Protein AF-0000000083111682 (afdb_homodimer)

InterPro domains:
  IPR004705 Cation/H+ exchanger, CPA1 family, bacteria [TIGR00831] (5-524)
  IPR006153 Cation/H+ exchanger, transmembrane domain [PF00999] (11-405)
  IPR018422 Cation/H+ exchanger, CPA1 family [PTHR10110] (10-495)

Solvent-accessible surface area (backbone atoms only — not comparable to full-atom values): 52196 Å² total; per-residue (Å²): 109,65,67,50,52,50,50,40,52,45,52,48,45,38,44,51,23,43,53,49,15,65,73,68,72,41,62,42,61,50,44,20,22,52,53,15,30,58,48,12,67,39,67,80,54,35,65,58,75,71,56,13,55,52,46,54,59,57,48,42,35,55,46,45,23,57,53,37,52,73,46,41,62,64,59,44,62,76,40,39,67,63,26,48,44,50,15,46,52,43,26,52,51,33,15,51,52,39,14,51,52,38,34,73,73,68,41,56,65,48,44,15,42,30,45,9,18,32,66,29,31,44,32,43,70,76,48,57,83,47,48,87,75,42,35,64,67,62,49,43,44,48,42,50,19,25,56,47,11,48,35,45,24,50,51,46,29,54,52,30,46,41,35,56,40,67,42,73,83,74,52,72,67,57,48,51,48,50,50,52,50,15,48,52,41,0,42,52,30,1,46,49,45,25,50,50,50,54,58,50,42,68,74,53,91,44,49,57,53,49,32,50,49,60,63,39,46,24,49,46,11,22,48,55,7,44,75,71,69,18,29,27,49,46,1,14,38,39,20,22,45,44,43,60,70,48,31,80,79,53,53,50,47,64,31,48,55,30,36,49,28,30,50,52,43,50,43,50,49,50,53,36,44,40,31,21,51,57,12,22,44,48,51,47,30,57,61,49,29,72,77,42,91,76,37,64,63,47,49,51,48,50,23,52,51,46,44,50,48,52,52,48,44,41,44,51,46,54,52,45,49,51,52,49,45,56,66,70,53,76,47,70,72,52,60,74,62,57,71,51,73,47,55,49,48,45,60,42,56,64,62,22,39,41,57,66,31,50,26,49,46,54,47,54,63,69,48,29,78,84,65,47,67,38,65,61,51,47,56,44,40,30,30,50,52,48,32,28,48,49,32,37,48,54,38,55,67,42,42,65,58,46,46,62,71,37,59,64,64,78,60,62,64,57,58,52,30,44,45,50,40,52,53,50,15,45,50,38,19,58,68,41,44,64,61,47,33,62,74,69,67,57,54,68,68,57,48,51,52,53,48,50,52,48,47,53,49,46,53,47,55,54,33,51,66,64,65,74,37,63,66,58,47,51,50,51,50,51,52,49,52,48,50,54,51,24,49,50,40,19,50,52,43,36,51,48,36,38,77,69,67,65,31,52,55,62,52,49,51,56,53,46,53,55,51,26,42,52,50,45,51,60,49,51,60,51,74,77,98,109,64,67,51,52,49,51,41,51,46,52,49,45,38,43,52,22,43,54,48,15,63,72,68,72,42,64,41,62,50,45,20,22,52,53,16,30,58,48,12,67,40,68,80,54,33,66,59,74,71,56,13,56,53,46,57,59,57,48,43,33,55,47,45,23,56,52,37,53,72,46,41,62,64,58,43,62,75,41,38,70,62,27,47,44,51,16,45,51,45,25,53,52,35,15,50,52,38,14,52,52,38,34,73,72,67,40,54,66,48,43,14,41,30,46,7,19,31,66,29,31,43,31,44,71,75,47,57,84,46,47,87,75,41,35,65,67,61,49,42,43,45,44,50,20,25,57,48,11,47,37,45,23,50,52,45,29,52,50,29,48,41,36,56,40,69,43,72,83,75,49,71,67,57,47,51,49,51,49,52,50,14,49,52,41,0,42,51,29,1,46,50,44,24,51,51,49,55,58,48,42,68,73,53,92,44,48,58,54,51,32,50,48,59,63,40,46,25,50,44,11,22,48,55,6,46,74,70,70,18,29,28,50,45,1,13,38,40,20,22,46,45,43,58,70,50,31,80,79,53,52,49,48,65,30,46,55,31,36,50,29,30,49,52,43,50,44,51,49,51,53,38,44,42,31,22,50,57,12,21,44,47,50,48,31,56,62,49,29,71,78,42,90,77,38,66,64,47,49,50,49,50,22,52,51,45,42,50,48,53,52,47,44,40,45,51,45,53,52,45,49,52,51,48,44,54,66,70,51,75,49,69,73,54,61,74,61,58,70,51,72,46,54,50,48,44,62,40,57,63,61,23,38,42,56,67,30,48,26,49,48,53,46,53,62,68,49,30,79,84,64,46,67,36,66,62,51,47,56,47,40,30,30,50,51,48,33,28,48,47,33,38,50,55,36,54,67,43,43,66,58,47,45,61,71,38,60,65,64,77,60,61,65,57,60,52,30,45,44,49,41,52,53,49,15,46,50,38,19,58,68,42,44,64,62,50,31,63,74,70,67,55,53,68,69,58,49,52,51,52,49,51,53,50,48,51,49,43,52,47,54,55,32,51,67,64,65,72,36,63,67,58,48,50,51,51,50,52,51,50,51,47,50,53,51,24,50,51,40,19,50,51,43,39,53,48,35,38,76,69,67,66,31,54,54,62,53,50,50,55,53,46,55,56,50,26,42,52,49,44,50,60,49,51,60,51,72,75,98

Structure (mmCIF, N/CA/C/O backbone):
data_AF-0000000083111682-model_v1
#
loop_
_entity.id
_entity.type
_entity.pdbx_description
1 polymer 'Putative Na(+)/H(+) exchanger'
#
loop_
_atom_site.group_PDB
_atom_site.id
_atom_site.type_symbol
_atom_site.label_atom_id
_atom_site.label_alt_id
_atom_site.label_comp_id
_atom_site.label_asym_id
_atom_site.label_entity_id
_atom_site.label_seq_id
_atom_site.pdbx_PDB_ins_code
_atom_site.Cartn_x
_atom_site.Cartn_y
_atom_site.Cartn_z
_atom_site.occupancy
_atom_site.B_iso_or_equiv
_atom_site.auth_seq_id
_atom_site.auth_comp_id
_atom_site.auth_asym_id
_atom_site.auth_atom_id
_atom_site.pdbx_PDB_model_num
ATOM 1 N N . MET A 1 1 ? 1.479 -22.25 0.263 1 75.38 1 MET A N 1
ATOM 2 C CA . MET A 1 1 ? 1.728 -22.172 1.699 1 75.38 1 MET A CA 1
ATOM 3 C C . MET A 1 1 ? 3.057 -21.484 1.983 1 75.38 1 MET A C 1
ATOM 5 O O . MET A 1 1 ? 3.139 -20.625 2.869 1 75.38 1 MET A O 1
ATOM 9 N N . PHE A 1 2 ? 3.984 -21.719 1.189 1 74.12 2 PHE A N 1
ATOM 10 C CA . PHE A 1 2 ? 5.297 -21.156 1.479 1 74.12 2 PHE A CA 1
ATOM 11 C C . PHE A 1 2 ? 5.305 -19.656 1.236 1 74.12 2 PHE A C 1
ATOM 13 O O . PHE A 1 2 ? 5.949 -18.906 1.975 1 74.12 2 PHE A O 1
ATOM 20 N N . GLY A 1 3 ? 4.5 -19.266 0.257 1 73.62 3 GLY A N 1
ATOM 21 C CA . GLY A 1 3 ? 4.395 -17.828 0.026 1 73.62 3 GLY A CA 1
ATOM 22 C C . GLY A 1 3 ? 3.816 -17.078 1.208 1 73.62 3 GLY A C 1
ATOM 23 O O . GLY A 1 3 ? 4.301 -16 1.563 1 73.62 3 GLY A O 1
ATOM 24 N N . LEU A 1 4 ? 2.922 -17.688 1.778 1 81.19 4 LEU A N 1
ATOM 25 C CA . LEU A 1 4 ? 2.271 -17.109 2.941 1 81.19 4 LEU A CA 1
ATOM 26 C C . LEU A 1 4 ? 3.225 -17.062 4.133 1 81.19 4 LEU A C 1
ATOM 28 O O . LEU A 1 4 ? 3.312 -16.031 4.824 1 81.19 4 LEU A O 1
ATOM 32 N N . VAL A 1 5 ? 3.963 -18.141 4.352 1 83.88 5 VAL A N 1
ATOM 33 C CA . VAL A 1 5 ? 4.93 -18.219 5.441 1 83.88 5 VAL A CA 1
ATOM 34 C C . VAL A 1 5 ? 6.016 -17.156 5.242 1 83.88 5 VAL A C 1
ATOM 36 O O . VAL A 1 5 ? 6.434 -16.5 6.195 1 83.88 5 VAL A O 1
ATOM 39 N N . LEU A 1 6 ? 6.383 -17.016 4.012 1 82.31 6 LEU A N 1
ATOM 40 C CA . LEU A 1 6 ? 7.422 -16.047 3.674 1 82.31 6 LEU A CA 1
ATOM 41 C C . LEU A 1 6 ? 6.961 -14.625 3.988 1 82.31 6 LEU A C 1
ATOM 43 O O . LEU A 1 6 ? 7.707 -13.836 4.582 1 82.31 6 LEU A O 1
ATOM 47 N N . ILE A 1 7 ? 5.773 -14.289 3.68 1 82.19 7 ILE A N 1
ATOM 48 C CA . ILE A 1 7 ? 5.242 -12.953 3.906 1 82.19 7 ILE A CA 1
ATOM 49 C C . ILE A 1 7 ? 5.156 -12.68 5.406 1 82.19 7 ILE A C 1
ATOM 51 O O . ILE A 1 7 ? 5.578 -11.617 5.875 1 82.19 7 ILE A O 1
ATOM 55 N N . VAL A 1 8 ? 4.645 -13.633 6.137 1 87.56 8 VAL A N 1
ATOM 56 C CA . VAL A 1 8 ? 4.465 -13.461 7.574 1 87.56 8 VAL A CA 1
ATOM 57 C C . VAL A 1 8 ? 5.824 -13.32 8.25 1 87.56 8 VAL A C 1
ATOM 59 O O . VAL A 1 8 ? 6.02 -12.438 9.094 1 87.56 8 VAL A O 1
ATOM 62 N N . ALA A 1 9 ? 6.727 -14.172 7.832 1 89.06 9 ALA A N 1
ATOM 63 C CA . ALA A 1 9 ? 8.062 -14.133 8.422 1 89.06 9 ALA A CA 1
ATOM 64 C C . ALA A 1 9 ? 8.766 -12.82 8.078 1 89.06 9 ALA A C 1
ATOM 66 O O . ALA A 1 9 ? 9.375 -12.195 8.953 1 89.06 9 ALA A O 1
ATOM 67 N N . LEU A 1 10 ? 8.656 -12.422 6.879 1 89.12 10 LEU A N 1
ATOM 68 C CA . LEU A 1 10 ? 9.336 -11.219 6.406 1 89.12 10 LEU A CA 1
ATOM 69 C C . LEU A 1 10 ? 8.773 -9.977 7.098 1 89.12 10 LEU A C 1
ATOM 71 O O . LEU A 1 10 ? 9.531 -9.172 7.645 1 89.12 10 LEU A O 1
ATOM 75 N N . VAL A 1 11 ? 7.48 -9.844 7.098 1 90.44 11 VAL A N 1
ATOM 76 C CA . VAL A 1 11 ? 6.855 -8.656 7.664 1 90.44 11 VAL A CA 1
ATOM 77 C C . VAL A 1 11 ? 7.059 -8.633 9.18 1 90.44 11 VAL A C 1
ATOM 79 O O . VAL A 1 11 ? 7.34 -7.578 9.758 1 90.44 11 VAL A O 1
ATOM 82 N N . SER A 1 12 ? 6.969 -9.789 9.789 1 92.38 12 SER A N 1
ATOM 83 C CA . SER A 1 12 ? 7.223 -9.867 11.219 1 92.38 12 SER A CA 1
ATOM 84 C C . SER A 1 12 ? 8.648 -9.438 11.555 1 92.38 12 SER A C 1
ATOM 86 O O . SER A 1 12 ? 8.875 -8.711 12.523 1 92.38 12 SER A O 1
ATOM 88 N N . THR A 1 13 ? 9.562 -9.891 10.781 1 92.75 13 THR A N 1
ATOM 89 C CA . THR A 1 13 ? 10.961 -9.555 11 1 92.75 13 THR A CA 1
ATOM 90 C C . THR A 1 13 ? 11.195 -8.055 10.836 1 92.75 13 THR A C 1
ATOM 92 O O . THR A 1 13 ? 11.945 -7.449 11.602 1 92.75 13 THR A O 1
ATOM 95 N N . VAL A 1 14 ? 10.57 -7.48 9.859 1 92.5 14 VAL A N 1
ATOM 96 C CA . VAL A 1 14 ? 10.695 -6.047 9.625 1 92.5 14 VAL A CA 1
ATOM 97 C C . VAL A 1 14 ? 10.164 -5.277 10.836 1 92.5 14 VAL A C 1
ATOM 99 O O . VAL A 1 14 ? 10.805 -4.344 11.32 1 92.5 14 VAL A O 1
ATOM 102 N N . ILE A 1 15 ? 9.055 -5.703 11.383 1 92 15 ILE A N 1
ATOM 103 C CA . ILE A 1 15 ? 8.43 -5.031 12.516 1 92 15 ILE A CA 1
ATOM 104 C C . ILE A 1 15 ? 9.305 -5.184 13.758 1 92 15 ILE A C 1
ATOM 106 O O . ILE A 1 15 ? 9.648 -4.195 14.414 1 92 15 ILE A O 1
ATOM 110 N N . VAL A 1 16 ? 9.703 -6.387 14.023 1 91.12 16 VAL A N 1
ATOM 111 C CA . VAL A 1 16 ? 10.492 -6.68 15.211 1 91.12 16 VAL A CA 1
ATOM 112 C C . VAL A 1 16 ? 11.828 -5.945 15.141 1 91.12 16 VAL A C 1
ATOM 114 O O . VAL A 1 16 ? 12.266 -5.336 16.125 1 91.12 16 VAL A O 1
ATOM 117 N N . GLY A 1 17 ? 12.453 -6.02 14.023 1 90.5 17 GLY A N 1
ATOM 118 C CA . GLY A 1 17 ? 13.742 -5.363 13.852 1 90.5 17 GLY A CA 1
ATOM 119 C C . GLY A 1 17 ? 13.672 -3.857 14.031 1 90.5 17 GLY A C 1
ATOM 120 O O . GLY A 1 17 ? 14.555 -3.256 14.641 1 90.5 17 GLY A O 1
ATOM 121 N N . THR A 1 18 ? 12.68 -3.242 13.516 1 88.25 18 THR A N 1
ATOM 122 C CA . THR A 1 18 ? 12.562 -1.79 13.594 1 88.25 18 THR A CA 1
ATOM 123 C C . THR A 1 18 ? 12.156 -1.354 15 1 88.25 18 THR A C 1
ATOM 125 O O . THR A 1 18 ? 12.648 -0.348 15.516 1 88.25 18 THR A O 1
ATOM 128 N N . VAL A 1 19 ? 11.266 -2.111 15.633 1 87.75 19 VAL A N 1
ATOM 129 C CA . VAL A 1 19 ? 10.836 -1.788 16.984 1 87.75 19 VAL A CA 1
ATOM 130 C C . VAL A 1 19 ? 12.008 -1.925 17.953 1 87.75 19 VAL A C 1
ATOM 132 O O . VAL A 1 19 ? 12.234 -1.054 18.797 1 87.75 19 VAL A O 1
ATOM 135 N N . LEU A 1 20 ? 12.75 -2.975 17.766 1 86.69 20 LEU A N 1
ATOM 136 C CA . LEU A 1 20 ? 13.922 -3.186 18.609 1 86.69 20 LEU A CA 1
ATOM 137 C C . LEU A 1 20 ? 15 -2.146 18.312 1 86.69 20 LEU A C 1
ATOM 139 O O . LEU A 1 20 ? 15.711 -1.712 19.219 1 86.69 20 LEU A O 1
ATOM 143 N N . GLY A 1 21 ? 15.18 -1.863 17.062 1 82.12 21 GLY A N 1
ATOM 144 C CA . GLY A 1 21 ? 16.141 -0.833 16.703 1 82.12 21 GLY A CA 1
ATOM 145 C C . GLY A 1 21 ? 15.852 0.505 17.359 1 82.12 21 GLY A C 1
ATOM 146 O O . GLY A 1 21 ? 16.766 1.173 17.844 1 82.12 21 GLY A O 1
ATOM 147 N N . ARG A 1 22 ? 14.625 0.872 17.391 1 78.56 22 ARG A N 1
ATOM 148 C CA . ARG A 1 22 ? 14.227 2.127 18.016 1 78.56 22 ARG A CA 1
ATOM 149 C C . ARG A 1 22 ? 14.438 2.074 19.516 1 78.56 22 ARG A C 1
ATOM 151 O O . ARG A 1 22 ? 14.859 3.062 20.125 1 78.56 22 ARG A O 1
ATOM 158 N N . ARG A 1 23 ? 14.172 0.959 20 1 81.06 23 ARG A N 1
ATOM 159 C CA . ARG A 1 23 ? 14.273 0.8 21.453 1 81.06 23 ARG A CA 1
ATOM 160 C C . ARG A 1 23 ? 15.727 0.833 21.906 1 81.06 23 ARG A C 1
ATOM 162 O O . ARG A 1 23 ? 16.047 1.433 22.938 1 81.06 23 ARG A O 1
ATOM 169 N N . TYR A 1 24 ? 16.578 0.219 21.125 1 77.75 24 TYR A N 1
ATOM 170 C CA . TYR A 1 24 ? 17.969 0.087 21.547 1 77.75 24 TYR A CA 1
ATOM 171 C C . TYR A 1 24 ? 18.859 1.073 20.812 1 77.75 24 TYR A C 1
ATOM 173 O O . TYR A 1 24 ? 20.094 1.015 20.906 1 77.75 24 TYR A O 1
ATOM 181 N N . ARG A 1 25 ? 18.281 1.909 20.031 1 75.69 25 ARG A N 1
ATOM 182 C CA . ARG A 1 25 ? 18.984 2.984 19.328 1 75.69 25 ARG A CA 1
ATOM 183 C C . ARG A 1 25 ? 20.031 2.428 18.359 1 75.69 25 ARG A C 1
ATOM 185 O O . ARG A 1 25 ? 21.156 2.898 18.328 1 75.69 25 ARG A O 1
ATOM 192 N N . VAL A 1 26 ? 19.688 1.333 17.75 1 76.06 26 VAL A N 1
ATOM 193 C CA . VAL A 1 26 ? 20.5 0.752 16.688 1 76.06 26 VAL A CA 1
ATOM 194 C C . VAL A 1 26 ? 19.875 1.031 15.336 1 76.06 26 VAL A C 1
ATOM 196 O O . VAL A 1 26 ? 18.641 1.06 15.211 1 76.06 26 VAL A O 1
ATOM 199 N N . GLY A 1 27 ? 20.703 1.382 14.336 1 76.38 27 GLY A N 1
ATOM 200 C CA . GLY A 1 27 ? 20.188 1.588 13 1 76.38 27 GLY A CA 1
ATOM 201 C C . GLY A 1 27 ? 19.375 0.417 12.484 1 76.38 27 GLY A C 1
ATOM 202 O O . GLY A 1 27 ? 19.797 -0.736 12.594 1 76.38 27 GLY A O 1
ATOM 203 N N . PRO A 1 28 ? 18.188 0.603 12.062 1 81.62 28 PRO A N 1
ATOM 204 C CA . PRO A 1 28 ? 17.281 -0.464 11.648 1 81.62 28 PRO A CA 1
ATOM 205 C C . PRO A 1 28 ? 17.906 -1.407 10.625 1 81.62 28 PRO A C 1
ATOM 207 O O . PRO A 1 28 ? 17.734 -2.627 10.719 1 81.62 28 PRO A O 1
ATOM 210 N N . PRO A 1 29 ? 18.703 -0.924 9.742 1 82.62 29 PRO A N 1
ATOM 211 C CA . PRO A 1 29 ? 19.25 -1.839 8.734 1 82.62 29 PRO A CA 1
ATOM 212 C C . PRO A 1 29 ? 20.156 -2.914 9.344 1 82.62 29 PRO A C 1
ATOM 214 O O . PRO A 1 29 ? 20.125 -4.066 8.906 1 82.62 29 PRO A O 1
ATOM 217 N N . VAL A 1 30 ? 20.875 -2.578 10.359 1 83.12 30 VAL A N 1
ATOM 218 C CA . VAL A 1 30 ? 21.797 -3.516 10.984 1 83.12 30 VAL A CA 1
ATOM 219 C C . VAL A 1 30 ? 21.016 -4.664 11.617 1 83.12 30 VAL A C 1
ATOM 221 O O . VAL A 1 30 ? 21.344 -5.836 11.406 1 83.12 30 VAL A O 1
ATOM 224 N N . LEU A 1 31 ? 20.047 -4.348 12.344 1 86.31 31 LEU A N 1
ATOM 225 C CA . LEU A 1 31 ? 19.266 -5.367 13.031 1 86.31 31 LEU A CA 1
ATOM 226 C C . LEU A 1 31 ? 18.484 -6.219 12.031 1 86.31 31 LEU A C 1
ATOM 228 O O . LEU A 1 31 ? 18.297 -7.418 12.25 1 86.31 31 LEU A O 1
ATOM 232 N N . LEU A 1 32 ? 18 -5.578 11.031 1 90.31 32 LEU A N 1
ATOM 233 C CA . LEU A 1 32 ? 17.234 -6.309 10.023 1 90.31 32 LEU A CA 1
ATOM 234 C C . LEU A 1 32 ? 18.125 -7.32 9.305 1 90.31 32 LEU A C 1
ATOM 236 O O . LEU A 1 32 ? 17.688 -8.445 9.031 1 90.31 32 LEU A O 1
ATOM 240 N N . ILE A 1 33 ? 19.297 -6.922 9.062 1 87.88 33 ILE A N 1
ATOM 241 C CA . ILE A 1 33 ? 20.25 -7.836 8.422 1 87.88 33 ILE A CA 1
ATOM 242 C C . ILE A 1 33 ? 20.547 -9 9.359 1 87.88 33 ILE A C 1
ATOM 244 O O . ILE A 1 33 ? 20.578 -10.156 8.938 1 87.88 33 ILE A O 1
ATOM 248 N N . LEU A 1 34 ? 20.75 -8.703 10.609 1 88.06 34 LEU A N 1
ATOM 249 C CA . LEU A 1 34 ? 21.062 -9.742 11.586 1 88.06 34 LEU A CA 1
ATOM 250 C C . LEU A 1 34 ? 19.906 -10.727 11.719 1 88.06 34 LEU A C 1
ATOM 252 O O . LEU A 1 34 ? 20.125 -11.945 11.734 1 88.06 34 LEU A O 1
ATOM 256 N N . LEU A 1 35 ? 18.766 -10.203 11.836 1 91.94 35 LEU A N 1
ATOM 257 C CA . LEU A 1 35 ? 17.594 -11.055 11.945 1 91.94 35 LEU A CA 1
ATOM 258 C C . LEU A 1 35 ? 17.375 -11.844 10.656 1 91.94 35 LEU A C 1
ATOM 260 O O . LEU A 1 35 ? 16.938 -13 10.695 1 91.94 35 LEU A O 1
ATOM 264 N N . GLY A 1 36 ? 17.609 -11.211 9.578 1 91.12 36 GLY A N 1
ATOM 265 C CA . GLY A 1 36 ? 17.562 -11.914 8.305 1 91.12 36 GLY A CA 1
ATOM 266 C C . GLY A 1 36 ? 18.547 -13.07 8.219 1 91.12 36 GLY A C 1
ATOM 267 O O . GLY A 1 36 ? 18.219 -14.133 7.691 1 91.12 36 GLY A O 1
ATOM 268 N N . ALA A 1 37 ? 19.688 -12.844 8.75 1 89.94 37 ALA A N 1
ATOM 269 C CA . ALA A 1 37 ? 20.688 -13.898 8.781 1 89.94 37 ALA A CA 1
ATOM 270 C C . ALA A 1 37 ? 20.203 -15.094 9.602 1 89.94 37 ALA A C 1
ATOM 272 O O . ALA A 1 37 ? 20.453 -16.25 9.234 1 89.94 37 ALA A O 1
ATOM 273 N N . LEU A 1 38 ? 19.562 -14.797 10.68 1 91.69 38 LEU A N 1
ATOM 274 C CA . LEU A 1 38 ? 19.016 -15.859 11.523 1 91.69 38 LEU A CA 1
ATOM 275 C C . LEU A 1 38 ? 17.938 -16.641 10.773 1 91.69 38 LEU A C 1
ATOM 277 O O . LEU A 1 38 ? 17.859 -17.859 10.891 1 91.69 38 LEU A O 1
ATOM 281 N N . LEU A 1 39 ? 17.156 -15.953 10.039 1 90.12 39 LEU A N 1
ATOM 282 C CA . LEU A 1 39 ? 16.141 -16.594 9.227 1 90.12 39 LEU A CA 1
ATOM 283 C C . LEU A 1 39 ? 16.766 -17.469 8.141 1 90.12 39 LEU A C 1
ATOM 285 O O . LEU A 1 39 ? 16.234 -18.531 7.801 1 90.12 39 LEU A O 1
ATOM 289 N N . GLY A 1 40 ? 17.844 -16.969 7.625 1 88.56 40 GLY A N 1
ATOM 290 C CA . GLY A 1 40 ? 18.531 -17.688 6.566 1 88.56 40 GLY A CA 1
ATOM 291 C C . GLY A 1 40 ? 19.125 -19 7.027 1 88.56 40 GLY A C 1
ATOM 292 O O . GLY A 1 40 ? 19.422 -19.875 6.211 1 88.56 40 GLY A O 1
ATOM 293 N N . LEU A 1 41 ? 19.297 -19.141 8.312 1 88.81 41 LEU A N 1
ATOM 294 C CA . LEU A 1 41 ? 19.828 -20.391 8.859 1 88.81 41 LEU A CA 1
ATOM 295 C C . LEU A 1 41 ? 18.797 -21.5 8.805 1 88.81 41 LEU A C 1
ATOM 297 O O . LEU A 1 41 ? 19.141 -22.688 8.883 1 88.81 41 LEU A O 1
ATOM 301 N N . ILE A 1 42 ? 17.562 -21.109 8.641 1 86.44 42 ILE A N 1
ATOM 302 C CA . ILE A 1 42 ? 16.5 -22.094 8.445 1 86.44 42 ILE A CA 1
ATOM 303 C C . ILE A 1 42 ? 16.469 -22.547 6.988 1 86.44 42 ILE A C 1
ATOM 305 O O . ILE A 1 42 ? 16.266 -21.719 6.086 1 86.44 42 ILE A O 1
ATOM 309 N N . PRO A 1 43 ? 16.656 -23.797 6.676 1 77.44 43 PRO A N 1
ATOM 310 C CA . PRO A 1 43 ? 16.844 -24.312 5.316 1 77.44 43 PRO A CA 1
ATOM 311 C C . PRO A 1 43 ? 15.727 -23.875 4.367 1 77.44 43 PRO A C 1
ATOM 313 O O . PRO A 1 43 ? 15.992 -23.531 3.215 1 77.44 43 PRO A O 1
ATOM 316 N N . ARG A 1 44 ? 14.539 -23.766 4.809 1 78.06 44 ARG A N 1
ATOM 317 C CA . ARG A 1 44 ? 13.422 -23.406 3.943 1 78.06 44 ARG A CA 1
ATOM 318 C C . ARG A 1 44 ? 13.531 -21.969 3.463 1 78.06 44 ARG A C 1
ATOM 320 O O . ARG A 1 44 ? 13.148 -21.656 2.334 1 78.06 44 ARG A O 1
ATOM 327 N N . PHE A 1 45 ? 14.102 -21.156 4.238 1 75.69 45 PHE A N 1
ATOM 328 C CA . PHE A 1 45 ? 14.242 -19.75 3.902 1 75.69 45 PHE A CA 1
ATOM 329 C C . PHE A 1 45 ? 15.547 -19.5 3.15 1 75.69 45 PHE A C 1
ATOM 331 O O . PHE A 1 45 ? 15.609 -18.625 2.283 1 75.69 45 PHE A O 1
ATOM 338 N N . GLY A 1 46 ? 16.5 -20.312 3.512 1 70.12 46 GLY A N 1
ATOM 339 C CA . GLY A 1 46 ? 17.797 -20.141 2.895 1 70.12 46 GLY A CA 1
ATOM 340 C C . GLY A 1 46 ? 17.812 -20.5 1.421 1 70.12 46 GLY A C 1
ATOM 341 O O . GLY A 1 46 ? 18.656 -20 0.663 1 70.12 46 GLY A O 1
ATOM 342 N N . GLU A 1 47 ? 16.844 -21.219 1.017 1 68.44 47 GLU A N 1
ATOM 343 C CA . GLU A 1 47 ? 16.812 -21.672 -0.369 1 68.44 47 GLU A CA 1
ATOM 344 C C . GLU A 1 47 ? 15.977 -20.75 -1.239 1 68.44 47 GLU A C 1
ATOM 346 O O . GLU A 1 47 ? 15.891 -20.938 -2.455 1 68.44 47 GLU A O 1
ATOM 351 N N . VAL A 1 48 ? 15.523 -19.828 -0.55 1 66.56 48 VAL A N 1
ATOM 352 C CA . VAL A 1 48 ? 14.711 -18.891 -1.321 1 66.56 48 VAL A CA 1
ATOM 353 C C . VAL A 1 48 ? 15.617 -18.016 -2.184 1 66.56 48 VAL A C 1
ATOM 355 O O . VAL A 1 48 ? 16.469 -17.281 -1.664 1 66.56 48 VAL A O 1
ATOM 358 N N . ARG A 1 49 ? 15.703 -18.344 -3.434 1 64.69 49 ARG A N 1
ATOM 359 C CA . ARG A 1 49 ? 16.469 -17.516 -4.363 1 64.69 49 ARG A CA 1
ATOM 360 C C . ARG A 1 49 ? 15.578 -16.438 -5 1 64.69 49 ARG A C 1
ATOM 362 O O . ARG A 1 49 ? 14.594 -16.766 -5.668 1 64.69 49 ARG A O 1
ATOM 369 N N . ILE A 1 50 ? 15.648 -15.312 -4.395 1 63.41 50 ILE A N 1
ATOM 370 C CA . ILE A 1 50 ? 14.93 -14.219 -5.043 1 63.41 50 ILE A CA 1
ATOM 371 C C . ILE A 1 50 ? 15.656 -13.812 -6.32 1 63.41 50 ILE A C 1
ATOM 373 O O . ILE A 1 50 ? 16.875 -13.664 -6.324 1 63.41 50 ILE A O 1
ATOM 377 N N . ASP A 1 51 ? 14.906 -13.781 -7.344 1 72.44 51 ASP A N 1
ATOM 378 C CA . ASP A 1 51 ? 15.461 -13.32 -8.609 1 72.44 51 ASP A CA 1
ATOM 379 C C . ASP A 1 51 ? 15.898 -11.859 -8.516 1 72.44 51 ASP A C 1
ATOM 381 O O . ASP A 1 51 ? 15.07 -10.969 -8.281 1 72.44 51 ASP A O 1
ATOM 385 N N . GLY A 1 52 ? 17.234 -11.695 -8.523 1 74.38 52 GLY A N 1
ATOM 386 C CA . GLY A 1 52 ? 17.781 -10.344 -8.492 1 74.38 52 GLY A CA 1
ATOM 387 C C . GLY A 1 52 ? 17.109 -9.406 -9.469 1 74.38 52 GLY A C 1
ATOM 388 O O . GLY A 1 52 ? 16.953 -8.211 -9.188 1 74.38 52 GLY A O 1
ATOM 389 N N . GLU A 1 53 ? 16.625 -10 -10.453 1 74.69 53 GLU A N 1
ATOM 390 C CA . GLU A 1 53 ? 15.977 -9.188 -11.469 1 74.69 53 GLU A CA 1
ATOM 391 C C . GLU A 1 53 ? 14.648 -8.633 -10.969 1 74.69 53 GLU A C 1
ATOM 393 O O . GLU A 1 53 ? 14.289 -7.492 -11.273 1 74.69 53 GLU A O 1
ATOM 398 N N . ILE A 1 54 ? 13.992 -9.383 -10.172 1 72.31 54 ILE A N 1
ATOM 399 C CA . ILE A 1 54 ? 12.711 -8.945 -9.625 1 72.31 54 ILE A CA 1
ATOM 400 C C . ILE A 1 54 ? 12.922 -7.77 -8.68 1 72.31 54 ILE A C 1
ATOM 402 O O . ILE A 1 54 ? 12.164 -6.797 -8.703 1 72.31 54 ILE A O 1
ATOM 406 N N . VAL A 1 55 ? 13.953 -7.906 -7.945 1 73.94 55 VAL A N 1
ATOM 407 C CA . VAL A 1 55 ? 14.242 -6.844 -6.988 1 73.94 55 VAL A CA 1
ATOM 408 C C . VAL A 1 55 ? 14.578 -5.551 -7.734 1 73.94 55 VAL A C 1
ATOM 410 O O . VAL A 1 55 ? 14.039 -4.488 -7.418 1 73.94 55 VAL A O 1
ATOM 413 N N . LEU A 1 56 ? 15.352 -5.68 -8.742 1 76.56 56 LEU A N 1
ATOM 414 C CA . LEU A 1 56 ? 15.805 -4.516 -9.5 1 76.56 56 LEU A CA 1
ATOM 415 C C . LEU A 1 56 ? 14.656 -3.887 -10.273 1 76.56 56 LEU A C 1
ATOM 417 O O . LEU A 1 56 ? 14.555 -2.66 -10.359 1 76.56 56 LEU A O 1
ATOM 421 N N . LEU A 1 57 ? 13.797 -4.703 -10.688 1 77.56 57 LEU A N 1
ATOM 422 C CA . LEU A 1 57 ? 12.781 -4.195 -11.609 1 77.56 57 LEU A CA 1
ATOM 423 C C . LEU A 1 57 ? 11.516 -3.812 -10.852 1 77.56 57 LEU A C 1
ATOM 425 O O . LEU A 1 57 ? 10.758 -2.939 -11.297 1 77.56 57 LEU A O 1
ATOM 429 N N . LEU A 1 58 ? 11.289 -4.422 -9.703 1 79.38 58 LEU A N 1
ATOM 430 C CA . LEU A 1 58 ? 10.016 -4.172 -9.031 1 79.38 58 LEU A CA 1
ATOM 431 C C . LEU A 1 58 ? 10.211 -3.285 -7.809 1 79.38 58 LEU A C 1
ATOM 433 O O . LEU A 1 58 ? 9.43 -2.359 -7.574 1 79.38 58 LEU A O 1
ATOM 437 N N . PHE A 1 59 ? 11.242 -3.416 -7.105 1 86.75 59 PHE A N 1
ATOM 438 C CA . PHE A 1 59 ? 11.406 -2.682 -5.855 1 86.75 59 PHE A CA 1
ATOM 439 C C . PHE A 1 59 ? 12.125 -1.357 -6.098 1 86.75 59 PHE A C 1
ATOM 441 O O . PHE A 1 59 ? 11.766 -0.338 -5.5 1 86.75 59 PHE A O 1
ATOM 448 N N . LEU A 1 60 ? 13.016 -1.36 -7.004 1 88.88 60 LEU A N 1
ATOM 449 C CA . LEU A 1 60 ? 13.867 -0.19 -7.215 1 88.88 60 LEU A CA 1
ATOM 450 C C . LEU A 1 60 ? 13.039 0.992 -7.719 1 88.88 60 LEU A C 1
ATOM 452 O O . LEU A 1 60 ? 13.133 2.094 -7.172 1 88.88 60 LEU A O 1
ATOM 456 N N . PRO A 1 61 ? 12.188 0.778 -8.719 1 92.44 61 PRO A N 1
ATOM 457 C CA . PRO A 1 61 ? 11.398 1.924 -9.188 1 92.44 61 PRO A CA 1
ATOM 458 C C . PRO A 1 61 ? 10.531 2.523 -8.086 1 92.44 61 PRO A C 1
ATOM 460 O O . PRO A 1 61 ? 10.383 3.746 -8 1 92.44 61 PRO A O 1
ATOM 463 N N . ALA A 1 62 ? 10 1.688 -7.289 1 92.62 62 ALA A N 1
ATOM 464 C CA . ALA A 1 62 ? 9.125 2.148 -6.211 1 92.62 62 ALA A CA 1
ATOM 465 C C . ALA A 1 62 ? 9.906 2.979 -5.191 1 92.62 62 ALA A C 1
ATOM 467 O O . ALA A 1 62 ? 9.469 4.07 -4.816 1 92.62 62 ALA A O 1
ATOM 468 N N . ILE A 1 63 ? 11.023 2.525 -4.789 1 90.62 63 ILE A N 1
ATOM 469 C CA . ILE A 1 63 ? 11.836 3.201 -3.779 1 90.62 63 ILE A CA 1
ATOM 470 C C . ILE A 1 63 ? 12.352 4.527 -4.336 1 90.62 63 ILE A C 1
ATOM 472 O O . ILE A 1 63 ? 12.273 5.559 -3.666 1 90.62 63 ILE A O 1
ATOM 476 N N . LEU A 1 64 ? 12.805 4.461 -5.543 1 92.06 64 LEU A N 1
ATOM 477 C CA . LEU A 1 64 ? 13.367 5.645 -6.191 1 92.06 64 LEU A CA 1
ATOM 478 C C . LEU A 1 64 ? 12.305 6.73 -6.344 1 92.06 64 LEU A C 1
ATOM 480 O O . LEU A 1 64 ? 12.594 7.914 -6.152 1 92.06 64 LEU A O 1
ATOM 484 N N . TYR A 1 65 ? 11.133 6.301 -6.668 1 94.56 65 TYR A N 1
ATOM 485 C CA . TYR A 1 65 ? 10.047 7.246 -6.883 1 94.56 65 TYR A CA 1
ATOM 486 C C . TYR A 1 65 ? 9.727 8.008 -5.602 1 94.56 65 TYR A C 1
ATOM 488 O O . TYR A 1 65 ? 9.68 9.242 -5.602 1 94.56 65 TYR A O 1
ATOM 496 N N . TRP A 1 66 ? 9.562 7.293 -4.562 1 92.69 66 TRP A N 1
ATOM 497 C CA . TRP A 1 66 ? 9.18 7.906 -3.295 1 92.69 66 TRP A CA 1
ATOM 498 C C . TRP A 1 66 ? 10.32 8.75 -2.738 1 92.69 66 TRP A C 1
ATOM 500 O O . TRP A 1 66 ? 10.094 9.844 -2.221 1 92.69 66 TRP A O 1
ATOM 510 N N . GLU A 1 67 ? 11.547 8.312 -2.834 1 88.69 67 GLU A N 1
ATOM 511 C CA . GLU A 1 67 ? 12.703 9.078 -2.373 1 88.69 67 GLU A CA 1
ATOM 512 C C . GLU A 1 67 ? 12.867 10.359 -3.18 1 88.69 67 GLU A C 1
ATOM 514 O O . GLU A 1 67 ? 13.195 11.414 -2.623 1 88.69 67 GLU A O 1
ATOM 519 N N . SER A 1 68 ? 12.633 10.211 -4.457 1 91.25 68 SER A N 1
ATOM 520 C CA . SER A 1 68 ? 12.75 11.383 -5.324 1 91.25 68 SER A CA 1
ATOM 521 C C . SER A 1 68 ? 11.68 12.414 -4.996 1 91.25 68 SER A C 1
ATOM 523 O O . SER A 1 68 ? 11.945 13.617 -5.016 1 91.25 68 SER A O 1
ATOM 525 N N . MET A 1 69 ? 10.539 11.938 -4.684 1 90.56 69 MET A N 1
ATOM 526 C CA . MET A 1 69 ? 9.43 12.836 -4.355 1 90.56 69 MET A CA 1
ATOM 527 C C . MET A 1 69 ? 9.695 13.57 -3.049 1 90.56 69 MET A C 1
ATOM 529 O O . MET A 1 69 ? 9.172 14.664 -2.83 1 90.56 69 MET A O 1
ATOM 533 N N . ASN A 1 70 ? 10.547 13.016 -2.26 1 87.19 70 ASN A N 1
ATOM 534 C CA . ASN A 1 70 ? 10.82 13.594 -0.947 1 87.19 70 ASN A CA 1
ATOM 535 C C . ASN A 1 70 ? 12.148 14.336 -0.929 1 87.19 70 ASN A C 1
ATOM 537 O O . ASN A 1 70 ? 12.688 14.633 0.14 1 87.19 70 ASN A O 1
ATOM 541 N N . THR A 1 71 ? 12.656 14.586 -2.018 1 86.25 71 THR A N 1
ATOM 542 C CA . THR A 1 71 ? 13.906 15.32 -2.131 1 86.25 71 THR A CA 1
ATOM 543 C C . THR A 1 71 ? 13.672 16.688 -2.762 1 86.25 71 THR A C 1
ATOM 545 O O . THR A 1 71 ? 12.758 16.859 -3.57 1 86.25 71 THR A O 1
ATOM 548 N N . SER A 1 72 ? 14.469 17.641 -2.295 1 86.38 72 SER A N 1
ATOM 549 C CA . SER A 1 72 ? 14.352 19.016 -2.783 1 86.38 72 SER A CA 1
ATOM 550 C C . SER A 1 72 ? 14.953 19.156 -4.176 1 86.38 72 SER A C 1
ATOM 552 O O . SER A 1 72 ? 16.156 18.938 -4.363 1 86.38 72 SER A O 1
ATOM 554 N N . PHE A 1 73 ? 14.164 19.531 -5.09 1 84.56 73 PHE A N 1
ATOM 555 C CA . PHE A 1 73 ? 14.656 19.75 -6.445 1 84.56 73 PHE A CA 1
ATOM 556 C C . PHE A 1 73 ? 15.578 20.969 -6.492 1 84.56 73 PHE A C 1
ATOM 558 O O . PHE A 1 73 ? 16.562 20.969 -7.238 1 84.56 73 PHE A O 1
ATOM 565 N N . ARG A 1 74 ? 15.273 21.953 -5.707 1 84.81 74 ARG A N 1
ATOM 566 C CA . ARG A 1 74 ? 16.094 23.172 -5.652 1 84.81 74 ARG A CA 1
ATOM 567 C C . ARG A 1 74 ? 17.5 22.859 -5.176 1 84.81 74 ARG A C 1
ATOM 569 O O . ARG A 1 74 ? 18.484 23.297 -5.785 1 84.81 74 ARG A O 1
ATOM 576 N N . GLU A 1 75 ? 17.562 22.062 -4.188 1 85 75 GLU A N 1
ATOM 577 C CA . GLU A 1 75 ? 18.875 21.719 -3.631 1 85 75 GLU A CA 1
ATOM 578 C C . GLU A 1 75 ? 19.641 20.797 -4.57 1 85 75 GLU A C 1
ATOM 580 O O . GLU A 1 75 ? 20.875 20.875 -4.645 1 85 75 GLU A O 1
ATOM 585 N N . ILE A 1 76 ? 18.953 19.969 -5.238 1 87.94 76 ILE A N 1
ATOM 586 C CA . ILE A 1 76 ? 19.609 19.109 -6.207 1 87.94 76 ILE A CA 1
ATOM 587 C C . ILE A 1 76 ? 20.203 19.938 -7.332 1 87.94 76 ILE A C 1
ATOM 589 O O . ILE A 1 76 ? 21.344 19.719 -7.746 1 87.94 76 ILE A O 1
ATOM 593 N N . ARG A 1 77 ? 19.469 20.875 -7.77 1 87.38 77 ARG A N 1
ATOM 594 C CA . ARG A 1 77 ? 19.938 21.75 -8.844 1 87.38 77 ARG A CA 1
ATOM 595 C C . ARG A 1 77 ? 21.094 22.609 -8.383 1 87.38 77 ARG A C 1
ATOM 597 O O . ARG A 1 77 ? 22.062 22.828 -9.125 1 87.38 77 ARG A O 1
ATOM 604 N N . ALA A 1 78 ? 20.984 23.109 -7.156 1 86.25 78 ALA A N 1
ATOM 605 C CA . ALA A 1 78 ? 22.016 23.969 -6.598 1 86.25 78 ALA A CA 1
ATOM 606 C C . ALA A 1 78 ? 23.328 23.203 -6.402 1 86.25 78 ALA A C 1
ATOM 608 O O . ALA A 1 78 ? 24.406 23.781 -6.484 1 86.25 78 ALA A O 1
ATOM 609 N N . ASN A 1 79 ? 23.234 21.906 -6.184 1 87.94 79 ASN A N 1
ATOM 610 C CA . ASN A 1 79 ? 24.406 21.078 -5.934 1 87.94 79 ASN A CA 1
ATOM 611 C C . ASN A 1 79 ? 24.609 20.047 -7.039 1 87.94 79 ASN A C 1
ATOM 613 O O . ASN A 1 79 ? 25.125 18.953 -6.793 1 87.94 79 ASN A O 1
ATOM 617 N N . ALA A 1 80 ? 24.141 20.359 -8.211 1 89.19 80 ALA A N 1
ATOM 618 C CA . ALA A 1 80 ? 24.141 19.406 -9.32 1 89.19 80 ALA A CA 1
ATOM 619 C C . ALA A 1 80 ? 25.562 18.984 -9.68 1 89.19 80 ALA A C 1
ATOM 621 O O . ALA A 1 80 ? 25.812 17.812 -10 1 89.19 80 ALA A O 1
ATOM 622 N N . ARG A 1 81 ? 26.453 19.906 -9.633 1 86.12 81 ARG A N 1
ATOM 623 C CA . ARG A 1 81 ? 27.844 19.609 -10 1 86.12 81 ARG A CA 1
ATOM 624 C C . ARG A 1 81 ? 28.438 18.578 -9.062 1 86.12 81 ARG A C 1
ATOM 626 O O . ARG A 1 81 ? 29.031 17.594 -9.516 1 86.12 81 ARG A O 1
ATOM 633 N N . VAL A 1 82 ? 28.281 18.797 -7.801 1 85.88 82 VAL A N 1
ATOM 634 C CA . VAL A 1 82 ? 28.812 17.891 -6.801 1 85.88 82 VAL A CA 1
ATOM 635 C C . VAL A 1 82 ? 28.141 16.531 -6.918 1 85.88 82 VAL A C 1
ATOM 637 O O . VAL A 1 82 ? 28.797 15.492 -6.848 1 85.88 82 VAL A O 1
ATOM 640 N N . ILE A 1 83 ? 26.906 16.5 -7.156 1 89.62 83 ILE A N 1
ATOM 641 C CA . ILE A 1 83 ? 26.125 15.266 -7.227 1 89.62 83 ILE A CA 1
ATOM 642 C C . ILE A 1 83 ? 26.547 14.469 -8.461 1 89.62 83 ILE A C 1
ATOM 644 O O . ILE A 1 83 ? 26.719 13.25 -8.391 1 89.62 83 ILE A O 1
ATOM 648 N N . VAL A 1 84 ? 26.75 15.125 -9.555 1 87.62 84 VAL A N 1
ATOM 649 C CA . VAL A 1 84 ? 27.156 14.453 -10.789 1 87.62 84 VAL A CA 1
ATOM 650 C C . VAL A 1 84 ? 28.547 13.852 -10.625 1 87.62 84 VAL A C 1
ATOM 652 O O . VAL A 1 84 ? 28.797 12.719 -11.039 1 87.62 84 VAL A O 1
ATOM 655 N N . PHE A 1 85 ? 29.391 14.562 -10.008 1 88.62 85 PHE A N 1
ATOM 656 C CA . PHE A 1 85 ? 30.75 14.07 -9.789 1 88.62 85 PHE A CA 1
ATOM 657 C C . PHE A 1 85 ? 30.75 12.844 -8.875 1 88.62 85 PHE A C 1
ATOM 659 O O . PHE A 1 85 ? 31.5 11.898 -9.102 1 88.62 85 PHE A O 1
ATOM 666 N N . LEU A 1 86 ? 29.922 12.914 -7.926 1 89.31 86 LEU A N 1
ATOM 667 C CA . LEU A 1 86 ? 29.859 11.805 -6.98 1 89.31 86 LEU A CA 1
ATOM 668 C C . LEU A 1 86 ? 29.125 10.617 -7.594 1 89.31 86 LEU A C 1
ATOM 670 O O . LEU A 1 86 ? 29.484 9.461 -7.348 1 89.31 86 LEU A O 1
ATOM 674 N N . SER A 1 87 ? 28.141 10.898 -8.383 1 91.31 87 SER A N 1
ATOM 675 C CA . SER A 1 87 ? 27.25 9.844 -8.859 1 91.31 87 SER A CA 1
ATOM 676 C C . SER A 1 87 ? 27.797 9.188 -10.125 1 91.31 87 SER A C 1
ATOM 678 O O . SER A 1 87 ? 27.438 8.055 -10.445 1 91.31 87 SER A O 1
ATOM 680 N N . ILE A 1 88 ? 28.578 9.875 -10.844 1 88.94 88 ILE A N 1
ATOM 681 C CA . ILE A 1 88 ? 29.141 9.328 -12.078 1 88.94 88 ILE A CA 1
ATOM 682 C C . ILE A 1 88 ? 30.656 9.117 -11.906 1 88.94 88 ILE A C 1
ATOM 684 O O . ILE A 1 88 ? 31.141 7.988 -11.969 1 88.94 88 ILE A O 1
ATOM 688 N N . GLY A 1 89 ? 31.375 10.18 -11.594 1 89.31 89 GLY A N 1
ATOM 689 C CA . GLY A 1 89 ? 32.812 10.117 -11.461 1 89.31 89 GLY A CA 1
ATOM 690 C C . GLY A 1 89 ? 33.281 9.156 -10.375 1 89.31 89 GLY A C 1
ATOM 691 O O . GLY A 1 89 ? 34.062 8.266 -10.633 1 89.31 89 GLY A O 1
ATOM 692 N N . LEU A 1 90 ? 32.812 9.344 -9.203 1 92.25 90 LEU A N 1
ATOM 693 C CA . LEU A 1 90 ? 33.188 8.492 -8.086 1 92.25 90 LEU A CA 1
ATOM 694 C C . LEU A 1 90 ? 32.781 7.043 -8.336 1 92.25 90 LEU A C 1
ATOM 696 O O . LEU A 1 90 ? 33.5 6.117 -7.977 1 92.25 90 LEU A O 1
ATOM 700 N N . VAL A 1 91 ? 31.609 6.816 -8.922 1 92.88 91 VAL A N 1
ATOM 701 C CA . VAL A 1 91 ? 31.109 5.473 -9.195 1 92.88 91 VAL A CA 1
ATOM 702 C C . VAL A 1 91 ? 32.062 4.762 -10.164 1 92.88 91 VAL A C 1
ATOM 704 O O . VAL A 1 91 ? 32.406 3.602 -9.953 1 92.88 91 VAL A O 1
ATOM 707 N N . ILE A 1 92 ? 32.469 5.438 -11.203 1 91.38 92 ILE A N 1
ATOM 708 C CA . ILE A 1 92 ? 33.375 4.867 -12.18 1 91.38 92 ILE A CA 1
ATOM 709 C C . ILE A 1 92 ? 34.75 4.609 -11.523 1 91.38 92 ILE A C 1
ATOM 711 O O . ILE A 1 92 ? 35.312 3.535 -11.688 1 91.38 92 ILE A O 1
ATOM 715 N N . ALA A 1 93 ? 35.219 5.566 -10.781 1 93.56 93 ALA A N 1
ATOM 716 C CA . ALA A 1 93 ? 36.5 5.43 -10.109 1 93.56 93 ALA A CA 1
ATOM 717 C C . ALA A 1 93 ? 36.5 4.254 -9.141 1 93.56 93 ALA A C 1
ATOM 719 O O . ALA A 1 93 ? 37.469 3.486 -9.07 1 93.56 93 ALA A O 1
ATOM 720 N N . THR A 1 94 ? 35.438 4.195 -8.383 1 95.31 94 THR A N 1
ATOM 721 C CA . THR A 1 94 ? 35.312 3.105 -7.418 1 95.31 94 THR A CA 1
ATOM 722 C C . THR A 1 94 ? 35.25 1.761 -8.141 1 95.31 94 THR A C 1
ATOM 724 O O . THR A 1 94 ? 35.844 0.78 -7.699 1 95.31 94 THR A O 1
ATOM 727 N N . SER A 1 95 ? 34.438 1.683 -9.195 1 95.75 95 SER A N 1
ATOM 728 C CA . SER A 1 95 ? 34.312 0.449 -9.961 1 95.75 95 SER A CA 1
ATOM 729 C C . SER A 1 95 ? 35.656 -0.026 -10.492 1 95.75 95 SER A C 1
ATOM 731 O O . SER A 1 95 ? 36 -1.209 -10.383 1 95.75 95 SER A O 1
ATOM 733 N N . VAL A 1 96 ? 36.438 0.874 -11.031 1 94.56 96 VAL A N 1
ATOM 734 C CA . VAL A 1 96 ? 37.75 0.542 -11.586 1 94.56 96 VAL A CA 1
ATOM 735 C C . VAL A 1 96 ? 38.719 0.126 -10.469 1 94.56 96 VAL A C 1
ATOM 737 O O . VAL A 1 96 ? 39.438 -0.856 -10.602 1 94.56 96 VAL A O 1
ATOM 740 N N . ALA A 1 97 ? 38.688 0.856 -9.367 1 96.69 97 ALA A N 1
ATOM 741 C CA . ALA A 1 97 ? 39.562 0.558 -8.25 1 96.69 97 ALA A CA 1
ATOM 742 C C . ALA A 1 97 ? 39.281 -0.825 -7.672 1 96.69 97 ALA A C 1
ATOM 744 O O . ALA A 1 97 ? 40.188 -1.59 -7.375 1 96.69 97 ALA A O 1
ATOM 745 N N . VAL A 1 98 ? 38.031 -1.121 -7.492 1 97.31 98 VAL A N 1
ATOM 746 C CA . VAL A 1 98 ? 37.625 -2.41 -6.945 1 97.31 98 VAL A CA 1
ATOM 747 C C . VAL A 1 98 ? 38 -3.525 -7.922 1 97.31 98 VAL A C 1
ATOM 749 O O . VAL A 1 98 ? 38.5 -4.578 -7.52 1 97.31 98 VAL A O 1
ATOM 752 N N . SER A 1 99 ? 37.688 -3.314 -9.219 1 96.88 99 SER A N 1
ATOM 753 C CA . SER A 1 99 ? 38 -4.301 -10.242 1 96.88 99 SER A CA 1
ATOM 754 C C . SER A 1 99 ? 39.5 -4.594 -10.273 1 96.88 99 SER A C 1
ATOM 756 O O . SER A 1 99 ? 39.906 -5.754 -10.328 1 96.88 99 SER A O 1
ATOM 758 N N . TRP A 1 100 ? 40.281 -3.576 -10.219 1 96.75 100 TRP A N 1
ATOM 759 C CA . TRP A 1 100 ? 41.75 -3.725 -10.25 1 96.75 100 TRP A CA 1
ATOM 760 C C . TRP A 1 100 ? 42.25 -4.477 -9.016 1 96.75 100 TRP A C 1
ATOM 762 O O . TRP A 1 100 ? 43.125 -5.336 -9.117 1 96.75 100 TRP A O 1
ATOM 772 N N . THR A 1 101 ? 41.75 -4.113 -7.906 1 97.25 101 THR A N 1
ATOM 773 C CA . THR A 1 101 ? 42.156 -4.758 -6.66 1 97.25 101 THR A CA 1
ATOM 774 C C . THR A 1 101 ? 41.75 -6.234 -6.664 1 97.25 101 THR A C 1
ATOM 776 O O . THR A 1 101 ? 42.562 -7.09 -6.262 1 97.25 101 THR A O 1
ATOM 779 N N . ALA A 1 102 ? 40.531 -6.543 -7.07 1 96.69 102 ALA A N 1
ATOM 780 C CA . ALA A 1 102 ? 40.062 -7.926 -7.125 1 96.69 102 ALA A CA 1
ATOM 781 C C . ALA A 1 102 ? 40.906 -8.75 -8.094 1 96.69 102 ALA A C 1
ATOM 783 O O . ALA A 1 102 ? 41.219 -9.914 -7.809 1 96.69 102 ALA A O 1
ATOM 784 N N . ARG A 1 103 ? 41.312 -8.172 -9.227 1 95.38 103 ARG A N 1
ATOM 785 C CA . ARG A 1 103 ? 42.156 -8.852 -10.195 1 95.38 103 ARG A CA 1
ATOM 786 C C . ARG A 1 103 ? 43.531 -9.125 -9.609 1 95.38 103 ARG A C 1
ATOM 788 O O . ARG A 1 103 ? 44.125 -10.203 -9.812 1 95.38 103 ARG A O 1
ATOM 795 N N . ALA A 1 104 ? 44.031 -8.195 -8.953 1 96.06 104 ALA A N 1
ATOM 796 C CA . ALA A 1 104 ? 45.344 -8.32 -8.344 1 96.06 104 ALA A CA 1
ATOM 797 C C . ALA A 1 104 ? 45.375 -9.43 -7.289 1 96.06 104 ALA A C 1
ATOM 799 O O . ALA A 1 104 ? 46.406 -10.023 -7.023 1 96.06 104 ALA A O 1
ATOM 800 N N . LEU A 1 105 ? 44.219 -9.672 -6.766 1 94.69 105 LEU A N 1
ATOM 801 C CA . LEU A 1 105 ? 44.156 -10.672 -5.711 1 94.69 105 LEU A CA 1
ATOM 802 C C . LEU A 1 105 ? 43.719 -12.023 -6.277 1 94.69 105 LEU A C 1
ATOM 804 O O . LEU A 1 105 ? 43.344 -12.93 -5.523 1 94.69 105 LEU A O 1
ATOM 808 N N . GLY A 1 106 ? 43.594 -12.133 -7.586 1 90.94 106 GLY A N 1
ATOM 809 C CA . GLY A 1 106 ? 43.469 -13.453 -8.188 1 90.94 106 GLY A CA 1
ATOM 810 C C . GLY A 1 106 ? 42.125 -13.695 -8.828 1 90.94 106 GLY A C 1
ATOM 811 O O . GLY A 1 106 ? 41.875 -14.781 -9.352 1 90.94 106 GLY A O 1
ATOM 812 N N . MET A 1 107 ? 41.281 -12.758 -8.844 1 92.88 107 MET A N 1
ATOM 813 C CA . MET A 1 107 ? 39.969 -12.953 -9.445 1 92.88 107 MET A CA 1
ATOM 814 C C . MET A 1 107 ? 40.031 -12.844 -10.961 1 92.88 107 MET A C 1
ATOM 816 O O . MET A 1 107 ? 40.875 -12.109 -11.5 1 92.88 107 MET A O 1
ATOM 820 N N . GLU A 1 108 ? 39.188 -13.602 -11.578 1 92.19 108 GLU A N 1
ATOM 821 C CA . GLU A 1 108 ? 39.094 -13.531 -13.031 1 92.19 108 GLU A CA 1
ATOM 822 C C . GLU A 1 108 ? 38.75 -12.125 -13.492 1 92.19 108 GLU A C 1
ATOM 824 O O . GLU A 1 108 ? 37.969 -11.43 -12.844 1 92.19 108 GLU A O 1
ATOM 829 N N . SER A 1 109 ? 39.312 -11.656 -14.57 1 92.12 109 SER A N 1
ATOM 830 C CA . SER A 1 109 ? 39.25 -10.273 -15.031 1 92.12 109 SER A CA 1
ATOM 831 C C . SER A 1 109 ? 37.812 -9.828 -15.25 1 92.12 109 SER A C 1
ATOM 833 O O . SER A 1 109 ? 37.406 -8.742 -14.82 1 92.12 109 SER A O 1
ATOM 835 N N . HIS A 1 110 ? 37 -10.617 -15.922 1 91.38 110 HIS A N 1
ATOM 836 C CA . HIS A 1 110 ? 35.625 -10.25 -16.203 1 91.38 110 HIS A CA 1
ATOM 837 C C . HIS A 1 110 ? 34.781 -10.25 -14.922 1 91.38 110 HIS A C 1
ATOM 839 O O . HIS A 1 110 ? 33.938 -9.375 -14.719 1 91.38 110 HIS A O 1
ATOM 845 N N . ALA A 1 111 ? 35.031 -11.203 -14.102 1 93.88 111 ALA A N 1
ATOM 846 C CA . ALA A 1 111 ? 34.344 -11.273 -12.82 1 93.88 111 ALA A CA 1
ATOM 847 C C . ALA A 1 111 ? 34.688 -10.07 -11.938 1 93.88 111 ALA A C 1
ATOM 849 O O . ALA A 1 111 ? 33.844 -9.531 -11.242 1 93.88 111 ALA A O 1
ATOM 850 N N . ALA A 1 112 ? 35.938 -9.711 -12.008 1 96.12 112 ALA A N 1
ATOM 851 C CA . ALA A 1 112 ? 36.406 -8.57 -11.234 1 96.12 112 ALA A CA 1
ATOM 852 C C . ALA A 1 112 ? 35.719 -7.281 -11.695 1 96.12 112 ALA A C 1
ATOM 854 O O . ALA A 1 112 ? 35.406 -6.418 -10.875 1 96.12 112 ALA A O 1
ATOM 855 N N . ALA A 1 113 ? 35.562 -7.137 -12.969 1 94.44 113 ALA A N 1
ATOM 856 C CA . ALA A 1 113 ? 34.875 -5.965 -13.516 1 94.44 113 ALA A CA 1
ATOM 857 C C . ALA A 1 113 ? 33.438 -5.914 -13.055 1 94.44 113 ALA A C 1
ATOM 859 O O . ALA A 1 113 ? 32.906 -4.844 -12.727 1 94.44 113 ALA A O 1
ATOM 860 N N . VAL A 1 114 ? 32.781 -7.066 -13.023 1 95.19 114 VAL A N 1
ATOM 861 C CA . VAL A 1 114 ? 31.406 -7.152 -12.57 1 95.19 114 VAL A CA 1
ATOM 862 C C . VAL A 1 114 ? 31.328 -6.797 -11.086 1 95.19 114 VAL A C 1
ATOM 864 O O . VAL A 1 114 ? 30.438 -6.059 -10.672 1 95.19 114 VAL A O 1
ATOM 867 N N . LEU A 1 115 ? 32.25 -7.285 -10.336 1 96.56 115 LEU A N 1
ATOM 868 C CA . LEU A 1 115 ? 32.312 -6.977 -8.914 1 96.56 115 LEU A CA 1
ATOM 869 C C . LEU A 1 115 ? 32.438 -5.477 -8.68 1 96.56 115 LEU A C 1
ATOM 871 O O . LEU A 1 115 ? 31.766 -4.91 -7.82 1 96.56 115 LEU A O 1
ATOM 875 N N . GLY A 1 116 ? 33.312 -4.887 -9.43 1 96.69 116 GLY A N 1
ATOM 876 C CA . GLY A 1 116 ? 33.5 -3.447 -9.336 1 96.69 116 GLY A CA 1
ATOM 877 C C . GLY A 1 116 ? 32.219 -2.674 -9.633 1 96.69 116 GLY A C 1
ATOM 878 O O . GLY A 1 116 ? 31.891 -1.717 -8.93 1 96.69 116 GLY A O 1
ATOM 879 N N . ALA A 1 117 ? 31.516 -3.037 -10.641 1 94.94 117 ALA A N 1
ATOM 880 C CA . ALA A 1 117 ? 30.266 -2.381 -11.016 1 94.94 117 ALA A CA 1
ATOM 881 C C . ALA A 1 117 ? 29.203 -2.566 -9.93 1 94.94 117 ALA A C 1
ATOM 883 O O . ALA A 1 117 ? 28.5 -1.619 -9.57 1 94.94 117 ALA A O 1
ATOM 884 N N . VAL A 1 118 ? 29.125 -3.723 -9.352 1 95.06 118 VAL A N 1
ATOM 885 C CA . VAL A 1 118 ? 28.109 -4.102 -8.383 1 95.06 118 VAL A CA 1
ATOM 886 C C . VAL A 1 118 ? 28.328 -3.328 -7.082 1 95.06 118 VAL A C 1
ATOM 888 O O . VAL A 1 118 ? 27.359 -2.949 -6.41 1 95.06 118 VAL A O 1
ATOM 891 N N . LEU A 1 119 ? 29.516 -3.049 -6.707 1 96.75 119 LEU A N 1
ATOM 892 C CA . LEU A 1 119 ? 29.828 -2.455 -5.41 1 96.75 119 LEU A CA 1
ATOM 893 C C . LEU A 1 119 ? 30.062 -0.953 -5.543 1 96.75 119 LEU A C 1
ATOM 895 O O . LEU A 1 119 ? 30.391 -0.282 -4.559 1 96.75 119 LEU A O 1
ATOM 899 N N . SER A 1 120 ? 29.859 -0.439 -6.676 1 94.56 120 SER A N 1
ATOM 900 C CA . SER A 1 120 ? 30.203 0.96 -6.918 1 94.56 120 SER A CA 1
ATOM 901 C C . SER A 1 120 ? 29.125 1.889 -6.371 1 94.56 120 SER A C 1
ATOM 903 O O . SER A 1 120 ? 29.422 2.994 -5.914 1 94.56 120 SER A O 1
ATOM 905 N N . PRO A 1 121 ? 27.828 1.474 -6.371 1 92.12 121 PRO A N 1
ATOM 906 C CA . PRO A 1 121 ? 26.797 2.418 -5.906 1 92.12 121 PRO A CA 1
ATOM 907 C C . PRO A 1 121 ? 26.656 2.432 -4.387 1 92.12 121 PRO A C 1
ATOM 909 O O . PRO A 1 121 ? 26.891 1.415 -3.73 1 92.12 121 PRO A O 1
ATOM 912 N N . THR A 1 122 ? 26.297 3.617 -3.883 1 91.25 122 THR A N 1
ATOM 913 C CA . THR A 1 122 ? 26.016 3.787 -2.461 1 91.25 122 THR A CA 1
ATOM 914 C C . THR A 1 122 ? 24.516 3.746 -2.191 1 91.25 122 THR A C 1
ATOM 916 O O . THR A 1 122 ? 23.719 3.854 -3.117 1 91.25 122 THR A O 1
ATOM 919 N N . ASP A 1 123 ? 24.203 3.51 -0.978 1 86.5 123 ASP A N 1
ATOM 920 C CA . ASP A 1 123 ? 22.812 3.496 -0.528 1 86.5 123 ASP A CA 1
ATOM 921 C C . ASP A 1 123 ? 22.594 4.496 0.607 1 86.5 123 ASP A C 1
ATOM 923 O O . ASP A 1 123 ? 23.219 4.387 1.664 1 86.5 123 ASP A O 1
ATOM 927 N N . ALA A 1 124 ? 21.641 5.422 0.33 1 77.69 124 ALA A N 1
ATOM 928 C CA . ALA A 1 124 ? 21.406 6.449 1.339 1 77.69 124 ALA A CA 1
ATOM 929 C C . ALA A 1 124 ? 20.328 6.016 2.322 1 77.69 124 ALA A C 1
ATOM 931 O O . ALA A 1 124 ? 19.969 6.766 3.232 1 77.69 124 ALA A O 1
ATOM 932 N N . ALA A 1 125 ? 19.812 4.879 2.105 1 70.69 125 ALA A N 1
ATOM 933 C CA . ALA A 1 125 ? 18.719 4.434 2.965 1 70.69 125 ALA A CA 1
ATOM 934 C C . ALA A 1 125 ? 19.172 4.312 4.418 1 70.69 125 ALA A C 1
ATOM 936 O O . ALA A 1 125 ? 18.391 4.551 5.34 1 70.69 125 ALA A O 1
ATOM 937 N N . ALA A 1 126 ? 20.406 4.023 4.594 1 64.44 126 ALA A N 1
ATOM 938 C CA . ALA A 1 126 ? 20.922 3.84 5.949 1 64.44 126 ALA A CA 1
ATOM 939 C C . ALA A 1 126 ? 21.047 5.176 6.676 1 64.44 126 ALA A C 1
ATOM 941 O O . ALA A 1 126 ? 21.078 5.219 7.906 1 64.44 126 ALA A O 1
ATOM 942 N N . VAL A 1 127 ? 21.094 6.23 5.906 1 69.38 127 VAL A N 1
ATOM 943 C CA . VAL A 1 127 ? 21.266 7.551 6.508 1 69.38 127 VAL A CA 1
ATOM 944 C C . VAL A 1 127 ? 19.906 8.102 6.938 1 69.38 127 VAL A C 1
ATOM 946 O O . VAL A 1 127 ? 19.828 9.086 7.68 1 69.38 127 VAL A O 1
ATOM 949 N N . ALA A 1 128 ? 18.922 7.41 6.547 1 66 128 ALA A N 1
ATOM 950 C CA . ALA A 1 128 ? 17.562 7.902 6.816 1 66 128 ALA A CA 1
ATOM 951 C C . ALA A 1 128 ? 17.328 8.07 8.312 1 66 128 ALA A C 1
ATOM 953 O O . ALA A 1 128 ? 16.656 9.008 8.742 1 66 128 ALA A O 1
ATOM 954 N N . GLY A 1 129 ? 18 7.242 9.055 1 64 129 GLY A N 1
ATOM 955 C CA . GLY A 1 129 ? 17.812 7.344 10.492 1 64 129 GLY A CA 1
ATOM 956 C C . GLY A 1 129 ? 18.484 8.562 11.102 1 64 129 GLY A C 1
ATOM 957 O O . GLY A 1 129 ? 18.125 9.008 12.188 1 64 129 GLY A O 1
ATOM 958 N N . LEU A 1 130 ? 19.359 9.172 10.297 1 66.38 130 LEU A N 1
ATOM 959 C CA . LEU A 1 130 ? 20.109 10.312 10.812 1 66.38 130 LEU A CA 1
ATOM 960 C C . LEU A 1 130 ? 19.734 11.594 10.086 1 66.38 130 LEU A C 1
ATOM 962 O O . LEU A 1 130 ? 20.453 12.594 10.164 1 66.38 130 LEU A O 1
ATOM 966 N N . ALA A 1 131 ? 18.734 11.422 9.43 1 66.06 131 ALA A N 1
ATOM 967 C CA . ALA A 1 131 ? 18.312 12.523 8.562 1 66.06 131 ALA A CA 1
ATOM 968 C C . ALA A 1 131 ? 18.094 13.797 9.375 1 66.06 131 ALA A C 1
ATOM 970 O O . ALA A 1 131 ? 18.438 14.898 8.938 1 66.06 131 ALA A O 1
ATOM 971 N N . LYS A 1 132 ? 17.641 13.617 10.547 1 65.94 132 LYS A N 1
ATOM 972 C CA . LYS A 1 132 ? 17.281 14.773 11.359 1 65.94 132 LYS A CA 1
ATOM 973 C C . LYS A 1 132 ? 18.516 15.484 11.898 1 65.94 132 LYS A C 1
ATOM 975 O O . LYS A 1 132 ? 18.453 16.656 12.273 1 65.94 132 LYS A O 1
ATOM 980 N N . LYS A 1 133 ? 19.594 14.891 11.828 1 74.25 133 LYS A N 1
ATOM 981 C CA . LYS A 1 133 ? 20.812 15.453 12.414 1 74.25 133 LYS A CA 1
ATOM 982 C C . LYS A 1 133 ? 21.703 16.047 11.336 1 74.25 133 LYS A C 1
ATOM 984 O O . LYS A 1 133 ? 22.75 16.625 11.641 1 74.25 133 LYS A O 1
ATOM 989 N N . LEU A 1 134 ? 21.234 15.914 10.164 1 78.94 134 LEU A N 1
ATOM 990 C CA . LEU A 1 134 ? 22.031 16.406 9.047 1 78.94 134 LEU A CA 1
ATOM 991 C C . LEU A 1 134 ? 21.375 17.625 8.414 1 78.94 134 LEU A C 1
ATOM 993 O O . LEU A 1 134 ? 20.156 17.688 8.289 1 78.94 134 LEU A O 1
ATOM 997 N N . PRO A 1 135 ? 22.25 18.562 8.133 1 79.62 135 PRO A N 1
ATOM 998 C CA . PRO A 1 135 ? 21.688 19.688 7.387 1 79.62 135 PRO A CA 1
ATOM 999 C C . PRO A 1 135 ? 21.047 19.25 6.074 1 79.62 135 PRO A C 1
ATOM 1001 O O . PRO A 1 135 ? 21.453 18.25 5.473 1 79.62 135 PRO A O 1
ATOM 1004 N N . ARG A 1 136 ? 20.125 20.031 5.621 1 81.69 136 ARG A N 1
ATOM 1005 C CA . ARG A 1 136 ? 19.344 19.719 4.434 1 81.69 136 ARG A CA 1
ATOM 1006 C C . ARG A 1 136 ? 20.234 19.547 3.211 1 81.69 136 ARG A C 1
ATOM 1008 O O . ARG A 1 136 ? 20.016 18.656 2.393 1 81.69 136 ARG A O 1
ATOM 1015 N N . ARG A 1 137 ? 21.203 20.391 3.119 1 82.12 137 ARG A N 1
ATOM 1016 C CA . ARG A 1 137 ? 22.094 20.344 1.957 1 82.12 137 ARG A CA 1
ATOM 1017 C C . ARG A 1 137 ? 22.828 19.016 1.885 1 82.12 137 ARG A C 1
ATOM 1019 O O . ARG A 1 137 ? 22.859 18.375 0.833 1 82.12 137 ARG A O 1
ATOM 1026 N N . SER A 1 138 ? 23.406 18.641 2.992 1 83.5 138 SER A N 1
ATOM 1027 C CA . SER A 1 138 ? 24.172 17.391 3.043 1 83.5 138 SER A CA 1
ATOM 1028 C C . SER A 1 138 ? 23.266 16.188 2.779 1 83.5 138 SER A C 1
ATOM 1030 O O . SER A 1 138 ? 23.656 15.258 2.074 1 83.5 138 SER A O 1
ATOM 1032 N N . LEU A 1 139 ? 22.125 16.25 3.328 1 84.94 139 LEU A N 1
ATOM 1033 C CA . LEU A 1 139 ? 21.172 15.164 3.148 1 84.94 139 LEU A CA 1
ATOM 1034 C C . LEU A 1 139 ? 20.734 15.055 1.69 1 84.94 139 LEU A C 1
ATOM 1036 O O . LEU A 1 139 ? 20.625 13.953 1.149 1 84.94 139 LEU A O 1
ATOM 1040 N N . THR A 1 140 ? 20.547 16.172 1.083 1 86.56 140 THR A N 1
ATOM 1041 C CA . THR A 1 140 ? 20.125 16.188 -0.311 1 86.56 140 THR A CA 1
ATOM 1042 C C . THR A 1 140 ? 21.234 15.695 -1.229 1 86.56 140 THR A C 1
ATOM 1044 O O . THR A 1 140 ? 20.969 15 -2.213 1 86.56 140 THR A O 1
ATOM 1047 N N . VAL A 1 141 ? 22.406 16.031 -0.891 1 87.25 141 VAL A N 1
ATOM 1048 C CA . VAL A 1 141 ? 23.531 15.594 -1.692 1 87.25 141 VAL A CA 1
ATOM 1049 C C . VAL A 1 141 ? 23.672 14.078 -1.599 1 87.25 141 VAL A C 1
ATOM 1051 O O . VAL A 1 141 ? 23.875 13.398 -2.613 1 87.25 141 VAL A O 1
ATOM 1054 N N . LEU A 1 142 ? 23.578 13.578 -0.424 1 88.19 142 LEU A N 1
ATOM 1055 C CA . LEU A 1 142 ? 23.688 12.141 -0.22 1 88.19 142 LEU A CA 1
ATOM 1056 C C . LEU A 1 142 ? 22.547 11.406 -0.918 1 88.19 142 LEU A C 1
ATOM 1058 O O . LEU A 1 142 ? 22.766 10.383 -1.567 1 88.19 142 LEU A O 1
ATOM 1062 N N . ARG A 1 143 ? 21.391 11.914 -0.817 1 88.25 143 ARG A N 1
ATOM 1063 C CA . ARG A 1 143 ? 20.234 11.297 -1.453 1 88.25 143 ARG A CA 1
ATOM 1064 C C . ARG A 1 143 ? 20.328 11.398 -2.973 1 88.25 143 ARG A C 1
ATOM 1066 O O . ARG A 1 143 ? 20.016 10.438 -3.682 1 88.25 143 ARG A O 1
ATOM 1073 N N . GLY A 1 144 ? 20.672 12.617 -3.389 1 89.56 144 GLY A N 1
ATOM 1074 C CA . GLY A 1 144 ? 20.844 12.805 -4.82 1 89.56 144 GLY A CA 1
ATOM 1075 C C . GLY A 1 144 ? 21.891 11.883 -5.418 1 89.56 144 GLY A C 1
ATOM 1076 O O . GLY A 1 144 ? 21.688 11.32 -6.492 1 89.56 144 GLY A O 1
ATOM 1077 N N . GLU A 1 145 ? 22.984 11.75 -4.703 1 90.75 145 GLU A N 1
ATOM 1078 C CA . GLU A 1 145 ? 24.031 10.82 -5.121 1 90.75 145 GLU A CA 1
ATOM 1079 C C . GLU A 1 145 ? 23.484 9.398 -5.227 1 90.75 145 GLU A C 1
ATOM 1081 O O . GLU A 1 145 ? 23.688 8.727 -6.238 1 90.75 145 GLU A O 1
ATOM 1086 N N . SER A 1 146 ? 22.844 8.977 -4.184 1 90.25 146 SER A N 1
ATOM 1087 C CA . SER A 1 146 ? 22.312 7.617 -4.125 1 90.25 146 SER A CA 1
ATOM 1088 C C . SER A 1 146 ? 21.328 7.352 -5.258 1 90.25 146 SER A C 1
ATOM 1090 O O . SER A 1 146 ? 21.344 6.281 -5.867 1 90.25 146 SER A O 1
ATOM 1092 N N . LEU A 1 147 ? 20.547 8.305 -5.574 1 87.94 147 LEU A N 1
ATOM 1093 C CA . LEU A 1 147 ? 19.516 8.164 -6.602 1 87.94 147 LEU A CA 1
ATOM 1094 C C . LEU A 1 147 ? 20.156 7.992 -7.98 1 87.94 147 LEU A C 1
ATOM 1096 O O . LEU A 1 147 ? 19.766 7.098 -8.734 1 87.94 147 LEU A O 1
ATOM 1100 N N . ILE A 1 148 ? 21.109 8.766 -8.227 1 89.19 148 ILE A N 1
ATOM 1101 C CA . ILE A 1 148 ? 21.703 8.805 -9.562 1 89.19 148 ILE A CA 1
ATOM 1102 C C . ILE A 1 148 ? 22.75 7.711 -9.703 1 89.19 148 ILE A C 1
ATOM 1104 O O . ILE A 1 148 ? 22.891 7.102 -10.773 1 89.19 148 ILE A O 1
ATOM 1108 N N . ASN A 1 149 ? 23.453 7.445 -8.688 1 92.69 149 ASN A N 1
ATOM 1109 C CA . ASN A 1 149 ? 24.531 6.477 -8.797 1 92.69 149 ASN A CA 1
ATOM 1110 C C . ASN A 1 149 ? 24 5.07 -9.07 1 92.69 149 ASN A C 1
ATOM 1112 O O . ASN A 1 149 ? 24.703 4.242 -9.648 1 92.69 149 ASN A O 1
ATOM 1116 N N . ASP A 1 150 ? 22.781 4.789 -8.672 1 88.69 150 ASP A N 1
ATOM 1117 C CA . ASP A 1 150 ? 22.141 3.512 -9 1 88.69 150 ASP A CA 1
ATOM 1118 C C . ASP A 1 150 ? 22.062 3.314 -10.508 1 88.69 150 ASP A C 1
ATOM 1120 O O . ASP A 1 150 ? 22.344 2.225 -11.016 1 88.69 150 ASP A O 1
ATOM 1124 N N . GLY A 1 151 ? 21.703 4.371 -11.172 1 87.19 151 GLY A N 1
ATOM 1125 C CA . GLY A 1 151 ? 21.641 4.316 -12.617 1 87.19 151 GLY A CA 1
ATOM 1126 C C . GLY A 1 151 ? 22.984 4.07 -13.266 1 87.19 151 GLY A C 1
ATOM 1127 O O . GLY A 1 151 ? 23.109 3.24 -14.172 1 87.19 151 GLY A O 1
ATOM 1128 N N . THR A 1 152 ? 23.938 4.703 -12.797 1 89.69 152 THR A N 1
ATOM 1129 C CA . THR A 1 152 ? 25.297 4.566 -13.328 1 89.69 152 THR A CA 1
ATOM 1130 C C . THR A 1 152 ? 25.828 3.162 -13.078 1 89.69 152 THR A C 1
ATOM 1132 O O . THR A 1 152 ? 26.391 2.541 -13.984 1 89.69 152 THR A O 1
ATOM 1135 N N . ALA A 1 153 ? 25.641 2.75 -11.93 1 92.12 153 ALA A N 1
ATOM 1136 C CA . ALA A 1 153 ? 26.141 1.43 -11.555 1 92.12 153 ALA A CA 1
ATOM 1137 C C . ALA A 1 153 ? 25.469 0.335 -12.383 1 92.12 153 ALA A C 1
ATOM 1139 O O . ALA A 1 153 ? 26.109 -0.646 -12.758 1 92.12 153 ALA A O 1
ATOM 1140 N N . LEU A 1 154 ? 24.25 0.492 -12.68 1 87.56 154 LEU A N 1
ATOM 1141 C CA . LEU A 1 154 ? 23.516 -0.53 -13.414 1 87.56 154 LEU A CA 1
ATOM 1142 C C . LEU A 1 154 ? 23.938 -0.562 -14.875 1 87.56 154 LEU A C 1
ATOM 1144 O O . LEU A 1 154 ? 23.953 -1.627 -15.5 1 87.56 154 LEU A O 1
ATOM 1148 N N . VAL A 1 155 ? 24.281 0.569 -15.398 1 86.62 155 VAL A N 1
ATOM 1149 C CA . VAL A 1 155 ? 24.812 0.602 -16.75 1 86.62 155 VAL A CA 1
ATOM 1150 C C . VAL A 1 155 ? 26.156 -0.107 -16.797 1 86.62 155 VAL A C 1
ATOM 1152 O O . VAL A 1 155 ? 26.422 -0.913 -17.688 1 86.62 155 VAL A O 1
ATOM 1155 N N . LEU A 1 156 ? 26.984 0.192 -15.852 1 90.38 156 LEU A N 1
ATOM 1156 C CA . LEU A 1 156 ? 28.297 -0.464 -15.766 1 90.38 156 LEU A CA 1
ATOM 1157 C C . LEU A 1 156 ? 28.125 -1.97 -15.594 1 90.38 156 LEU A C 1
ATOM 1159 O O . LEU A 1 156 ? 28.875 -2.752 -16.188 1 90.38 156 LEU A O 1
ATOM 1163 N N . PHE A 1 157 ? 27.203 -2.324 -14.781 1 91.56 157 PHE A N 1
ATOM 1164 C CA . PHE A 1 157 ? 26.906 -3.73 -14.539 1 91.56 157 PHE A CA 1
ATOM 1165 C C . PHE A 1 157 ? 26.5 -4.43 -15.82 1 91.56 157 PHE A C 1
ATOM 1167 O O . PHE A 1 157 ? 27 -5.5 -16.156 1 91.56 157 PHE A O 1
ATOM 1174 N N . ALA A 1 158 ? 25.609 -3.828 -16.562 1 87.19 158 ALA A N 1
ATOM 1175 C CA . ALA A 1 158 ? 25.109 -4.414 -17.797 1 87.19 158 ALA A CA 1
ATOM 1176 C C . ALA A 1 158 ? 26.234 -4.613 -18.812 1 87.19 158 ALA A C 1
ATOM 1178 O O . ALA A 1 158 ? 26.312 -5.656 -19.469 1 87.19 158 ALA A O 1
ATOM 1179 N N . VAL A 1 159 ? 27.047 -3.725 -18.906 1 86.81 159 VAL A N 1
ATOM 1180 C CA . VAL A 1 159 ? 28.156 -3.783 -19.859 1 86.81 159 VAL A CA 1
ATOM 1181 C C . VAL A 1 159 ? 29.172 -4.84 -19.406 1 86.81 159 VAL A C 1
ATOM 1183 O O . VAL A 1 159 ? 29.625 -5.645 -20.219 1 86.81 159 VAL A O 1
ATOM 1186 N N . SER A 1 160 ? 29.5 -4.793 -18.156 1 91.19 160 SER A N 1
ATOM 1187 C CA . SER A 1 160 ? 30.484 -5.742 -17.641 1 91.19 160 SER A CA 1
ATOM 1188 C C . SER A 1 160 ? 29.984 -7.18 -17.781 1 91.19 160 SER A C 1
ATOM 1190 O O . SER A 1 160 ? 30.766 -8.078 -18.141 1 91.19 160 SER A O 1
ATOM 1192 N N . VAL A 1 161 ? 28.766 -7.379 -17.516 1 89.94 161 VAL A N 1
ATOM 1193 C CA . VAL A 1 161 ? 28.188 -8.719 -17.609 1 89.94 161 VAL A CA 1
ATOM 1194 C C . VAL A 1 161 ? 28.141 -9.141 -19.078 1 89.94 161 VAL A C 1
ATOM 1196 O O . VAL A 1 161 ? 28.406 -10.305 -19.406 1 89.94 161 VAL A O 1
ATOM 1199 N N . SER A 1 162 ? 27.781 -8.219 -19.938 1 87.31 162 SER A N 1
ATOM 1200 C CA . SER A 1 162 ? 27.734 -8.523 -21.359 1 87.31 162 SER A CA 1
ATOM 1201 C C . SER A 1 162 ? 29.094 -8.969 -21.875 1 87.31 162 SER A C 1
ATOM 1203 O O . SER A 1 162 ? 29.188 -9.914 -22.672 1 87.31 162 SER A O 1
ATOM 1205 N N . VAL A 1 163 ? 30.078 -8.383 -21.453 1 86.38 163 VAL A N 1
ATOM 1206 C CA . VAL A 1 163 ? 31.438 -8.734 -21.859 1 86.38 163 VAL A CA 1
ATOM 1207 C C . VAL A 1 163 ? 31.828 -10.07 -21.25 1 86.38 163 VAL A C 1
ATOM 1209 O O . VAL A 1 163 ? 32.438 -10.906 -21.922 1 86.38 163 VAL A O 1
ATOM 1212 N N . ALA A 1 164 ? 31.469 -10.234 -20.047 1 88.38 164 ALA A N 1
ATOM 1213 C CA . ALA A 1 164 ? 31.781 -11.484 -19.359 1 88.38 164 ALA A CA 1
ATOM 1214 C C . ALA A 1 164 ? 31.078 -12.664 -20.016 1 88.38 164 ALA A C 1
ATOM 1216 O O . ALA A 1 164 ? 31.578 -13.797 -19.984 1 88.38 164 ALA A O 1
ATOM 1217 N N . MET A 1 165 ? 29.953 -12.406 -20.547 1 88.38 165 MET A N 1
ATOM 1218 C CA . MET A 1 165 ? 29.156 -13.453 -21.188 1 88.38 165 MET A CA 1
ATOM 1219 C C . MET A 1 165 ? 29.688 -13.758 -22.594 1 88.38 165 MET A C 1
ATOM 1221 O O . MET A 1 165 ? 29.188 -14.664 -23.266 1 88.38 165 MET A O 1
ATOM 1225 N N . GLY A 1 166 ? 30.672 -13.07 -23.078 1 79.81 166 GLY A N 1
ATOM 1226 C CA . GLY A 1 166 ? 31.297 -13.336 -24.375 1 79.81 166 GLY A CA 1
ATOM 1227 C C . GLY A 1 166 ? 31 -12.258 -25.391 1 79.81 166 GLY A C 1
ATOM 1228 O O . GLY A 1 166 ? 31.234 -12.453 -26.594 1 79.81 166 GLY A O 1
ATOM 1229 N N . GLY A 1 167 ? 30.438 -11.266 -24.875 1 78.19 167 GLY A N 1
ATOM 1230 C CA . GLY A 1 167 ? 30.188 -10.164 -25.797 1 78.19 167 GLY A CA 1
ATOM 1231 C C . GLY A 1 167 ? 31.453 -9.43 -26.203 1 78.19 167 GLY A C 1
ATOM 1232 O O . GLY A 1 167 ? 32.531 -9.703 -25.688 1 78.19 167 GLY A O 1
ATOM 1233 N N . HIS A 1 168 ? 31.359 -8.609 -27.172 1 79.12 168 HIS A N 1
ATOM 1234 C CA . HIS A 1 168 ? 32.5 -7.836 -27.672 1 79.12 168 HIS A CA 1
ATOM 1235 C C . HIS A 1 168 ? 32.938 -6.789 -26.656 1 79.12 168 HIS A C 1
ATOM 1237 O O . HIS A 1 168 ? 32.094 -6.223 -25.938 1 79.12 168 HIS A O 1
ATOM 1243 N N . PRO A 1 169 ? 34.25 -6.695 -26.609 1 79.62 169 PRO A N 1
ATOM 1244 C CA . PRO A 1 169 ? 34.75 -5.637 -25.719 1 79.62 169 PRO A CA 1
ATOM 1245 C C . PRO A 1 169 ? 34.25 -4.25 -26.141 1 79.62 169 PRO A C 1
ATOM 1247 O O . PRO A 1 169 ? 34.125 -3.969 -27.328 1 79.62 169 PRO A O 1
ATOM 1250 N N . VAL A 1 170 ? 33.906 -3.539 -25.203 1 77.19 170 VAL A N 1
ATOM 1251 C CA . VAL A 1 170 ? 33.375 -2.205 -25.469 1 77.19 170 VAL A CA 1
ATOM 1252 C C . VAL A 1 170 ? 34.469 -1.165 -25.25 1 77.19 170 VAL A C 1
ATOM 1254 O O . VAL A 1 170 ? 35.125 -1.139 -24.203 1 77.19 170 VAL A O 1
ATOM 1257 N N . SER A 1 171 ? 34.75 -0.371 -26.219 1 84.12 171 SER A N 1
ATOM 1258 C CA . SER A 1 171 ? 35.719 0.718 -26.125 1 84.12 171 SER A CA 1
ATOM 1259 C C . SER A 1 171 ? 35.219 1.797 -25.156 1 84.12 171 SER A C 1
ATOM 1261 O O . SER A 1 171 ? 34.031 1.932 -24.906 1 84.12 171 SER A O 1
ATOM 1263 N N . PRO A 1 172 ? 36.156 2.518 -24.469 1 81.94 172 PRO A N 1
ATOM 1264 C CA . PRO A 1 172 ? 35.781 3.602 -23.562 1 81.94 172 PRO A CA 1
ATOM 1265 C C . PRO A 1 172 ? 34.875 4.633 -24.234 1 81.94 172 PRO A C 1
ATOM 1267 O O . PRO A 1 172 ? 33.938 5.152 -23.609 1 81.94 172 PRO A O 1
ATOM 1270 N N . ALA A 1 173 ? 35.156 4.906 -25.453 1 86.19 173 ALA A N 1
ATOM 1271 C CA . ALA A 1 173 ? 34.312 5.855 -26.188 1 86.19 173 ALA A CA 1
ATOM 1272 C C . ALA A 1 173 ? 32.906 5.32 -26.375 1 86.19 173 ALA A C 1
ATOM 1274 O O . ALA A 1 173 ? 31.938 6.059 -26.234 1 86.19 173 ALA A O 1
ATOM 1275 N N . ALA A 1 174 ? 32.906 4.102 -26.719 1 83.62 174 ALA A N 1
ATOM 1276 C CA . ALA A 1 174 ? 31.594 3.463 -26.906 1 83.62 174 ALA A CA 1
ATOM 1277 C C . ALA A 1 174 ? 30.812 3.391 -25.594 1 83.62 174 ALA A C 1
ATOM 1279 O O . ALA A 1 174 ? 29.594 3.543 -25.578 1 83.62 174 ALA A O 1
ATOM 1280 N N . LEU A 1 175 ? 31.547 3.193 -24.547 1 82.75 175 LEU A N 1
ATOM 1281 C CA . LEU A 1 175 ? 30.922 3.141 -23.234 1 82.75 175 LEU A CA 1
ATOM 1282 C C . LEU A 1 175 ? 30.375 4.508 -22.828 1 82.75 175 LEU A C 1
ATOM 1284 O O . LEU A 1 175 ? 29.281 4.605 -22.281 1 82.75 175 LEU A O 1
ATOM 1288 N N . THR A 1 176 ? 31.188 5.469 -23.094 1 84 176 THR A N 1
ATOM 1289 C CA . THR A 1 176 ? 30.766 6.832 -22.781 1 84 176 THR A CA 1
ATOM 1290 C C . THR A 1 176 ? 29.516 7.207 -23.562 1 84 176 THR A C 1
ATOM 1292 O O . THR A 1 176 ? 28.594 7.809 -23.016 1 84 176 THR A O 1
ATOM 1295 N N . PHE A 1 177 ? 29.531 6.848 -24.75 1 86 177 PHE A N 1
ATOM 1296 C CA . PHE A 1 177 ? 28.359 7.133 -25.578 1 86 177 PHE A CA 1
ATOM 1297 C C . PHE A 1 177 ? 27.141 6.387 -25.062 1 86 177 PHE A C 1
ATOM 1299 O O . PHE A 1 177 ? 26.031 6.945 -25.031 1 86 177 PHE A O 1
ATOM 1306 N N . ARG A 1 178 ? 27.328 5.211 -24.75 1 82.75 178 ARG A N 1
ATOM 1307 C CA . ARG A 1 178 ? 26.234 4.418 -24.219 1 82.75 178 ARG A CA 1
ATOM 1308 C C . ARG A 1 178 ? 25.672 5.035 -22.938 1 82.75 178 ARG A C 1
ATOM 1310 O O . ARG A 1 178 ? 24.469 5.027 -22.703 1 82.75 178 ARG A O 1
ATOM 1317 N N . PHE A 1 179 ? 26.562 5.57 -22.188 1 85.81 179 PHE A N 1
ATOM 1318 C CA . PHE A 1 179 ? 26.156 6.215 -20.938 1 85.81 179 PHE A CA 1
ATOM 1319 C C . PHE A 1 179 ? 25.328 7.465 -21.219 1 85.81 179 PHE A C 1
ATOM 1321 O O . PHE A 1 179 ? 24.266 7.66 -20.625 1 85.81 179 PHE A O 1
ATOM 1328 N N . ILE A 1 180 ? 25.812 8.234 -22.031 1 88.88 180 ILE A N 1
ATOM 1329 C CA . ILE A 1 180 ? 25.156 9.484 -22.344 1 88.88 180 ILE A CA 1
ATOM 1330 C C . ILE A 1 180 ? 23.797 9.195 -22.984 1 88.88 180 ILE A C 1
ATOM 1332 O O . ILE A 1 180 ? 22.781 9.812 -22.609 1 88.88 180 ILE A O 1
ATOM 1336 N N . ALA A 1 181 ? 23.781 8.281 -23.906 1 90.75 181 ALA A N 1
ATOM 1337 C CA . ALA A 1 181 ? 22.531 7.91 -24.562 1 90.75 181 ALA A CA 1
ATOM 1338 C C . ALA A 1 181 ? 21.531 7.336 -23.562 1 90.75 181 ALA A C 1
ATOM 1340 O O . ALA A 1 181 ? 20.328 7.613 -23.641 1 90.75 181 ALA A O 1
ATOM 1341 N N . SER A 1 182 ? 22.047 6.57 -22.672 1 90.69 182 SER A N 1
ATOM 1342 C CA . SER A 1 182 ? 21.188 5.969 -21.641 1 90.69 182 SER A CA 1
ATOM 1343 C C . SER A 1 182 ? 20.578 7.031 -20.75 1 90.69 182 SER A C 1
ATOM 1345 O O . SER A 1 182 ? 19.375 6.973 -20.438 1 90.69 182 SER A O 1
ATOM 1347 N N . TYR A 1 183 ? 21.297 8.031 -20.391 1 91.25 183 TYR A N 1
ATOM 1348 C CA . TYR A 1 183 ? 20.812 9.086 -19.5 1 91.25 183 TYR A CA 1
ATOM 1349 C C . TYR A 1 183 ? 19.859 10.016 -20.219 1 91.25 183 TYR A C 1
ATOM 1351 O O . TYR A 1 183 ? 18.812 10.391 -19.688 1 91.25 183 TYR A O 1
ATOM 1359 N N . VAL A 1 184 ? 20.203 10.352 -21.422 1 94.62 184 VAL A N 1
ATOM 1360 C CA . VAL A 1 184 ? 19.359 11.242 -22.203 1 94.62 184 VAL A CA 1
ATOM 1361 C C . VAL A 1 184 ? 18.016 10.57 -22.484 1 94.62 184 VAL A C 1
ATOM 1363 O O . VAL A 1 184 ? 16.969 11.188 -22.359 1 94.62 184 VAL A O 1
ATOM 1366 N N . GLY A 1 185 ? 18.125 9.336 -22.906 1 95 185 GLY A N 1
ATOM 1367 C CA . GLY A 1 185 ? 16.906 8.578 -23.109 1 95 185 GLY A CA 1
ATOM 1368 C C . GLY A 1 185 ? 16.062 8.438 -21.844 1 95 185 GLY A C 1
ATOM 1369 O O . GLY A 1 185 ? 14.836 8.492 -21.906 1 95 185 GLY A O 1
ATOM 1370 N N . GLY A 1 186 ? 16.703 8.242 -20.734 1 95.31 186 GLY A N 1
ATOM 1371 C CA . GLY A 1 186 ? 16 8.18 -19.453 1 95.31 186 GLY A CA 1
ATOM 1372 C C . GLY A 1 186 ? 15.305 9.484 -19.094 1 95.31 186 GLY A C 1
ATOM 1373 O O . GLY A 1 186 ? 14.172 9.469 -18.609 1 95.31 186 GLY A O 1
ATOM 1374 N N . ILE A 1 187 ? 15.984 10.555 -19.328 1 95.56 187 ILE A N 1
ATOM 1375 C CA . ILE A 1 187 ? 15.422 11.867 -19.062 1 95.56 187 ILE A CA 1
ATOM 1376 C C . ILE A 1 187 ? 14.18 12.078 -19.922 1 95.56 187 ILE A C 1
ATOM 1378 O O . ILE A 1 187 ? 13.133 12.5 -19.422 1 95.56 187 ILE A O 1
ATOM 1382 N N . ALA A 1 188 ? 14.289 11.742 -21.172 1 97.56 188 ALA A N 1
ATOM 1383 C CA . ALA A 1 188 ? 13.18 11.914 -22.094 1 97.56 188 ALA A CA 1
ATOM 1384 C C . ALA A 1 188 ? 11.984 11.062 -21.688 1 97.56 188 ALA A C 1
ATOM 1386 O O . ALA A 1 188 ? 10.844 11.531 -21.672 1 97.56 188 ALA A O 1
ATOM 1387 N N . ALA A 1 189 ? 12.281 9.844 -21.359 1 97.44 189 ALA A N 1
ATOM 1388 C CA . ALA A 1 189 ? 11.219 8.93 -20.938 1 97.44 189 ALA A CA 1
ATOM 1389 C C . ALA A 1 189 ? 10.539 9.414 -19.672 1 97.44 189 ALA A C 1
ATOM 1391 O O . ALA A 1 189 ? 9.312 9.359 -19.547 1 97.44 189 ALA A O 1
ATOM 1392 N N . GLY A 1 190 ? 11.305 9.844 -18.703 1 97.44 190 GLY A N 1
ATOM 1393 C CA . GLY A 1 190 ? 10.766 10.352 -17.453 1 97.44 190 GLY A CA 1
ATOM 1394 C C . GLY A 1 190 ? 9.898 11.586 -17.641 1 97.44 190 GLY A C 1
ATOM 1395 O O . GLY A 1 190 ? 8.82 11.688 -17.047 1 97.44 190 GLY A O 1
ATOM 1396 N N . LEU A 1 191 ? 10.352 12.484 -18.484 1 97.19 191 LEU A N 1
ATOM 1397 C CA . LEU A 1 191 ? 9.594 13.695 -18.75 1 97.19 191 LEU A CA 1
ATOM 1398 C C . LEU A 1 191 ? 8.297 13.375 -19.484 1 97.19 191 LEU A C 1
ATOM 1400 O O . LEU A 1 191 ? 7.25 13.969 -19.203 1 97.19 191 LEU A O 1
ATOM 1404 N N . LEU A 1 192 ? 8.398 12.469 -20.359 1 97.75 192 LEU A N 1
ATOM 1405 C CA . LEU A 1 192 ? 7.219 12.094 -21.141 1 97.75 192 LEU A CA 1
ATOM 1406 C C . LEU A 1 192 ? 6.16 11.461 -20.234 1 97.75 192 LEU A C 1
ATOM 1408 O O . LEU A 1 192 ? 4.992 11.852 -20.281 1 97.75 192 LEU A O 1
ATOM 1412 N N . VAL A 1 193 ? 6.535 10.508 -19.469 1 97.12 193 VAL A N 1
ATOM 1413 C CA . VAL A 1 193 ? 5.594 9.836 -18.594 1 97.12 193 VAL A CA 1
ATOM 1414 C C . VAL A 1 193 ? 5.074 10.812 -17.547 1 97.12 193 VAL A C 1
ATOM 1416 O O . VAL A 1 193 ? 3.881 10.82 -17.234 1 97.12 193 VAL A O 1
ATOM 1419 N N . GLY A 1 194 ? 6.012 11.609 -16.969 1 96.31 194 GLY A N 1
ATOM 1420 C CA . GLY A 1 194 ? 5.582 12.617 -16.016 1 96.31 194 GLY A CA 1
ATOM 1421 C C . GLY A 1 194 ? 4.547 13.57 -16.578 1 96.31 194 GLY A C 1
ATOM 1422 O O . GLY A 1 194 ? 3.539 13.859 -15.93 1 96.31 194 GLY A O 1
ATOM 1423 N N . ALA A 1 195 ? 4.766 14.008 -17.766 1 96.31 195 ALA A N 1
ATOM 1424 C CA . ALA A 1 195 ? 3.848 14.938 -18.422 1 96.31 195 ALA A CA 1
ATOM 1425 C C . ALA A 1 195 ? 2.5 14.273 -18.688 1 96.31 195 ALA A C 1
ATOM 1427 O O . ALA A 1 195 ? 1.448 14.891 -18.5 1 96.31 195 ALA A O 1
ATOM 1428 N N . LEU A 1 196 ? 2.539 13.102 -19.141 1 96 196 LEU A N 1
ATOM 1429 C CA . LEU A 1 196 ? 1.312 12.359 -19.438 1 96 196 LEU A CA 1
ATOM 1430 C C . LEU A 1 196 ? 0.49 12.164 -18.172 1 96 196 LEU A C 1
ATOM 1432 O O . LEU A 1 196 ? -0.737 12.281 -18.188 1 96 196 LEU A O 1
ATOM 1436 N N . VAL A 1 197 ? 1.111 11.844 -17.125 1 95.12 197 VAL A N 1
ATOM 1437 C CA . VAL A 1 197 ? 0.419 11.602 -15.867 1 95.12 197 VAL A CA 1
ATOM 1438 C C . VAL A 1 197 ? -0.203 12.898 -15.359 1 95.12 197 VAL A C 1
ATOM 1440 O O . VAL A 1 197 ? -1.314 12.898 -14.828 1 95.12 197 VAL A O 1
ATOM 1443 N N . VAL A 1 198 ? 0.534 13.992 -15.508 1 92.88 198 VAL A N 1
ATOM 1444 C CA . VAL A 1 198 ? 0.004 15.289 -15.117 1 92.88 198 VAL A CA 1
ATOM 1445 C C . VAL A 1 198 ? -1.273 15.586 -15.906 1 92.88 198 VAL A C 1
ATOM 1447 O O . VAL A 1 198 ? -2.273 16.016 -15.328 1 92.88 198 VAL A O 1
ATOM 1450 N N . LEU A 1 199 ? -1.269 15.305 -17.141 1 93.38 199 LEU A N 1
ATOM 1451 C CA . LEU A 1 199 ? -2.424 15.547 -18 1 93.38 199 LEU A CA 1
ATOM 1452 C C . LEU A 1 199 ? -3.59 14.648 -17.609 1 93.38 199 LEU A C 1
ATOM 1454 O O . LEU A 1 199 ? -4.742 15.094 -17.594 1 93.38 199 LEU A O 1
ATOM 1458 N N . LEU A 1 200 ? -3.305 13.438 -17.297 1 91.69 200 LEU A N 1
ATOM 1459 C CA . LEU A 1 200 ? -4.34 12.477 -16.938 1 91.69 200 LEU A CA 1
ATOM 1460 C C . LEU A 1 200 ? -4.961 12.844 -15.586 1 91.69 200 LEU A C 1
ATOM 1462 O O . LEU A 1 200 ? -6.168 12.688 -15.391 1 91.69 200 LEU A O 1
ATOM 1466 N N . ARG A 1 201 ? -4.152 13.273 -14.695 1 89.81 201 ARG A N 1
ATOM 1467 C CA . ARG A 1 201 ? -4.621 13.602 -13.359 1 89.81 201 ARG A CA 1
ATOM 1468 C C . ARG A 1 201 ? -5.559 14.805 -13.383 1 89.81 201 ARG A C 1
ATOM 1470 O O . ARG A 1 201 ? -6.414 14.953 -12.508 1 89.81 201 ARG A O 1
ATOM 1477 N N . GLN A 1 202 ? -5.395 15.633 -14.336 1 87.19 202 GLN A N 1
ATOM 1478 C CA . GLN A 1 202 ? -6.277 16.781 -14.484 1 87.19 202 GLN A CA 1
ATOM 1479 C C . GLN A 1 202 ? -7.688 16.359 -14.875 1 87.19 202 GLN A C 1
ATOM 1481 O O . GLN A 1 202 ? -8.656 17.062 -14.594 1 87.19 202 GLN A O 1
ATOM 1486 N N . LYS A 1 203 ? -7.789 15.172 -15.383 1 85.69 203 LYS A N 1
ATOM 1487 C CA . LYS A 1 203 ? -9.078 14.719 -15.906 1 85.69 203 LYS A CA 1
ATOM 1488 C C . LYS A 1 203 ? -9.727 13.703 -14.969 1 85.69 203 LYS A C 1
ATOM 1490 O O . LYS A 1 203 ? -10.906 13.375 -15.125 1 85.69 203 LYS A O 1
ATOM 1495 N N . ILE A 1 204 ? -8.961 13.203 -14.078 1 84.69 204 ILE A N 1
ATOM 1496 C CA . ILE A 1 204 ? -9.461 12.156 -13.188 1 84.69 204 ILE A CA 1
ATOM 1497 C C . ILE A 1 204 ? -9.734 12.75 -11.805 1 84.69 204 ILE A C 1
ATOM 1499 O O . ILE A 1 204 ? -8.859 13.398 -11.219 1 84.69 204 ILE A O 1
ATOM 1503 N N . ASP A 1 205 ? -10.961 12.617 -11.336 1 79.62 205 ASP A N 1
ATOM 1504 C CA . ASP A 1 205 ? -11.32 13.086 -10 1 79.62 205 ASP A CA 1
ATOM 1505 C C . ASP A 1 205 ? -11.773 11.938 -9.109 1 79.62 205 ASP A C 1
ATOM 1507 O O . ASP A 1 205 ? -12.93 11.875 -8.703 1 79.62 205 ASP A O 1
ATOM 1511 N N . ALA A 1 206 ? -10.844 11.031 -8.797 1 86.75 206 ALA A N 1
ATOM 1512 C CA . ALA A 1 206 ? -11.117 9.883 -7.941 1 86.75 206 ALA A CA 1
ATOM 1513 C C . ALA A 1 206 ? -9.859 9.445 -7.195 1 86.75 206 ALA A C 1
ATOM 1515 O O . ALA A 1 206 ? -8.867 9.055 -7.816 1 86.75 206 ALA A O 1
ATOM 1516 N N . PRO A 1 207 ? -9.961 9.469 -5.941 1 87 207 PRO A N 1
ATOM 1517 C CA . PRO A 1 207 ? -8.758 9.234 -5.129 1 87 207 PRO A CA 1
ATOM 1518 C C . PRO A 1 207 ? -8.141 7.859 -5.375 1 87 207 PRO A C 1
ATOM 1520 O O . PRO A 1 207 ? -6.918 7.727 -5.418 1 87 207 PRO A O 1
ATOM 1523 N N . LEU A 1 208 ? -8.945 6.852 -5.578 1 90.25 208 LEU A N 1
ATOM 1524 C CA . LEU A 1 208 ? -8.406 5.504 -5.727 1 90.25 208 LEU A CA 1
ATOM 1525 C C . LEU A 1 208 ? -7.719 5.344 -7.078 1 90.25 208 LEU A C 1
ATOM 1527 O O . LEU A 1 208 ? -6.621 4.781 -7.156 1 90.25 208 LEU A O 1
ATOM 1531 N N . GLU A 1 209 ? -8.336 5.863 -8.117 1 91.44 209 GLU A N 1
ATOM 1532 C CA . GLU A 1 209 ? -7.727 5.828 -9.445 1 91.44 209 GLU A CA 1
ATOM 1533 C C . GLU A 1 209 ? -6.445 6.656 -9.492 1 91.44 209 GLU A C 1
ATOM 1535 O O . GLU A 1 209 ? -5.469 6.266 -10.133 1 91.44 209 GLU A O 1
ATOM 1540 N N . GLU A 1 210 ? -6.477 7.758 -8.789 1 91.38 210 GLU A N 1
ATOM 1541 C CA . GLU A 1 210 ? -5.289 8.602 -8.719 1 91.38 210 GLU A CA 1
ATOM 1542 C C . GLU A 1 210 ? -4.164 7.918 -7.953 1 91.38 210 GLU A C 1
ATOM 1544 O O . GLU A 1 210 ? -2.99 8.07 -8.297 1 91.38 210 GLU A O 1
ATOM 1549 N N . GLY A 1 211 ? -4.586 7.254 -6.895 1 92.56 211 GLY A N 1
ATOM 1550 C CA . GLY A 1 211 ? -3.598 6.457 -6.188 1 92.56 211 GLY A CA 1
ATOM 1551 C C . GLY A 1 211 ? -2.967 5.383 -7.055 1 92.56 211 GLY A C 1
ATOM 1552 O O . GLY A 1 211 ? -1.754 5.168 -7.004 1 92.56 211 GLY A O 1
ATOM 1553 N N . ALA A 1 212 ? -3.773 4.738 -7.852 1 93.75 212 ALA A N 1
ATOM 1554 C CA . ALA A 1 212 ? -3.275 3.723 -8.781 1 93.75 212 ALA A CA 1
ATOM 1555 C C . ALA A 1 212 ? -2.355 4.34 -9.828 1 93.75 212 ALA A C 1
ATOM 1557 O O . ALA A 1 212 ? -1.355 3.734 -10.219 1 93.75 212 ALA A O 1
ATOM 1558 N N . LEU A 1 213 ? -2.756 5.488 -10.266 1 93.75 213 LEU A N 1
ATOM 1559 C CA . LEU A 1 213 ? -1.934 6.207 -11.234 1 93.75 213 LEU A CA 1
ATOM 1560 C C . LEU A 1 213 ? -0.575 6.559 -10.633 1 93.75 213 LEU A C 1
ATOM 1562 O O . LEU A 1 213 ? 0.444 6.504 -11.328 1 93.75 213 LEU A O 1
ATOM 1566 N N . SER A 1 214 ? -0.619 6.984 -9.383 1 94.38 214 SER A N 1
ATOM 1567 C CA . SER A 1 214 ? 0.627 7.266 -8.672 1 94.38 214 SER A CA 1
ATOM 1568 C C . SER A 1 214 ? 1.521 6.031 -8.625 1 94.38 214 SER A C 1
ATOM 1570 O O . SER A 1 214 ? 2.738 6.133 -8.797 1 94.38 214 SER A O 1
ATOM 1572 N N . LEU A 1 215 ? 0.959 4.918 -8.391 1 94.38 215 LEU A N 1
ATOM 1573 C CA . LEU A 1 215 ? 1.708 3.668 -8.344 1 94.38 215 LEU A CA 1
ATOM 1574 C C . LEU A 1 215 ? 2.229 3.295 -9.727 1 94.38 215 LEU A C 1
ATOM 1576 O O . LEU A 1 215 ? 3.33 2.758 -9.859 1 94.38 215 LEU A O 1
ATOM 1580 N N . LEU A 1 216 ? 1.467 3.553 -10.742 1 95.19 216 LEU A N 1
ATOM 1581 C CA . LEU A 1 216 ? 1.789 3.193 -12.117 1 95.19 216 LEU A CA 1
ATOM 1582 C C . LEU A 1 216 ? 2.959 4.023 -12.641 1 95.19 216 LEU A C 1
ATOM 1584 O O . LEU A 1 216 ? 3.752 3.545 -13.453 1 95.19 216 LEU A O 1
ATOM 1588 N N . THR A 1 217 ? 3.148 5.191 -12.203 1 96 217 THR A N 1
ATOM 1589 C CA . THR A 1 217 ? 4.035 6.207 -12.766 1 96 217 THR A CA 1
ATOM 1590 C C . THR A 1 217 ? 5.48 5.719 -12.766 1 96 217 THR A C 1
ATOM 1592 O O . THR A 1 217 ? 6.129 5.695 -13.82 1 96 217 THR A O 1
ATOM 1595 N N . PRO A 1 218 ? 6.059 5.297 -11.617 1 96.12 218 PRO A N 1
ATOM 1596 C CA . PRO A 1 218 ? 7.457 4.875 -11.648 1 96.12 218 PRO A CA 1
ATOM 1597 C C . PRO A 1 218 ? 7.684 3.645 -12.523 1 96.12 218 PRO A C 1
ATOM 1599 O O . PRO A 1 218 ? 8.703 3.553 -13.219 1 96.12 218 PRO A O 1
ATOM 1602 N N . PHE A 1 219 ? 6.762 2.775 -12.586 1 95.44 219 PHE A N 1
ATOM 1603 C CA . PHE A 1 219 ? 6.926 1.547 -13.352 1 95.44 219 PHE A CA 1
ATOM 1604 C C . PHE A 1 219 ? 6.793 1.824 -14.844 1 95.44 219 PHE A C 1
ATOM 1606 O O . PHE A 1 219 ? 7.512 1.237 -15.656 1 95.44 219 PHE A O 1
ATOM 1613 N N . ALA A 1 220 ? 5.828 2.65 -15.156 1 95.81 220 ALA A N 1
ATOM 1614 C CA . ALA A 1 220 ? 5.672 3.031 -16.562 1 95.81 220 ALA A CA 1
ATOM 1615 C C . ALA A 1 220 ? 6.914 3.754 -17.078 1 95.81 220 ALA A C 1
ATOM 1617 O O . ALA A 1 220 ? 7.363 3.506 -18.188 1 95.81 220 ALA A O 1
ATOM 1618 N N . ALA A 1 221 ? 7.414 4.664 -16.25 1 96.88 221 ALA A N 1
ATOM 1619 C CA . ALA A 1 221 ? 8.625 5.391 -16.625 1 96.88 221 ALA A CA 1
ATOM 1620 C C . ALA A 1 221 ? 9.805 4.441 -16.797 1 96.88 221 ALA A C 1
ATOM 1622 O O . ALA A 1 221 ? 10.547 4.527 -17.766 1 96.88 221 ALA A O 1
ATOM 1623 N N . PHE A 1 222 ? 9.984 3.572 -15.836 1 94.56 222 PHE A N 1
ATOM 1624 C CA . PHE A 1 222 ? 11.07 2.6 -15.883 1 94.56 222 PHE A CA 1
ATOM 1625 C C . PHE A 1 222 ? 10.953 1.715 -17.125 1 94.56 222 PHE A C 1
ATOM 1627 O O . PHE A 1 222 ? 11.938 1.489 -17.828 1 94.56 222 PHE A O 1
ATOM 1634 N N . LEU A 1 223 ? 9.797 1.221 -17.406 1 93.56 223 LEU A N 1
ATOM 1635 C CA . LEU A 1 223 ? 9.547 0.322 -18.531 1 93.56 223 LEU A CA 1
ATOM 1636 C C . LEU A 1 223 ? 9.82 1.023 -19.859 1 93.56 223 LEU A C 1
ATOM 1638 O O . LEU A 1 223 ? 10.43 0.443 -20.766 1 93.56 223 LEU A O 1
ATOM 1642 N N . LEU A 1 224 ? 9.312 2.213 -19.969 1 95 224 LEU A N 1
ATOM 1643 C CA . LEU A 1 224 ? 9.5 2.957 -21.203 1 95 224 LEU A CA 1
ATOM 1644 C C . LEU A 1 224 ? 10.984 3.164 -21.484 1 95 224 LEU A C 1
ATOM 1646 O O . LEU A 1 224 ? 11.43 2.994 -22.625 1 95 224 LEU A O 1
ATOM 1650 N N . ALA A 1 225 ? 11.711 3.564 -20.484 1 94.44 225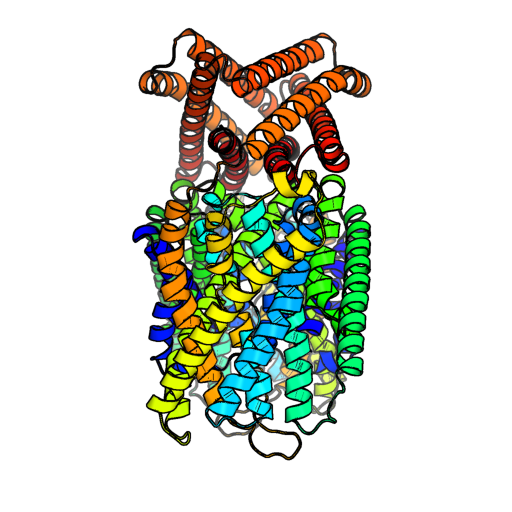 ALA A N 1
ATOM 1651 C CA . ALA A 1 225 ? 13.148 3.758 -20.656 1 94.44 225 ALA A CA 1
ATOM 1652 C C . ALA A 1 225 ? 13.844 2.447 -21.016 1 94.44 225 ALA A C 1
ATOM 1654 O O . ALA A 1 225 ? 14.656 2.402 -21.938 1 94.44 225 ALA A O 1
ATOM 1655 N N . GLN A 1 226 ? 13.547 1.431 -20.328 1 88.69 226 GLN A N 1
ATOM 1656 C CA . GLN A 1 226 ? 14.18 0.135 -20.547 1 88.69 226 GLN A CA 1
ATOM 1657 C C . GLN A 1 226 ? 13.859 -0.399 -21.938 1 88.69 226 GLN A C 1
ATOM 1659 O O . GLN A 1 226 ? 14.672 -1.104 -22.547 1 88.69 226 GLN A O 1
ATOM 1664 N N . ALA A 1 227 ? 12.648 -0.136 -22.422 1 90.38 227 ALA A N 1
ATOM 1665 C CA . ALA A 1 227 ? 12.242 -0.58 -23.75 1 90.38 227 ALA A CA 1
ATOM 1666 C C . ALA A 1 227 ? 13.18 -0.021 -24.828 1 90.38 227 ALA A C 1
ATOM 1668 O O . ALA A 1 227 ? 13.359 -0.636 -25.875 1 90.38 227 ALA A O 1
ATOM 1669 N N . PHE A 1 228 ? 13.836 1.046 -24.578 1 91.44 228 PHE A N 1
ATOM 1670 C CA . PHE A 1 228 ? 14.766 1.658 -25.516 1 91.44 228 PHE A CA 1
ATOM 1671 C C . PHE A 1 228 ? 16.203 1.528 -25.016 1 91.44 228 PHE A C 1
ATOM 1673 O O . PHE A 1 228 ? 17.078 2.297 -25.422 1 91.44 228 PHE A O 1
ATOM 1680 N N . ASP A 1 229 ? 16.406 0.681 -24.047 1 88.06 229 ASP A N 1
ATOM 1681 C CA . ASP A 1 229 ? 17.719 0.385 -23.484 1 88.06 229 ASP A CA 1
ATOM 1682 C C . ASP A 1 229 ? 18.328 1.624 -22.828 1 88.06 229 ASP A C 1
ATOM 1684 O O . ASP A 1 229 ? 19.516 1.882 -22.969 1 88.06 229 ASP A O 1
ATOM 1688 N N . CYS A 1 230 ? 17.453 2.383 -22.266 1 92.31 230 CYS A N 1
ATOM 1689 C CA . CYS A 1 230 ? 17.891 3.576 -21.547 1 92.31 230 CYS A CA 1
ATOM 1690 C C . CYS A 1 230 ? 17.797 3.375 -20.047 1 92.31 230 CYS A C 1
ATOM 1692 O O . CYS A 1 230 ? 17.328 2.332 -19.578 1 92.31 230 CYS A O 1
ATOM 1694 N N . SER A 1 231 ? 18.281 4.371 -19.297 1 91.25 231 SER A N 1
ATOM 1695 C CA . SER A 1 231 ? 18.344 4.258 -17.844 1 91.25 231 SER A CA 1
ATOM 1696 C C . SER A 1 231 ? 16.953 4.383 -17.219 1 91.25 231 SER A C 1
ATOM 1698 O O . SER A 1 231 ? 16.406 5.48 -17.141 1 91.25 231 SER A O 1
ATOM 1700 N N . GLY A 1 232 ? 16.422 3.295 -16.703 1 92.25 232 GLY A N 1
ATOM 1701 C CA . GLY A 1 232 ? 15.141 3.328 -16.016 1 92.25 232 GLY A CA 1
ATOM 1702 C C . GLY A 1 232 ? 15.172 4.148 -14.734 1 92.25 232 GLY A C 1
ATOM 1703 O O . GLY A 1 232 ? 14.18 4.781 -14.375 1 92.25 232 GLY A O 1
ATOM 1704 N N . VAL A 1 233 ? 16.312 4.199 -14.078 1 91.31 233 VAL A N 1
ATOM 1705 C CA . VAL A 1 233 ? 16.484 4.895 -12.812 1 91.31 233 VAL A CA 1
ATOM 1706 C C . VAL A 1 233 ? 16.312 6.398 -13.016 1 91.31 233 VAL A C 1
ATOM 1708 O O . VAL A 1 233 ? 15.57 7.047 -12.266 1 91.31 233 VAL A O 1
ATOM 1711 N N . VAL A 1 234 ? 16.922 6.875 -14.023 1 92.5 234 VAL A N 1
ATOM 1712 C CA . VAL A 1 234 ? 16.828 8.305 -14.32 1 92.5 234 VAL A CA 1
ATOM 1713 C C . VAL A 1 234 ? 15.414 8.664 -14.734 1 92.5 234 VAL A C 1
ATOM 1715 O O . VAL A 1 234 ? 14.914 9.742 -14.398 1 92.5 234 VAL A O 1
ATOM 1718 N N . ALA A 1 235 ? 14.828 7.797 -15.445 1 96.38 235 ALA A N 1
ATOM 1719 C CA . ALA A 1 235 ? 13.453 8.031 -15.875 1 96.38 235 ALA A CA 1
ATOM 1720 C C . ALA A 1 235 ? 12.516 8.172 -14.68 1 96.38 235 ALA A C 1
ATOM 1722 O O . ALA A 1 235 ? 11.68 9.078 -14.633 1 96.38 235 ALA A O 1
ATOM 1723 N N . VAL A 1 236 ? 12.633 7.324 -13.727 1 95.75 236 VAL A N 1
ATOM 1724 C CA . VAL A 1 236 ? 11.805 7.359 -12.531 1 95.75 236 VAL A CA 1
ATOM 1725 C C . VAL A 1 236 ? 12.062 8.648 -11.758 1 95.75 236 VAL A C 1
ATOM 1727 O O . VAL A 1 236 ? 11.133 9.305 -11.297 1 95.75 236 VAL A O 1
ATOM 1730 N N . LEU A 1 237 ? 13.305 9.023 -11.641 1 93.69 237 LEU A N 1
ATOM 1731 C CA . LEU A 1 237 ? 13.695 10.234 -10.93 1 93.69 237 LEU A CA 1
ATOM 1732 C C . LEU A 1 237 ? 13.039 11.469 -11.555 1 93.69 237 LEU A C 1
ATOM 1734 O O . LEU A 1 237 ? 12.453 12.289 -10.852 1 93.69 237 LEU A O 1
ATOM 1738 N N . LEU A 1 238 ? 13.125 11.555 -12.852 1 94.75 238 LEU A N 1
ATOM 1739 C CA . LEU A 1 238 ? 12.594 12.734 -13.531 1 94.75 238 LEU A CA 1
ATOM 1740 C C . LEU A 1 238 ? 11.062 12.75 -13.477 1 94.75 238 LEU A C 1
ATOM 1742 O O . LEU A 1 238 ? 10.453 13.812 -13.375 1 94.75 238 LEU A O 1
ATOM 1746 N N . SER A 1 239 ? 10.461 11.602 -13.625 1 96.62 239 SER A N 1
ATOM 1747 C CA . SER A 1 239 ? 9.008 11.547 -13.516 1 96.62 239 SER A CA 1
ATOM 1748 C C . SER A 1 239 ? 8.539 12 -12.133 1 96.62 239 SER A C 1
ATOM 1750 O O . SER A 1 239 ? 7.523 12.688 -12.016 1 96.62 239 SER A O 1
ATOM 1752 N N . ALA A 1 240 ? 9.25 11.648 -11.117 1 94.62 240 ALA A N 1
ATOM 1753 C CA . ALA A 1 240 ? 8.922 12.062 -9.758 1 94.62 240 ALA A CA 1
ATOM 1754 C C . ALA A 1 240 ? 9.062 13.57 -9.594 1 94.62 240 ALA A C 1
ATOM 1756 O O . ALA A 1 240 ? 8.227 14.211 -8.945 1 94.62 240 ALA A O 1
ATOM 1757 N N . PHE A 1 241 ? 10.078 14.117 -10.18 1 92.19 241 PHE A N 1
ATOM 1758 C CA . PHE A 1 241 ? 10.305 15.555 -10.086 1 92.19 241 PHE A CA 1
ATOM 1759 C C . PHE A 1 241 ? 9.188 16.328 -10.789 1 92.19 241 PHE A C 1
ATOM 1761 O O . PHE A 1 241 ? 8.75 17.375 -10.312 1 92.19 241 PHE A O 1
ATOM 1768 N N . VAL A 1 242 ? 8.789 15.812 -11.914 1 93.31 242 VAL A N 1
ATOM 1769 C CA . VAL A 1 242 ? 7.676 16.438 -12.609 1 93.31 242 VAL A CA 1
ATOM 1770 C C . VAL A 1 242 ? 6.434 16.422 -11.719 1 93.31 242 VAL A C 1
ATOM 1772 O O . VAL A 1 242 ? 5.727 17.438 -11.625 1 93.31 242 VAL A O 1
ATOM 1775 N N . MET A 1 243 ? 6.23 15.367 -11.086 1 91.38 243 MET A N 1
ATOM 1776 C CA . MET A 1 243 ? 5.062 15.234 -10.219 1 91.38 243 MET A CA 1
ATOM 1777 C C . MET A 1 243 ? 5.168 16.172 -9.016 1 91.38 243 MET A C 1
ATOM 1779 O O . MET A 1 243 ? 4.16 16.703 -8.555 1 91.38 243 MET A O 1
ATOM 1783 N N . THR A 1 244 ? 6.352 16.328 -8.461 1 87.38 244 THR A N 1
ATOM 1784 C CA . THR A 1 244 ? 6.543 17.219 -7.316 1 87.38 244 THR A CA 1
ATOM 1785 C C . THR A 1 244 ? 6.348 18.672 -7.719 1 87.38 244 THR A C 1
ATOM 1787 O O . THR A 1 244 ? 5.832 19.469 -6.938 1 87.38 244 THR A O 1
ATOM 1790 N N . TYR A 1 245 ? 6.75 18.938 -8.898 1 86.19 245 TYR A N 1
ATOM 1791 C CA . TYR A 1 245 ? 6.672 20.312 -9.367 1 86.19 245 TYR A CA 1
ATOM 1792 C C . TYR A 1 245 ? 5.234 20.703 -9.688 1 86.19 245 TYR A C 1
ATOM 1794 O O . TYR A 1 245 ? 4.773 21.781 -9.32 1 86.19 245 TYR A O 1
ATOM 1802 N N . PHE A 1 246 ? 4.469 19.875 -10.289 1 86.5 246 PHE A N 1
ATOM 1803 C CA . PHE A 1 246 ? 3.123 20.203 -10.742 1 86.5 246 PHE A CA 1
ATOM 1804 C C . PHE A 1 246 ? 2.078 19.656 -9.773 1 86.5 246 PHE A C 1
ATOM 1806 O O . PHE A 1 246 ? 0.908 20.031 -9.836 1 86.5 246 PHE A O 1
ATOM 1813 N N . GLY A 1 247 ? 2.424 18.875 -8.844 1 82.75 247 GLY A N 1
ATOM 1814 C CA . GLY A 1 247 ? 1.536 18.141 -7.953 1 82.75 247 GLY A CA 1
ATOM 1815 C C . GLY A 1 247 ? 0.616 19.047 -7.16 1 82.75 247 GLY A C 1
ATOM 1816 O O . GLY A 1 247 ? -0.597 18.844 -7.121 1 82.75 247 GLY A O 1
ATOM 1817 N N . PRO A 1 248 ? 1.181 20.094 -6.59 1 75.75 248 PRO A N 1
ATOM 1818 C CA . PRO A 1 248 ? 0.352 20.953 -5.738 1 75.75 248 PRO A CA 1
ATOM 1819 C C . PRO A 1 248 ? -0.832 21.562 -6.488 1 75.75 248 PRO A C 1
ATOM 1821 O O . PRO A 1 248 ? -1.876 21.828 -5.887 1 75.75 248 PRO A O 1
ATOM 1824 N N . LYS A 1 249 ? -0.723 21.656 -7.73 1 76.12 249 LYS A N 1
ATOM 1825 C CA . LYS A 1 249 ? -1.778 22.312 -8.508 1 76.12 249 LYS A CA 1
ATOM 1826 C C . LYS A 1 249 ? -2.758 21.281 -9.062 1 76.12 249 LYS A C 1
ATOM 1828 O O . LYS A 1 249 ? -3.943 21.562 -9.234 1 76.12 249 LYS A O 1
ATOM 1833 N N . VAL A 1 250 ? -2.287 20.141 -9.219 1 77.88 250 VAL A N 1
ATOM 1834 C CA . VAL A 1 250 ? -3.088 19.219 -10.008 1 77.88 250 VAL A CA 1
ATOM 1835 C C . VAL A 1 250 ? -3.656 18.125 -9.094 1 77.88 250 VAL A C 1
ATOM 1837 O O . VAL A 1 250 ? -4.734 17.594 -9.359 1 77.88 250 VAL A O 1
ATOM 1840 N N . ILE A 1 251 ? -3.027 17.828 -8.031 1 80.81 251 ILE A N 1
ATOM 1841 C CA . ILE A 1 251 ? -3.447 16.719 -7.18 1 80.81 251 ILE A CA 1
ATOM 1842 C C . ILE A 1 251 ? -4.312 17.234 -6.035 1 80.81 251 ILE A C 1
ATOM 1844 O O . ILE A 1 251 ? -3.92 18.172 -5.332 1 80.81 251 ILE A O 1
ATOM 1848 N N . ARG A 1 252 ? -5.391 16.656 -5.816 1 82.12 252 ARG A N 1
ATOM 1849 C CA . ARG A 1 252 ? -6.324 17.062 -4.77 1 82.12 252 ARG A CA 1
ATOM 1850 C C . ARG A 1 252 ? -5.859 16.562 -3.404 1 82.12 252 ARG A C 1
ATOM 1852 O O . ARG A 1 252 ? -5.098 15.602 -3.311 1 82.12 252 ARG A O 1
ATOM 1859 N N . ALA A 1 253 ? -6.348 17.266 -2.402 1 82.88 253 ALA A N 1
ATOM 1860 C CA . ALA A 1 253 ? -5.895 17.047 -1.031 1 82.88 253 ALA A CA 1
ATOM 1861 C C . ALA A 1 253 ? -6.137 15.609 -0.59 1 82.88 253 ALA A C 1
ATOM 1863 O O . ALA A 1 253 ? -5.234 14.961 -0.057 1 82.88 253 ALA A O 1
ATOM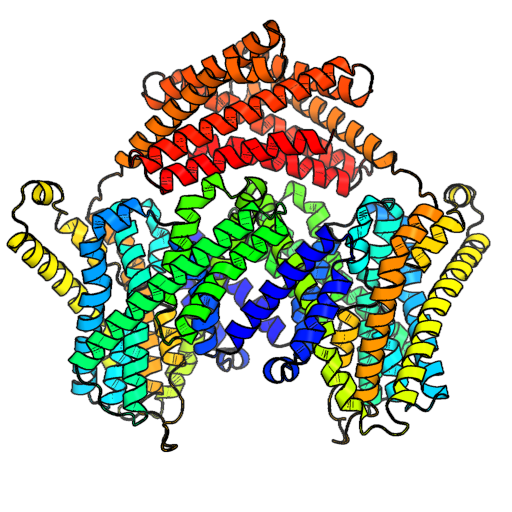 1864 N N . ARG A 1 254 ? -7.344 15.094 -0.874 1 83.12 254 ARG A N 1
ATOM 1865 C CA . ARG A 1 254 ? -7.688 13.742 -0.448 1 83.12 254 ARG A CA 1
ATOM 1866 C C . ARG A 1 254 ? -6.801 12.711 -1.136 1 83.12 254 ARG A C 1
ATOM 1868 O O . ARG A 1 254 ? -6.312 11.781 -0.494 1 83.12 254 ARG A O 1
ATOM 1875 N N . SER A 1 255 ? -6.621 12.906 -2.412 1 87.81 255 SER A N 1
ATOM 1876 C CA . SER A 1 255 ? -5.793 11.992 -3.195 1 87.81 255 SER A CA 1
ATOM 1877 C C . SER A 1 255 ? -4.34 12.031 -2.732 1 87.81 255 SER A C 1
ATOM 1879 O O . SER A 1 255 ? -3.678 10.992 -2.666 1 87.81 255 SER A O 1
ATOM 1881 N N . ARG A 1 256 ? -3.852 13.156 -2.406 1 86.44 256 ARG A N 1
ATOM 1882 C CA . ARG A 1 256 ? -2.471 13.32 -1.965 1 86.44 256 ARG A CA 1
ATOM 1883 C C . ARG A 1 256 ? -2.244 12.633 -0.619 1 86.44 256 ARG A C 1
ATOM 1885 O O . ARG A 1 256 ? -1.249 11.93 -0.434 1 86.44 256 ARG A O 1
ATOM 1892 N N . LEU A 1 257 ? -3.162 12.875 0.29 1 86.12 257 LEU A N 1
ATOM 1893 C CA . LEU A 1 257 ? -3.045 12.266 1.608 1 86.12 257 LEU A CA 1
ATOM 1894 C C . LEU A 1 257 ? -3.057 10.742 1.503 1 86.12 257 LEU A C 1
ATOM 1896 O O . LEU A 1 257 ? -2.256 10.062 2.152 1 86.12 257 LEU A O 1
ATOM 1900 N N . GLN A 1 258 ? -3.896 10.227 0.67 1 89.94 258 GLN A N 1
ATOM 1901 C CA . GLN A 1 258 ? -4.02 8.781 0.504 1 89.94 258 GLN A CA 1
ATOM 1902 C C . GLN A 1 258 ? -2.783 8.203 -0.173 1 89.94 258 GLN A C 1
ATOM 1904 O O . GLN A 1 258 ? -2.25 7.18 0.266 1 89.94 258 GLN A O 1
ATOM 1909 N N . ALA A 1 259 ? -2.352 8.859 -1.211 1 90.75 259 ALA A N 1
ATOM 1910 C CA . ALA A 1 259 ? -1.196 8.375 -1.96 1 90.75 259 ALA A CA 1
ATOM 1911 C C . ALA A 1 259 ? 0.065 8.398 -1.101 1 90.75 259 ALA A C 1
ATOM 1913 O O . ALA A 1 259 ? 0.868 7.465 -1.139 1 90.75 259 ALA A O 1
ATOM 1914 N N . PHE A 1 260 ? 0.251 9.422 -0.326 1 90.19 260 PHE A N 1
ATOM 1915 C CA . PHE A 1 260 ? 1.443 9.547 0.506 1 90.19 260 PHE A CA 1
ATOM 1916 C C . PHE A 1 260 ? 1.441 8.492 1.608 1 90.19 260 PHE A C 1
ATOM 1918 O O . PHE A 1 260 ? 2.482 7.906 1.915 1 90.19 260 PHE A O 1
ATOM 1925 N N . ALA A 1 261 ? 0.259 8.328 2.166 1 91.38 261 ALA A N 1
ATOM 1926 C CA . ALA A 1 261 ? 0.15 7.293 3.188 1 91.38 261 ALA A CA 1
ATOM 1927 C C . ALA A 1 261 ? 0.478 5.918 2.611 1 91.38 261 ALA A C 1
ATOM 1929 O O . ALA A 1 261 ? 1.179 5.125 3.242 1 91.38 261 ALA A O 1
ATOM 1930 N N . PHE A 1 262 ? 0.031 5.641 1.415 1 93.62 262 PHE A N 1
ATOM 1931 C CA . PHE A 1 262 ? 0.311 4.391 0.72 1 93.62 262 PHE A CA 1
ATOM 1932 C C . PHE A 1 262 ? 1.809 4.219 0.492 1 93.62 262 PHE A C 1
ATOM 1934 O O . PHE A 1 262 ? 2.369 3.162 0.784 1 93.62 262 PHE A O 1
ATOM 1941 N N . TRP A 1 263 ? 2.434 5.207 -0.033 1 93.56 263 TRP A N 1
ATOM 1942 C CA . TRP A 1 263 ? 3.854 5.137 -0.364 1 93.56 263 TRP A CA 1
ATOM 1943 C C . TRP A 1 263 ? 4.699 5.016 0.898 1 93.56 263 TRP A C 1
ATOM 1945 O O . TRP A 1 263 ? 5.723 4.32 0.903 1 93.56 263 TRP A O 1
ATOM 1955 N N . ASP A 1 264 ? 4.297 5.652 1.984 1 92.88 264 ASP A N 1
ATOM 1956 C CA . ASP A 1 264 ? 5.039 5.582 3.238 1 92.88 264 ASP A CA 1
ATOM 1957 C C . ASP A 1 264 ? 5.113 4.145 3.754 1 92.88 264 ASP A C 1
ATOM 1959 O O . ASP A 1 264 ? 6.195 3.641 4.055 1 92.88 264 ASP A O 1
ATOM 1963 N N . ILE A 1 265 ? 4.008 3.531 3.764 1 93.19 265 ILE A N 1
ATOM 1964 C CA . ILE A 1 265 ? 3.953 2.176 4.297 1 93.19 265 ILE A CA 1
ATOM 1965 C C . ILE A 1 265 ? 4.621 1.209 3.322 1 93.19 265 ILE A C 1
ATOM 1967 O O . ILE A 1 265 ? 5.398 0.344 3.73 1 93.19 265 ILE A O 1
ATOM 1971 N N . THR A 1 266 ? 4.359 1.381 2.068 1 94.06 266 THR A N 1
ATOM 1972 C CA . THR A 1 266 ? 4.891 0.491 1.043 1 94.06 266 THR A CA 1
ATOM 1973 C C . THR A 1 266 ? 6.418 0.555 1.011 1 94.06 266 THR A C 1
ATOM 1975 O O . THR A 1 266 ? 7.086 -0.48 1.013 1 94.06 266 THR A O 1
ATOM 1978 N N . THR A 1 267 ? 6.965 1.751 0.999 1 92 267 THR A N 1
ATOM 1979 C CA . THR A 1 267 ? 8.414 1.896 0.912 1 92 267 THR A CA 1
ATOM 1980 C C . THR A 1 267 ? 9.078 1.456 2.211 1 92 267 THR A C 1
ATOM 1982 O O . THR A 1 267 ? 10.188 0.916 2.195 1 92 267 THR A O 1
ATOM 1985 N N . PHE A 1 268 ? 8.398 1.659 3.334 1 91.81 268 PHE A N 1
ATOM 1986 C CA . PHE A 1 268 ? 8.891 1.155 4.609 1 91.81 268 PHE A CA 1
ATOM 1987 C C . PHE A 1 268 ? 9.039 -0.361 4.57 1 91.81 268 PHE A C 1
ATOM 1989 O O . PHE A 1 268 ? 10.078 -0.898 4.961 1 91.81 268 PHE A O 1
ATOM 1996 N N . LEU A 1 269 ? 8.055 -0.975 4.012 1 93 269 LEU A N 1
ATOM 1997 C CA . LEU A 1 269 ? 8.039 -2.432 3.943 1 93 269 LEU A CA 1
ATOM 1998 C C . LEU A 1 269 ? 9.047 -2.939 2.92 1 93 269 LEU A C 1
ATOM 2000 O O . LEU A 1 269 ? 9.742 -3.928 3.168 1 93 269 LEU A O 1
ATOM 2004 N N . ILE A 1 270 ? 9.133 -2.283 1.78 1 90.75 270 ILE A N 1
ATOM 2005 C CA . ILE A 1 270 ? 10.062 -2.693 0.74 1 90.75 270 ILE A CA 1
ATOM 2006 C C . ILE A 1 270 ? 11.5 -2.549 1.247 1 90.75 270 ILE A C 1
ATOM 2008 O O . ILE A 1 270 ? 12.297 -3.48 1.139 1 90.75 270 ILE A O 1
ATOM 2012 N N . ASN A 1 271 ? 11.789 -1.398 1.87 1 89.06 271 ASN A N 1
ATOM 2013 C CA . ASN A 1 271 ? 13.125 -1.16 2.402 1 89.06 271 ASN A CA 1
ATOM 2014 C C . ASN A 1 271 ? 13.484 -2.17 3.49 1 89.06 271 ASN A C 1
ATOM 2016 O O . ASN A 1 271 ? 14.57 -2.744 3.475 1 89.06 271 ASN A O 1
ATOM 2020 N N . GLY A 1 272 ? 12.578 -2.328 4.402 1 89.69 272 GLY A N 1
ATOM 2021 C CA . GLY A 1 272 ? 12.812 -3.309 5.449 1 89.69 272 GLY A CA 1
ATOM 2022 C C . GLY A 1 272 ? 13.031 -4.711 4.918 1 89.69 272 GLY A C 1
ATOM 2023 O O . GLY A 1 272 ? 13.93 -5.422 5.363 1 89.69 272 GLY A O 1
ATOM 2024 N N . SER A 1 273 ? 12.227 -5.094 3.957 1 89.94 273 SER A N 1
ATOM 2025 C CA . SER A 1 273 ? 12.328 -6.43 3.371 1 89.94 273 SER A CA 1
ATOM 2026 C C . SER A 1 273 ? 13.656 -6.617 2.646 1 89.94 273 SER A C 1
ATOM 2028 O O . SER A 1 273 ? 14.234 -7.707 2.672 1 89.94 273 SER A O 1
ATOM 2030 N N . LEU A 1 274 ? 14.102 -5.602 1.986 1 87.12 274 LEU A N 1
ATOM 2031 C CA . LEU A 1 274 ? 15.367 -5.68 1.259 1 87.12 274 LEU A CA 1
ATOM 2032 C C . LEU A 1 274 ? 16.531 -5.906 2.215 1 87.12 274 LEU A C 1
ATOM 2034 O O . LEU A 1 274 ? 17.438 -6.684 1.919 1 87.12 274 LEU A O 1
ATOM 2038 N N . TRP A 1 275 ? 16.469 -5.258 3.342 1 88.44 275 TRP A N 1
ATOM 2039 C CA . TRP A 1 275 ? 17.531 -5.453 4.332 1 88.44 275 TRP A CA 1
ATOM 2040 C C . TRP A 1 275 ? 17.484 -6.867 4.902 1 88.44 275 TRP A C 1
ATOM 2042 O O . TRP A 1 275 ? 18.531 -7.492 5.109 1 88.44 275 TRP A O 1
ATOM 2052 N N . VAL A 1 276 ? 16.312 -7.324 5.133 1 89.12 276 VAL A N 1
ATOM 2053 C CA . VAL A 1 276 ? 16.172 -8.688 5.617 1 89.12 276 VAL A CA 1
ATOM 2054 C C . VAL A 1 276 ? 16.688 -9.672 4.57 1 89.12 276 VAL A C 1
ATOM 2056 O O . VAL A 1 276 ? 17.328 -10.672 4.906 1 89.12 276 VAL A O 1
ATOM 2059 N N . PHE A 1 277 ? 16.375 -9.383 3.377 1 84.81 277 PHE A N 1
ATOM 2060 C CA . PHE A 1 277 ? 16.812 -10.234 2.277 1 84.81 277 PHE A CA 1
ATOM 2061 C C . PHE A 1 277 ? 18.344 -10.289 2.201 1 84.81 277 PHE A C 1
ATOM 2063 O O . PHE A 1 277 ? 18.906 -11.344 1.907 1 84.81 277 PHE A O 1
ATOM 2070 N N . VAL A 1 278 ? 18.953 -9.18 2.383 1 83.69 278 VAL A N 1
ATOM 2071 C CA . VAL A 1 278 ? 20.406 -9.148 2.436 1 83.69 278 VAL A CA 1
ATOM 2072 C C . VAL A 1 278 ? 20.906 -10.109 3.51 1 83.69 278 VAL A C 1
ATOM 2074 O O . VAL A 1 278 ? 21.828 -10.891 3.273 1 83.69 278 VAL A O 1
ATOM 2077 N N . GLY A 1 279 ? 20.281 -10.094 4.617 1 86.69 279 GLY A N 1
ATOM 2078 C CA . GLY A 1 279 ? 20.672 -10.961 5.719 1 86.69 279 GLY A CA 1
ATOM 2079 C C . GLY A 1 279 ? 20.438 -12.43 5.43 1 86.69 279 GLY A C 1
ATOM 2080 O O . GLY A 1 279 ? 21.281 -13.266 5.785 1 86.69 279 GLY A O 1
ATOM 2081 N N . VAL A 1 280 ? 19.391 -12.75 4.809 1 87.5 280 VAL A N 1
ATOM 2082 C CA . VAL A 1 280 ? 19.031 -14.133 4.527 1 87.5 280 VAL A CA 1
ATOM 2083 C C . VAL A 1 280 ? 20.047 -14.758 3.586 1 87.5 280 VAL A C 1
ATOM 2085 O O . VAL A 1 280 ? 20.234 -15.977 3.586 1 87.5 280 VAL A O 1
ATOM 2088 N N . GLN A 1 281 ? 20.719 -13.977 2.811 1 84.31 281 GLN A N 1
ATOM 2089 C CA . GLN A 1 281 ? 21.672 -14.484 1.824 1 84.31 281 GLN A CA 1
ATOM 2090 C C . GLN A 1 281 ? 23 -14.852 2.477 1 84.31 281 GLN A C 1
ATOM 2092 O O . GLN A 1 281 ? 23.828 -15.539 1.871 1 84.31 281 GLN A O 1
ATOM 2097 N N . ILE A 1 282 ? 23.234 -14.445 3.676 1 84.31 282 ILE A N 1
ATOM 2098 C CA . ILE A 1 282 ? 24.531 -14.57 4.336 1 84.31 282 ILE A CA 1
ATOM 2099 C C . ILE A 1 282 ? 24.906 -16.047 4.473 1 84.31 282 ILE A C 1
ATOM 2101 O O . ILE A 1 282 ? 25.984 -16.469 4.047 1 84.31 282 ILE A O 1
ATOM 2105 N N . PRO A 1 283 ? 24.016 -16.891 5.016 1 84.69 283 PRO A N 1
ATOM 2106 C CA . PRO A 1 283 ? 24.406 -18.297 5.148 1 84.69 283 PRO A CA 1
ATOM 2107 C C . PRO A 1 283 ? 24.625 -18.984 3.801 1 84.69 283 PRO A C 1
ATOM 2109 O O . PRO A 1 283 ? 25.531 -19.812 3.67 1 84.69 283 PRO A O 1
ATOM 2112 N N . GLY A 1 284 ? 23.828 -18.641 2.867 1 82.31 284 GLY A N 1
ATOM 2113 C CA . GLY A 1 284 ? 24.016 -19.188 1.534 1 82.31 284 GLY A CA 1
ATOM 2114 C C . GLY A 1 284 ? 25.328 -18.766 0.891 1 82.31 284 GLY A C 1
ATOM 2115 O O . GLY A 1 284 ? 25.969 -19.562 0.196 1 82.31 284 GLY A O 1
ATOM 2116 N N . ALA A 1 285 ? 25.672 -17.547 1.087 1 81.38 285 ALA A N 1
ATOM 2117 C CA . ALA A 1 285 ? 26.938 -17.031 0.553 1 81.38 285 ALA A CA 1
ATOM 2118 C C . ALA A 1 285 ? 28.125 -17.734 1.188 1 81.38 285 ALA A C 1
ATOM 2120 O O . ALA A 1 285 ? 29.125 -18.031 0.512 1 81.38 285 ALA A O 1
ATOM 2121 N N . VAL A 1 286 ? 27.984 -18.031 2.412 1 82.81 286 VAL A N 1
ATOM 2122 C CA . VAL A 1 286 ? 29.062 -18.703 3.135 1 82.81 286 VAL A CA 1
ATOM 2123 C C . VAL A 1 286 ? 29.188 -20.141 2.664 1 82.81 286 VAL A C 1
ATOM 2125 O O . VAL A 1 286 ? 30.297 -20.656 2.453 1 82.81 286 VAL A O 1
ATOM 2128 N N . ARG A 1 287 ? 28.109 -20.766 2.412 1 81.81 287 ARG A N 1
ATOM 2129 C CA . ARG A 1 287 ? 28.109 -22.156 1.968 1 81.81 287 ARG A CA 1
ATOM 2130 C C . ARG A 1 287 ? 28.625 -22.281 0.539 1 81.81 287 ARG A C 1
ATOM 2132 O O . ARG A 1 287 ? 29.234 -23.281 0.176 1 81.81 287 ARG A O 1
ATOM 2139 N N . GLY A 1 288 ? 28.391 -21.219 -0.165 1 78.44 288 GLY A N 1
ATOM 2140 C CA . GLY A 1 288 ? 28.797 -21.234 -1.561 1 78.44 288 GLY A CA 1
ATOM 2141 C C . GLY A 1 288 ? 30.312 -21.188 -1.745 1 78.44 288 GLY A C 1
ATOM 2142 O O . GLY A 1 288 ? 30.812 -21.531 -2.812 1 78.44 288 GLY A O 1
ATOM 2143 N N . ILE A 1 289 ? 31.047 -20.797 -0.793 1 77.81 289 ILE A N 1
ATOM 2144 C CA . ILE A 1 289 ? 32.469 -20.609 -0.913 1 77.81 289 ILE A CA 1
ATOM 2145 C C . ILE A 1 289 ? 33.219 -21.859 -0.427 1 77.81 289 ILE A C 1
ATOM 2147 O O . ILE A 1 289 ? 34.406 -22 -0.629 1 77.81 289 ILE A O 1
ATOM 2151 N N . ASP A 1 290 ? 32.531 -22.703 0.094 1 69.12 290 ASP A N 1
ATOM 2152 C CA . ASP A 1 290 ? 33.188 -23.906 0.588 1 69.12 290 ASP A CA 1
ATOM 2153 C C . ASP A 1 290 ? 34 -24.578 -0.521 1 69.12 290 ASP A C 1
ATOM 2155 O O . ASP A 1 290 ? 35.062 -25.156 -0.265 1 69.12 290 ASP A O 1
ATOM 2159 N N . HIS A 1 291 ? 33.594 -24.297 -1.756 1 63.47 291 HIS A N 1
ATOM 2160 C CA . HIS A 1 291 ? 34.25 -25.047 -2.816 1 63.47 291 HIS A CA 1
ATOM 2161 C C . HIS A 1 291 ? 35.125 -24.125 -3.654 1 63.47 291 HIS A C 1
ATOM 2163 O O . HIS A 1 291 ? 35.656 -24.531 -4.695 1 63.47 291 HIS A O 1
ATOM 2169 N N . VAL A 1 292 ? 35.219 -22.875 -3.322 1 65.44 292 VAL A N 1
ATOM 2170 C CA . VAL A 1 292 ? 35.969 -21.953 -4.164 1 65.44 292 VAL A CA 1
ATOM 2171 C C . VAL A 1 292 ? 37.438 -22.031 -3.818 1 65.44 292 VAL A C 1
ATOM 2173 O O . VAL A 1 292 ? 37.812 -22.312 -2.674 1 65.44 292 VAL A O 1
ATOM 2176 N N . ASP A 1 293 ? 38.281 -22.031 -4.805 1 61.22 293 ASP A N 1
ATOM 2177 C CA . ASP A 1 293 ? 39.75 -22.078 -4.68 1 61.22 293 ASP A CA 1
ATOM 2178 C C . ASP A 1 293 ? 40.25 -20.969 -3.756 1 61.22 293 ASP A C 1
ATOM 2180 O O . ASP A 1 293 ? 39.875 -19.797 -3.922 1 61.22 293 ASP A O 1
ATOM 2184 N N . GLY A 1 294 ? 41.125 -21.281 -2.652 1 66.81 294 GLY A N 1
ATOM 2185 C CA . GLY A 1 294 ? 41.719 -20.406 -1.65 1 66.81 294 GLY A CA 1
ATOM 2186 C C . GLY A 1 294 ? 40.906 -20.359 -0.363 1 66.81 294 GLY A C 1
ATOM 2187 O O . GLY A 1 294 ? 41.406 -19.891 0.666 1 66.81 294 GLY A O 1
ATOM 2188 N N . GLY A 1 295 ? 39.562 -20.844 -0.415 1 76.56 295 GLY A N 1
ATOM 2189 C CA . GLY A 1 295 ? 38.781 -21.094 0.788 1 76.56 295 GLY A CA 1
ATOM 2190 C C . GLY A 1 295 ? 38.156 -19.859 1.362 1 76.56 295 GLY A C 1
ATOM 2191 O O . GLY A 1 295 ? 38.062 -18.812 0.694 1 76.56 295 GLY A O 1
ATOM 2192 N N . LEU A 1 296 ? 37.562 -19.859 2.496 1 85.56 296 LEU A N 1
ATOM 2193 C CA . LEU A 1 296 ? 36.875 -18.828 3.258 1 85.56 296 LEU A CA 1
ATOM 2194 C C . LEU A 1 296 ? 37.812 -17.719 3.668 1 85.56 296 LEU A C 1
ATOM 2196 O O . LEU A 1 296 ? 37.438 -16.531 3.656 1 85.56 296 LEU A O 1
ATOM 2200 N N . ARG A 1 297 ? 39.031 -18 3.867 1 87.88 297 ARG A N 1
ATOM 2201 C CA . ARG A 1 297 ? 40.031 -17.016 4.312 1 87.88 297 ARG A CA 1
ATOM 2202 C C . ARG A 1 297 ? 40.344 -16.031 3.193 1 87.88 297 ARG A C 1
ATOM 2204 O O . ARG A 1 297 ? 40.438 -14.828 3.424 1 87.88 297 ARG A O 1
ATOM 2211 N N . HIS A 1 298 ? 40.531 -16.594 2.064 1 90.25 298 HIS A N 1
ATOM 2212 C CA . HIS A 1 298 ? 40.844 -15.734 0.921 1 90.25 298 HIS A CA 1
ATOM 2213 C C . HIS A 1 298 ? 39.656 -14.836 0.579 1 90.25 298 HIS A C 1
ATOM 2215 O O . HIS A 1 298 ? 39.844 -13.656 0.268 1 90.25 298 HIS A O 1
ATOM 2221 N N . ALA A 1 299 ? 38.5 -15.414 0.636 1 92.31 299 ALA A N 1
ATOM 2222 C CA . ALA A 1 299 ? 37.281 -14.656 0.314 1 92.31 299 ALA A CA 1
ATOM 2223 C C . ALA A 1 299 ? 37.062 -13.516 1.304 1 92.31 299 ALA A C 1
ATOM 2225 O O . ALA A 1 299 ? 36.719 -12.406 0.91 1 92.31 299 ALA A O 1
ATOM 2226 N N . VAL A 1 300 ? 37.312 -13.805 2.549 1 92.88 300 VAL A N 1
ATOM 2227 C CA . VAL A 1 300 ? 37.156 -12.789 3.586 1 92.88 300 VAL A CA 1
ATOM 2228 C C . VAL A 1 300 ? 38.219 -11.711 3.422 1 92.88 300 VAL A C 1
ATOM 2230 O O . VAL A 1 300 ? 37.938 -10.516 3.588 1 92.88 300 VAL A O 1
ATOM 2233 N N . PHE A 1 301 ? 39.375 -12.133 3.145 1 94.62 301 PHE A N 1
ATOM 2234 C CA . PHE A 1 301 ? 40.469 -11.18 2.916 1 94.62 301 PHE A CA 1
ATOM 2235 C C . PHE A 1 301 ? 40.156 -10.273 1.735 1 94.62 301 PHE A C 1
ATOM 2237 O O . PHE A 1 301 ? 40.312 -9.055 1.814 1 94.62 301 PHE A O 1
ATOM 2244 N N . LEU A 1 302 ? 39.719 -10.883 0.69 1 94.81 302 LEU A N 1
ATOM 2245 C CA . LEU A 1 302 ? 39.312 -10.117 -0.488 1 94.81 302 LEU A CA 1
ATOM 2246 C C . LEU A 1 302 ? 38.219 -9.102 -0.139 1 94.81 302 LEU A C 1
ATOM 2248 O O . LEU A 1 302 ? 38.312 -7.945 -0.56 1 94.81 302 LEU A O 1
ATOM 2252 N N . ALA A 1 303 ? 37.219 -9.516 0.624 1 95.75 303 ALA A N 1
ATOM 2253 C CA . ALA A 1 303 ? 36.125 -8.641 1.012 1 95.75 303 ALA A CA 1
ATOM 2254 C C . ALA A 1 303 ? 36.625 -7.477 1.864 1 95.75 303 ALA A C 1
ATOM 2256 O O . ALA A 1 303 ? 36.156 -6.34 1.699 1 95.75 303 ALA A O 1
ATOM 2257 N N . LEU A 1 304 ? 37.531 -7.746 2.748 1 96.62 304 LEU A N 1
ATOM 2258 C CA . LEU A 1 304 ? 38.094 -6.711 3.627 1 96.62 304 LEU A CA 1
ATOM 2259 C C . LEU A 1 304 ? 38.875 -5.691 2.83 1 96.62 304 LEU A C 1
ATOM 2261 O O . LEU A 1 304 ? 38.781 -4.484 3.066 1 96.62 304 LEU A O 1
ATOM 2265 N N . VAL A 1 305 ? 39.656 -6.168 1.932 1 97.31 305 VAL A N 1
ATOM 2266 C CA . VAL A 1 305 ? 40.469 -5.277 1.119 1 97.31 305 VAL A CA 1
ATOM 2267 C C . VAL A 1 305 ? 39.594 -4.43 0.216 1 97.31 305 VAL A C 1
ATOM 2269 O O . VAL A 1 305 ? 39.812 -3.227 0.063 1 97.31 305 VAL A O 1
ATOM 2272 N N . VAL A 1 306 ? 38.656 -5.094 -0.394 1 97.12 306 VAL A N 1
ATOM 2273 C CA . VAL A 1 306 ? 37.719 -4.387 -1.265 1 97.12 306 VAL A CA 1
ATOM 2274 C C . VAL A 1 306 ? 36.969 -3.312 -0.468 1 97.12 306 VAL A C 1
ATOM 2276 O O . VAL A 1 306 ? 36.75 -2.207 -0.966 1 97.12 306 VAL A O 1
ATOM 2279 N N . THR A 1 307 ? 36.562 -3.643 0.737 1 96.94 307 THR A N 1
ATOM 2280 C CA . THR A 1 307 ? 35.906 -2.662 1.596 1 96.94 307 THR A CA 1
ATOM 2281 C C . THR A 1 307 ? 36.812 -1.472 1.857 1 96.94 307 THR A C 1
ATOM 2283 O O . THR A 1 307 ? 36.375 -0.32 1.802 1 96.94 307 THR A O 1
ATOM 2286 N N . ALA A 1 308 ? 38.031 -1.76 2.143 1 96.5 308 ALA A N 1
ATOM 2287 C CA . ALA A 1 308 ? 39 -0.703 2.387 1 96.5 308 ALA A CA 1
ATOM 2288 C C . ALA A 1 308 ? 39.188 0.18 1.153 1 96.5 308 ALA A C 1
ATOM 2290 O O . ALA A 1 308 ? 39.312 1.401 1.269 1 96.5 308 ALA A O 1
ATOM 2291 N N . VAL A 1 309 ? 39.188 -0.418 0.028 1 96.69 309 VAL A N 1
ATOM 2292 C CA . VAL A 1 309 ? 39.375 0.307 -1.227 1 96.69 309 VAL A CA 1
ATOM 2293 C C . VAL A 1 309 ? 38.156 1.202 -1.473 1 96.69 309 VAL A C 1
ATOM 2295 O O . VAL A 1 309 ? 38.281 2.338 -1.933 1 96.69 309 VAL A O 1
ATOM 2298 N N . ILE A 1 310 ? 36.969 0.722 -1.2 1 96 310 ILE A N 1
ATOM 2299 C CA . ILE A 1 310 ? 35.75 1.475 -1.391 1 96 310 ILE A CA 1
ATOM 2300 C C . ILE A 1 310 ? 35.75 2.709 -0.492 1 96 310 ILE A C 1
ATOM 2302 O O . ILE A 1 310 ? 35.438 3.816 -0.945 1 96 310 ILE A O 1
ATOM 2306 N N . VAL A 1 311 ? 36.094 2.561 0.723 1 94.12 311 VAL A N 1
ATOM 2307 C CA . VAL A 1 311 ? 36.125 3.66 1.681 1 94.12 311 VAL A CA 1
ATOM 2308 C C . VAL A 1 311 ? 37.219 4.652 1.289 1 94.12 311 VAL A C 1
ATOM 2310 O O . VAL A 1 311 ? 37 5.867 1.315 1 94.12 311 VAL A O 1
ATOM 2313 N N . ALA A 1 312 ? 38.344 4.129 0.899 1 94.56 312 ALA A N 1
ATOM 2314 C CA . ALA A 1 312 ? 39.469 4.977 0.506 1 94.56 312 ALA A CA 1
ATOM 2315 C C . ALA A 1 312 ? 39.156 5.766 -0.759 1 94.56 312 ALA A C 1
ATOM 2317 O O . ALA A 1 312 ? 39.531 6.934 -0.883 1 94.56 312 ALA A O 1
ATOM 2318 N N . SER A 1 313 ? 38.562 5.082 -1.675 1 94.06 313 SER A N 1
ATOM 2319 C CA . SER A 1 313 ? 38.219 5.75 -2.922 1 94.06 313 SER A CA 1
ATOM 2320 C C . SER A 1 313 ? 37.281 6.934 -2.672 1 94.06 313 SER A C 1
ATOM 2322 O O . SER A 1 313 ? 37.438 7.98 -3.311 1 94.06 313 SER A O 1
ATOM 2324 N N . ARG A 1 314 ? 36.344 6.816 -1.798 1 92.06 314 ARG A N 1
ATOM 2325 C CA . ARG A 1 314 ? 35.406 7.895 -1.484 1 92.06 314 ARG A CA 1
ATOM 2326 C C . ARG A 1 314 ? 36.125 9.047 -0.79 1 92.06 314 ARG A C 1
ATOM 2328 O O . ARG A 1 314 ? 35.875 10.219 -1.091 1 92.06 314 ARG A O 1
ATOM 2335 N N . PHE A 1 315 ? 37 8.727 0.058 1 91 315 PHE A N 1
ATOM 2336 C CA . PHE A 1 315 ? 37.781 9.742 0.77 1 91 315 PHE A CA 1
ATOM 2337 C C . PHE A 1 315 ? 38.688 10.508 -0.188 1 91 315 PHE A C 1
ATOM 2339 O O . PHE A 1 315 ? 38.719 11.742 -0.159 1 91 315 PHE A O 1
ATOM 2346 N N . PHE A 1 316 ? 39.344 9.805 -0.977 1 90.06 316 PHE A N 1
ATOM 2347 C CA . PHE A 1 316 ? 40.25 10.43 -1.911 1 90.06 316 PHE A CA 1
ATOM 2348 C C . PHE A 1 316 ? 39.5 11.258 -2.949 1 90.06 316 PHE A C 1
ATOM 2350 O O . PHE A 1 316 ? 39.938 12.352 -3.305 1 90.06 316 PHE A O 1
ATOM 2357 N N . TRP A 1 317 ? 38.438 10.703 -3.391 1 88.19 317 TRP A N 1
ATOM 2358 C CA . TRP A 1 317 ? 37.656 11.414 -4.387 1 88.19 317 TRP A CA 1
ATOM 2359 C C . TRP A 1 317 ? 37.062 12.688 -3.799 1 88.19 317 TRP A C 1
ATOM 2361 O O . TRP A 1 317 ? 37 13.719 -4.477 1 88.19 317 TRP A O 1
ATOM 2371 N N . GLY A 1 318 ? 36.562 12.594 -2.57 1 83.75 318 GLY A N 1
ATOM 2372 C CA . GLY A 1 318 ? 36.062 13.773 -1.904 1 83.75 318 GLY A CA 1
ATOM 2373 C C . GLY A 1 318 ? 37.062 14.898 -1.785 1 83.75 318 GLY A C 1
ATOM 2374 O O . GLY A 1 318 ? 36.75 16.047 -2.098 1 83.75 318 GLY A O 1
ATOM 2375 N N . GLU A 1 319 ? 38.25 14.539 -1.479 1 82 319 GLU A N 1
ATOM 2376 C CA . GLU A 1 319 ? 39.312 15.531 -1.331 1 82 319 GLU A CA 1
ATOM 2377 C C . GLU A 1 319 ? 39.781 16.031 -2.689 1 82 319 GLU A C 1
ATOM 2379 O O . GLU A 1 319 ? 40.062 17.219 -2.85 1 82 319 GLU A O 1
ATOM 2384 N N . ALA A 1 320 ? 39.75 15.133 -3.58 1 81.69 320 ALA A N 1
ATOM 2385 C CA . ALA A 1 320 ? 40.188 15.508 -4.918 1 81.69 320 ALA A CA 1
ATOM 2386 C C . ALA A 1 320 ? 39.219 16.469 -5.582 1 81.69 320 ALA A C 1
ATOM 2388 O O . ALA A 1 320 ? 39.625 17.422 -6.246 1 81.69 320 ALA A O 1
ATOM 2389 N N . THR A 1 321 ? 38.031 16.125 -5.43 1 78.38 321 THR A N 1
ATOM 2390 C CA . THR A 1 321 ? 37 16.953 -6.02 1 78.38 321 THR A CA 1
ATOM 2391 C C . THR A 1 321 ? 37.031 18.359 -5.418 1 78.38 321 THR A C 1
ATOM 2393 O O . THR A 1 321 ? 36.875 19.359 -6.133 1 78.38 321 THR A O 1
ATOM 2396 N N . THR A 1 322 ? 37.156 18.406 -4.117 1 75.31 322 THR A N 1
ATOM 2397 C CA . THR A 1 322 ? 37.25 19.703 -3.459 1 75.31 322 THR A CA 1
ATOM 2398 C C . THR A 1 322 ? 38.469 20.469 -3.959 1 75.31 322 THR A C 1
ATOM 2400 O O . THR A 1 322 ? 38.406 21.688 -4.195 1 75.31 322 THR A O 1
ATOM 2403 N N . ALA A 1 323 ? 39.531 19.766 -4.145 1 75.5 323 ALA A N 1
ATOM 2404 C CA . ALA A 1 323 ? 40.75 20.406 -4.625 1 75.5 323 ALA A CA 1
ATOM 2405 C C . ALA A 1 323 ? 40.562 20.891 -6.062 1 75.5 323 ALA A C 1
ATOM 2407 O O . ALA A 1 323 ? 41.031 22 -6.402 1 75.5 323 ALA A O 1
ATOM 2408 N N . VAL A 1 324 ? 39.938 20.078 -6.816 1 75.06 324 VAL A N 1
ATOM 2409 C CA . VAL A 1 324 ? 39.719 20.438 -8.219 1 75.06 324 VAL A CA 1
ATOM 2410 C C . VAL A 1 324 ? 38.781 21.609 -8.32 1 75.06 324 VAL A C 1
ATOM 2412 O O . VAL A 1 324 ? 39 22.531 -9.117 1 75.06 324 VAL A O 1
ATOM 2415 N N . LEU A 1 325 ? 37.75 21.5 -7.52 1 70.12 325 LEU A N 1
ATOM 2416 C CA . LEU A 1 325 ? 36.781 22.578 -7.547 1 70.12 325 LEU A CA 1
ATOM 2417 C C . LEU A 1 325 ? 37.406 23.891 -7.047 1 70.12 325 LEU A C 1
ATOM 2419 O O . LEU A 1 325 ? 37.062 24.969 -7.547 1 70.12 325 LEU A O 1
ATOM 2423 N N . ARG A 1 326 ? 38.25 23.828 -6.055 1 67.5 326 ARG A N 1
ATOM 2424 C CA . ARG A 1 326 ? 38.938 25 -5.551 1 67.5 326 ARG A CA 1
ATOM 2425 C C . ARG A 1 326 ? 39.875 25.578 -6.609 1 67.5 326 ARG A C 1
ATOM 2427 O O . ARG A 1 326 ? 40.094 26.781 -6.664 1 67.5 326 ARG A O 1
ATOM 2434 N N . LEU A 1 327 ? 40.344 24.703 -7.414 1 65.81 327 LEU A N 1
ATOM 2435 C CA . LEU A 1 327 ? 41.281 25.125 -8.445 1 65.81 327 LEU A CA 1
ATOM 2436 C C . LEU A 1 327 ? 40.531 25.766 -9.617 1 65.81 327 LEU A C 1
ATOM 2438 O O . LEU A 1 327 ? 41.031 26.719 -10.211 1 65.81 327 LEU A O 1
ATOM 2442 N N . VAL A 1 328 ? 39.469 25.203 -9.945 1 61.91 328 VAL A N 1
ATOM 2443 C CA . VAL A 1 328 ? 38.75 25.672 -11.141 1 61.91 328 VAL A CA 1
ATOM 2444 C C . VAL A 1 328 ? 37.906 26.891 -10.789 1 61.91 328 VAL A C 1
ATOM 2446 O O . VAL A 1 328 ? 37.812 27.844 -11.578 1 61.91 328 VAL A O 1
ATOM 2449 N N . ASP A 1 329 ? 37.125 26.766 -9.773 1 58.56 329 ASP A N 1
ATOM 2450 C CA . ASP A 1 329 ? 36.188 27.859 -9.477 1 58.56 329 ASP A CA 1
ATOM 2451 C C . ASP A 1 329 ? 36.719 28.703 -8.305 1 58.56 329 ASP A C 1
ATOM 2453 O O . ASP A 1 329 ? 36.531 28.328 -7.145 1 58.56 329 ASP A O 1
ATOM 2457 N N . ARG A 1 330 ? 37.562 29.797 -8.453 1 56.53 330 ARG A N 1
ATOM 2458 C CA . ARG A 1 330 ? 38.125 30.734 -7.496 1 56.53 330 ARG A CA 1
ATOM 2459 C C . ARG A 1 330 ? 37.125 31.812 -7.121 1 56.53 330 ARG A C 1
ATOM 2461 O O . ARG A 1 330 ? 37.5 32.812 -6.512 1 56.53 330 ARG A O 1
ATOM 2468 N N . ARG A 1 331 ? 35.969 31.438 -7.477 1 50.22 331 ARG A N 1
ATOM 2469 C CA . ARG A 1 331 ? 35.062 32.531 -7.227 1 50.22 331 ARG A CA 1
ATOM 2470 C C . ARG A 1 331 ? 34.719 32.656 -5.746 1 50.22 331 ARG A C 1
ATOM 2472 O O . ARG A 1 331 ? 34.75 31.656 -5.02 1 50.22 331 ARG A O 1
ATOM 2479 N N . GLU A 1 332 ? 34.562 33.906 -5.273 1 51.88 332 GLU A N 1
ATOM 2480 C CA . GLU A 1 332 ? 34.281 34.281 -3.895 1 51.88 332 GLU A CA 1
ATOM 2481 C C . GLU A 1 332 ? 33.031 33.562 -3.377 1 51.88 332 GLU A C 1
ATOM 2483 O O . GLU A 1 332 ? 32.969 33.219 -2.199 1 51.88 332 GLU A O 1
ATOM 2488 N N . VAL A 1 333 ? 32 33.344 -4.18 1 50.75 333 VAL A N 1
ATOM 2489 C CA . VAL A 1 333 ? 30.734 32.719 -3.793 1 50.75 333 VAL A CA 1
ATOM 2490 C C . VAL A 1 333 ? 30.984 31.281 -3.363 1 50.75 333 VAL A C 1
ATOM 2492 O O . VAL A 1 333 ? 30.344 30.797 -2.43 1 50.75 333 VAL A O 1
ATOM 2495 N N . GLN A 1 334 ? 31.891 30.719 -3.969 1 51.81 334 GLN A N 1
ATOM 2496 C CA . GLN A 1 334 ? 32.25 29.344 -3.635 1 51.81 334 GLN A CA 1
ATOM 2497 C C . GLN A 1 334 ? 33 29.281 -2.303 1 51.81 334 GLN A C 1
ATOM 2499 O O . GLN A 1 334 ? 32.875 28.297 -1.562 1 51.81 334 GLN A O 1
ATOM 2504 N N . ARG A 1 335 ? 33.812 30.281 -1.981 1 49.28 335 ARG A N 1
ATOM 2505 C CA . ARG A 1 335 ? 34.5 30.359 -0.69 1 49.28 335 ARG A CA 1
ATOM 2506 C C . ARG A 1 335 ? 33.469 30.391 0.454 1 49.28 335 ARG A C 1
ATOM 2508 O O . ARG A 1 335 ? 33.719 29.844 1.53 1 49.28 335 ARG A O 1
ATOM 2515 N N . ALA A 1 336 ? 32.438 31.062 0.185 1 48.97 336 ALA A N 1
ATOM 2516 C CA . ALA A 1 336 ? 31.391 31.188 1.21 1 48.97 336 ALA A CA 1
ATOM 2517 C C . ALA A 1 336 ? 30.688 29.859 1.445 1 48.97 336 ALA A C 1
ATOM 2519 O O . ALA A 1 336 ? 30.141 29.625 2.525 1 48.97 336 ALA A O 1
ATOM 2520 N N . ARG A 1 337 ? 30.75 29.016 0.412 1 55.47 337 ARG A N 1
ATOM 2521 C CA . ARG A 1 337 ? 30.125 27.703 0.51 1 55.47 337 ARG A CA 1
ATOM 2522 C C . ARG A 1 337 ? 31.125 26.656 0.994 1 55.47 337 ARG A C 1
ATOM 2524 O O . ARG A 1 337 ? 30.891 25.453 0.858 1 55.47 337 ARG A O 1
ATOM 2531 N N . ARG A 1 338 ? 32.188 27.188 1.492 1 58.81 338 ARG A N 1
ATOM 2532 C CA . ARG A 1 338 ? 33.281 26.297 1.889 1 58.81 338 ARG A CA 1
ATOM 2533 C C . ARG A 1 338 ? 32.844 25.391 3.041 1 58.81 338 ARG A C 1
ATOM 2535 O O . ARG A 1 338 ? 32.344 25.875 4.051 1 58.81 338 ARG A O 1
ATOM 2542 N N . VAL A 1 339 ? 32.625 24.141 2.611 1 62.16 339 VAL A N 1
ATOM 2543 C CA . VAL A 1 339 ? 32.312 23.109 3.594 1 62.16 339 VAL A CA 1
ATOM 2544 C C . VAL A 1 339 ? 33.562 22.719 4.359 1 62.16 339 VAL A C 1
ATOM 2546 O O . VAL A 1 339 ? 34.625 22.5 3.758 1 62.16 339 VAL A O 1
ATOM 2549 N N . ASP A 1 340 ? 33.562 22.969 5.652 1 71.62 340 ASP A N 1
ATOM 2550 C CA . ASP A 1 340 ? 34.656 22.578 6.551 1 71.62 340 ASP A CA 1
ATOM 2551 C C . ASP A 1 340 ? 35 21.109 6.387 1 71.62 340 ASP A C 1
ATOM 2553 O O . ASP A 1 340 ? 34.188 20.312 5.898 1 71.62 340 ASP A O 1
ATOM 2557 N N . TRP A 1 341 ? 36.281 20.859 6.492 1 79.38 341 TRP A N 1
ATOM 2558 C CA . TRP A 1 341 ? 36.812 19.5 6.367 1 79.38 341 TRP A CA 1
ATOM 2559 C C . TRP A 1 341 ? 36 18.531 7.223 1 79.38 341 TRP A C 1
ATOM 2561 O O . TRP A 1 341 ? 35.781 17.375 6.836 1 79.38 341 TRP A O 1
ATOM 2571 N N . ARG A 1 342 ? 35.438 18.984 8.242 1 81.5 342 ARG A N 1
ATOM 2572 C CA . ARG A 1 342 ? 34.656 18.125 9.125 1 81.5 342 ARG A CA 1
ATOM 2573 C C . ARG A 1 342 ? 33.344 17.75 8.477 1 81.5 342 ARG A C 1
ATOM 2575 O O . ARG A 1 342 ? 32.875 16.609 8.586 1 81.5 342 ARG A O 1
ATOM 2582 N N . GLN A 1 343 ? 32.844 18.688 7.801 1 80.06 343 GLN A N 1
ATOM 2583 C CA . GLN A 1 343 ? 31.578 18.422 7.145 1 80.06 343 GLN A CA 1
ATOM 2584 C C . GLN A 1 343 ? 31.75 17.469 5.965 1 80.06 343 GLN A C 1
ATOM 2586 O O . GLN A 1 343 ? 30.891 16.641 5.691 1 80.06 343 GLN A O 1
ATOM 2591 N N . ARG A 1 344 ? 32.875 17.562 5.371 1 84.56 344 ARG A N 1
ATOM 2592 C CA . ARG A 1 344 ? 33.156 16.688 4.238 1 84.56 344 ARG A CA 1
ATOM 2593 C C . ARG A 1 344 ? 33.406 15.258 4.703 1 84.56 344 ARG A C 1
ATOM 2595 O O . ARG A 1 344 ? 33.094 14.305 3.98 1 84.56 344 ARG A O 1
ATOM 2602 N N . MET A 1 345 ? 33.844 15.117 5.887 1 86.75 345 MET A N 1
ATOM 2603 C CA . MET A 1 345 ? 34.094 13.789 6.441 1 86.75 345 MET A CA 1
ATOM 2604 C C . MET A 1 345 ? 32.781 13.039 6.664 1 86.75 345 MET A C 1
ATOM 2606 O O . MET A 1 345 ? 32.75 11.812 6.551 1 86.75 345 MET A O 1
ATOM 2610 N N . VAL A 1 346 ? 31.797 13.805 6.965 1 86.44 346 VAL A N 1
ATOM 2611 C CA . VAL A 1 346 ? 30.484 13.188 7.172 1 86.44 346 VAL A CA 1
ATOM 2612 C C . VAL A 1 346 ? 29.984 12.586 5.863 1 86.44 346 VAL A C 1
ATOM 2614 O O . VAL A 1 346 ? 29.5 11.453 5.832 1 86.44 346 VAL A O 1
ATOM 2617 N N . THR A 1 347 ? 30.172 13.305 4.773 1 85.5 347 THR A N 1
ATOM 2618 C CA . THR A 1 347 ? 29.719 12.836 3.467 1 85.5 347 THR A CA 1
ATOM 2619 C C . THR A 1 347 ? 30.578 11.672 2.979 1 85.5 347 THR A C 1
ATOM 2621 O O . THR A 1 347 ? 30.062 10.75 2.338 1 85.5 347 THR A O 1
ATOM 2624 N N . ALA A 1 348 ? 31.781 11.727 3.309 1 87.94 348 ALA A N 1
ATOM 2625 C CA . ALA A 1 348 ? 32.719 10.664 2.9 1 87.94 348 ALA A CA 1
ATOM 2626 C C . ALA A 1 348 ? 32.438 9.375 3.676 1 87.94 348 ALA A C 1
ATOM 2628 O O . ALA A 1 348 ? 32.594 8.281 3.137 1 87.94 348 ALA A O 1
ATOM 2629 N N . TRP A 1 349 ? 32 9.531 4.875 1 89.06 349 TRP A N 1
ATOM 2630 C CA . TRP A 1 349 ? 31.766 8.375 5.738 1 89.06 349 TRP A CA 1
ATOM 2631 C C . TRP A 1 349 ? 30.406 7.758 5.48 1 89.06 349 TRP A C 1
ATOM 2633 O O . TRP A 1 349 ? 30.172 6.59 5.809 1 89.06 349 TRP A O 1
ATOM 2643 N N . ALA A 1 350 ? 29.531 8.547 4.859 1 86.5 350 ALA A N 1
ATOM 2644 C CA . ALA A 1 350 ? 28.172 8.094 4.613 1 86.5 350 ALA A CA 1
ATOM 2645 C C . ALA A 1 350 ? 28.062 7.332 3.297 1 86.5 350 ALA A C 1
ATOM 2647 O O . ALA A 1 350 ? 27.203 7.621 2.471 1 86.5 350 ALA A O 1
ATOM 2648 N N . GLY A 1 351 ? 29 6.41 2.979 1 86.06 351 GLY A N 1
ATOM 2649 C CA . GLY A 1 351 ? 29 5.648 1.739 1 86.06 351 GLY A CA 1
ATOM 2650 C C . GLY A 1 351 ? 28.641 4.188 1.935 1 86.06 351 GLY A C 1
ATOM 2651 O O . GLY A 1 351 ? 29.391 3.299 1.508 1 86.06 351 GLY A O 1
ATOM 2652 N N . PHE A 1 352 ? 27.406 3.938 2.393 1 87.62 352 PHE A N 1
ATOM 2653 C CA . PHE A 1 352 ? 26.922 2.582 2.637 1 87.62 352 PHE A CA 1
ATOM 2654 C C . PHE A 1 352 ? 26.547 1.896 1.33 1 87.62 352 PHE A C 1
ATOM 2656 O O . PHE A 1 352 ? 26.172 2.557 0.364 1 87.62 352 PHE A O 1
ATOM 2663 N N . ARG A 1 353 ? 26.859 0.636 1.412 1 89.56 353 ARG A N 1
ATOM 2664 C CA . ARG A 1 353 ? 26.344 -0.173 0.313 1 89.56 353 ARG A CA 1
ATOM 2665 C C . ARG A 1 353 ? 25.047 -0.862 0.705 1 89.56 353 ARG A C 1
ATOM 2667 O O . ARG A 1 353 ? 24.734 -0.992 1.893 1 89.56 353 ARG A O 1
ATOM 2674 N N . GLY A 1 354 ? 24.297 -1.218 -0.287 1 86.5 354 GLY A N 1
ATOM 2675 C CA . GLY A 1 354 ? 22.984 -1.695 0.136 1 86.5 354 GLY A CA 1
ATOM 2676 C C . GLY A 1 354 ? 22.375 -2.699 -0.824 1 86.5 354 GLY A C 1
ATOM 2677 O O . GLY A 1 354 ? 23.094 -3.514 -1.414 1 86.5 354 GLY A O 1
ATOM 2678 N N . ALA A 1 355 ? 21.047 -2.645 -0.875 1 80.06 355 ALA A N 1
ATOM 2679 C CA . ALA A 1 355 ? 20.219 -3.684 -1.493 1 80.06 355 ALA A CA 1
ATOM 2680 C C . ALA A 1 355 ? 20.422 -3.711 -3.006 1 80.06 355 ALA A C 1
ATOM 2682 O O . ALA A 1 355 ? 20.359 -4.773 -3.627 1 80.06 355 ALA A O 1
ATOM 2683 N N . VAL A 1 356 ? 20.703 -2.6 -3.592 1 85.12 356 VAL A N 1
ATOM 2684 C CA . VAL A 1 356 ? 20.875 -2.555 -5.039 1 85.12 356 VAL A CA 1
ATOM 2685 C C . VAL A 1 356 ? 22.125 -3.348 -5.434 1 85.12 356 VAL A C 1
ATOM 2687 O O . VAL A 1 356 ? 22.125 -4.062 -6.441 1 85.12 356 VAL A O 1
ATOM 2690 N N . SER A 1 357 ? 23.125 -3.191 -4.625 1 91.62 357 SER A N 1
ATOM 2691 C CA . SER A 1 357 ? 24.344 -3.967 -4.867 1 91.62 357 SER A CA 1
ATOM 2692 C C . SER A 1 357 ? 24.078 -5.465 -4.758 1 91.62 357 SER A C 1
ATOM 2694 O O . SER A 1 357 ? 24.531 -6.242 -5.594 1 91.62 357 SER A O 1
ATOM 2696 N N . LEU A 1 358 ? 23.375 -5.812 -3.785 1 87.81 358 LEU A N 1
ATOM 2697 C CA . LEU A 1 358 ? 23.062 -7.223 -3.598 1 87.81 358 LEU A CA 1
ATOM 2698 C C . LEU A 1 358 ? 22.188 -7.742 -4.738 1 87.81 358 LEU A C 1
ATOM 2700 O O . LEU A 1 358 ? 22.422 -8.844 -5.25 1 87.81 358 LEU A O 1
ATOM 2704 N N . ALA A 1 359 ? 21.219 -7 -5.074 1 86.31 359 ALA A N 1
ATOM 2705 C CA . ALA A 1 359 ? 20.328 -7.395 -6.164 1 86.31 359 ALA A CA 1
ATOM 2706 C C . ALA A 1 359 ? 21.094 -7.586 -7.465 1 86.31 359 ALA A C 1
ATOM 2708 O O . ALA A 1 359 ? 20.844 -8.531 -8.211 1 86.31 359 ALA A O 1
ATOM 2709 N N . ALA A 1 360 ? 22 -6.703 -7.727 1 89.19 360 ALA A N 1
ATOM 2710 C CA . ALA A 1 360 ? 22.812 -6.812 -8.93 1 89.19 360 ALA A CA 1
ATOM 2711 C C . ALA A 1 360 ? 23.688 -8.07 -8.883 1 89.19 360 ALA A C 1
ATOM 2713 O O . ALA A 1 360 ? 23.828 -8.766 -9.891 1 89.19 360 ALA A O 1
ATOM 2714 N N . ALA A 1 361 ? 24.219 -8.344 -7.746 1 90.94 361 ALA A N 1
ATOM 2715 C CA . ALA A 1 361 ? 25.047 -9.539 -7.586 1 90.94 361 ALA A CA 1
ATOM 2716 C C . ALA A 1 361 ? 24.234 -10.805 -7.848 1 90.94 361 ALA A C 1
ATOM 2718 O O . ALA A 1 361 ? 24.719 -11.742 -8.492 1 90.94 361 ALA A O 1
ATOM 2719 N N . LEU A 1 362 ? 23.047 -10.805 -7.426 1 87.12 362 LEU A N 1
ATOM 2720 C CA . LEU A 1 362 ? 22.188 -11.977 -7.566 1 87.12 362 LEU A CA 1
ATOM 2721 C C . LEU A 1 362 ? 21.625 -12.078 -8.984 1 87.12 362 LEU A C 1
ATOM 2723 O O . LEU A 1 362 ? 21.141 -13.133 -9.391 1 87.12 362 LEU A O 1
ATOM 2727 N N . ALA A 1 363 ? 21.688 -11.016 -9.648 1 86.38 363 ALA A N 1
ATOM 2728 C CA . ALA A 1 363 ? 21.172 -10.984 -11.008 1 86.38 363 ALA A CA 1
ATOM 2729 C C . ALA A 1 363 ? 22.203 -11.508 -12 1 86.38 363 ALA A C 1
ATOM 2731 O O . ALA A 1 363 ? 21.906 -11.672 -13.188 1 86.38 363 ALA A O 1
ATOM 2732 N N . ILE A 1 364 ? 23.406 -11.766 -11.531 1 89.44 364 ILE A N 1
ATOM 2733 C CA . ILE A 1 364 ? 24.453 -12.336 -12.375 1 89.44 364 ILE A CA 1
ATOM 2734 C C . ILE A 1 364 ? 24 -13.703 -12.891 1 89.44 364 ILE A C 1
ATOM 2736 O O . ILE A 1 364 ? 23.562 -14.547 -12.109 1 89.44 364 ILE A O 1
ATOM 2740 N N . PRO A 1 365 ? 24.047 -13.875 -14.148 1 86.06 365 PRO A N 1
ATOM 2741 C CA . PRO A 1 365 ? 23.625 -15.172 -14.695 1 86.06 365 PRO A CA 1
ATOM 2742 C C . PRO A 1 365 ? 24.469 -16.328 -14.172 1 86.06 365 PRO A C 1
ATOM 2744 O O . PRO A 1 365 ? 25.641 -16.156 -13.82 1 86.06 365 PRO A O 1
ATOM 2747 N N . MET A 1 366 ? 23.859 -17.484 -14.211 1 82.38 366 MET A N 1
ATOM 2748 C CA . MET A 1 366 ? 24.516 -18.672 -13.688 1 82.38 366 MET A CA 1
ATOM 2749 C C . MET A 1 366 ? 25.531 -19.219 -14.695 1 82.38 366 MET A C 1
ATOM 2751 O O . MET A 1 366 ? 26.578 -19.719 -14.32 1 82.38 366 MET A O 1
ATOM 2755 N N . THR A 1 367 ? 25.125 -19.094 -15.938 1 85.69 367 THR A N 1
ATOM 2756 C CA . THR A 1 367 ? 25.984 -19.641 -16.984 1 85.69 367 THR A CA 1
ATOM 2757 C C . THR A 1 367 ? 26.234 -18.594 -18.062 1 85.69 367 THR A C 1
ATOM 2759 O O . THR A 1 367 ? 25.469 -17.641 -18.203 1 85.69 367 THR A O 1
ATOM 2762 N N . THR A 1 368 ? 27.375 -18.734 -18.625 1 86.5 368 THR A N 1
ATOM 2763 C CA . THR A 1 368 ? 27.703 -17.859 -19.75 1 86.5 368 THR A CA 1
ATOM 2764 C C . THR A 1 368 ? 27.031 -18.344 -21.031 1 86.5 368 THR A C 1
ATOM 2766 O O . THR A 1 368 ? 26.312 -19.359 -21.016 1 86.5 368 THR A O 1
ATOM 2769 N N . ASN A 1 369 ? 27.141 -17.578 -22.094 1 82.62 369 ASN A N 1
ATOM 2770 C CA . ASN A 1 369 ? 26.531 -17.953 -23.375 1 82.62 369 ASN A CA 1
ATOM 2771 C C . ASN A 1 369 ? 27.125 -19.25 -23.922 1 82.62 369 ASN A C 1
ATOM 2773 O O . ASN A 1 369 ? 26.469 -19.969 -24.672 1 82.62 369 ASN A O 1
ATOM 2777 N N . SER A 1 370 ? 28.312 -19.578 -23.469 1 82.5 370 SER A N 1
ATOM 2778 C CA . SER A 1 370 ? 28.984 -20.797 -23.891 1 82.5 370 SER A CA 1
ATOM 2779 C C . SER A 1 370 ? 28.562 -21.984 -23.031 1 82.5 370 SER A C 1
ATOM 2781 O O . SER A 1 370 ? 28.969 -23.125 -23.281 1 82.5 370 SER A O 1
ATOM 2783 N N . GLY A 1 371 ? 27.672 -21.703 -22 1 80.44 371 GLY A N 1
ATOM 2784 C CA . GLY A 1 371 ? 27.188 -22.781 -21.156 1 80.44 371 GLY A CA 1
ATOM 2785 C C . GLY A 1 371 ? 28.047 -23.016 -19.922 1 80.44 371 GLY A C 1
ATOM 2786 O O . GLY A 1 371 ? 27.688 -23.797 -19.047 1 80.44 371 GLY A O 1
ATOM 2787 N N . ARG A 1 372 ? 29.25 -22.484 -19.953 1 86.19 372 ARG A N 1
ATOM 2788 C CA . ARG A 1 372 ? 30.141 -22.609 -18.797 1 86.19 372 ARG A CA 1
ATOM 2789 C C . ARG A 1 372 ? 29.625 -21.797 -17.625 1 86.19 372 ARG A C 1
ATOM 2791 O O . ARG A 1 372 ? 28.891 -20.828 -17.812 1 86.19 372 ARG A O 1
ATOM 2798 N N . PRO A 1 373 ? 29.891 -22.219 -16.453 1 85.88 373 PRO A N 1
ATOM 2799 C CA . PRO A 1 373 ? 29.469 -21.438 -15.289 1 85.88 373 PRO A CA 1
ATOM 2800 C C . PRO A 1 373 ? 30.094 -20.047 -15.266 1 85.88 373 PRO A C 1
ATOM 2802 O O . PRO A 1 373 ? 31.234 -19.859 -15.695 1 85.88 373 PRO A O 1
ATOM 2805 N N . PHE A 1 374 ? 29.391 -19.109 -14.883 1 88.75 374 PHE A N 1
ATOM 2806 C CA . PHE A 1 374 ? 29.906 -17.75 -14.727 1 88.75 374 PHE A CA 1
ATOM 2807 C C . PHE A 1 374 ? 31.094 -17.734 -13.781 1 88.75 374 PHE A C 1
ATOM 2809 O O . PHE A 1 374 ? 31.031 -18.312 -12.695 1 88.75 374 PHE A O 1
ATOM 2816 N N . PRO A 1 375 ? 32.094 -17.156 -14.219 1 85.5 375 PRO A N 1
ATOM 2817 C CA . PRO A 1 375 ? 33.312 -17.172 -13.406 1 85.5 375 PRO A CA 1
ATOM 2818 C C . PRO A 1 375 ? 33.125 -16.516 -12.047 1 85.5 375 PRO A C 1
ATOM 2820 O O . PRO A 1 375 ? 32.688 -15.359 -11.969 1 85.5 375 PRO A O 1
ATOM 2823 N N . ASP A 1 376 ? 33.438 -17.188 -10.93 1 88.25 376 ASP A N 1
ATOM 2824 C CA . ASP A 1 376 ? 33.531 -16.703 -9.555 1 88.25 376 ASP A CA 1
ATOM 2825 C C . ASP A 1 376 ? 32.219 -16.094 -9.102 1 88.25 376 ASP A C 1
ATOM 2827 O O . ASP A 1 376 ? 32.219 -15.07 -8.414 1 88.25 376 ASP A O 1
ATOM 2831 N N . ARG A 1 377 ? 31.156 -16.547 -9.609 1 88.12 377 ARG A N 1
ATOM 2832 C CA . ARG A 1 377 ? 29.859 -15.984 -9.25 1 88.12 377 ARG A CA 1
ATOM 2833 C C . ARG A 1 377 ? 29.625 -16.031 -7.742 1 88.12 377 ARG A C 1
ATOM 2835 O O . ARG A 1 377 ? 29.234 -15.047 -7.133 1 88.12 377 ARG A O 1
ATOM 2842 N N . ASN A 1 378 ? 29.938 -17.172 -7.129 1 87.06 378 ASN A N 1
ATOM 2843 C CA . ASN A 1 378 ? 29.719 -17.344 -5.691 1 87.06 378 ASN A CA 1
ATOM 2844 C C . ASN A 1 378 ? 30.656 -16.453 -4.883 1 87.06 378 ASN A C 1
ATOM 2846 O O . ASN A 1 378 ? 30.281 -15.953 -3.82 1 87.06 378 ASN A O 1
ATOM 2850 N N . LEU A 1 379 ? 31.781 -16.297 -5.41 1 90.62 379 LEU A N 1
ATOM 2851 C CA . LEU A 1 379 ? 32.719 -15.414 -4.746 1 90.62 379 LEU A CA 1
ATOM 2852 C C . LEU A 1 379 ? 32.25 -13.961 -4.793 1 90.62 379 LEU A C 1
ATOM 2854 O O . LEU A 1 379 ? 32.375 -13.234 -3.811 1 90.62 379 LEU A O 1
ATOM 2858 N N . ILE A 1 380 ? 31.719 -13.547 -5.906 1 93 380 ILE A N 1
ATOM 2859 C CA . ILE A 1 380 ? 31.188 -12.195 -6.051 1 93 380 ILE A CA 1
ATOM 2860 C C . ILE A 1 380 ? 30.078 -11.969 -5.023 1 93 380 ILE A C 1
ATOM 2862 O O . ILE A 1 380 ? 30.094 -10.969 -4.297 1 93 380 ILE A O 1
ATOM 2866 N N . VAL A 1 381 ? 29.188 -12.898 -4.957 1 89.75 381 VAL A N 1
ATOM 2867 C CA . VAL A 1 381 ? 28.047 -12.766 -4.062 1 89.75 381 VAL A CA 1
ATOM 2868 C C . VAL A 1 381 ? 28.531 -12.695 -2.613 1 89.75 381 VAL A C 1
ATOM 2870 O O . VAL A 1 381 ? 28.062 -11.867 -1.833 1 89.75 381 VAL A O 1
ATOM 2873 N N . PHE A 1 382 ? 29.406 -13.508 -2.299 1 91.69 382 PHE A N 1
ATOM 2874 C CA . PHE A 1 382 ? 29.953 -13.531 -0.945 1 91.69 382 PHE A CA 1
ATOM 2875 C C . PHE A 1 382 ? 30.609 -12.195 -0.6 1 91.69 382 PHE A C 1
ATOM 2877 O O . PHE A 1 382 ? 30.328 -11.617 0.451 1 91.69 382 PHE A O 1
ATOM 2884 N N . VAL A 1 383 ? 31.438 -11.711 -1.436 1 93.94 383 VAL A N 1
ATOM 2885 C CA . VAL A 1 383 ? 32.156 -10.469 -1.197 1 93.94 383 VAL A CA 1
ATOM 2886 C C . VAL A 1 383 ? 31.172 -9.312 -1.062 1 93.94 383 VAL A C 1
ATOM 2888 O O . VAL A 1 383 ? 31.312 -8.461 -0.179 1 93.94 383 VAL A O 1
ATOM 2891 N N . VAL A 1 384 ? 30.172 -9.297 -1.915 1 94.12 384 VAL A N 1
ATOM 2892 C CA . VAL A 1 384 ? 29.172 -8.234 -1.894 1 94.12 384 VAL A CA 1
ATOM 2893 C C . VAL A 1 384 ? 28.438 -8.25 -0.559 1 94.12 384 VAL A C 1
ATOM 2895 O O . VAL A 1 384 ? 28.25 -7.207 0.071 1 94.12 384 VAL A O 1
ATOM 2898 N N . VAL A 1 385 ? 28.078 -9.398 -0.119 1 90.5 385 VAL A N 1
ATOM 2899 C CA . VAL A 1 385 ? 27.344 -9.539 1.13 1 90.5 385 VAL A CA 1
ATOM 2900 C C . VAL A 1 385 ? 28.203 -9.055 2.297 1 90.5 385 VAL A C 1
ATOM 2902 O O . VAL A 1 385 ? 27.719 -8.297 3.15 1 90.5 385 VAL A O 1
ATOM 2905 N N . ILE A 1 386 ? 29.391 -9.414 2.311 1 91.75 386 ILE A N 1
ATOM 2906 C CA . ILE A 1 386 ? 30.266 -9.062 3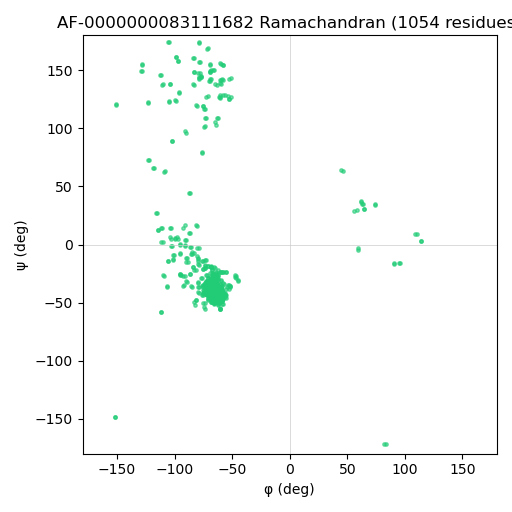.412 1 91.75 386 ILE A CA 1
ATOM 2907 C C . ILE A 1 386 ? 30.562 -7.566 3.387 1 91.75 386 ILE A C 1
ATOM 2909 O O . ILE A 1 386 ? 30.609 -6.918 4.434 1 91.75 386 ILE A O 1
ATOM 2913 N N . VAL A 1 387 ? 30.797 -7.055 2.232 1 94.31 387 VAL A N 1
ATOM 2914 C CA . VAL A 1 387 ? 31.047 -5.621 2.1 1 94.31 387 VAL A CA 1
ATOM 2915 C C . VAL A 1 387 ? 29.844 -4.836 2.611 1 94.31 387 VAL A C 1
ATOM 2917 O O . VAL A 1 387 ? 30 -3.844 3.324 1 94.31 387 VAL A O 1
ATOM 2920 N N . ILE A 1 388 ? 28.672 -5.254 2.219 1 91.81 388 ILE A N 1
ATOM 2921 C CA . ILE A 1 388 ? 27.453 -4.602 2.682 1 91.81 388 ILE A CA 1
ATOM 2922 C C . ILE A 1 388 ? 27.375 -4.676 4.207 1 91.81 388 ILE A C 1
ATOM 2924 O O . ILE A 1 388 ? 27.109 -3.672 4.871 1 91.81 388 ILE A O 1
ATOM 2928 N N . LEU A 1 389 ? 27.703 -5.797 4.695 1 89.19 389 LEU A N 1
ATOM 2929 C CA . LEU A 1 389 ? 27.641 -6.016 6.137 1 89.19 389 LEU A CA 1
ATOM 2930 C C . LEU A 1 389 ? 28.625 -5.098 6.867 1 89.19 389 LEU A C 1
ATOM 2932 O O . LEU A 1 389 ? 28.234 -4.43 7.836 1 89.19 389 LEU A O 1
ATOM 2936 N N . ILE A 1 390 ? 29.75 -5.047 6.406 1 91.31 390 ILE A N 1
ATOM 2937 C CA . ILE A 1 390 ? 30.797 -4.262 7.066 1 91.31 390 ILE A CA 1
ATOM 2938 C C . ILE A 1 390 ? 30.469 -2.775 6.965 1 91.31 390 ILE A C 1
ATOM 2940 O O . ILE A 1 390 ? 30.547 -2.047 7.957 1 91.31 390 ILE A O 1
ATOM 2944 N N . THR A 1 391 ? 30.062 -2.336 5.852 1 91.19 391 THR A N 1
ATOM 2945 C CA . THR A 1 391 ? 29.781 -0.915 5.664 1 91.19 391 THR A CA 1
ATOM 2946 C C . THR A 1 391 ? 28.562 -0.487 6.48 1 91.19 391 THR A C 1
ATOM 2948 O O . THR A 1 391 ? 28.578 0.571 7.113 1 91.19 391 THR A O 1
ATOM 2951 N N . VAL A 1 392 ? 27.578 -1.302 6.52 1 87 392 VAL A N 1
ATOM 2952 C CA . VAL A 1 392 ? 26.359 -0.94 7.238 1 87 392 VAL A CA 1
ATOM 2953 C C . VAL A 1 392 ? 26.609 -1.006 8.742 1 87 392 VAL A C 1
ATOM 2955 O O . VAL A 1 392 ? 26.188 -0.123 9.492 1 87 392 VAL A O 1
ATOM 2958 N N . ILE A 1 393 ? 27.297 -2.006 9.172 1 84.69 393 ILE A N 1
ATOM 2959 C CA . ILE A 1 393 ? 27.5 -2.189 10.609 1 84.69 393 ILE A CA 1
ATOM 2960 C C . ILE A 1 393 ? 28.531 -1.171 11.109 1 84.69 393 ILE A C 1
ATOM 2962 O O . ILE A 1 393 ? 28.266 -0.455 12.078 1 84.69 393 ILE A O 1
ATOM 2966 N N . VAL A 1 394 ? 29.656 -1.066 10.461 1 88.12 394 VAL A N 1
ATOM 2967 C CA . VAL A 1 394 ? 30.734 -0.207 10.93 1 88.12 394 VAL A CA 1
ATOM 2968 C C . VAL A 1 394 ? 30.375 1.257 10.68 1 88.12 394 VAL A C 1
ATOM 2970 O O . VAL A 1 394 ? 30.375 2.066 11.609 1 88.12 394 VAL A O 1
ATOM 2973 N N . GLN A 1 395 ? 30.078 1.565 9.492 1 86.69 395 GLN A N 1
ATOM 2974 C CA . GLN A 1 395 ? 29.781 2.957 9.172 1 86.69 395 GLN A CA 1
ATOM 2975 C C . GLN A 1 395 ? 28.422 3.373 9.727 1 86.69 395 GLN A C 1
ATOM 2977 O O . GLN A 1 395 ? 28.234 4.527 10.117 1 86.69 395 GLN A O 1
ATOM 2982 N N . GLY A 1 396 ? 27.484 2.467 9.68 1 80.06 396 GLY A N 1
ATOM 2983 C CA . GLY A 1 396 ? 26.172 2.789 10.211 1 80.06 396 GLY A CA 1
ATOM 2984 C C . GLY A 1 396 ? 26.188 3.076 11.703 1 80.06 396 GLY A C 1
ATOM 2985 O O . GLY A 1 396 ? 25.516 4 12.164 1 80.06 396 GLY A O 1
ATOM 2986 N N . THR A 1 397 ? 26.984 2.367 12.445 1 82.12 397 THR A N 1
ATOM 2987 C CA . THR A 1 397 ? 27.047 2.541 13.891 1 82.12 397 THR A CA 1
ATOM 2988 C C . THR A 1 397 ? 27.938 3.713 14.266 1 82.12 397 THR A C 1
ATOM 2990 O O . THR A 1 397 ? 27.75 4.348 15.305 1 82.12 397 THR A O 1
ATOM 2993 N N . THR A 1 398 ? 28.812 4.094 13.43 1 87.38 398 THR A N 1
ATOM 2994 C CA . THR A 1 398 ? 29.766 5.133 13.773 1 87.38 398 THR A CA 1
ATOM 2995 C C . THR A 1 398 ? 29.359 6.473 13.172 1 87.38 398 THR A C 1
ATOM 2997 O O . THR A 1 398 ? 29.875 7.523 13.57 1 87.38 398 THR A O 1
ATOM 3000 N N . LEU A 1 399 ? 28.469 6.465 12.32 1 84.62 399 LEU A N 1
ATOM 3001 C CA . LEU A 1 399 ? 28.094 7.68 11.617 1 84.62 399 LEU A CA 1
ATOM 3002 C C . LEU A 1 399 ? 27.547 8.727 12.586 1 84.62 399 LEU A C 1
ATOM 3004 O O . LEU A 1 399 ? 27.875 9.906 12.477 1 84.62 399 LEU A O 1
ATOM 3008 N N . PRO A 1 400 ? 26.719 8.336 13.562 1 82.75 400 PRO A N 1
ATOM 3009 C CA . PRO A 1 400 ? 26.25 9.352 14.508 1 82.75 400 PRO A CA 1
ATOM 3010 C C . PRO A 1 400 ? 27.391 10.016 15.281 1 82.75 400 PRO A C 1
ATOM 3012 O O . PRO A 1 400 ? 27.328 11.211 15.578 1 82.75 400 PRO A O 1
ATOM 3015 N N . ALA A 1 401 ? 28.391 9.289 15.57 1 86.38 401 ALA A N 1
ATOM 3016 C CA . ALA A 1 401 ? 29.547 9.836 16.266 1 86.38 401 ALA A CA 1
ATOM 3017 C C . ALA A 1 401 ? 30.312 10.805 15.383 1 86.38 401 ALA A C 1
ATOM 3019 O O . ALA A 1 401 ? 30.812 11.836 15.852 1 86.38 401 ALA A O 1
ATOM 3020 N N . VAL A 1 402 ? 30.375 10.484 14.148 1 88.38 402 VAL A N 1
ATOM 3021 C CA . VAL A 1 402 ? 31.078 11.344 13.195 1 88.38 402 VAL A CA 1
ATOM 3022 C C . VAL A 1 402 ? 30.297 12.648 13.008 1 88.38 402 VAL A C 1
ATOM 3024 O O . VAL A 1 402 ? 30.906 13.719 12.906 1 88.38 402 VAL A O 1
ATOM 3027 N N . VAL A 1 403 ? 29.062 12.578 12.984 1 86.06 403 VAL A N 1
ATOM 3028 C CA . VAL A 1 403 ? 28.203 13.75 12.82 1 86.06 403 VAL A CA 1
ATOM 3029 C C . VAL A 1 403 ? 28.344 14.664 14.031 1 86.06 403 VAL A C 1
ATOM 3031 O O . VAL A 1 403 ? 28.406 15.891 13.891 1 86.06 403 VAL A O 1
ATOM 3034 N N . ARG A 1 404 ? 28.359 14.109 15.219 1 84.75 404 ARG A N 1
ATOM 3035 C CA . ARG A 1 404 ? 28.531 14.883 16.438 1 84.75 404 ARG A CA 1
ATOM 3036 C C . ARG A 1 404 ? 29.891 15.555 16.484 1 84.75 404 ARG A C 1
ATOM 3038 O O . ARG A 1 404 ? 30.016 16.703 16.906 1 84.75 404 ARG A O 1
ATOM 3045 N N . TRP A 1 405 ? 30.812 14.758 16.062 1 87.56 405 TRP A N 1
ATOM 3046 C CA . TRP A 1 405 ? 32.188 15.266 16.047 1 87.56 405 TRP A CA 1
ATOM 3047 C C . TRP A 1 405 ? 32.312 16.422 15.07 1 87.56 405 TRP A C 1
ATOM 3049 O O . TRP A 1 405 ? 33.031 17.391 15.336 1 87.56 405 TRP A O 1
ATOM 3059 N N . ALA A 1 406 ? 31.609 16.406 14 1 87.75 406 ALA A N 1
ATOM 3060 C CA . ALA A 1 406 ? 31.703 17.406 12.953 1 87.75 406 ALA A CA 1
ATOM 3061 C C . ALA A 1 406 ? 30.938 18.672 13.328 1 87.75 406 ALA A C 1
ATOM 3063 O O . ALA A 1 406 ? 31.125 19.719 12.719 1 87.75 406 ALA A O 1
ATOM 3064 N N . GLN A 1 407 ? 30.109 18.719 14.352 1 80.75 407 GLN A N 1
ATOM 3065 C CA . GLN A 1 407 ? 29.297 19.859 14.797 1 80.75 407 GLN A CA 1
ATOM 3066 C C . GLN A 1 407 ? 28.594 20.516 13.617 1 80.75 407 GLN A C 1
ATOM 3068 O O . GLN A 1 407 ? 28.797 21.703 13.344 1 80.75 407 GLN A O 1
ATOM 3073 N N . MET A 1 408 ? 27.797 19.828 13.047 1 79.19 408 MET A N 1
ATOM 3074 C CA . MET A 1 408 ? 27.078 20.312 11.867 1 79.19 408 MET A CA 1
ATOM 3075 C C . MET A 1 408 ? 26.188 21.5 12.219 1 79.19 408 MET A C 1
ATOM 3077 O O . MET A 1 408 ? 25.578 21.516 13.281 1 79.19 408 MET A O 1
ATOM 3081 N N . PRO A 1 409 ? 26.203 22.469 11.367 1 74.75 409 PRO A N 1
ATOM 3082 C CA . PRO A 1 409 ? 25.391 23.641 11.648 1 74.75 409 PRO A CA 1
ATOM 3083 C C . PRO A 1 409 ? 23.891 23.359 11.555 1 74.75 409 PRO A C 1
ATOM 3085 O O . PRO A 1 409 ? 23.469 22.438 10.844 1 74.75 409 PRO A O 1
ATOM 3088 N N . ASP A 1 410 ? 23.172 24.078 12.352 1 72.56 410 ASP A N 1
ATOM 3089 C CA . ASP A 1 410 ? 21.719 23.969 12.297 1 72.56 410 ASP A CA 1
ATOM 3090 C C . ASP A 1 410 ? 21.172 24.547 11 1 72.56 410 ASP A C 1
ATOM 3092 O O . ASP A 1 410 ? 21.781 25.453 10.414 1 72.56 410 ASP A O 1
ATOM 3096 N N . ASP A 1 411 ? 20.188 23.938 10.484 1 73.75 411 ASP A N 1
ATOM 3097 C CA . ASP A 1 411 ? 19.547 24.438 9.273 1 73.75 411 ASP A CA 1
ATOM 3098 C C . ASP A 1 411 ? 18.656 25.641 9.578 1 73.75 411 ASP A C 1
ATOM 3100 O O . ASP A 1 411 ? 17.438 25.516 9.672 1 73.75 411 ASP A O 1
ATOM 3104 N N . VAL A 1 412 ? 19.172 26.812 9.727 1 72.81 412 VAL A N 1
ATOM 3105 C CA . VAL A 1 412 ? 18.453 28.047 10.055 1 72.81 412 VAL A CA 1
ATOM 3106 C C . VAL A 1 412 ? 17.578 28.469 8.875 1 72.81 412 VAL A C 1
ATOM 3108 O O . VAL A 1 412 ? 16.531 29.094 9.062 1 72.81 412 VAL A O 1
ATOM 3111 N N . ALA A 1 413 ? 17.984 28.094 7.676 1 79.06 413 ALA A N 1
ATOM 3112 C CA . ALA A 1 413 ? 17.25 28.469 6.469 1 79.06 413 ALA A CA 1
ATOM 3113 C C . ALA A 1 413 ? 15.867 27.844 6.445 1 79.06 413 ALA A C 1
ATOM 3115 O O . ALA A 1 413 ? 14.906 28.438 5.961 1 79.06 413 ALA A O 1
ATOM 3116 N N . HIS A 1 414 ? 15.758 26.719 7.004 1 81.94 414 HIS A N 1
ATOM 3117 C CA . HIS A 1 414 ? 14.477 26.016 7.031 1 81.94 414 HIS A CA 1
ATOM 3118 C C . HIS A 1 414 ? 13.445 26.797 7.836 1 81.94 414 HIS A C 1
ATOM 3120 O O . HIS A 1 414 ? 12.32 27.016 7.363 1 81.94 414 HIS A O 1
ATOM 3126 N N . ALA A 1 415 ? 13.797 27.234 8.969 1 77.31 415 ALA A N 1
ATOM 3127 C CA . ALA A 1 415 ? 12.883 27.969 9.844 1 77.31 415 ALA A CA 1
ATOM 3128 C C . ALA A 1 415 ? 12.477 29.297 9.227 1 77.31 415 ALA A C 1
ATOM 3130 O O . ALA A 1 415 ? 11.32 29.719 9.344 1 77.31 415 ALA A O 1
ATOM 3131 N N . GLU A 1 416 ? 13.438 29.922 8.609 1 82.69 416 GLU A N 1
ATOM 3132 C CA . GLU A 1 416 ? 13.172 31.203 7.977 1 82.69 416 GLU A CA 1
ATOM 3133 C C . GLU A 1 416 ? 12.227 31.062 6.789 1 82.69 416 GLU A C 1
ATOM 3135 O O . GLU A 1 416 ? 11.328 31.875 6.594 1 82.69 416 GLU A O 1
ATOM 3140 N N . GLU A 1 417 ? 12.422 30.078 6.051 1 87.88 417 GLU A N 1
ATOM 3141 C CA . GLU A 1 417 ? 11.562 29.812 4.898 1 87.88 417 GLU A CA 1
ATOM 3142 C C . GLU A 1 417 ? 10.148 29.453 5.336 1 87.88 417 GLU A C 1
ATOM 3144 O O . GLU A 1 417 ? 9.172 29.844 4.691 1 87.88 417 GLU A O 1
ATOM 3149 N N . LEU A 1 418 ? 10.078 28.703 6.367 1 85.12 418 LEU A N 1
ATOM 3150 C CA . LEU A 1 418 ? 8.773 28.328 6.902 1 85.12 418 LEU A CA 1
ATOM 3151 C C . LEU A 1 418 ? 8.008 29.562 7.383 1 85.12 418 LEU A C 1
ATOM 3153 O O . LEU A 1 418 ? 6.805 29.688 7.141 1 85.12 418 LEU A O 1
ATOM 3157 N N . ARG A 1 419 ? 8.703 30.406 8.031 1 82 419 ARG A N 1
ATOM 3158 C CA . ARG A 1 419 ? 8.094 31.641 8.523 1 82 419 ARG A CA 1
ATOM 3159 C C . ARG A 1 419 ? 7.609 32.5 7.367 1 82 419 ARG A C 1
ATOM 3161 O O . ARG A 1 419 ? 6.492 33.031 7.406 1 82 419 ARG A O 1
ATOM 3168 N N . LEU A 1 420 ? 8.391 32.594 6.43 1 86.19 420 LEU A N 1
ATOM 3169 C CA . LEU A 1 420 ? 8.031 33.406 5.258 1 86.19 420 LEU A CA 1
ATOM 3170 C C . LEU A 1 420 ? 6.785 32.844 4.582 1 86.19 420 LEU A C 1
ATOM 3172 O O . LEU A 1 420 ? 5.863 33.594 4.246 1 86.19 420 LEU A O 1
ATOM 3176 N N . ALA A 1 421 ? 6.773 31.578 4.383 1 88.56 421 ALA A N 1
ATOM 3177 C CA . ALA A 1 421 ? 5.668 30.938 3.695 1 88.56 421 ALA A CA 1
ATOM 3178 C C . ALA A 1 421 ? 4.371 31.062 4.492 1 88.56 421 ALA A C 1
ATOM 3180 O O . ALA A 1 421 ? 3.307 31.297 3.924 1 88.56 421 ALA A O 1
ATOM 3181 N N . ARG A 1 422 ? 4.484 30.891 5.762 1 85.06 422 ARG A N 1
ATOM 3182 C CA . ARG A 1 422 ? 3.303 30.984 6.613 1 85.06 422 ARG A CA 1
ATOM 3183 C C . ARG A 1 422 ? 2.744 32.406 6.633 1 85.06 422 ARG A C 1
ATOM 3185 O O . ARG A 1 422 ? 1.528 32.594 6.566 1 85.06 422 ARG A O 1
ATOM 3192 N N . THR A 1 423 ? 3.594 33.344 6.77 1 83.31 423 THR A N 1
ATOM 3193 C CA . THR A 1 423 ? 3.184 34.75 6.805 1 83.31 423 THR A CA 1
ATOM 3194 C C . THR A 1 423 ? 2.551 35.156 5.477 1 83.31 423 THR A C 1
ATOM 3196 O O . THR A 1 423 ? 1.466 35.75 5.457 1 83.31 423 THR A O 1
ATOM 3199 N N . ARG A 1 424 ? 3.211 34.844 4.418 1 86.06 424 ARG A N 1
ATOM 3200 C CA . ARG A 1 424 ? 2.701 35.219 3.102 1 86.06 424 ARG A CA 1
ATOM 3201 C C . ARG A 1 424 ? 1.413 34.469 2.783 1 86.06 424 ARG A C 1
ATOM 3203 O O . ARG A 1 424 ? 0.515 35 2.137 1 86.06 424 ARG A O 1
ATOM 3210 N N . GLY A 1 425 ? 1.369 33.219 3.15 1 86.94 425 GLY A N 1
ATOM 3211 C CA . GLY A 1 425 ? 0.162 32.438 2.943 1 86.94 425 GLY A CA 1
ATOM 3212 C C . GLY A 1 425 ? -1.039 33 3.691 1 86.94 425 GLY A C 1
ATOM 3213 O O . GLY A 1 425 ? -2.133 33.094 3.133 1 86.94 425 GLY A O 1
ATOM 3214 N N . THR A 1 426 ? -0.819 33.344 4.91 1 82.44 426 THR A N 1
ATOM 3215 C CA . THR A 1 426 ? -1.893 33.875 5.734 1 82.44 426 THR A CA 1
ATOM 3216 C C . THR A 1 426 ? -2.355 35.25 5.199 1 82.44 426 THR A C 1
ATOM 3218 O O . THR A 1 426 ? -3.553 35.531 5.18 1 82.44 426 THR A O 1
ATOM 3221 N N . GLN A 1 427 ? -1.417 36.031 4.812 1 84 427 GLN A N 1
ATOM 3222 C C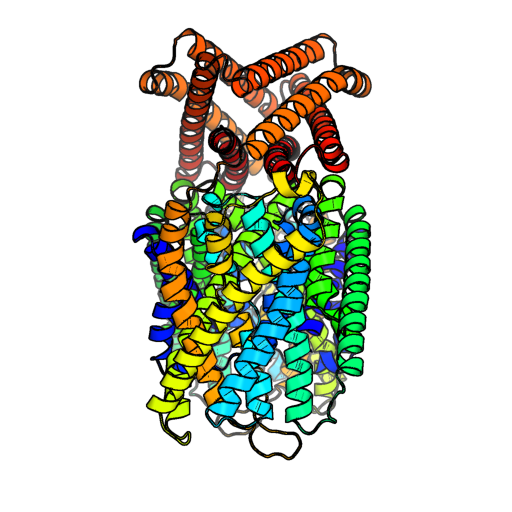A . GLN A 1 427 ? -1.748 37.344 4.25 1 84 427 GLN A CA 1
ATOM 3223 C C . GLN A 1 427 ? -2.539 37.188 2.955 1 84 427 GLN A C 1
ATOM 3225 O O . GLN A 1 427 ? -3.488 37.938 2.715 1 84 427 GLN A O 1
ATOM 3230 N N . ALA A 1 428 ? -2.15 36.281 2.168 1 86.88 428 ALA A N 1
ATOM 3231 C CA . ALA A 1 428 ? -2.848 36.062 0.906 1 86.88 428 ALA A CA 1
ATOM 3232 C C . ALA A 1 428 ? -4.289 35.625 1.149 1 86.88 428 ALA A C 1
ATOM 3234 O O . ALA A 1 428 ? -5.199 36 0.415 1 86.88 428 ALA A O 1
ATOM 3235 N N . ALA A 1 429 ? -4.488 34.781 2.078 1 86.38 429 ALA A N 1
ATOM 3236 C CA . ALA A 1 429 ? -5.832 34.312 2.434 1 86.38 429 ALA A CA 1
ATOM 3237 C C . ALA A 1 429 ? -6.691 35.469 2.928 1 86.38 429 ALA A C 1
ATOM 3239 O O . ALA A 1 429 ? -7.863 35.594 2.559 1 86.38 429 ALA A O 1
ATOM 3240 N N . LEU A 1 430 ? -6.07 36.281 3.738 1 84.38 430 LEU A N 1
ATOM 3241 C CA . LEU A 1 430 ? -6.773 37.406 4.293 1 84.38 430 LEU A CA 1
ATOM 3242 C C . LEU A 1 430 ? -7.168 38.406 3.189 1 84.38 430 LEU A C 1
ATOM 3244 O O . LEU A 1 430 ? -8.281 38.938 3.191 1 84.38 430 LEU A O 1
ATOM 3248 N N . ASP A 1 431 ? -6.281 38.625 2.311 1 87.75 431 ASP A N 1
ATOM 3249 C CA . ASP A 1 431 ? -6.504 39.562 1.227 1 87.75 431 ASP A CA 1
ATOM 3250 C C . ASP A 1 431 ? -7.594 39.062 0.276 1 87.75 431 ASP A C 1
ATOM 3252 O O . ASP A 1 431 ? -8.281 39.875 -0.363 1 87.75 431 ASP A O 1
ATOM 3256 N N . ALA A 1 432 ? -7.801 37.812 0.195 1 88.31 432 ALA A N 1
ATOM 3257 C CA . ALA A 1 432 ? -8.719 37.219 -0.779 1 88.31 432 ALA A CA 1
ATOM 3258 C C . ALA A 1 432 ? -10.133 37.156 -0.218 1 88.31 432 ALA A C 1
ATOM 3260 O O . ALA A 1 432 ? -11.102 36.969 -0.97 1 88.31 432 ALA A O 1
ATOM 3261 N N . LEU A 1 433 ? -10.352 37.312 1.072 1 88.06 433 LEU A N 1
ATOM 3262 C CA . LEU A 1 433 ? -11.609 37.031 1.754 1 88.06 433 LEU A CA 1
ATOM 3263 C C . LEU A 1 433 ? -12.719 37.938 1.216 1 88.06 433 LEU A C 1
ATOM 3265 O O . LEU A 1 433 ? -13.82 37.438 0.923 1 88.06 433 LEU A O 1
ATOM 3269 N N . PRO A 1 434 ? -12.43 39.219 0.99 1 87.19 434 PRO A N 1
ATOM 3270 C CA . PRO A 1 434 ? -13.508 40.094 0.492 1 87.19 434 PRO A CA 1
ATOM 3271 C C . PRO A 1 434 ? -13.977 39.688 -0.906 1 87.19 434 PRO A C 1
ATOM 3273 O O . PRO A 1 434 ? -15.18 39.688 -1.175 1 87.19 434 PRO A O 1
ATOM 3276 N N . ALA A 1 435 ? -13.07 39.406 -1.735 1 87.94 435 ALA A N 1
ATOM 3277 C CA . ALA A 1 435 ? -13.414 39 -3.096 1 87.94 435 ALA A CA 1
ATOM 3278 C C . ALA A 1 435 ? -14.219 37.688 -3.092 1 87.94 435 ALA A C 1
ATOM 3280 O O . ALA A 1 435 ? -15.156 37.531 -3.877 1 87.94 435 ALA A O 1
ATOM 3281 N N . ILE A 1 436 ? -13.867 36.75 -2.264 1 87.19 436 ILE A N 1
ATOM 3282 C CA . ILE A 1 436 ? -14.555 35.469 -2.158 1 87.19 436 ILE A CA 1
ATOM 3283 C C . ILE A 1 436 ? -15.969 35.688 -1.618 1 87.19 436 ILE A C 1
ATOM 3285 O O . ILE A 1 436 ? -16.922 35.062 -2.092 1 87.19 436 ILE A O 1
ATOM 3289 N N . ALA A 1 437 ? -16.062 36.5 -0.634 1 86.19 437 ALA A N 1
ATOM 3290 C CA . ALA A 1 437 ? -17.359 36.781 -0.028 1 86.19 437 ALA A CA 1
ATOM 3291 C C . ALA A 1 437 ? -18.312 37.406 -1.047 1 86.19 437 ALA A C 1
ATOM 3293 O O . ALA A 1 437 ? -19.516 37.094 -1.062 1 86.19 437 ALA A O 1
ATOM 3294 N N . ASP A 1 438 ? -17.797 38.312 -1.836 1 87.25 438 ASP A N 1
ATOM 3295 C CA . ASP A 1 438 ? -18.594 38.938 -2.877 1 87.25 438 ASP A CA 1
ATOM 3296 C C . ASP A 1 438 ? -19.094 37.906 -3.891 1 87.25 438 ASP A C 1
ATOM 3298 O O . ASP A 1 438 ? -20.25 37.969 -4.324 1 87.25 438 ASP A O 1
ATOM 3302 N N . GLU A 1 439 ? -18.297 37.062 -4.25 1 86.81 439 GLU A N 1
ATOM 3303 C CA . GLU A 1 439 ? -18.656 36.031 -5.227 1 86.81 439 GLU A CA 1
ATOM 3304 C C . GLU A 1 439 ? -19.719 35.094 -4.672 1 86.81 439 GLU A C 1
ATOM 3306 O O . GLU A 1 439 ? -20.578 34.625 -5.41 1 86.81 439 GLU A O 1
ATOM 3311 N N . LEU A 1 440 ? -19.641 34.812 -3.338 1 88.12 440 LEU A N 1
ATOM 3312 C CA . LEU A 1 440 ? -20.547 33.844 -2.715 1 88.12 440 LEU A CA 1
ATOM 3313 C C . LEU A 1 440 ? -21.812 34.531 -2.221 1 88.12 440 LEU A C 1
ATOM 3315 O O . LEU A 1 440 ? -22.781 33.875 -1.837 1 88.12 440 LEU A O 1
ATOM 3319 N N . GLY A 1 441 ? -21.812 35.812 -2.195 1 82.75 441 GLY A N 1
ATOM 3320 C CA . GLY A 1 441 ? -22.984 36.562 -1.725 1 82.75 441 GLY A CA 1
ATOM 3321 C C . GLY A 1 441 ? -23.141 36.5 -0.217 1 82.75 441 GLY A C 1
ATOM 3322 O O . GLY A 1 441 ? -24.266 36.406 0.287 1 82.75 441 GLY A O 1
ATOM 3323 N N . VAL A 1 442 ? -22.047 36.469 0.514 1 84.12 442 VAL A N 1
ATOM 3324 C CA . VAL A 1 442 ? -22.062 36.406 1.972 1 84.12 442 VAL A CA 1
ATOM 3325 C C . VAL A 1 442 ? -22.344 37.812 2.547 1 84.12 442 VAL A C 1
ATOM 3327 O O . VAL A 1 442 ? -21.906 38.812 1.996 1 84.12 442 VAL A O 1
ATOM 3330 N N . ASP A 1 443 ? -23.078 37.781 3.602 1 83.38 443 ASP A N 1
ATOM 3331 C CA . ASP A 1 443 ? -23.422 39.062 4.258 1 83.38 443 ASP A CA 1
ATOM 3332 C C . ASP A 1 443 ? -22.203 39.688 4.902 1 83.38 443 ASP A C 1
ATOM 3334 O O . ASP A 1 443 ? -21.203 39 5.184 1 83.38 443 ASP A O 1
ATOM 3338 N N . HIS A 1 444 ? -22.25 41 5.059 1 85.94 444 HIS A N 1
ATOM 3339 C CA . HIS A 1 444 ? -21.125 41.781 5.566 1 85.94 444 HIS A CA 1
ATOM 3340 C C . HIS A 1 444 ? -20.781 41.406 6.996 1 85.94 444 HIS A C 1
ATOM 3342 O O . HIS A 1 444 ? -19.609 41.375 7.371 1 85.94 444 HIS A O 1
ATOM 3348 N N . ASP A 1 445 ? -21.766 41.062 7.711 1 84.44 445 ASP A N 1
ATOM 3349 C CA . ASP A 1 445 ? -21.531 40.688 9.102 1 84.44 445 ASP A CA 1
ATOM 3350 C C . ASP A 1 445 ? -20.75 39.375 9.188 1 84.44 445 ASP A C 1
ATOM 3352 O O . ASP A 1 445 ? -19.859 39.219 10.016 1 84.44 445 ASP A O 1
ATOM 3356 N N . MET A 1 446 ? -21.125 38.531 8.328 1 83.69 446 MET A N 1
ATOM 3357 C CA . MET A 1 446 ? -20.453 37.25 8.305 1 83.69 446 MET A CA 1
ATOM 3358 C C . MET A 1 446 ? -19.016 37.375 7.824 1 83.69 446 MET A C 1
ATOM 3360 O O . MET A 1 446 ? -18.109 36.75 8.359 1 83.69 446 MET A O 1
ATOM 3364 N N . LEU A 1 447 ? -18.844 38.156 6.875 1 87.38 447 LEU A N 1
ATOM 3365 C CA . LEU A 1 447 ? -17.5 38.438 6.367 1 87.38 447 LEU A CA 1
ATOM 3366 C C . LEU A 1 447 ? -16.625 39.031 7.449 1 87.38 447 LEU A C 1
ATOM 3368 O O . LEU A 1 447 ? -15.469 38.625 7.617 1 87.38 447 LEU A O 1
ATOM 3372 N N . GLN A 1 448 ? -17.172 39.969 8.164 1 86.31 448 GLN A N 1
ATOM 3373 C CA . GLN A 1 448 ? -16.406 40.625 9.203 1 86.31 448 GLN A CA 1
ATOM 3374 C C . GLN A 1 448 ? -15.984 39.656 10.305 1 86.31 448 GLN A C 1
ATOM 3376 O O . GLN A 1 448 ? -14.875 39.75 10.828 1 86.31 448 GLN A O 1
ATOM 3381 N N . ARG A 1 449 ? -16.812 38.781 10.547 1 80.81 449 ARG A N 1
ATOM 3382 C CA . ARG A 1 449 ? -16.516 37.812 11.586 1 80.81 449 ARG A CA 1
ATOM 3383 C C . ARG A 1 449 ? -15.383 36.875 11.141 1 80.81 449 ARG A C 1
ATOM 3385 O O . ARG A 1 449 ? -14.453 36.594 11.906 1 80.81 449 ARG A O 1
ATOM 3392 N N . VAL A 1 450 ? -15.531 36.406 9.914 1 81.94 450 VAL A N 1
ATOM 3393 C CA . VAL A 1 450 ? -14.523 35.5 9.383 1 81.94 450 VAL A CA 1
ATOM 3394 C C . VAL A 1 450 ? -13.195 36.219 9.219 1 81.94 450 VAL A C 1
ATOM 3396 O O . VAL A 1 450 ? -12.133 35.656 9.516 1 81.94 450 VAL A O 1
ATOM 3399 N N . GLN A 1 451 ? -13.281 37.406 8.805 1 85.75 451 GLN A N 1
ATOM 3400 C CA . GLN A 1 451 ? -12.086 38.219 8.617 1 85.75 451 GLN A CA 1
ATOM 3401 C C . GLN A 1 451 ? -11.375 38.438 9.953 1 85.75 451 GLN A C 1
ATOM 3403 O O . GLN A 1 451 ? -10.148 38.406 10.023 1 85.75 451 GLN A O 1
ATOM 3408 N N . GLN A 1 452 ? -12.094 38.688 10.969 1 83.75 452 GLN A N 1
ATOM 3409 C CA . GLN A 1 452 ? -11.516 38.906 12.289 1 83.75 452 GLN A CA 1
ATOM 3410 C C . GLN A 1 452 ? -10.82 37.656 12.797 1 83.75 452 GLN A C 1
ATOM 3412 O O . GLN A 1 452 ? -9.766 37.719 13.438 1 83.75 452 GLN A O 1
ATOM 3417 N N . GLU A 1 453 ? -11.43 36.625 12.531 1 79.75 453 GLU A N 1
ATOM 3418 C CA . GLU A 1 453 ? -10.82 35.344 12.93 1 79.75 453 GLU A CA 1
ATOM 3419 C C . GLU A 1 453 ? -9.492 35.125 12.219 1 79.75 453 GLU A C 1
ATOM 3421 O O . GLU A 1 453 ? -8.516 34.688 12.836 1 79.75 453 GLU A O 1
ATOM 3426 N N . TYR A 1 454 ? -9.477 35.438 10.961 1 79.38 454 TYR A N 1
ATOM 3427 C CA . TYR A 1 454 ? -8.258 35.25 10.172 1 79.38 454 TYR A CA 1
ATOM 3428 C C . TYR A 1 454 ? -7.191 36.281 10.586 1 79.38 454 TYR A C 1
ATOM 3430 O O . TYR A 1 454 ? -6 35.969 10.586 1 79.38 454 TYR A O 1
ATOM 3438 N N . GLU A 1 455 ? -7.609 37.406 10.938 1 83.12 455 GLU A N 1
ATOM 3439 C CA . GLU A 1 455 ? -6.668 38.438 11.383 1 83.12 455 GLU A CA 1
ATOM 3440 C C . GLU A 1 455 ? -6.016 38.062 12.711 1 83.12 455 GLU A C 1
ATOM 3442 O O . GLU A 1 455 ? -4.816 38.25 12.898 1 83.12 455 GLU A O 1
ATOM 3447 N N . LYS A 1 456 ? -6.816 37.531 13.539 1 76.69 456 LYS A N 1
ATOM 3448 C CA . LYS A 1 456 ? -6.27 37.062 14.812 1 76.69 456 LYS A CA 1
ATOM 3449 C C . LYS A 1 456 ? -5.262 35.938 14.586 1 76.69 456 LYS A C 1
ATOM 3451 O O . LYS A 1 456 ? -4.219 35.875 15.242 1 76.69 456 LYS A O 1
ATOM 3456 N N . HIS A 1 457 ? -5.613 35.125 13.703 1 75.25 457 HIS A N 1
ATOM 3457 C CA . HIS A 1 457 ? -4.707 34.031 13.359 1 75.25 457 HIS A CA 1
ATOM 3458 C C . HIS A 1 457 ? -3.416 34.562 12.742 1 75.25 457 HIS A C 1
ATOM 3460 O O . HIS A 1 457 ? -2.33 34.062 13.047 1 75.25 457 HIS A O 1
ATOM 3466 N N . ALA A 1 458 ? -3.596 35.438 11.914 1 77.88 458 ALA A N 1
ATOM 3467 C CA . ALA A 1 458 ? -2.428 36.062 11.266 1 77.88 458 ALA A CA 1
ATOM 3468 C C . ALA A 1 458 ? -1.515 36.719 12.297 1 77.88 458 ALA A C 1
ATOM 3470 O O . ALA A 1 458 ? -0.289 36.625 12.203 1 77.88 458 ALA A O 1
ATOM 3471 N N . ALA A 1 459 ? -2.111 37.344 13.242 1 76.62 459 ALA A N 1
ATOM 3472 C CA . ALA A 1 459 ? -1.343 38.031 14.289 1 76.62 459 ALA A CA 1
ATOM 3473 C C . ALA A 1 459 ? -0.59 37 15.148 1 76.62 459 ALA A C 1
ATOM 3475 O O . ALA A 1 459 ? 0.552 37.25 15.547 1 76.62 459 ALA A O 1
ATOM 3476 N N . LEU A 1 460 ? -1.213 36 15.312 1 73.44 460 LEU A N 1
ATOM 3477 C CA . LEU A 1 460 ? -0.6 34.938 16.109 1 73.44 460 LEU A CA 1
ATOM 3478 C C . LEU A 1 460 ? 0.573 34.312 15.367 1 73.44 460 LEU A C 1
ATOM 3480 O O . LEU A 1 460 ? 1.607 34 15.969 1 73.44 460 LEU A O 1
ATOM 3484 N N . VAL A 1 461 ? 0.386 34.031 14.141 1 72.12 461 VAL A N 1
ATOM 3485 C CA . VAL A 1 461 ? 1.437 33.438 13.312 1 72.12 461 VAL A CA 1
ATOM 3486 C C . VAL A 1 461 ? 2.641 34.375 13.266 1 72.12 461 VAL A C 1
ATOM 3488 O O . VAL A 1 461 ? 3.785 33.938 13.391 1 72.12 461 VAL A O 1
ATOM 3491 N N . MET A 1 462 ? 2.408 35.625 13.195 1 72.5 462 MET A N 1
ATOM 3492 C CA . MET A 1 462 ? 3.475 36.594 13.117 1 72.5 462 MET A CA 1
ATOM 3493 C C . MET A 1 462 ? 4.199 36.75 14.453 1 72.5 462 MET A C 1
ATOM 3495 O O . MET A 1 462 ? 5.426 36.875 14.492 1 72.5 462 MET A O 1
ATOM 3499 N N . ALA A 1 463 ? 3.414 36.625 15.5 1 69.88 463 ALA A N 1
ATOM 3500 C CA . ALA A 1 463 ? 3.996 36.75 16.828 1 69.88 463 ALA A CA 1
ATOM 3501 C C . ALA A 1 463 ? 4.852 35.531 17.188 1 69.88 463 ALA A C 1
ATOM 3503 O O . ALA A 1 463 ? 5.902 35.688 17.812 1 69.88 463 ALA A O 1
ATOM 3504 N N . THR A 1 464 ? 4.355 34.375 16.891 1 64.56 464 THR A N 1
ATOM 3505 C CA . THR A 1 464 ? 5.062 33.156 17.203 1 64.56 464 THR A CA 1
ATOM 3506 C C . THR A 1 464 ? 6.355 33.031 16.406 1 64.56 464 THR A C 1
ATOM 3508 O O . THR A 1 464 ? 7.371 32.562 16.906 1 64.56 464 THR A O 1
ATOM 3511 N N . GLU A 1 465 ? 6.305 33.469 15.242 1 62.41 465 GLU A N 1
ATOM 3512 C CA . GLU A 1 465 ? 7.453 33.312 14.359 1 62.41 465 GLU A CA 1
ATOM 3513 C C . GLU A 1 465 ? 8.555 34.312 14.695 1 62.41 465 GLU A C 1
ATOM 3515 O O . GLU A 1 465 ? 9.742 34.031 14.516 1 62.41 465 GLU A O 1
ATOM 3520 N N . ASP A 1 466 ? 8.195 35.5 15.25 1 59.69 466 ASP A N 1
ATOM 3521 C CA . ASP A 1 466 ? 9.195 36.5 15.586 1 59.69 466 ASP A CA 1
ATOM 3522 C C . ASP A 1 466 ? 9.758 36.281 16.984 1 59.69 466 ASP A C 1
ATOM 3524 O O . ASP A 1 466 ? 10.664 36.969 17.422 1 59.69 466 ASP A O 1
ATOM 3528 N N . GLY A 1 467 ? 9.383 35.062 17.562 1 60.22 467 GLY A N 1
ATOM 3529 C CA . GLY A 1 467 ? 9.891 34.781 18.906 1 60.22 467 GLY A CA 1
ATOM 3530 C C . GLY A 1 467 ? 9.477 35.812 19.938 1 60.22 467 GLY A C 1
ATOM 3531 O O . GLY A 1 467 ? 9.953 35.781 21.062 1 60.22 467 GLY A O 1
ATOM 3532 N N . SER A 1 468 ? 8.789 36.844 19.562 1 59.28 468 SER A N 1
ATOM 3533 C CA . SER A 1 468 ? 8.57 38.031 20.391 1 59.28 468 SER A CA 1
ATOM 3534 C C . SER A 1 468 ? 7.582 37.75 21.516 1 59.28 468 SER A C 1
ATOM 3536 O O . SER A 1 468 ? 7.699 38.281 22.609 1 59.28 468 SER A O 1
ATOM 3538 N N . ASP A 1 469 ? 6.551 36.844 21.234 1 62.72 469 ASP A N 1
ATOM 3539 C CA . ASP A 1 469 ? 5.574 36.75 22.312 1 62.72 469 ASP A CA 1
ATOM 3540 C C . ASP A 1 469 ? 5.434 35.312 22.812 1 62.72 469 ASP A C 1
ATOM 3542 O O . ASP A 1 469 ? 4.492 34.625 22.422 1 62.72 469 ASP A O 1
ATOM 3546 N N . SER A 1 470 ? 6.375 34.844 23.484 1 68.31 470 SER A N 1
ATOM 3547 C CA . SER A 1 470 ? 6.43 33.531 24.141 1 68.31 470 SER A CA 1
ATOM 3548 C C . SER A 1 470 ? 5.129 33.219 24.875 1 68.31 470 SER A C 1
ATOM 3550 O O . SER A 1 470 ? 4.68 32.094 24.891 1 68.31 470 SER A O 1
ATOM 3552 N N . HIS A 1 471 ? 4.52 34.312 25.344 1 72.12 471 HIS A N 1
ATOM 3553 C CA . HIS A 1 471 ? 3.279 34.125 26.094 1 72.12 471 HIS A CA 1
ATOM 3554 C C . HIS A 1 471 ? 2.145 33.688 25.172 1 72.12 471 HIS A C 1
ATOM 3556 O O . HIS A 1 471 ? 1.343 32.812 25.547 1 72.12 471 HIS A O 1
ATOM 3562 N N . LEU A 1 472 ? 2.188 34.188 24.016 1 73.44 472 LEU A N 1
ATOM 3563 C CA . LEU A 1 472 ? 1.146 33.844 23.062 1 73.44 472 LEU A CA 1
ATOM 3564 C C . LEU A 1 472 ? 1.317 32.406 22.594 1 73.44 472 LEU A C 1
ATOM 3566 O O . LEU A 1 472 ? 0.332 31.672 22.406 1 73.44 472 LEU A O 1
ATOM 3570 N N . ALA A 1 473 ? 2.555 32 22.484 1 74.5 473 ALA A N 1
ATOM 3571 C CA . ALA A 1 473 ? 2.83 30.625 22.078 1 74.5 473 ALA A CA 1
ATOM 3572 C C . ALA A 1 473 ? 2.381 29.641 23.141 1 74.5 473 ALA A C 1
ATOM 3574 O O . ALA A 1 473 ? 1.842 28.578 22.828 1 74.5 473 ALA A O 1
ATOM 3575 N N . GLU A 1 474 ? 2.623 30.016 24.297 1 77.75 474 GLU A N 1
ATOM 3576 C CA . GLU A 1 474 ? 2.223 29.156 25.406 1 77.75 474 GLU A CA 1
ATOM 3577 C C . GLU A 1 474 ? 0.705 29.031 25.5 1 77.75 474 GLU A C 1
ATOM 3579 O O . GLU A 1 474 ? 0.174 27.953 25.766 1 77.75 474 GLU A O 1
ATOM 3584 N N . ARG A 1 475 ? 0.055 30.125 25.312 1 76.12 475 ARG A N 1
ATOM 3585 C CA . ARG A 1 475 ? -1.404 30.141 25.344 1 76.12 475 ARG A CA 1
ATOM 3586 C C . ARG A 1 475 ? -1.979 29.266 24.234 1 76.12 475 ARG A C 1
ATOM 3588 O O . ARG A 1 475 ? -2.945 28.531 24.438 1 76.12 475 ARG A O 1
ATOM 3595 N N . LYS A 1 476 ? -1.389 29.344 23.141 1 76.81 476 LYS A N 1
ATOM 3596 C CA . LYS A 1 476 ? -1.836 28.531 22.016 1 76.81 476 LYS A CA 1
ATOM 3597 C C . LYS A 1 476 ? -1.665 27.047 22.297 1 76.81 476 LYS A C 1
ATOM 3599 O O . LYS A 1 476 ? -2.52 26.234 21.922 1 76.81 476 LYS A O 1
ATOM 3604 N N . ASP A 1 477 ? -0.573 26.812 22.922 1 82 477 ASP A N 1
ATOM 3605 C CA . ASP A 1 477 ? -0.313 25.422 23.25 1 82 477 ASP A CA 1
ATOM 3606 C C . ASP A 1 477 ? -1.321 24.906 24.266 1 82 477 ASP A C 1
ATOM 3608 O O . ASP A 1 477 ? -1.75 23.75 24.188 1 82 477 ASP A O 1
ATOM 3612 N N . LEU A 1 478 ? -1.679 25.75 25.156 1 81.81 478 LEU A N 1
ATOM 3613 C CA . LEU A 1 478 ? -2.645 25.359 26.172 1 81.81 478 LEU A CA 1
ATOM 3614 C C . LEU A 1 478 ? -4.02 25.109 25.547 1 81.81 478 LEU A C 1
ATOM 3616 O O . LEU A 1 478 ? -4.711 24.156 25.922 1 81.81 478 LEU A O 1
ATOM 3620 N N . ILE A 1 479 ? -4.375 25.953 24.641 1 82.31 479 ILE A N 1
ATOM 3621 C CA . ILE A 1 479 ? -5.656 25.797 23.953 1 82.31 479 ILE A CA 1
ATOM 3622 C C . ILE A 1 479 ? -5.656 24.5 23.141 1 82.31 479 ILE A C 1
ATOM 3624 O O . ILE A 1 479 ? -6.648 23.781 23.109 1 82.31 479 ILE A O 1
ATOM 3628 N N . ARG A 1 480 ? -4.562 24.297 22.547 1 82.5 480 ARG A N 1
ATOM 3629 C CA . ARG A 1 480 ? -4.418 23.078 21.75 1 82.5 480 ARG A CA 1
ATOM 3630 C C . ARG A 1 480 ? -4.562 21.844 22.625 1 82.5 480 ARG A C 1
ATOM 3632 O O . ARG A 1 480 ? -5.258 20.891 22.266 1 82.5 480 ARG A O 1
ATOM 3639 N N . ARG A 1 481 ? -3.982 21.875 23.719 1 85.19 481 ARG A N 1
ATOM 3640 C CA . ARG A 1 481 ? -4.051 20.734 24.641 1 85.19 481 ARG A CA 1
ATOM 3641 C C . ARG A 1 481 ? -5.461 20.562 25.188 1 85.19 481 ARG A C 1
ATOM 3643 O O . ARG A 1 481 ? -5.914 19.438 25.406 1 85.19 481 ARG A O 1
ATOM 3650 N N . MET A 1 482 ? -6.129 21.625 25.375 1 86.19 482 MET A N 1
ATOM 3651 C CA . MET A 1 482 ? -7.512 21.578 25.828 1 86.19 482 MET A CA 1
ATOM 3652 C C . MET A 1 482 ? -8.414 20.938 24.781 1 86.19 482 MET A C 1
ATOM 3654 O O . MET A 1 482 ? -9.266 20.109 25.094 1 86.19 482 MET A O 1
ATOM 3658 N N . ARG A 1 483 ? -8.172 21.297 23.562 1 85.44 483 ARG A N 1
ATOM 3659 C CA . ARG A 1 483 ? -8.969 20.75 22.469 1 85.44 483 ARG A CA 1
ATOM 3660 C C . ARG A 1 483 ? -8.711 19.266 22.281 1 85.44 483 ARG A C 1
ATOM 3662 O O . ARG A 1 483 ? -9.625 18.5 21.984 1 85.44 483 ARG A O 1
ATOM 3669 N N . LEU A 1 484 ? -7.488 18.891 22.438 1 86.44 484 LEU A N 1
ATOM 3670 C CA . LEU A 1 484 ? -7.141 17.484 22.344 1 86.44 484 LEU A CA 1
ATOM 3671 C C . LEU A 1 484 ? -7.816 16.688 23.469 1 86.44 484 LEU A C 1
ATOM 3673 O O . LEU A 1 484 ? -8.297 15.57 23.234 1 86.44 484 LEU A O 1
ATOM 3677 N N . GLY A 1 485 ? -7.832 17.281 24.625 1 85.56 485 GLY A N 1
ATOM 3678 C CA . GLY A 1 485 ? -8.531 16.625 25.734 1 85.56 485 GLY A CA 1
ATOM 3679 C C . GLY A 1 485 ? -10.023 16.484 25.484 1 85.56 485 GLY A C 1
ATOM 3680 O O . GLY A 1 485 ? -10.602 15.43 25.75 1 85.56 485 GLY A O 1
ATOM 3681 N N . ALA A 1 486 ? -10.617 17.531 24.969 1 87.19 486 ALA A N 1
ATOM 3682 C CA . ALA A 1 486 ? -12.039 17.5 24.656 1 87.19 486 ALA A CA 1
ATOM 3683 C C . ALA A 1 486 ? -12.344 16.453 23.594 1 87.19 486 ALA A C 1
ATOM 3685 O O . ALA A 1 486 ? -13.367 15.766 23.656 1 87.19 486 ALA A O 1
ATOM 3686 N N . LEU A 1 487 ? -11.461 16.375 22.641 1 87.19 487 LEU A N 1
ATOM 3687 C CA . LEU A 1 487 ? -11.625 15.406 21.562 1 87.19 487 LEU A CA 1
ATOM 3688 C C . LEU A 1 487 ? -11.578 13.977 22.094 1 87.19 487 LEU A C 1
ATOM 3690 O O . LEU A 1 487 ? -12.297 13.102 21.609 1 87.19 487 LEU A O 1
ATOM 3694 N N . GLN A 1 488 ? -10.734 13.75 23.078 1 86.69 488 GLN A N 1
ATOM 3695 C CA . GLN A 1 488 ? -10.641 12.43 23.688 1 86.69 488 GLN A CA 1
ATOM 3696 C C . GLN A 1 488 ? -11.938 12.062 24.391 1 86.69 488 GLN A C 1
ATOM 3698 O O . GLN A 1 488 ? -12.383 10.906 24.344 1 86.69 488 GLN A O 1
ATOM 3703 N N . HIS A 1 489 ? -12.516 12.992 25.062 1 87.06 489 HIS A N 1
ATOM 3704 C CA . HIS A 1 489 ? -13.781 12.742 25.75 1 87.06 489 HIS A CA 1
ATOM 3705 C C . HIS A 1 489 ? -14.914 12.516 24.75 1 87.06 489 HIS A C 1
ATOM 3707 O O . HIS A 1 489 ? -15.805 11.703 24.984 1 87.06 489 HIS A O 1
ATOM 3713 N N . LYS A 1 490 ? -14.891 13.266 23.672 1 88.88 490 LYS A N 1
ATOM 3714 C CA . LYS A 1 490 ? -15.844 13.055 22.594 1 88.88 490 LYS A CA 1
ATOM 3715 C C . LYS A 1 490 ? -15.734 11.641 22.031 1 88.88 490 LYS A C 1
ATOM 3717 O O . LYS A 1 490 ? -16.75 10.969 21.828 1 88.88 490 LYS A O 1
ATOM 3722 N N . ARG A 1 491 ? -14.523 11.211 21.828 1 87.31 491 ARG A N 1
ATOM 3723 C CA . ARG A 1 491 ? -14.273 9.875 21.297 1 87.31 491 ARG A CA 1
ATOM 3724 C C . ARG A 1 491 ? -14.789 8.805 22.266 1 87.31 491 ARG A C 1
ATOM 3726 O O . ARG A 1 491 ? -15.383 7.812 21.844 1 87.31 491 ARG A O 1
ATOM 3733 N N . HIS A 1 492 ? -14.539 8.992 23.5 1 87.62 492 HIS A N 1
ATOM 3734 C CA . HIS A 1 492 ? -14.992 8.031 24.5 1 87.62 492 HIS A CA 1
ATOM 3735 C C . HIS A 1 492 ? -16.516 7.953 24.531 1 87.62 492 HIS A C 1
ATOM 3737 O O . HIS A 1 492 ? -17.078 6.863 24.672 1 87.62 492 HIS A O 1
ATOM 3743 N N . ALA A 1 493 ? -17.141 9.047 24.422 1 88.56 493 ALA A N 1
ATOM 3744 C CA . ALA A 1 493 ? -18.594 9.078 24.469 1 88.56 493 ALA A CA 1
ATOM 3745 C C . ALA A 1 493 ? -19.188 8.359 23.25 1 88.56 493 ALA A C 1
ATOM 3747 O O . ALA A 1 493 ? -20.156 7.598 23.391 1 88.56 493 ALA A O 1
ATOM 3748 N N . ILE A 1 494 ? -18.656 8.617 22.125 1 88.56 494 ILE A N 1
ATOM 3749 C CA . ILE A 1 494 ? -19.156 8.016 20.906 1 88.56 494 ILE A CA 1
ATOM 3750 C C . ILE A 1 494 ? -18.891 6.508 20.922 1 88.56 494 ILE A C 1
ATOM 3752 O O . ILE A 1 494 ? -19.734 5.715 20.5 1 88.56 494 ILE A O 1
ATOM 3756 N N . THR A 1 495 ? -17.703 6.113 21.375 1 87.81 495 THR A N 1
ATOM 3757 C CA . THR A 1 495 ? -17.375 4.695 21.469 1 87.81 495 THR A CA 1
ATOM 3758 C C . THR A 1 495 ? -18.297 3.994 22.469 1 87.81 495 THR A C 1
ATOM 3760 O O . THR A 1 495 ? -18.688 2.84 22.266 1 87.81 495 THR A O 1
ATOM 3763 N N . ALA A 1 496 ? -18.641 4.699 23.531 1 89.06 496 ALA A N 1
ATOM 3764 C CA . ALA A 1 496 ? -19.562 4.145 24.516 1 89.06 496 ALA A CA 1
ATOM 3765 C C . ALA A 1 496 ? -20.938 3.895 23.906 1 89.06 496 ALA A C 1
ATOM 3767 O O . ALA A 1 496 ? -21.609 2.912 24.25 1 89.06 496 ALA A O 1
ATOM 3768 N N . LEU A 1 497 ? -21.375 4.773 23.047 1 89.62 497 LEU A N 1
ATOM 3769 C CA . LEU A 1 497 ? -22.656 4.59 22.375 1 89.62 497 LEU A CA 1
ATOM 3770 C C . LEU A 1 497 ? -22.656 3.311 21.547 1 89.62 497 LEU A C 1
ATOM 3772 O O . LEU A 1 497 ? -23.656 2.59 21.5 1 89.62 497 LEU A O 1
ATOM 3776 N N . ARG A 1 498 ? -21.609 3.07 20.828 1 88.12 498 ARG A N 1
ATOM 3777 C CA . ARG A 1 498 ? -21.484 1.849 20.031 1 88.12 498 ARG A CA 1
ATOM 3778 C C . ARG A 1 498 ? -21.453 0.616 20.922 1 88.12 498 ARG A C 1
ATOM 3780 O O . ARG A 1 498 ? -22.094 -0.395 20.625 1 88.12 498 ARG A O 1
ATOM 3787 N N . ASN A 1 499 ? -20.656 0.719 22.078 1 87.94 499 ASN A N 1
ATOM 3788 C CA . ASN A 1 499 ? -20.578 -0.406 23.016 1 87.94 499 ASN A CA 1
ATOM 3789 C C . ASN A 1 499 ? -21.922 -0.728 23.625 1 87.94 499 ASN A C 1
ATOM 3791 O O . ASN A 1 499 ? -22.203 -1.878 23.984 1 87.94 499 ASN A O 1
ATOM 3795 N N . GLN A 1 500 ? -22.812 0.304 23.703 1 88.94 500 GLN A N 1
ATOM 3796 C CA . GLN A 1 500 ? -24.156 0.126 24.219 1 88.94 500 GLN A CA 1
ATOM 3797 C C . GLN A 1 500 ? -25.141 -0.233 23.109 1 88.94 500 GLN A C 1
ATOM 3799 O O . GLN A 1 500 ? -26.359 -0.323 23.344 1 88.94 500 GLN A O 1
ATOM 3804 N N . ASN A 1 501 ? -24.641 -0.402 21.891 1 88.75 501 ASN A N 1
ATOM 3805 C CA . ASN A 1 501 ? -25.406 -0.803 20.719 1 88.75 501 ASN A CA 1
ATOM 3806 C C . ASN A 1 501 ? -26.438 0.255 20.344 1 88.75 501 ASN A C 1
ATOM 3808 O O . ASN A 1 501 ? -27.547 -0.077 19.906 1 88.75 501 ASN A O 1
ATOM 3812 N N . LEU A 1 502 ? -26.094 1.551 20.641 1 87.75 502 LEU A N 1
ATOM 3813 C CA . LEU A 1 502 ? -26.984 2.645 20.281 1 87.75 502 LEU A CA 1
ATOM 3814 C C . LEU A 1 502 ? -26.656 3.195 18.906 1 87.75 502 LEU A C 1
ATOM 3816 O O . LEU A 1 502 ? -27.5 3.789 18.234 1 87.75 502 LEU A O 1
ATOM 3820 N N . ILE A 1 503 ? -25.391 3.037 18.562 1 88.38 503 ILE A N 1
ATOM 3821 C CA . ILE A 1 503 ? -25 3.395 17.219 1 88.38 503 ILE A CA 1
ATOM 3822 C C . ILE A 1 503 ? -24.25 2.227 16.562 1 88.38 503 ILE A C 1
ATOM 3824 O O . ILE A 1 503 ? -23.688 1.38 17.266 1 88.38 503 ILE A O 1
ATOM 3828 N N . ASP A 1 504 ? -24.281 2.197 15.258 1 87.62 504 ASP A N 1
ATOM 3829 C CA . ASP A 1 504 ? -23.672 1.134 14.477 1 87.62 504 ASP A CA 1
ATOM 3830 C C . ASP A 1 504 ? -22.172 1.408 14.266 1 87.62 504 ASP A C 1
ATOM 3832 O O . ASP A 1 504 ? -21.719 2.543 14.43 1 87.62 504 ASP A O 1
ATOM 3836 N N . ASP A 1 505 ? -21.422 0.344 13.93 1 85.31 505 ASP A N 1
ATOM 3837 C CA . ASP A 1 505 ? -20 0.432 13.664 1 85.31 505 ASP A CA 1
ATOM 3838 C C . ASP A 1 505 ? -19.703 1.388 12.508 1 85.31 505 ASP A C 1
ATOM 3840 O O . ASP A 1 505 ? -18.688 2.082 12.508 1 85.31 505 ASP A O 1
ATOM 3844 N N . ILE A 1 506 ? -20.531 1.408 11.578 1 81 506 ILE A N 1
ATOM 3845 C CA . ILE A 1 506 ? -20.328 2.238 10.391 1 81 506 ILE A CA 1
ATOM 3846 C C . ILE A 1 506 ? -20.406 3.715 10.781 1 81 506 ILE A C 1
ATOM 3848 O O . ILE A 1 506 ? -19.641 4.535 10.273 1 81 506 ILE A O 1
ATOM 3852 N N . VAL A 1 507 ? -21.359 4.027 11.695 1 83.06 507 VAL A N 1
ATOM 3853 C CA . VAL A 1 507 ? -21.516 5.398 12.18 1 83.06 507 VAL A CA 1
ATOM 3854 C C . VAL A 1 507 ? -20.297 5.805 13 1 83.06 507 VAL A C 1
ATOM 3856 O O . VAL A 1 507 ? -19.781 6.91 12.844 1 83.06 507 VAL A O 1
ATOM 3859 N N . LEU A 1 508 ? -19.891 4.883 13.82 1 87 508 LEU A N 1
ATOM 3860 C CA . LEU A 1 508 ? -18.688 5.156 14.602 1 87 508 LEU A CA 1
ATOM 3861 C C . LEU A 1 508 ? -17.5 5.422 13.688 1 87 508 LEU A C 1
ATOM 3863 O O . LEU A 1 508 ? -16.719 6.355 13.922 1 87 508 LEU A O 1
ATOM 3867 N N . ARG A 1 509 ? -17.312 4.652 12.711 1 81.94 509 ARG A N 1
ATOM 3868 C CA . ARG A 1 509 ? -16.188 4.785 11.797 1 81.94 509 ARG A CA 1
ATOM 3869 C C . ARG A 1 509 ? -16.234 6.125 11.062 1 81.94 509 ARG A C 1
ATOM 3871 O O . ARG A 1 509 ? -15.188 6.742 10.836 1 81.94 509 ARG A O 1
ATOM 3878 N N . GLU A 1 510 ? -17.359 6.48 10.656 1 82.94 510 GLU A N 1
ATOM 3879 C CA . GLU A 1 510 ? -17.516 7.758 9.969 1 82.94 510 GLU A CA 1
ATOM 3880 C C . GLU A 1 510 ? -17.094 8.922 10.859 1 82.94 510 GLU A C 1
ATOM 3882 O O . GLU A 1 510 ? -16.359 9.812 10.422 1 82.94 510 GLU A O 1
ATOM 3887 N N . LEU A 1 511 ? -17.562 8.906 12.102 1 83.81 511 LEU A N 1
ATOM 3888 C CA . LEU A 1 511 ? -17.234 9.977 13.039 1 83.81 511 LEU A CA 1
ATOM 3889 C C . LEU A 1 511 ? -15.773 9.914 13.453 1 83.81 511 LEU A C 1
ATOM 3891 O O . LEU A 1 511 ? -15.141 10.945 13.688 1 83.81 511 LEU A O 1
ATOM 3895 N N . GLN A 1 512 ? -15.289 8.703 13.555 1 86.06 512 GLN A N 1
ATOM 3896 C CA . GLN A 1 512 ? -13.883 8.508 13.883 1 86.06 512 GLN A CA 1
ATOM 3897 C C . GLN A 1 512 ? -12.977 9.125 12.82 1 86.06 512 GLN A C 1
ATOM 3899 O O . GLN A 1 512 ? -11.945 9.703 13.141 1 86.06 512 GLN A O 1
ATOM 3904 N N . ALA A 1 513 ? -13.297 8.984 11.609 1 82.56 513 ALA A N 1
ATOM 3905 C CA . ALA A 1 513 ? -12.516 9.555 10.516 1 82.56 513 ALA A CA 1
ATOM 3906 C C . ALA A 1 513 ? -12.453 11.078 10.625 1 82.56 513 ALA A C 1
ATOM 3908 O O . ALA A 1 513 ? -11.391 11.672 10.422 1 82.56 513 ALA A O 1
ATOM 3909 N N . GLU A 1 514 ? -13.539 11.672 10.961 1 80.56 514 GLU A N 1
ATOM 3910 C CA . GLU A 1 514 ? -13.594 13.117 11.148 1 80.56 514 GLU A CA 1
ATOM 3911 C C . GLU A 1 514 ? -12.719 13.555 12.312 1 80.56 514 GLU A C 1
ATOM 3913 O O . GLU A 1 514 ? -11.977 14.539 12.211 1 80.56 514 GLU A O 1
ATOM 3918 N N . MET A 1 515 ? -12.852 12.805 13.391 1 84.25 515 MET A N 1
ATOM 3919 C CA . MET A 1 515 ? -12.094 13.141 14.594 1 84.25 515 MET A CA 1
ATOM 3920 C C . MET A 1 515 ? -10.602 12.922 14.375 1 84.25 515 MET A C 1
ATOM 3922 O O . MET A 1 515 ? -9.773 13.664 14.906 1 84.25 515 MET A O 1
ATOM 3926 N N . ASP A 1 516 ? -10.266 11.938 13.602 1 86.06 516 ASP A N 1
ATOM 3927 C CA . ASP A 1 516 ? -8.859 11.672 13.312 1 86.06 516 ASP A CA 1
ATOM 3928 C C . ASP A 1 516 ? -8.227 12.812 12.531 1 86.06 516 ASP A C 1
ATOM 3930 O O . ASP A 1 516 ? -7.094 13.211 12.797 1 86.06 516 ASP A O 1
ATOM 3934 N N . LEU A 1 517 ? -8.914 13.289 11.531 1 84.12 517 LEU A N 1
ATOM 3935 C CA . LEU A 1 517 ? -8.422 14.43 10.766 1 84.12 517 LEU A CA 1
ATOM 3936 C C . LEU A 1 517 ? -8.18 15.633 11.664 1 84.12 517 LEU A C 1
ATOM 3938 O O . LEU A 1 517 ? -7.145 16.297 11.547 1 84.12 517 LEU A O 1
ATOM 3942 N N . GLU A 1 518 ? -9.094 15.859 12.562 1 80.62 518 GLU A N 1
ATOM 3943 C CA . GLU A 1 518 ? -8.969 16.969 13.508 1 80.62 518 GLU A CA 1
ATOM 3944 C C . GLU A 1 518 ? -7.789 16.75 14.453 1 80.62 518 GLU A C 1
ATOM 3946 O O . GLU A 1 518 ? -7.02 17.688 14.711 1 80.62 518 GLU A O 1
ATOM 3951 N N . GLU A 1 519 ? -7.68 15.594 14.93 1 84.44 519 GLU A N 1
ATOM 3952 C CA . GLU A 1 519 ? -6.609 15.281 15.875 1 84.44 519 GLU A CA 1
ATOM 3953 C C . GLU A 1 519 ? -5.238 15.453 15.227 1 84.44 519 GLU A C 1
ATOM 3955 O O . GLU A 1 519 ? -4.34 16.047 15.812 1 84.44 519 GLU A O 1
ATOM 3960 N N . VAL A 1 520 ? -5.098 14.977 14.047 1 82.38 520 VAL A N 1
ATOM 3961 C CA . VAL A 1 520 ? -3.812 15.062 13.367 1 82.38 520 VAL A CA 1
ATOM 3962 C C . VAL A 1 520 ? -3.484 16.516 13.062 1 82.38 520 VAL A C 1
ATOM 3964 O O . VAL A 1 520 ? -2.326 16.938 13.156 1 82.38 520 VAL A O 1
ATOM 3967 N N . GLN A 1 521 ? -4.445 17.234 12.703 1 78.88 521 GLN A N 1
ATOM 3968 C CA . GLN A 1 521 ? -4.242 18.656 12.461 1 78.88 521 GLN A CA 1
ATOM 3969 C C . GLN A 1 521 ? -3.742 19.359 13.719 1 78.88 521 GLN A C 1
ATOM 3971 O O . GLN A 1 521 ? -2.84 20.203 13.648 1 78.88 521 GLN A O 1
ATOM 3976 N N . LEU A 1 522 ? -4.301 19.016 14.906 1 76.69 522 LEU A N 1
ATOM 3977 C CA . LEU A 1 522 ? -3.92 19.625 16.172 1 76.69 522 LEU A CA 1
ATOM 3978 C C . LEU A 1 522 ? -2.516 19.203 16.578 1 76.69 522 LEU A C 1
ATOM 3980 O O . LEU A 1 522 ? -1.762 19.984 17.156 1 76.69 522 LEU A O 1
ATOM 3984 N N . LEU A 1 523 ? -2.188 18.031 16.25 1 74.5 523 LEU A N 1
ATOM 3985 C CA . LEU A 1 523 ? -0.878 17.5 16.609 1 74.5 523 LEU A CA 1
ATOM 3986 C C . LEU A 1 523 ? 0.212 18.078 15.719 1 74.5 523 LEU A C 1
ATOM 3988 O O . LEU A 1 523 ? 1.322 18.344 16.188 1 74.5 523 LEU A O 1
ATOM 3992 N N . ASP A 1 524 ? -0.043 18.156 14.461 1 70.44 524 ASP A N 1
ATOM 3993 C CA . ASP A 1 524 ? 0.943 18.688 13.516 1 70.44 524 ASP A CA 1
ATOM 3994 C C . ASP A 1 524 ? 1.252 20.156 13.805 1 70.44 524 ASP A C 1
ATOM 3996 O O . ASP A 1 524 ? 2.361 20.625 13.547 1 70.44 524 ASP A O 1
ATOM 4000 N N . GLN A 1 525 ? 0.286 20.859 14.328 1 58.62 525 GLN A N 1
ATOM 4001 C CA . GLN A 1 525 ? 0.52 22.234 14.719 1 58.62 525 GLN A CA 1
ATOM 4002 C C . GLN A 1 525 ? 1.549 22.328 15.844 1 58.62 525 GLN A C 1
ATOM 4004 O O . GLN A 1 525 ? 2.279 23.312 15.945 1 58.62 525 GLN A O 1
ATOM 4009 N N . ALA A 1 526 ? 1.687 21.281 16.594 1 47.59 526 ALA A N 1
ATOM 4010 C CA . ALA A 1 526 ? 2.648 21.234 17.703 1 47.59 526 ALA A CA 1
ATOM 4011 C C . ALA A 1 526 ? 4.051 20.922 17.188 1 47.59 526 ALA A C 1
ATOM 4013 O O . ALA A 1 526 ? 5.035 21.484 17.672 1 47.59 526 ALA A O 1
ATOM 4014 N N . ASP A 1 527 ? 4.129 19.859 16.312 1 47.84 527 ASP A N 1
ATOM 4015 C CA . ASP A 1 527 ? 5.438 19.422 15.836 1 47.84 527 ASP A CA 1
ATOM 4016 C C . ASP A 1 527 ? 6.113 20.516 15.008 1 47.84 527 ASP A C 1
ATOM 4018 O O . ASP A 1 527 ? 7.34 20.547 14.898 1 47.84 527 ASP A O 1
ATOM 4022 N N . GLY A 1 528 ? 5.398 21.375 14.336 1 41.81 528 GLY A N 1
ATOM 4023 C CA . GLY A 1 528 ? 5.965 22.5 13.602 1 41.81 528 GLY A CA 1
ATOM 4024 C C . GLY A 1 528 ? 6.418 23.625 14.5 1 41.81 528 GLY A C 1
ATOM 4025 O O . GLY A 1 528 ? 7.066 24.578 14.039 1 41.81 528 GLY A O 1
ATOM 4026 N N . GLU A 1 529 ? 5.93 23.734 15.742 1 41.12 529 GLU A N 1
ATOM 4027 C CA . GLU A 1 529 ? 6.402 24.766 16.656 1 41.12 529 GLU A CA 1
ATOM 4028 C C . GLU A 1 529 ? 7.688 24.328 17.359 1 41.12 529 GLU A C 1
ATOM 4030 O O . GLU A 1 529 ? 7.859 23.141 17.672 1 41.12 529 GLU A O 1
ATOM 4035 N N . MET B 1 1 ? 11.992 -8.422 -16.938 1 75.31 1 MET B N 1
ATOM 4036 C CA . MET B 1 1 ? 11.305 -7.492 -17.844 1 75.31 1 MET B CA 1
ATOM 4037 C C . MET B 1 1 ? 9.82 -7.828 -17.938 1 75.31 1 MET B C 1
ATOM 4039 O O . MET B 1 1 ? 8.969 -6.934 -17.891 1 75.31 1 MET B O 1
ATOM 4043 N N . PHE B 1 2 ? 9.539 -9.039 -17.922 1 74.56 2 PHE B N 1
ATOM 4044 C CA . PHE B 1 2 ? 8.141 -9.406 -18.109 1 74.56 2 PHE B CA 1
ATOM 4045 C C . PHE B 1 2 ? 7.32 -9.07 -16.875 1 74.56 2 PHE B C 1
ATOM 4047 O O . PHE B 1 2 ? 6.164 -8.648 -16.984 1 74.56 2 PHE B O 1
ATOM 4054 N N . GLY B 1 3 ? 7.988 -9.164 -15.734 1 73.81 3 GLY B N 1
ATOM 4055 C CA . GLY B 1 3 ? 7.293 -8.766 -14.516 1 73.81 3 GLY B CA 1
ATOM 4056 C C . GLY B 1 3 ? 6.898 -7.305 -14.5 1 73.81 3 GLY B C 1
ATOM 4057 O O . GLY B 1 3 ? 5.793 -6.957 -14.086 1 73.81 3 GLY B O 1
ATOM 4058 N N . LEU B 1 4 ? 7.75 -6.57 -15.008 1 81.12 4 LEU B N 1
ATOM 4059 C CA . LEU B 1 4 ? 7.512 -5.133 -15.086 1 81.12 4 LEU B CA 1
ATOM 4060 C C . LEU B 1 4 ? 6.402 -4.816 -16.078 1 81.12 4 LEU B C 1
ATOM 4062 O O . LEU B 1 4 ? 5.516 -4.012 -15.789 1 81.12 4 LEU B O 1
ATOM 4066 N N . VAL B 1 5 ? 6.422 -5.473 -17.25 1 83.94 5 VAL B N 1
ATOM 4067 C CA . VAL B 1 5 ? 5.402 -5.277 -18.266 1 83.94 5 VAL B CA 1
ATOM 4068 C C . VAL B 1 5 ? 4.035 -5.695 -17.734 1 83.94 5 VAL B C 1
ATOM 4070 O O . VAL B 1 5 ? 3.033 -5.016 -17.969 1 83.94 5 VAL B O 1
ATOM 4073 N N . LEU B 1 6 ? 4.066 -6.758 -16.984 1 82.38 6 LEU B N 1
ATOM 4074 C CA . LEU B 1 6 ? 2.832 -7.277 -16.406 1 82.38 6 LEU B CA 1
ATOM 4075 C C . LEU B 1 6 ? 2.23 -6.277 -15.43 1 82.38 6 LEU B C 1
ATOM 4077 O O . LEU B 1 6 ? 1.026 -6.016 -15.461 1 82.38 6 LEU B O 1
ATOM 4081 N N . ILE B 1 7 ? 3.008 -5.684 -14.617 1 82.25 7 ILE B N 1
ATOM 4082 C CA . ILE B 1 7 ? 2.535 -4.734 -13.617 1 82.25 7 ILE B CA 1
ATOM 4083 C C . ILE B 1 7 ? 1.966 -3.496 -14.305 1 82.25 7 ILE B C 1
ATOM 4085 O O . ILE B 1 7 ? 0.875 -3.033 -13.961 1 82.25 7 ILE B O 1
ATOM 4089 N N . VAL B 1 8 ? 2.684 -2.994 -15.289 1 87.5 8 VAL B N 1
ATOM 4090 C CA . VAL B 1 8 ? 2.264 -1.783 -15.984 1 87.5 8 VAL B CA 1
ATOM 4091 C C . VAL B 1 8 ? 0.957 -2.045 -16.734 1 87.5 8 VAL B C 1
ATOM 4093 O O . VAL B 1 8 ? 0.024 -1.241 -16.656 1 87.5 8 VAL B O 1
ATOM 4096 N N . ALA B 1 9 ? 0.925 -3.184 -17.375 1 89.06 9 ALA B N 1
ATOM 4097 C CA . ALA B 1 9 ? -0.276 -3.533 -18.125 1 89.06 9 ALA B CA 1
ATOM 4098 C C . ALA B 1 9 ? -1.469 -3.734 -17.203 1 89.06 9 ALA B C 1
ATOM 4100 O O . ALA B 1 9 ? -2.566 -3.24 -17.469 1 89.06 9 ALA B O 1
ATOM 4101 N N . LEU B 1 10 ? -1.252 -4.41 -16.141 1 89.19 10 LEU B N 1
ATOM 4102 C CA . LEU B 1 10 ? -2.318 -4.727 -15.195 1 89.19 10 LEU B CA 1
ATOM 4103 C C . LEU B 1 10 ? -2.855 -3.459 -14.539 1 89.19 10 LEU B C 1
ATOM 4105 O O . LEU B 1 10 ? -4.066 -3.225 -14.531 1 89.19 10 LEU B O 1
ATOM 4109 N N . VAL B 1 11 ? -1.973 -2.643 -14.031 1 90.44 11 VAL B N 1
ATOM 4110 C CA . VAL B 1 11 ? -2.393 -1.444 -13.312 1 90.44 11 VAL B CA 1
ATOM 4111 C C . VAL B 1 11 ? -3.039 -0.46 -14.281 1 90.44 11 VAL B C 1
ATOM 4113 O O . VAL B 1 11 ? -4.055 0.164 -13.961 1 90.44 11 VAL B O 1
ATOM 4116 N N . SER B 1 12 ? -2.471 -0.368 -15.469 1 92.44 12 SER B N 1
ATOM 4117 C CA . SER B 1 12 ? -3.066 0.497 -16.484 1 92.44 12 SER B CA 1
ATOM 4118 C C . SER B 1 12 ? -4.48 0.048 -16.828 1 92.44 12 SER B C 1
ATOM 4120 O O . SER B 1 12 ? -5.387 0.875 -16.969 1 92.44 12 SER B O 1
ATOM 4122 N N . THR B 1 13 ? -4.652 -1.218 -16.969 1 92.81 13 THR B N 1
ATOM 4123 C CA . THR B 1 13 ? -5.965 -1.769 -17.312 1 92.81 13 THR B CA 1
ATOM 4124 C C . THR B 1 13 ? -6.965 -1.494 -16.188 1 92.81 13 THR B C 1
ATOM 4126 O O . THR B 1 13 ? -8.125 -1.169 -16.453 1 92.81 13 THR B O 1
ATOM 4129 N N . VAL B 1 14 ? -6.539 -1.633 -14.977 1 92.5 14 VAL B N 1
ATOM 4130 C CA . VAL B 1 14 ? -7.406 -1.372 -13.836 1 92.5 14 VAL B CA 1
ATOM 4131 C C . VAL B 1 14 ? -7.848 0.09 -13.844 1 92.5 14 VAL B C 1
ATOM 4133 O O . VAL B 1 14 ? -9.031 0.388 -13.672 1 92.5 14 VAL B O 1
ATOM 4136 N N . ILE B 1 15 ? -6.953 0.999 -14.141 1 92.06 15 ILE B N 1
ATOM 4137 C CA . ILE B 1 15 ? -7.246 2.428 -14.141 1 92.06 15 ILE B CA 1
ATOM 4138 C C . ILE B 1 15 ? -8.195 2.754 -15.289 1 92.06 15 ILE B C 1
ATOM 4140 O O . ILE B 1 15 ? -9.242 3.373 -15.078 1 92.06 15 ILE B O 1
ATOM 4144 N N . VAL B 1 16 ? -7.863 2.281 -16.453 1 91.12 16 VAL B N 1
ATOM 4145 C CA . VAL B 1 16 ? -8.656 2.576 -17.641 1 91.12 16 VAL B CA 1
ATOM 4146 C C . VAL B 1 16 ? -10.055 1.99 -17.484 1 91.12 16 VAL B C 1
ATOM 4148 O O . VAL B 1 16 ? -11.047 2.658 -17.781 1 91.12 16 VAL B O 1
ATOM 4151 N N . GLY B 1 17 ? -10.125 0.78 -17.062 1 90.5 17 GLY B N 1
ATOM 4152 C CA . GLY B 1 17 ? -11.414 0.127 -16.891 1 90.5 17 GLY B CA 1
ATOM 4153 C C . GLY B 1 17 ? -12.305 0.823 -15.875 1 90.5 17 GLY B C 1
ATOM 4154 O O . GLY B 1 17 ? -13.508 0.953 -16.094 1 90.5 17 GLY B O 1
ATOM 4155 N N . THR B 1 18 ? -11.773 1.26 -14.812 1 88.25 18 THR B N 1
ATOM 4156 C CA . THR B 1 18 ? -12.57 1.896 -13.766 1 88.25 18 THR B CA 1
ATOM 4157 C C . THR B 1 18 ? -12.977 3.309 -14.18 1 88.25 18 THR B C 1
ATOM 4159 O O . THR B 1 18 ? -14.102 3.74 -13.922 1 88.25 18 THR B O 1
ATOM 4162 N N . VAL B 1 19 ? -12.062 4.027 -14.828 1 87.56 19 VAL B N 1
ATOM 4163 C CA . VAL B 1 19 ? -12.367 5.379 -15.281 1 87.56 19 VAL B CA 1
ATOM 4164 C C . VAL B 1 19 ? -13.461 5.336 -16.344 1 87.56 19 VAL B C 1
ATOM 4166 O O . VAL B 1 19 ? -14.414 6.121 -16.297 1 87.56 19 VAL B O 1
ATOM 4169 N N . LEU B 1 20 ? -13.328 4.402 -17.234 1 86.5 20 LEU B N 1
ATOM 4170 C CA . LEU B 1 20 ? -14.336 4.25 -18.266 1 86.5 20 LEU B CA 1
ATOM 4171 C C . LEU B 1 20 ? -15.656 3.768 -17.688 1 86.5 20 LEU B C 1
ATOM 4173 O O . LEU B 1 20 ? -16.734 4.16 -18.156 1 86.5 20 LEU B O 1
ATOM 4177 N N . GLY B 1 21 ? -15.578 2.85 -16.766 1 82 21 GLY B N 1
ATOM 4178 C CA . GLY B 1 21 ? -16.781 2.379 -16.109 1 82 21 GLY B CA 1
ATOM 4179 C C . GLY B 1 21 ? -17.578 3.492 -15.445 1 82 21 GLY B C 1
ATOM 4180 O O . GLY B 1 21 ? -18.797 3.535 -15.547 1 82 21 GLY B O 1
ATOM 4181 N N . ARG B 1 22 ? -16.891 4.363 -14.805 1 78.44 22 ARG B N 1
ATOM 4182 C CA . ARG B 1 22 ? -17.547 5.492 -14.156 1 78.44 22 ARG B CA 1
ATOM 4183 C C . ARG B 1 22 ? -18.141 6.449 -15.18 1 78.44 22 ARG B C 1
ATOM 4185 O O . ARG B 1 22 ? -19.234 6.988 -14.961 1 78.44 22 ARG B O 1
ATOM 4192 N N . ARG B 1 23 ? -17.422 6.57 -16.188 1 80.75 23 ARG B N 1
ATOM 4193 C CA . ARG B 1 23 ? -17.859 7.508 -17.219 1 80.75 23 ARG B CA 1
ATOM 4194 C C . ARG B 1 23 ? -19.109 6.992 -17.938 1 80.75 23 ARG B C 1
ATOM 4196 O O . ARG B 1 23 ? -20.031 7.758 -18.234 1 80.75 23 ARG B O 1
ATOM 4203 N N . TYR B 1 24 ? -19.125 5.719 -18.188 1 77.5 24 TYR B N 1
ATOM 4204 C CA . TYR B 1 24 ? -20.219 5.164 -18.984 1 77.5 24 TYR B CA 1
ATOM 4205 C C . TYR B 1 24 ? -21.219 4.434 -18.109 1 77.5 24 TYR B C 1
ATOM 4207 O O . TYR B 1 24 ? -22.125 3.768 -18.609 1 77.5 24 TYR B O 1
ATOM 4215 N N . ARG B 1 25 ? -21.062 4.5 -16.844 1 75.62 25 ARG B N 1
ATOM 4216 C CA . ARG B 1 25 ? -22 3.953 -15.859 1 75.62 25 ARG B CA 1
ATOM 4217 C C . ARG B 1 25 ? -22.125 2.441 -16.016 1 75.62 25 ARG B C 1
ATOM 4219 O O . ARG B 1 25 ? -23.234 1.908 -16.016 1 75.62 25 ARG B O 1
ATOM 4226 N N . VAL B 1 26 ? -21.016 1.821 -16.328 1 76.06 26 VAL B N 1
ATOM 4227 C CA . VAL B 1 26 ? -20.938 0.365 -16.359 1 76.06 26 VAL B CA 1
ATOM 4228 C C . VAL B 1 26 ? -20.203 -0.148 -15.133 1 76.06 26 VAL B C 1
ATOM 4230 O O . VAL B 1 26 ? -19.266 0.497 -14.648 1 76.06 26 VAL B O 1
ATOM 4233 N N . GLY B 1 27 ? -20.719 -1.25 -14.539 1 76.56 27 GLY B N 1
ATOM 4234 C CA . GLY B 1 27 ? -20.031 -1.844 -13.406 1 76.56 27 GLY B CA 1
ATOM 4235 C C . GLY B 1 27 ? -18.578 -2.141 -13.68 1 76.56 27 GLY B C 1
ATOM 4236 O O . GLY B 1 27 ? -18.234 -2.723 -14.711 1 76.56 27 GLY B O 1
ATOM 4237 N N . PRO B 1 28 ? -17.672 -1.678 -12.914 1 81.94 28 PRO B N 1
ATOM 4238 C CA . PRO B 1 28 ? -16.234 -1.815 -13.141 1 81.94 28 PRO B CA 1
ATOM 4239 C C . PRO B 1 28 ? -15.812 -3.262 -13.391 1 81.94 28 PRO B C 1
ATOM 4241 O O . PRO B 1 28 ? -14.992 -3.527 -14.281 1 81.94 28 PRO B O 1
ATOM 4244 N N . PRO B 1 29 ? -16.422 -4.199 -12.758 1 83 29 PRO B N 1
ATOM 4245 C CA . PRO B 1 29 ? -15.969 -5.578 -12.977 1 83 29 PRO B CA 1
ATOM 4246 C C . PRO B 1 29 ? -16.188 -6.047 -14.414 1 83 29 PRO B C 1
ATOM 4248 O O . PRO B 1 29 ? -15.344 -6.762 -14.969 1 83 29 PRO B O 1
ATOM 4251 N N . VAL B 1 30 ? -17.234 -5.625 -15.016 1 83.25 30 VAL B N 1
ATOM 4252 C CA . VAL B 1 30 ? -17.562 -6.055 -16.375 1 83.25 30 VAL B CA 1
ATOM 4253 C C . VAL B 1 30 ? -16.5 -5.535 -17.344 1 83.25 30 VAL B C 1
ATOM 4255 O O . VAL B 1 30 ? -15.992 -6.293 -18.172 1 83.25 30 VAL B O 1
ATOM 4258 N N . LEU B 1 31 ? -16.203 -4.32 -17.25 1 86.44 31 LEU B N 1
ATOM 4259 C CA . LEU B 1 31 ? -15.234 -3.717 -18.156 1 86.44 31 LEU B CA 1
ATOM 4260 C C . LEU B 1 31 ? -13.836 -4.277 -17.922 1 86.44 31 LEU B C 1
ATOM 4262 O O . LEU B 1 31 ? -13.055 -4.434 -18.859 1 86.44 31 LEU B O 1
ATOM 4266 N N . LEU B 1 32 ? -13.547 -4.504 -16.688 1 90.5 32 LEU B N 1
ATOM 4267 C CA . LEU B 1 32 ? -12.234 -5.043 -16.359 1 90.5 32 LEU B CA 1
ATOM 4268 C C . LEU B 1 32 ? -12.062 -6.445 -16.938 1 90.5 32 LEU B C 1
ATOM 4270 O O . LEU B 1 32 ? -10.984 -6.785 -17.438 1 90.5 32 LEU B O 1
ATOM 4274 N N . ILE B 1 33 ? -13.086 -7.172 -16.875 1 88 33 ILE B N 1
ATOM 4275 C CA . ILE B 1 33 ? -13.047 -8.516 -17.453 1 88 33 ILE B CA 1
ATOM 4276 C C . ILE B 1 33 ? -12.883 -8.43 -18.969 1 88 33 ILE B C 1
ATOM 4278 O O . ILE B 1 33 ? -12.078 -9.156 -19.547 1 88 33 ILE B O 1
ATOM 4282 N N . LEU B 1 34 ? -13.594 -7.543 -19.578 1 88.12 34 LEU B N 1
ATOM 4283 C CA . LEU B 1 34 ? -13.523 -7.383 -21.031 1 88.12 34 LEU B CA 1
ATOM 4284 C C . LEU B 1 34 ? -12.125 -6.949 -21.453 1 88.12 34 LEU B C 1
ATOM 4286 O O . LEU B 1 34 ? -11.562 -7.492 -22.406 1 88.12 34 LEU B O 1
ATOM 4290 N N . LEU B 1 35 ? -11.633 -6.004 -20.781 1 92 35 LEU B N 1
ATOM 4291 C CA . LEU B 1 35 ? -10.289 -5.535 -21.094 1 92 35 LEU B CA 1
ATOM 4292 C C . LEU B 1 35 ? -9.25 -6.617 -20.812 1 92 35 LEU B C 1
ATOM 4294 O O . LEU B 1 35 ? -8.258 -6.738 -21.531 1 92 35 LEU B O 1
ATOM 4298 N N . GLY B 1 36 ? -9.469 -7.312 -19.766 1 91.25 36 GLY B N 1
ATOM 4299 C CA . GLY B 1 36 ? -8.609 -8.453 -19.484 1 91.25 36 GLY B CA 1
ATOM 4300 C C . GLY B 1 36 ? -8.625 -9.5 -20.578 1 91.25 36 GLY B C 1
ATOM 4301 O O . GLY B 1 36 ? -7.582 -10.062 -20.922 1 91.25 36 GLY B O 1
ATOM 4302 N N . ALA B 1 37 ? -9.766 -9.703 -21.094 1 90 37 ALA B N 1
ATOM 4303 C CA . ALA B 1 37 ? -9.898 -10.656 -22.203 1 90 37 ALA B CA 1
ATOM 4304 C C . ALA B 1 37 ? -9.102 -10.195 -23.422 1 90 37 ALA B C 1
ATOM 4306 O O . ALA B 1 37 ? -8.484 -11.016 -24.109 1 90 37 ALA B O 1
ATOM 4307 N N . LEU B 1 38 ? -9.133 -8.93 -23.656 1 91.75 38 LEU B N 1
ATOM 4308 C CA . LEU B 1 38 ? -8.359 -8.375 -24.766 1 91.75 38 LEU B CA 1
ATOM 4309 C C . LEU B 1 38 ? -6.867 -8.547 -24.531 1 91.75 38 LEU B C 1
ATOM 4311 O O . LEU B 1 38 ? -6.121 -8.852 -25.469 1 91.75 38 LEU B O 1
ATOM 4315 N N . LEU B 1 39 ? -6.473 -8.391 -23.344 1 90.19 39 LEU B N 1
ATOM 4316 C CA . LEU B 1 39 ? -5.07 -8.602 -22.984 1 90.19 39 LEU B CA 1
ATOM 4317 C C . LEU B 1 39 ? -4.684 -10.062 -23.156 1 90.19 39 LEU B C 1
ATOM 4319 O O . LEU B 1 39 ? -3.559 -10.375 -23.547 1 90.19 39 LEU B O 1
ATOM 4323 N N . GLY B 1 40 ? -5.594 -10.883 -22.828 1 88.81 40 GLY B N 1
ATOM 4324 C CA . GLY B 1 40 ? -5.355 -12.312 -22.922 1 88.81 40 GLY B CA 1
ATOM 4325 C C . GLY B 1 40 ? -5.152 -12.797 -24.344 1 88.81 40 GLY B C 1
ATOM 4326 O O . GLY B 1 40 ? -4.602 -13.875 -24.562 1 88.81 40 GLY B O 1
ATOM 4327 N N . LEU B 1 41 ? -5.598 -12.016 -25.281 1 88.94 41 LEU B N 1
ATOM 4328 C CA . LEU B 1 41 ? -5.438 -12.375 -26.688 1 88.94 41 LEU B CA 1
ATOM 4329 C C . LEU B 1 41 ? -3.99 -12.195 -27.125 1 88.94 41 LEU B C 1
ATOM 4331 O O . LEU B 1 41 ? -3.572 -12.758 -28.141 1 88.94 41 LEU B O 1
ATOM 4335 N N . ILE B 1 42 ? -3.26 -11.438 -26.359 1 86.56 42 ILE B N 1
ATOM 4336 C CA . ILE B 1 42 ? -1.83 -11.297 -26.609 1 86.56 42 ILE B CA 1
ATOM 4337 C C . ILE B 1 42 ? -1.08 -12.492 -26.031 1 86.56 42 ILE B C 1
ATOM 4339 O O . ILE B 1 42 ? -1.136 -12.742 -24.828 1 86.56 42 ILE B O 1
ATOM 4343 N N . PRO B 1 43 ? -0.383 -13.281 -26.812 1 77.62 43 PRO B N 1
ATOM 4344 C CA . PRO B 1 43 ? 0.208 -14.555 -26.406 1 77.62 43 PRO B CA 1
ATOM 4345 C C . PRO B 1 43 ? 1.08 -14.438 -25.156 1 77.62 43 PRO B C 1
ATOM 4347 O O . PRO B 1 43 ? 1.036 -15.305 -24.281 1 77.62 43 PRO B O 1
ATOM 4350 N N . ARG B 1 44 ? 1.757 -13.383 -24.969 1 78.19 44 ARG B N 1
ATOM 4351 C CA . ARG B 1 44 ? 2.65 -13.227 -23.828 1 78.19 44 ARG B CA 1
ATOM 4352 C C . ARG B 1 44 ? 1.861 -13.125 -22.516 1 78.19 44 ARG B C 1
ATOM 4354 O O . ARG B 1 44 ? 2.312 -13.609 -21.484 1 78.19 44 ARG B O 1
ATOM 4361 N N . PHE B 1 45 ? 0.718 -12.602 -22.594 1 75.69 45 PHE B N 1
ATOM 4362 C CA . PHE B 1 45 ? -0.116 -12.43 -21.422 1 75.69 45 PHE B CA 1
ATOM 4363 C C . PHE B 1 45 ? -0.999 -13.648 -21.188 1 75.69 45 PHE B C 1
ATOM 4365 O O . PHE B 1 45 ? -1.297 -14.008 -20.047 1 75.69 45 PHE B O 1
ATOM 4372 N N . GLY B 1 46 ? -1.339 -14.234 -22.297 1 70.31 46 GLY B N 1
ATOM 4373 C CA . GLY B 1 46 ? -2.219 -15.391 -22.219 1 70.31 46 GLY B CA 1
ATOM 4374 C C . GLY B 1 46 ? -1.557 -16.594 -21.578 1 70.31 46 GLY B C 1
ATOM 4375 O O . GLY B 1 46 ? -2.234 -17.469 -21.031 1 70.31 46 GLY B O 1
ATOM 4376 N N . GLU B 1 47 ? -0.287 -16.578 -21.547 1 68.88 47 GLU B N 1
ATOM 4377 C CA . GLU B 1 47 ? 0.438 -17.734 -21.031 1 68.88 47 GLU B CA 1
ATOM 4378 C C . GLU B 1 47 ? 0.791 -17.547 -19.547 1 68.88 47 GLU B C 1
ATOM 4380 O O . GLU B 1 47 ? 1.339 -18.453 -18.922 1 68.88 47 GLU B O 1
ATOM 4385 N N . VAL B 1 48 ? 0.379 -16.438 -19.156 1 66.81 48 VAL B N 1
ATOM 4386 C CA . VAL B 1 48 ? 0.671 -16.203 -17.75 1 66.81 48 VAL B CA 1
ATOM 4387 C C . VAL B 1 48 ? -0.247 -17.047 -16.875 1 66.81 48 VAL B C 1
ATOM 4389 O O . VAL B 1 48 ? -1.472 -16.922 -16.938 1 66.81 48 VAL B O 1
ATOM 4392 N N . ARG B 1 49 ? 0.267 -18.109 -16.359 1 64.69 49 ARG B N 1
ATOM 4393 C CA . ARG B 1 49 ? -0.491 -18.938 -15.43 1 64.69 49 ARG B CA 1
ATOM 4394 C C . ARG B 1 49 ? -0.262 -18.484 -13.992 1 64.69 49 ARG B C 1
ATOM 4396 O O . ARG B 1 49 ? 0.871 -18.5 -13.508 1 64.69 49 ARG B O 1
ATOM 4403 N N . ILE B 1 50 ? -1.188 -17.734 -13.578 1 63.44 50 ILE B N 1
ATOM 4404 C CA . ILE B 1 50 ? -1.092 -17.391 -12.164 1 63.44 50 ILE B CA 1
ATOM 4405 C C . ILE B 1 50 ? -1.462 -18.609 -11.32 1 63.44 50 ILE B C 1
ATOM 4407 O O . ILE B 1 50 ? -2.453 -19.281 -11.594 1 63.44 50 ILE B O 1
ATOM 4411 N N . ASP B 1 51 ? -0.577 -18.906 -10.438 1 72.38 51 ASP B N 1
ATOM 4412 C CA . ASP B 1 51 ? -0.857 -19.984 -9.5 1 72.38 51 ASP B CA 1
ATOM 4413 C C . ASP B 1 51 ? -2.07 -19.672 -8.633 1 72.38 51 ASP B C 1
ATOM 4415 O O . ASP B 1 51 ? -2.055 -18.703 -7.871 1 72.38 51 ASP B O 1
ATOM 4419 N N . GLY B 1 52 ? -3.16 -20.406 -8.922 1 74.44 52 GLY B N 1
ATOM 4420 C CA . GLY B 1 52 ? -4.371 -20.219 -8.141 1 74.44 52 GLY B CA 1
ATOM 4421 C C . GLY B 1 52 ? -4.113 -20.203 -6.645 1 74.44 52 GLY B C 1
ATOM 4422 O O . GLY B 1 52 ? -4.793 -19.5 -5.902 1 74.44 52 GLY B O 1
ATOM 4423 N N . GLU B 1 53 ? -3.092 -20.844 -6.324 1 74.81 53 GLU B N 1
ATOM 4424 C CA . GLU B 1 53 ? -2.76 -20.906 -4.906 1 74.81 53 GLU B CA 1
ATOM 4425 C C . GLU B 1 53 ? -2.266 -19.562 -4.387 1 74.81 53 GLU B C 1
ATOM 4427 O O . GLU B 1 53 ? -2.574 -19.172 -3.258 1 74.81 53 GLU B O 1
ATOM 4432 N N . ILE B 1 54 ? -1.594 -18.844 -5.215 1 72.31 54 ILE B N 1
ATOM 4433 C CA . ILE B 1 54 ? -1.074 -17.547 -4.828 1 72.31 54 ILE B CA 1
ATOM 4434 C C . ILE B 1 54 ? -2.232 -16.578 -4.613 1 72.31 54 ILE B C 1
ATOM 4436 O O . ILE B 1 54 ? -2.234 -15.805 -3.646 1 72.31 54 ILE B O 1
ATOM 4440 N N . VAL B 1 55 ? -3.146 -16.703 -5.488 1 73.94 55 VAL B N 1
ATOM 4441 C CA . VAL B 1 55 ? -4.293 -15.805 -5.387 1 73.94 55 VAL B CA 1
ATOM 4442 C C . VAL B 1 55 ? -5.059 -16.094 -4.094 1 73.94 55 VAL B C 1
ATOM 4444 O O . VAL B 1 55 ? -5.391 -15.172 -3.344 1 73.94 55 VAL B O 1
ATOM 4447 N N . LEU B 1 56 ? -5.242 -17.328 -3.828 1 76.75 56 LEU B N 1
ATOM 4448 C CA . LEU B 1 56 ? -6.023 -17.734 -2.664 1 76.75 56 LEU B CA 1
ATOM 4449 C C . LEU B 1 56 ? -5.289 -17.391 -1.371 1 76.75 56 LEU B C 1
ATOM 4451 O O . LEU B 1 56 ? -5.906 -16.953 -0.396 1 76.75 56 LEU B O 1
ATOM 4455 N N . LEU B 1 57 ? -4.039 -17.484 -1.434 1 77.56 57 LEU B N 1
ATOM 4456 C CA . LEU B 1 57 ? -3.285 -17.359 -0.19 1 77.56 57 LEU B CA 1
ATOM 4457 C C . LEU B 1 57 ? -2.822 -15.93 0.029 1 77.56 57 LEU B C 1
ATOM 4459 O O . LEU B 1 57 ? -2.648 -15.492 1.17 1 77.56 57 LEU B O 1
ATOM 4463 N N . LEU B 1 58 ? -2.662 -15.172 -1.051 1 79.19 58 LEU B N 1
ATOM 4464 C CA . LEU B 1 58 ? -2.082 -13.844 -0.881 1 79.19 58 LEU B CA 1
ATOM 4465 C C . LEU B 1 58 ? -3.146 -12.758 -1.039 1 79.19 58 LEU B C 1
ATOM 4467 O O . LEU B 1 58 ? -3.18 -11.797 -0.267 1 79.19 58 LEU B O 1
ATOM 4471 N N . PHE B 1 59 ? -4.066 -12.914 -1.876 1 86.81 59 PHE B N 1
ATOM 4472 C CA . PHE B 1 59 ? -5.02 -11.852 -2.156 1 86.81 59 PHE B CA 1
ATOM 4473 C C . PHE B 1 59 ? -6.254 -11.984 -1.272 1 86.81 59 PHE B C 1
ATOM 4475 O O . PHE B 1 59 ? -6.785 -10.984 -0.783 1 86.81 59 PHE B O 1
ATOM 4482 N N . LEU B 1 60 ? -6.625 -13.172 -1.015 1 88.88 60 LEU B N 1
ATOM 4483 C CA . LEU B 1 60 ? -7.875 -13.422 -0.304 1 88.88 60 LEU B CA 1
ATOM 4484 C C . LEU B 1 60 ? -7.809 -12.875 1.119 1 88.88 60 LEU B C 1
ATOM 4486 O O . LEU B 1 60 ? -8.703 -12.148 1.556 1 88.88 60 LEU B O 1
ATOM 4490 N N . PRO B 1 61 ? -6.723 -13.164 1.846 1 92.5 61 PRO B N 1
ATOM 4491 C CA . PRO B 1 61 ? -6.672 -12.633 3.209 1 92.5 61 PRO B CA 1
ATOM 4492 C C . PRO B 1 61 ? -6.73 -11.109 3.248 1 92.5 61 PRO B C 1
ATOM 4494 O O . PRO B 1 61 ? -7.375 -10.531 4.129 1 92.5 61 PRO B O 1
ATOM 4497 N N . ALA B 1 62 ? -6.098 -10.508 2.324 1 92.69 62 ALA B N 1
ATOM 4498 C CA . ALA B 1 62 ? -6.066 -9.055 2.275 1 92.69 62 ALA B CA 1
ATOM 4499 C C . ALA B 1 62 ? -7.457 -8.484 2.008 1 92.69 62 ALA B C 1
ATOM 4501 O O . ALA B 1 62 ? -7.906 -7.566 2.705 1 92.69 62 ALA B O 1
ATOM 4502 N N . ILE B 1 63 ? -8.148 -9.016 1.077 1 90.62 63 ILE B N 1
ATOM 4503 C CA . ILE B 1 63 ? -9.469 -8.523 0.694 1 90.62 63 ILE B CA 1
ATOM 4504 C C . ILE B 1 63 ? -10.461 -8.766 1.831 1 90.62 63 ILE B C 1
ATOM 4506 O O . ILE B 1 63 ? -11.227 -7.871 2.197 1 90.62 63 ILE B O 1
ATOM 4510 N N . LEU B 1 64 ? -10.375 -9.938 2.373 1 92.06 64 LEU B N 1
ATOM 4511 C CA . LEU B 1 64 ? -11.281 -10.32 3.447 1 92.06 64 LEU B CA 1
ATOM 4512 C C . LEU B 1 64 ? -11.094 -9.422 4.664 1 92.06 64 LEU B C 1
ATOM 4514 O O . LEU B 1 64 ? -12.07 -9.039 5.316 1 92.06 64 LEU B O 1
ATOM 4518 N N . TYR B 1 65 ? -9.859 -9.117 4.93 1 94.56 65 TYR B N 1
ATOM 4519 C CA . TYR B 1 65 ? -9.547 -8.297 6.09 1 94.56 65 TYR B CA 1
ATOM 4520 C C . TYR B 1 65 ? -10.172 -6.906 5.961 1 94.56 65 TYR B C 1
ATOM 4522 O O . TYR B 1 65 ? -10.859 -6.441 6.871 1 94.56 65 TYR B O 1
ATOM 4530 N N . TRP B 1 66 ? -9.953 -6.309 4.855 1 92.62 66 TRP B N 1
ATOM 4531 C CA . TRP B 1 66 ? -10.445 -4.949 4.645 1 92.62 66 TRP B CA 1
ATOM 4532 C C . TRP B 1 66 ? -11.969 -4.922 4.559 1 92.62 66 TRP B C 1
ATOM 4534 O O . TRP B 1 66 ? -12.609 -4.027 5.105 1 92.62 66 TRP B O 1
ATOM 4544 N N . GLU B 1 67 ? -12.57 -5.871 3.912 1 88.69 67 GLU B N 1
ATOM 4545 C CA . GLU B 1 67 ? -14.031 -5.949 3.822 1 88.69 67 GLU B CA 1
ATOM 4546 C C . GLU B 1 67 ? -14.656 -6.18 5.195 1 88.69 67 GLU B C 1
ATOM 4548 O O . GLU B 1 67 ? -15.695 -5.598 5.512 1 88.69 67 GLU B O 1
ATOM 4553 N N . SER B 1 68 ? -13.992 -7.02 5.941 1 91.31 68 SER B N 1
ATOM 4554 C CA . SER B 1 68 ? -14.492 -7.301 7.285 1 91.31 68 SER B CA 1
ATOM 4555 C C . SER B 1 68 ? -14.406 -6.062 8.172 1 91.31 68 SER B C 1
ATOM 4557 O O . SER B 1 68 ? -15.312 -5.805 8.969 1 91.31 68 SER B O 1
ATOM 4559 N N . MET B 1 69 ? -13.383 -5.328 8 1 90.62 69 MET B N 1
ATOM 4560 C CA . MET B 1 69 ? -13.195 -4.117 8.797 1 90.62 69 MET B CA 1
ATOM 4561 C C . MET B 1 69 ? -14.242 -3.066 8.453 1 90.62 69 MET B C 1
ATOM 4563 O O . MET B 1 69 ? -14.562 -2.209 9.273 1 90.62 69 MET B O 1
ATOM 4567 N N . ASN B 1 70 ? -14.789 -3.193 7.297 1 87.25 70 ASN B N 1
ATOM 4568 C CA . ASN B 1 70 ? -15.75 -2.203 6.824 1 87.25 70 ASN B CA 1
ATOM 4569 C C . ASN B 1 70 ? -17.188 -2.717 6.93 1 87.25 70 ASN B C 1
ATOM 4571 O O . ASN B 1 70 ? -18.094 -2.156 6.32 1 87.25 70 ASN B O 1
ATOM 4575 N N . THR B 1 71 ? -17.359 -3.709 7.609 1 86.19 71 THR B N 1
ATOM 4576 C CA . THR B 1 71 ? -18.688 -4.273 7.816 1 86.19 71 THR B CA 1
ATOM 4577 C C . THR B 1 71 ? -19.125 -4.117 9.266 1 86.19 71 THR B C 1
ATOM 4579 O O . THR B 1 71 ? -18.297 -4.113 10.172 1 86.19 71 THR B O 1
ATOM 4582 N N . SER B 1 72 ? -20.422 -3.916 9.414 1 86.44 72 SER B N 1
ATOM 4583 C CA . SER B 1 72 ? -21 -3.719 10.75 1 86.44 72 SER B CA 1
ATOM 4584 C C . SER B 1 72 ? -21.094 -5.035 11.508 1 86.44 72 SER B C 1
ATOM 4586 O O . SER B 1 72 ? -21.797 -5.957 11.086 1 86.44 72 SER B O 1
ATOM 4588 N N . PHE B 1 73 ? -20.438 -5.105 12.586 1 84.44 73 PHE B N 1
ATOM 4589 C CA . PHE B 1 73 ? -20.5 -6.301 13.422 1 84.44 73 PHE B CA 1
ATOM 4590 C C .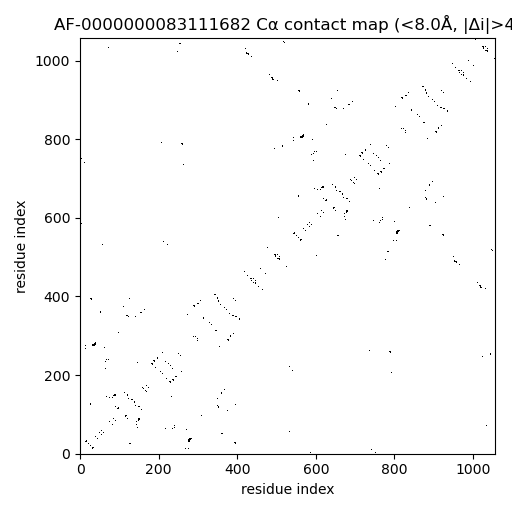 PHE B 1 73 ? -21.891 -6.453 14.039 1 84.44 73 PHE B C 1
ATOM 4592 O O . PHE B 1 73 ? -22.391 -7.57 14.188 1 84.44 73 PHE B O 1
ATOM 4599 N N . ARG B 1 74 ? -22.5 -5.355 14.383 1 84.75 74 ARG B N 1
ATOM 4600 C CA . ARG B 1 74 ? -23.828 -5.371 14.969 1 84.75 74 ARG B CA 1
ATOM 4601 C C . ARG B 1 74 ? -24.844 -5.969 14 1 84.75 74 ARG B C 1
ATOM 4603 O O . ARG B 1 74 ? -25.641 -6.836 14.383 1 84.75 74 ARG B O 1
ATOM 4610 N N . GLU B 1 75 ? -24.75 -5.559 12.812 1 84.94 75 GLU B N 1
ATOM 4611 C CA . GLU B 1 75 ? -25.688 -6.047 11.812 1 84.94 75 GLU B CA 1
ATOM 4612 C C . GLU B 1 75 ? -25.422 -7.508 11.469 1 84.94 75 GLU B C 1
ATOM 4614 O O . GLU B 1 75 ? -26.344 -8.266 11.172 1 84.94 75 GLU B O 1
ATOM 4619 N N . ILE B 1 76 ? -24.203 -7.871 11.484 1 87.88 76 ILE B N 1
ATOM 4620 C CA . ILE B 1 76 ? -23.859 -9.266 11.234 1 87.88 76 ILE B CA 1
ATOM 4621 C C . ILE B 1 76 ? -24.453 -10.148 12.344 1 87.88 76 ILE B C 1
ATOM 4623 O O . ILE B 1 76 ? -25.031 -11.195 12.062 1 87.88 76 ILE B O 1
ATOM 4627 N N . ARG B 1 77 ? -24.297 -9.703 13.531 1 87.38 77 ARG B N 1
ATOM 4628 C CA . ARG B 1 77 ? -24.828 -10.453 14.672 1 87.38 77 ARG B CA 1
ATOM 4629 C C . ARG B 1 77 ? -26.344 -10.5 14.648 1 87.38 77 ARG B C 1
ATOM 4631 O O . ARG B 1 77 ? -26.938 -11.539 14.945 1 87.38 77 ARG B O 1
ATOM 4638 N N . ALA B 1 78 ? -26.953 -9.367 14.297 1 86.31 78 ALA B N 1
ATOM 4639 C CA . ALA B 1 78 ? -28.406 -9.273 14.25 1 86.31 78 ALA B CA 1
ATOM 4640 C C . ALA B 1 78 ? -28.984 -10.164 13.156 1 86.31 78 ALA B C 1
ATOM 4642 O O . ALA B 1 78 ? -30.094 -10.664 13.281 1 86.31 78 ALA B O 1
ATOM 4643 N N . ASN B 1 79 ? -28.219 -10.414 12.109 1 87.94 79 ASN B N 1
ATOM 4644 C CA . ASN B 1 79 ? -28.672 -11.219 10.984 1 87.94 79 ASN B CA 1
ATOM 4645 C C . ASN B 1 79 ? -27.859 -12.5 10.844 1 87.94 79 ASN B C 1
ATOM 4647 O O . ASN B 1 79 ? -27.688 -13.016 9.742 1 87.94 79 ASN B O 1
ATOM 4651 N N . ALA B 1 80 ? -27.328 -12.961 11.922 1 89.12 80 ALA B N 1
ATOM 4652 C CA . ALA B 1 80 ? -26.422 -14.102 11.914 1 89.12 80 ALA B CA 1
ATOM 4653 C C . ALA B 1 80 ? -27.109 -15.352 11.375 1 89.12 80 ALA B C 1
ATOM 4655 O O . ALA B 1 80 ? -26.5 -16.141 10.648 1 89.12 80 ALA B O 1
ATOM 4656 N N . ARG B 1 81 ? -28.344 -15.523 11.75 1 86.31 81 ARG B N 1
ATOM 4657 C CA . ARG B 1 81 ? -29.078 -16.719 11.312 1 86.31 81 ARG B CA 1
ATOM 4658 C C . ARG B 1 81 ? -29.203 -16.75 9.797 1 86.31 81 ARG B C 1
ATOM 4660 O O . ARG B 1 81 ? -28.922 -17.781 9.172 1 86.31 81 ARG B O 1
ATOM 4667 N N . VAL B 1 82 ? -29.609 -15.656 9.242 1 85.94 82 VAL B N 1
ATOM 4668 C CA . VAL B 1 82 ? -29.797 -15.57 7.797 1 85.94 82 VAL B CA 1
ATOM 4669 C C . VAL B 1 82 ? -28.453 -15.734 7.098 1 85.94 82 VAL B C 1
ATOM 4671 O O . VAL B 1 82 ? -28.344 -16.438 6.086 1 85.94 82 VAL B O 1
ATOM 4674 N N . ILE B 1 83 ? -27.438 -15.188 7.609 1 89.56 83 ILE B N 1
ATOM 4675 C CA . ILE B 1 83 ? -26.109 -15.219 7.008 1 89.56 83 ILE B CA 1
ATOM 4676 C C . ILE B 1 83 ? -25.562 -16.641 7.047 1 89.56 83 ILE B C 1
ATOM 4678 O O . ILE B 1 83 ? -24.984 -17.109 6.062 1 89.56 83 ILE B O 1
ATOM 4682 N N . VAL B 1 84 ? -25.75 -17.328 8.125 1 87.62 84 VAL B N 1
ATOM 4683 C CA . VAL B 1 84 ? -25.266 -18.703 8.258 1 87.62 84 VAL B CA 1
ATOM 4684 C C . VAL B 1 84 ? -26 -19.609 7.281 1 87.62 84 VAL B C 1
ATOM 4686 O O . VAL B 1 84 ? -25.375 -20.453 6.633 1 87.62 84 VAL B O 1
ATOM 4689 N N . PHE B 1 85 ? -27.234 -19.406 7.152 1 88.69 85 PHE B N 1
ATOM 4690 C CA . PHE B 1 85 ? -28.016 -20.219 6.23 1 88.69 85 PHE B CA 1
ATOM 4691 C C . PHE B 1 85 ? -27.578 -19.984 4.789 1 88.69 85 PHE B C 1
ATOM 4693 O O . PHE B 1 85 ? -27.5 -20.938 4 1 88.69 85 PHE B O 1
ATOM 4700 N N . LEU B 1 86 ? -27.312 -18.797 4.516 1 89.25 86 LEU B N 1
ATOM 4701 C CA . LEU B 1 86 ? -26.906 -18.453 3.156 1 89.25 86 LEU B CA 1
ATOM 4702 C C . LEU B 1 86 ? -25.469 -18.891 2.9 1 89.25 86 LEU B C 1
ATOM 4704 O O . LEU B 1 86 ? -25.125 -19.328 1.799 1 89.25 86 LEU B O 1
ATOM 4708 N N . SER B 1 87 ? -24.656 -18.781 3.896 1 91.31 87 SER B N 1
ATOM 4709 C CA . SER B 1 87 ? -23.219 -18.969 3.709 1 91.31 87 SER B CA 1
ATOM 4710 C C . SER B 1 87 ? -22.844 -20.438 3.834 1 91.31 87 SER B C 1
ATOM 4712 O O . SER B 1 87 ? -21.812 -20.859 3.318 1 91.31 87 SER B O 1
ATOM 4714 N N . ILE B 1 88 ? -23.594 -21.188 4.523 1 88.94 88 ILE B N 1
ATOM 4715 C CA . ILE B 1 88 ? -23.297 -22.594 4.699 1 88.94 88 ILE B CA 1
ATOM 4716 C C . ILE B 1 88 ? -24.344 -23.438 3.973 1 88.94 88 ILE B C 1
ATOM 4718 O O . ILE B 1 88 ? -24.016 -24.172 3.027 1 88.94 88 ILE B O 1
ATOM 4722 N N . GLY B 1 89 ? -25.594 -23.266 4.324 1 89.19 89 GLY B N 1
ATOM 4723 C CA . GLY B 1 89 ? -26.672 -24.047 3.736 1 89.19 89 GLY B CA 1
ATOM 4724 C C . GLY B 1 89 ? -26.797 -23.875 2.232 1 89.19 89 GLY B C 1
ATOM 4725 O O . GLY B 1 89 ? -26.766 -24.859 1.485 1 89.19 89 GLY B O 1
ATOM 4726 N N . LEU B 1 90 ? -26.938 -22.672 1.798 1 92.19 90 LEU B N 1
ATOM 4727 C CA . LEU B 1 90 ? -27.062 -22.391 0.373 1 92.19 90 LEU B CA 1
ATOM 4728 C C . LEU B 1 90 ? -25.828 -22.859 -0.393 1 92.19 90 LEU B C 1
ATOM 4730 O O . LEU B 1 90 ? -25.938 -23.344 -1.517 1 92.19 90 LEU B O 1
ATOM 4734 N N . VAL B 1 91 ? -24.641 -22.656 0.175 1 92.94 91 VAL B N 1
ATOM 4735 C CA . VAL B 1 91 ? -23.391 -23.047 -0.478 1 92.94 91 VAL B CA 1
ATOM 4736 C C . VAL B 1 91 ? -23.375 -24.562 -0.699 1 92.94 91 VAL B C 1
ATOM 4738 O O . VAL B 1 91 ? -23.016 -25.031 -1.782 1 92.94 91 VAL B O 1
ATOM 4741 N N . ILE B 1 92 ? -23.734 -25.312 0.296 1 91.38 92 ILE B N 1
ATOM 4742 C CA . ILE B 1 92 ? -23.781 -26.766 0.188 1 91.38 92 ILE B CA 1
ATOM 4743 C C . ILE B 1 92 ? -24.828 -27.188 -0.829 1 91.38 92 ILE B C 1
ATOM 4745 O O . ILE B 1 92 ? -24.578 -28.016 -1.696 1 91.38 92 ILE B O 1
ATOM 4749 N N . ALA B 1 93 ? -25.984 -26.594 -0.744 1 93.56 93 ALA B N 1
ATOM 4750 C CA . ALA B 1 93 ? -27.078 -26.906 -1.663 1 93.56 93 ALA B CA 1
ATOM 4751 C C . ALA B 1 93 ? -26.672 -26.609 -3.107 1 93.56 93 ALA B C 1
ATOM 4753 O O . ALA B 1 93 ? -26.953 -27.406 -4.008 1 93.56 93 ALA B O 1
ATOM 4754 N N . THR B 1 94 ? -26.094 -25.453 -3.281 1 95.38 94 THR B N 1
ATOM 4755 C CA . THR B 1 94 ? -25.656 -25.062 -4.617 1 95.38 94 THR B CA 1
ATOM 4756 C C . THR B 1 94 ? -24.578 -26.016 -5.129 1 95.38 94 THR B C 1
ATOM 4758 O O . THR B 1 94 ? -24.594 -26.391 -6.301 1 95.38 94 THR B O 1
ATOM 4761 N N . SER B 1 95 ? -23.609 -26.344 -4.285 1 95.75 95 SER B N 1
ATOM 4762 C CA . SER B 1 95 ? -22.547 -27.266 -4.664 1 95.75 95 SER B CA 1
ATOM 4763 C C . SER B 1 95 ? -23.094 -28.609 -5.117 1 95.75 95 SER B C 1
ATOM 4765 O O . SER B 1 95 ? -22.672 -29.141 -6.141 1 95.75 95 SER B O 1
ATOM 4767 N N . VAL B 1 96 ? -24.047 -29.141 -4.387 1 94.5 96 VAL B N 1
ATOM 4768 C CA . VAL B 1 96 ? -24.641 -30.438 -4.703 1 94.5 96 VAL B CA 1
ATOM 4769 C C . VAL B 1 96 ? -25.453 -30.328 -5.992 1 94.5 96 VAL B C 1
ATOM 4771 O O . VAL B 1 96 ? -25.359 -31.203 -6.859 1 94.5 96 VAL B O 1
ATOM 4774 N N . ALA B 1 97 ? -26.219 -29.266 -6.121 1 96.62 97 ALA B N 1
ATOM 4775 C CA . ALA B 1 97 ? -27.047 -29.078 -7.305 1 96.62 97 ALA B CA 1
ATOM 4776 C C . ALA B 1 97 ? -26.188 -28.984 -8.57 1 96.62 97 ALA B C 1
ATOM 4778 O O . ALA B 1 97 ? -26.516 -29.578 -9.594 1 96.62 97 ALA B O 1
ATOM 4779 N N . VAL B 1 98 ? -25.156 -28.219 -8.5 1 97.31 98 VAL B N 1
ATOM 4780 C CA . VAL B 1 98 ? -24.266 -28.031 -9.633 1 97.31 98 VAL B CA 1
ATOM 4781 C C . VAL B 1 98 ? -23.562 -29.344 -9.961 1 97.31 98 VAL B C 1
ATOM 4783 O O . VAL B 1 98 ? -23.438 -29.719 -11.133 1 97.31 98 VAL B O 1
ATOM 4786 N N . SER B 1 99 ? -23.047 -30.047 -8.922 1 96.94 99 SER B N 1
ATOM 4787 C CA . SER B 1 99 ? -22.375 -31.328 -9.117 1 96.94 99 SER B CA 1
ATOM 4788 C C . SER B 1 99 ? -23.312 -32.344 -9.781 1 96.94 99 SER B C 1
ATOM 4790 O O . SER B 1 99 ? -22.906 -33.031 -10.727 1 96.94 99 SER B O 1
ATOM 4792 N N . TRP B 1 100 ? -24.516 -32.406 -9.336 1 96.75 100 TRP B N 1
ATOM 4793 C CA . TRP B 1 100 ? -25.484 -33.344 -9.891 1 96.75 100 TRP B CA 1
ATOM 4794 C C . TRP B 1 100 ? -25.797 -33 -11.344 1 96.75 100 TRP B C 1
ATOM 4796 O O . TRP B 1 100 ? -25.906 -33.906 -12.18 1 96.75 100 TRP B O 1
ATOM 4806 N N . THR B 1 101 ? -26 -31.781 -11.594 1 97.31 101 THR B N 1
ATOM 4807 C CA . THR B 1 101 ? -26.312 -31.328 -12.945 1 97.31 101 THR B CA 1
ATOM 4808 C C . THR B 1 101 ? -25.141 -31.625 -13.891 1 97.31 101 THR B C 1
ATOM 4810 O O . THR B 1 101 ? -25.359 -32.094 -15.008 1 97.31 101 THR B O 1
ATOM 4813 N N . ALA B 1 102 ? -23.938 -31.312 -13.484 1 96.69 102 ALA B N 1
ATOM 4814 C CA . ALA B 1 102 ? -22.75 -31.547 -14.305 1 96.69 102 ALA B CA 1
ATOM 4815 C C . ALA B 1 102 ? -22.578 -33.031 -14.578 1 96.69 102 ALA B C 1
ATOM 4817 O O . ALA B 1 102 ? -22.219 -33.438 -15.688 1 96.69 102 ALA B O 1
ATOM 4818 N N . ARG B 1 103 ? -22.844 -33.906 -13.586 1 95.38 103 ARG B N 1
ATOM 4819 C CA . ARG B 1 103 ? -22.766 -35.344 -13.758 1 95.38 103 ARG B CA 1
ATOM 4820 C C . ARG B 1 103 ? -23.812 -35.844 -14.75 1 95.38 103 ARG B C 1
ATOM 4822 O O . ARG B 1 103 ? -23.531 -36.688 -15.586 1 95.38 103 ARG B O 1
ATOM 4829 N N . ALA B 1 104 ? -24.938 -35.312 -14.633 1 96.06 104 ALA B N 1
ATOM 4830 C CA . ALA B 1 104 ? -26.031 -35.688 -15.516 1 96.06 104 ALA B CA 1
ATOM 4831 C C . ALA B 1 104 ? -25.719 -35.344 -16.969 1 96.06 104 ALA B C 1
ATOM 4833 O O . ALA B 1 104 ? -26.234 -35.969 -17.891 1 96.06 104 ALA B O 1
ATOM 4834 N N . LEU B 1 105 ? -24.906 -34.375 -17.109 1 94.75 105 LEU B N 1
ATOM 4835 C CA . LEU B 1 105 ? -24.594 -33.906 -18.453 1 94.75 105 LEU B CA 1
ATOM 4836 C C . LEU B 1 105 ? -23.297 -34.531 -18.953 1 94.75 105 LEU B C 1
ATOM 4838 O O . LEU B 1 105 ? -22.719 -34.094 -19.953 1 94.75 105 LEU B O 1
ATOM 4842 N N . GLY B 1 106 ? -22.719 -35.438 -18.188 1 90.88 106 GLY B N 1
ATOM 4843 C CA . GLY B 1 106 ? -21.656 -36.281 -18.734 1 90.88 106 GLY B CA 1
ATOM 4844 C C . GLY B 1 106 ? -20.312 -36.031 -18.094 1 90.88 106 GLY B C 1
ATOM 4845 O O . GLY B 1 106 ? -19.312 -36.625 -18.469 1 90.88 106 GLY B O 1
ATOM 4846 N N . MET B 1 107 ? -20.234 -35.188 -17.141 1 92.81 107 MET B N 1
ATOM 4847 C CA . MET B 1 107 ? -18.969 -34.938 -16.5 1 92.81 107 MET B CA 1
ATOM 4848 C C . MET B 1 107 ? -18.594 -36.031 -15.516 1 92.81 107 MET B C 1
ATOM 4850 O O . MET B 1 107 ? -19.484 -36.656 -14.914 1 92.81 107 MET B O 1
ATOM 4854 N N . GLU B 1 108 ? -17.312 -36.25 -15.414 1 92.25 108 GLU B N 1
ATOM 4855 C CA . GLU B 1 108 ? -16.844 -37.219 -14.453 1 92.25 108 GLU B CA 1
ATOM 4856 C C . GLU B 1 108 ? -17.266 -36.875 -13.031 1 92.25 108 GLU B C 1
ATOM 4858 O O . GLU B 1 108 ? -17.297 -35.688 -12.68 1 92.25 108 GLU B O 1
ATOM 4863 N N . SER B 1 109 ? -17.609 -37.812 -12.219 1 92.12 109 SER B N 1
ATOM 4864 C CA . SER B 1 109 ? -18.234 -37.625 -10.914 1 92.12 109 SER B CA 1
ATOM 4865 C C . SER B 1 109 ? -17.359 -36.781 -10 1 92.12 109 SER B C 1
ATOM 4867 O O . SER B 1 109 ? -17.844 -35.844 -9.344 1 92.12 109 SER B O 1
ATOM 4869 N N . HIS B 1 110 ? -16.094 -37.062 -9.898 1 91.44 110 HIS B N 1
ATOM 4870 C CA . HIS B 1 110 ? -15.195 -36.312 -9.023 1 91.44 110 HIS B CA 1
ATOM 4871 C C . HIS B 1 110 ? -14.984 -34.906 -9.539 1 91.44 110 HIS B C 1
ATOM 4873 O O . HIS B 1 110 ? -14.938 -33.938 -8.758 1 91.44 110 HIS B O 1
ATOM 4879 N N . ALA B 1 111 ? -14.867 -34.781 -10.805 1 93.94 111 ALA B N 1
ATOM 4880 C CA . ALA B 1 111 ? -14.727 -33.469 -11.422 1 93.94 111 ALA B CA 1
ATOM 4881 C C . ALA B 1 111 ? -15.977 -32.625 -11.203 1 93.94 111 ALA B C 1
ATOM 4883 O O . ALA B 1 111 ? -15.883 -31.422 -10.961 1 93.94 111 ALA B O 1
ATOM 4884 N N . ALA B 1 112 ? -17.078 -33.281 -11.297 1 96.12 112 ALA B N 1
ATOM 4885 C CA . ALA B 1 112 ? -18.344 -32.594 -11.086 1 96.12 112 ALA B CA 1
ATOM 4886 C C . ALA B 1 112 ? -18.469 -32.094 -9.656 1 96.12 112 ALA B C 1
ATOM 4888 O O . ALA B 1 112 ? -19 -30.984 -9.43 1 96.12 112 ALA B O 1
ATOM 4889 N N . ALA B 1 113 ? -18.031 -32.844 -8.727 1 94.44 113 ALA B N 1
ATOM 4890 C CA . ALA B 1 113 ? -18.047 -32.438 -7.324 1 94.44 113 ALA B CA 1
ATOM 4891 C C . ALA B 1 113 ? -17.141 -31.219 -7.105 1 94.44 113 ALA B C 1
ATOM 4893 O O . ALA B 1 113 ? -17.5 -30.297 -6.367 1 94.44 113 ALA B O 1
ATOM 4894 N N . VAL B 1 114 ? -16 -31.219 -7.754 1 95.19 114 VAL B N 1
ATOM 4895 C CA . VAL B 1 114 ? -15.07 -30.109 -7.652 1 95.19 114 VAL B CA 1
ATOM 4896 C C . VAL B 1 114 ? -15.688 -28.859 -8.273 1 95.19 114 VAL B C 1
ATOM 4898 O O . VAL B 1 114 ? -15.602 -27.766 -7.711 1 95.19 114 VAL B O 1
ATOM 4901 N N . LEU B 1 115 ? -16.328 -29.031 -9.383 1 96.62 115 LEU B N 1
ATOM 4902 C CA . LEU B 1 115 ? -17 -27.922 -10.047 1 96.62 115 LEU B CA 1
ATOM 4903 C C . LEU B 1 115 ? -18.062 -27.312 -9.141 1 96.62 115 LEU B C 1
ATOM 4905 O O . LEU B 1 115 ? -18.172 -26.078 -9.047 1 96.62 115 LEU B O 1
ATOM 4909 N N . GLY B 1 116 ? -18.812 -28.172 -8.539 1 96.69 116 GLY B N 1
ATOM 4910 C CA . GLY B 1 116 ? -19.828 -27.688 -7.609 1 96.69 116 GLY B CA 1
ATOM 4911 C C . GLY B 1 116 ? -19.25 -26.891 -6.465 1 96.69 116 GLY B C 1
ATOM 4912 O O . GLY B 1 116 ? -19.797 -25.844 -6.098 1 96.69 116 GLY B O 1
ATOM 4913 N N . ALA B 1 117 ? -18.203 -27.328 -5.887 1 94.94 117 ALA B N 1
ATOM 4914 C CA . ALA B 1 117 ? -17.547 -26.609 -4.789 1 94.94 117 ALA B CA 1
ATOM 4915 C C . ALA B 1 117 ? -17 -25.266 -5.25 1 94.94 117 ALA B C 1
ATOM 4917 O O . ALA B 1 117 ? -17.141 -24.266 -4.559 1 94.94 117 ALA B O 1
ATOM 4918 N N . VAL B 1 118 ? -16.438 -25.219 -6.418 1 95.06 118 VAL B N 1
ATOM 4919 C CA . VAL B 1 118 ? -15.766 -24.047 -6.965 1 95.06 118 VAL B CA 1
ATOM 4920 C C . VAL B 1 118 ? -16.797 -22.953 -7.27 1 95.06 118 VAL B C 1
ATOM 4922 O O . VAL B 1 118 ? -16.516 -21.766 -7.102 1 95.06 118 VAL B O 1
ATOM 4925 N N . LEU B 1 119 ? -17.953 -23.297 -7.668 1 96.75 119 LEU B N 1
ATOM 4926 C CA . LEU B 1 119 ? -18.953 -22.328 -8.133 1 96.75 119 LEU B CA 1
ATOM 4927 C C . LEU B 1 119 ? -19.969 -22.031 -7.035 1 96.75 119 LEU B C 1
ATOM 4929 O O . LEU B 1 119 ? -20.906 -21.266 -7.25 1 96.75 119 LEU B O 1
ATOM 4933 N N . SER B 1 120 ? -19.766 -22.547 -5.91 1 94.56 120 SER B N 1
ATOM 4934 C CA . SER B 1 120 ? -20.766 -22.438 -4.855 1 94.56 120 SER B CA 1
ATOM 4935 C C . SER B 1 120 ? -20.688 -21.062 -4.176 1 94.56 120 SER B C 1
ATOM 4937 O O . SER B 1 120 ? -21.703 -20.516 -3.746 1 94.56 120 SER B O 1
ATOM 4939 N N . PRO B 1 121 ? -19.484 -20.453 -4.062 1 92.19 121 PRO B N 1
ATOM 4940 C CA . PRO B 1 121 ? -19.438 -19.172 -3.336 1 92.19 121 PRO B CA 1
ATOM 4941 C C . PRO B 1 121 ? -19.812 -17.984 -4.207 1 92.19 121 PRO B C 1
ATOM 4943 O O . PRO B 1 121 ? -19.578 -18 -5.422 1 92.19 121 PRO B O 1
ATOM 4946 N N . THR B 1 122 ? -20.406 -17 -3.547 1 91.31 122 THR B N 1
ATOM 4947 C CA . THR B 1 122 ? -20.75 -15.742 -4.207 1 91.31 122 THR B CA 1
ATOM 4948 C C . THR B 1 122 ? -19.703 -14.672 -3.924 1 91.31 122 THR B C 1
ATOM 4950 O O . THR B 1 122 ? -18.875 -14.828 -3.023 1 91.31 122 THR B O 1
ATOM 4953 N N . ASP B 1 123 ? -19.719 -13.688 -4.73 1 86.75 123 ASP B N 1
ATOM 4954 C CA . ASP B 1 123 ? -18.828 -12.539 -4.578 1 86.75 123 ASP B CA 1
ATOM 4955 C C . ASP B 1 123 ? -19.609 -11.234 -4.477 1 86.75 123 ASP B C 1
ATOM 4957 O O . ASP B 1 123 ? -20.344 -10.875 -5.398 1 86.75 123 ASP B O 1
ATOM 4961 N N . ALA B 1 124 ? -19.359 -10.547 -3.342 1 78 124 ALA B N 1
ATOM 4962 C CA . ALA B 1 124 ? -20.125 -9.312 -3.135 1 78 124 ALA B CA 1
ATOM 4963 C C . ALA B 1 124 ? -19.391 -8.109 -3.713 1 78 124 ALA B C 1
ATOM 4965 O O . ALA B 1 124 ? -19.844 -6.973 -3.598 1 78 124 ALA B O 1
ATOM 4966 N N . ALA B 1 125 ? -18.266 -8.359 -4.262 1 70.94 125 ALA B N 1
ATOM 4967 C CA . ALA B 1 125 ? -17.469 -7.238 -4.766 1 70.94 125 ALA B CA 1
ATOM 4968 C C . ALA B 1 125 ? -18.203 -6.492 -5.867 1 70.94 125 ALA B C 1
ATOM 4970 O O . ALA B 1 125 ? -18.078 -5.273 -6.004 1 70.94 125 ALA B O 1
ATOM 4971 N N . ALA B 1 126 ? -19.016 -7.184 -6.586 1 64.62 126 ALA B N 1
ATOM 4972 C CA . ALA B 1 126 ? -19.734 -6.562 -7.695 1 64.62 126 ALA B CA 1
ATOM 4973 C C . ALA B 1 126 ? -20.844 -5.645 -7.188 1 64.62 126 ALA B C 1
ATOM 4975 O O . ALA B 1 126 ? -21.281 -4.742 -7.902 1 64.62 126 ALA B O 1
ATOM 4976 N N . VAL B 1 127 ? -21.234 -5.863 -5.965 1 70.19 127 VAL B N 1
ATOM 4977 C CA . VAL B 1 127 ? -22.328 -5.07 -5.41 1 70.19 127 VAL B CA 1
ATOM 4978 C C . VAL B 1 127 ? -21.781 -3.764 -4.84 1 70.19 127 VAL B C 1
ATOM 4980 O O . VAL B 1 127 ? -22.531 -2.838 -4.551 1 70.19 127 VAL B O 1
ATOM 4983 N N . ALA B 1 128 ? -20.516 -3.709 -4.805 1 66.56 128 ALA B N 1
ATOM 4984 C CA . ALA B 1 128 ? -19.875 -2.545 -4.188 1 66.56 128 ALA B CA 1
ATOM 4985 C C . ALA B 1 128 ? -20.281 -1.26 -4.902 1 66.56 128 ALA B C 1
ATOM 4987 O O . ALA B 1 128 ? -20.469 -0.22 -4.266 1 66.56 128 ALA B O 1
ATOM 4988 N N . GLY B 1 129 ? -20.531 -1.394 -6.176 1 64.31 129 GLY B N 1
ATOM 4989 C CA . GLY B 1 129 ? -20.922 -0.203 -6.918 1 64.31 129 GLY B CA 1
ATOM 4990 C C . GLY B 1 129 ? -22.328 0.267 -6.605 1 64.31 129 GLY B C 1
ATOM 4991 O O . GLY B 1 129 ? -22.672 1.43 -6.84 1 64.31 129 GLY B O 1
ATOM 4992 N N . LEU B 1 130 ? -23.062 -0.617 -5.938 1 67.44 130 LEU B N 1
ATOM 4993 C CA . LEU B 1 130 ? -24.453 -0.289 -5.652 1 67.44 130 LEU B CA 1
ATOM 4994 C C . LEU B 1 130 ? -24.688 -0.14 -4.152 1 67.44 130 LEU B C 1
ATOM 4996 O O . LEU B 1 130 ? -25.828 -0.15 -3.691 1 67.44 130 LEU B O 1
ATOM 5000 N N . ALA B 1 131 ? -23.641 -0.079 -3.568 1 66.62 131 ALA B N 1
ATOM 5001 C CA . ALA B 1 131 ? -23.703 -0.069 -2.109 1 66.62 131 ALA B CA 1
ATOM 5002 C C . ALA B 1 131 ? -24.531 1.101 -1.604 1 66.62 131 ALA B C 1
ATOM 5004 O O . ALA B 1 131 ? -25.312 0.955 -0.652 1 66.62 131 ALA B O 1
ATOM 5005 N N . LYS B 1 132 ? -24.469 2.16 -2.324 1 66.12 132 LYS B N 1
ATOM 5006 C CA . LYS B 1 132 ? -25.141 3.369 -1.855 1 66.12 132 LYS B CA 1
ATOM 5007 C C . LYS B 1 132 ? -26.656 3.275 -2.061 1 66.12 132 LYS B C 1
ATOM 5009 O O . LYS B 1 132 ? -27.422 3.994 -1.417 1 66.12 132 LYS B O 1
ATOM 5014 N N . LYS B 1 133 ? -27.078 2.377 -2.807 1 74.5 133 LYS B N 1
ATOM 5015 C CA . LYS B 1 133 ? -28.5 2.279 -3.141 1 74.5 133 LYS B CA 1
ATOM 5016 C C . LYS B 1 133 ? -29.172 1.171 -2.34 1 74.5 133 LYS B C 1
ATOM 5018 O O . LYS B 1 133 ? -30.391 0.987 -2.43 1 74.5 133 LYS B O 1
ATOM 5023 N N . LEU B 1 134 ? -28.375 0.547 -1.584 1 79.06 134 LEU B N 1
ATOM 5024 C CA . LEU B 1 134 ? -28.906 -0.562 -0.798 1 79.06 134 LEU B CA 1
ATOM 5025 C C . LEU B 1 134 ? -28.938 -0.209 0.685 1 79.06 134 LEU B C 1
ATOM 5027 O O . LEU B 1 134 ? -28.031 0.45 1.194 1 79.06 134 LEU B O 1
ATOM 5031 N N . PRO B 1 135 ? -30.047 -0.611 1.251 1 79.62 135 PRO B N 1
ATOM 5032 C CA . PRO B 1 135 ? -30.062 -0.429 2.705 1 79.62 135 PRO B CA 1
ATOM 5033 C C . PRO B 1 135 ? -28.906 -1.153 3.398 1 79.62 135 PRO B C 1
ATOM 5035 O O . PRO B 1 135 ? -28.438 -2.188 2.912 1 79.62 135 PRO B O 1
ATOM 5038 N N . ARG B 1 136 ? -28.547 -0.662 4.523 1 81.69 136 ARG B N 1
ATOM 5039 C CA . ARG B 1 136 ? -27.406 -1.169 5.27 1 81.69 136 ARG B CA 1
ATOM 5040 C C . ARG B 1 136 ? -27.578 -2.645 5.609 1 81.69 136 ARG B C 1
ATOM 5042 O O . ARG B 1 136 ? -26.625 -3.424 5.527 1 81.69 136 ARG B O 1
ATOM 5049 N N . ARG B 1 137 ? -28.766 -2.99 5.973 1 82.06 137 ARG B N 1
ATOM 5050 C CA . ARG B 1 137 ? -29.031 -4.371 6.367 1 82.06 137 ARG B CA 1
ATOM 5051 C C . ARG B 1 137 ? -28.766 -5.328 5.211 1 82.06 137 ARG B C 1
ATOM 5053 O O . ARG B 1 137 ? -28.078 -6.34 5.371 1 82.06 137 ARG B O 1
ATOM 5060 N N . SER B 1 138 ? -29.328 -4.996 4.082 1 83.5 138 SER B N 1
ATOM 5061 C CA . SER B 1 138 ? -29.156 -5.84 2.902 1 83.5 138 SER B CA 1
ATOM 5062 C C . SER B 1 138 ? -27.703 -5.922 2.48 1 83.5 138 SER B C 1
ATOM 5064 O O . SER B 1 138 ? -27.219 -6.992 2.111 1 83.5 138 SER B O 1
ATOM 5066 N N . LEU B 1 139 ? -27.062 -4.824 2.553 1 84.88 139 LEU B N 1
ATOM 5067 C CA . LEU B 1 139 ? -25.656 -4.781 2.174 1 84.88 139 LEU B CA 1
ATOM 5068 C C . LEU B 1 139 ? -24.812 -5.621 3.123 1 84.88 139 LEU B C 1
ATOM 5070 O O . LEU B 1 139 ? -23.906 -6.336 2.688 1 84.88 139 LEU B O 1
ATOM 5074 N N . THR B 1 140 ? -25.141 -5.566 4.363 1 86.56 140 THR B N 1
ATOM 5075 C CA . THR B 1 140 ? -24.391 -6.32 5.363 1 86.56 140 THR B CA 1
ATOM 5076 C C . THR B 1 140 ? -24.641 -7.816 5.207 1 86.56 140 THR B C 1
ATOM 5078 O O . THR B 1 140 ? -23.719 -8.625 5.383 1 86.56 140 THR B O 1
ATOM 5081 N N . VAL B 1 141 ? -25.812 -8.141 4.879 1 87.31 141 VAL B N 1
ATOM 5082 C CA . VAL B 1 141 ? -26.141 -9.547 4.688 1 87.31 141 VAL B CA 1
ATOM 5083 C C . VAL B 1 141 ? -25.375 -10.094 3.482 1 87.31 141 VAL B C 1
ATOM 5085 O O . VAL B 1 141 ? -24.797 -11.18 3.549 1 87.31 141 VAL B O 1
ATOM 5088 N N . LEU B 1 142 ? -25.375 -9.352 2.438 1 88.25 142 LEU B N 1
ATOM 5089 C CA . LEU B 1 142 ? -24.672 -9.773 1.231 1 88.25 142 LEU B CA 1
ATOM 5090 C C . LEU B 1 142 ? -23.156 -9.867 1.483 1 88.25 142 LEU B C 1
ATOM 5092 O O . LEU B 1 142 ? -22.516 -10.836 1.066 1 88.25 142 LEU B O 1
ATOM 5096 N N . ARG B 1 143 ? -22.656 -8.938 2.162 1 88.25 143 ARG B N 1
ATOM 5097 C CA . ARG B 1 143 ? -21.219 -8.93 2.471 1 88.25 143 ARG B CA 1
ATOM 5098 C C . ARG B 1 143 ? -20.875 -10.047 3.443 1 88.25 143 ARG B C 1
ATOM 5100 O O . ARG B 1 143 ? -19.844 -10.719 3.279 1 88.25 143 ARG B O 1
ATOM 5107 N N . GLY B 1 144 ? -21.719 -10.133 4.469 1 89.69 144 GLY B N 1
ATOM 5108 C CA . GLY B 1 144 ? -21.5 -11.211 5.422 1 89.69 144 GLY B CA 1
ATOM 5109 C C . GLY B 1 144 ? -21.547 -12.586 4.789 1 89.69 144 GLY B C 1
ATOM 5110 O O . GLY B 1 144 ? -20.719 -13.445 5.098 1 89.69 144 GLY B O 1
ATOM 5111 N N . GLU B 1 145 ? -22.5 -12.758 3.916 1 90.75 145 GLU B N 1
ATOM 5112 C CA . GLU B 1 145 ? -22.594 -14 3.164 1 90.75 145 GLU B CA 1
ATOM 5113 C C . GLU B 1 145 ? -21.312 -14.258 2.369 1 90.75 145 GLU B C 1
ATOM 5115 O O . GLU B 1 145 ? -20.75 -15.352 2.436 1 90.75 145 GLU B O 1
ATOM 5120 N N . SER B 1 146 ? -20.922 -13.281 1.636 1 90.25 146 SER B N 1
ATOM 5121 C CA . SER B 1 146 ? -19.75 -13.406 0.778 1 90.25 146 SER B CA 1
ATOM 5122 C C . SER B 1 146 ? -18.5 -13.734 1.594 1 90.25 146 SER B C 1
ATOM 5124 O O . SER B 1 146 ? -17.688 -14.562 1.181 1 90.25 146 SER B O 1
ATOM 5126 N N . LEU B 1 147 ? -18.375 -13.172 2.721 1 88 147 LEU B N 1
ATOM 5127 C CA . LEU B 1 147 ? -17.203 -13.352 3.574 1 88 147 LEU B CA 1
ATOM 5128 C C . LEU B 1 147 ? -17.141 -14.789 4.09 1 88 147 LEU B C 1
ATOM 5130 O O . LEU B 1 147 ? -16.078 -15.422 4.027 1 88 147 LEU B O 1
ATOM 5134 N N . ILE B 1 148 ? -18.234 -15.266 4.492 1 89.31 148 ILE B N 1
ATOM 5135 C CA . ILE B 1 148 ? -18.266 -16.562 5.156 1 89.31 148 ILE B CA 1
ATOM 5136 C C . ILE B 1 148 ? -18.359 -17.672 4.109 1 89.31 148 ILE B C 1
ATOM 5138 O O . ILE B 1 148 ? -17.75 -18.75 4.277 1 89.31 148 ILE B O 1
ATOM 5142 N N . ASN B 1 149 ? -19.047 -17.438 3.074 1 92.75 149 ASN B N 1
ATOM 5143 C CA . ASN B 1 149 ? -19.234 -18.5 2.096 1 92.75 149 ASN B CA 1
ATOM 5144 C C . ASN B 1 149 ? -17.922 -18.875 1.408 1 92.75 149 ASN B C 1
ATOM 5146 O O . ASN B 1 149 ? -17.766 -20.016 0.94 1 92.75 149 ASN B O 1
ATOM 5150 N N . ASP B 1 150 ? -16.969 -17.969 1.343 1 88.69 150 ASP B N 1
ATOM 5151 C CA . ASP B 1 150 ? -15.648 -18.297 0.818 1 88.69 150 ASP B CA 1
ATOM 5152 C C . ASP B 1 150 ? -14.992 -19.406 1.624 1 88.69 150 ASP B C 1
ATOM 5154 O O . ASP B 1 150 ? -14.406 -20.328 1.054 1 88.69 150 ASP B O 1
ATOM 5158 N N . GLY B 1 151 ? -15.133 -19.297 2.912 1 87.25 151 GLY B N 1
ATOM 5159 C CA . GLY B 1 151 ? -14.594 -20.328 3.779 1 87.25 151 GLY B CA 1
ATOM 5160 C C . GLY B 1 151 ? -15.25 -21.688 3.57 1 87.25 151 GLY B C 1
ATOM 5161 O O . GLY B 1 151 ? -14.562 -22.703 3.482 1 87.25 151 GLY B O 1
ATOM 5162 N N . THR B 1 152 ? -16.484 -21.688 3.436 1 89.69 152 THR B N 1
ATOM 5163 C CA . THR B 1 152 ? -17.234 -22.906 3.232 1 89.69 152 THR B CA 1
ATOM 5164 C C . THR B 1 152 ? -16.875 -23.547 1.894 1 89.69 152 THR B C 1
ATOM 5166 O O . THR B 1 152 ? -16.641 -24.766 1.819 1 89.69 152 THR B O 1
ATOM 5169 N N . ALA B 1 153 ? -16.859 -22.75 0.955 1 92.12 153 ALA B N 1
ATOM 5170 C CA . ALA B 1 153 ? -16.562 -23.234 -0.391 1 92.12 153 ALA B CA 1
ATOM 5171 C C . ALA B 1 153 ? -15.156 -23.828 -0.466 1 92.12 153 ALA B C 1
ATOM 5173 O O . ALA B 1 153 ? -14.938 -24.828 -1.148 1 92.12 153 ALA B O 1
ATOM 5174 N N . LEU B 1 154 ? -14.266 -23.266 0.215 1 87.62 154 LEU B N 1
ATOM 5175 C CA . LEU B 1 154 ? -12.875 -23.719 0.158 1 87.62 154 LEU B CA 1
ATOM 5176 C C . LEU B 1 154 ? -12.711 -25.047 0.897 1 87.62 154 LEU B C 1
ATOM 5178 O O . LEU B 1 154 ? -11.891 -25.891 0.504 1 87.62 154 LEU B O 1
ATOM 5182 N N . VAL B 1 155 ? -13.461 -25.234 1.931 1 86.56 155 VAL B N 1
ATOM 5183 C CA . VAL B 1 155 ? -13.445 -26.516 2.615 1 86.56 155 VAL B CA 1
ATOM 5184 C C . VAL B 1 155 ? -14.016 -27.594 1.697 1 86.56 155 VAL B C 1
ATOM 5186 O O . VAL B 1 155 ? -13.445 -28.688 1.58 1 86.56 155 VAL B O 1
ATOM 5189 N N . LEU B 1 156 ? -15.094 -27.297 1.072 1 90.31 156 LEU B N 1
ATOM 5190 C CA . LEU B 1 156 ? -15.695 -28.234 0.13 1 90.31 156 LEU B CA 1
ATOM 5191 C C . LEU B 1 156 ? -14.742 -28.547 -1.016 1 90.31 156 LEU B C 1
ATOM 5193 O O . LEU B 1 156 ? -14.633 -29.688 -1.451 1 90.31 156 LEU B O 1
ATOM 5197 N N . PHE B 1 157 ? -14.102 -27.531 -1.467 1 91.44 157 PHE B N 1
ATOM 5198 C CA . PHE B 1 157 ? -13.133 -27.672 -2.541 1 91.44 157 PHE B CA 1
ATOM 5199 C C . PHE B 1 157 ? -12 -28.609 -2.125 1 91.44 157 PHE B C 1
ATOM 5201 O O . PHE B 1 157 ? -11.641 -29.531 -2.865 1 91.44 157 PHE B O 1
ATOM 5208 N N . ALA B 1 158 ? -11.477 -28.422 -0.959 1 87 158 ALA B N 1
ATOM 5209 C CA . ALA B 1 158 ? -10.367 -29.219 -0.466 1 87 158 ALA B CA 1
ATOM 5210 C C . ALA B 1 158 ? -10.758 -30.688 -0.345 1 87 158 ALA B C 1
ATOM 5212 O O . ALA B 1 158 ? -10 -31.578 -0.729 1 87 158 ALA B O 1
ATOM 5213 N N . VAL B 1 159 ? -11.867 -30.922 0.079 1 86.69 159 VAL B N 1
ATOM 5214 C CA . VAL B 1 159 ? -12.352 -32.281 0.269 1 86.69 159 VAL B CA 1
ATOM 5215 C C . VAL B 1 159 ? -12.609 -32.938 -1.088 1 86.69 159 VAL B C 1
ATOM 5217 O O . VAL B 1 159 ? -12.219 -34.094 -1.319 1 86.69 159 VAL B O 1
ATOM 5220 N N . SER B 1 160 ? -13.281 -32.219 -1.922 1 91.12 160 SER B N 1
ATOM 5221 C CA . SER B 1 160 ? -13.617 -32.75 -3.234 1 91.12 160 SER B CA 1
ATOM 5222 C C . SER B 1 160 ? -12.352 -33.062 -4.035 1 91.12 160 SER B C 1
ATOM 5224 O O . SER B 1 160 ? -12.281 -34.094 -4.711 1 91.12 160 SER B O 1
ATOM 5226 N N . VAL B 1 161 ? -11.406 -32.219 -3.959 1 89.88 161 VAL B N 1
ATOM 5227 C CA . VAL B 1 161 ? -10.156 -32.406 -4.68 1 89.88 161 VAL B CA 1
ATOM 5228 C C . VAL B 1 161 ? -9.406 -33.594 -4.078 1 89.88 161 VAL B C 1
ATOM 5230 O O . VAL B 1 161 ? -8.82 -34.406 -4.805 1 89.88 161 VAL B O 1
ATOM 5233 N N . SER B 1 162 ? -9.422 -33.688 -2.773 1 87.06 162 SER B N 1
ATOM 5234 C CA . SER B 1 162 ? -8.75 -34.781 -2.104 1 87.06 162 SER B CA 1
ATOM 5235 C C . SER B 1 162 ? -9.328 -36.125 -2.539 1 87.06 162 SER B C 1
ATOM 5237 O O . SER B 1 162 ? -8.586 -37.094 -2.777 1 87.06 162 SER B O 1
ATOM 5239 N N . VAL B 1 163 ? -10.547 -36.188 -2.697 1 86.25 163 VAL B N 1
ATOM 5240 C CA . VAL B 1 163 ? -11.211 -37.438 -3.127 1 86.25 163 VAL B CA 1
ATOM 5241 C C . VAL B 1 163 ? -10.898 -37.688 -4.602 1 86.25 163 VAL B C 1
ATOM 5243 O O . VAL B 1 163 ? -10.656 -38.844 -4.996 1 86.25 163 VAL B O 1
ATOM 5246 N N . ALA B 1 164 ? -10.914 -36.656 -5.336 1 88.31 164 ALA B N 1
ATOM 5247 C CA . ALA B 1 164 ? -10.617 -36.781 -6.762 1 88.31 164 ALA B CA 1
ATOM 5248 C C . ALA B 1 164 ? -9.188 -37.25 -6.988 1 88.31 164 ALA B C 1
ATOM 5250 O O . ALA B 1 164 ? -8.898 -37.938 -7.984 1 88.31 164 ALA B O 1
ATOM 5251 N N . MET B 1 165 ? -8.352 -36.906 -6.121 1 88.31 165 MET B N 1
ATOM 5252 C CA . MET B 1 165 ? -6.941 -37.25 -6.227 1 88.31 165 MET B CA 1
ATOM 5253 C C . MET B 1 165 ? -6.707 -38.688 -5.762 1 88.31 165 MET B C 1
ATOM 5255 O O . MET B 1 165 ? -5.586 -39.188 -5.832 1 88.31 165 MET B O 1
ATOM 5259 N N . GLY B 1 166 ? -7.688 -39.406 -5.297 1 79.75 166 GLY B N 1
ATOM 5260 C CA . GLY B 1 166 ? -7.578 -40.781 -4.887 1 79.75 166 GLY B CA 1
ATOM 5261 C C . GLY B 1 166 ? -7.68 -40.969 -3.387 1 79.75 166 GLY B C 1
ATOM 5262 O O . GLY B 1 166 ? -7.352 -42.062 -2.867 1 79.75 166 GLY B O 1
ATOM 5263 N N . GLY B 1 167 ? -8.016 -39.906 -2.805 1 78 167 GLY B N 1
ATOM 5264 C CA . GLY B 1 167 ? -8.188 -40.031 -1.367 1 78 167 GLY B CA 1
ATOM 5265 C C . GLY B 1 167 ? -9.43 -40.844 -0.984 1 78 167 GLY B C 1
ATOM 5266 O O . GLY B 1 167 ? -10.234 -41.188 -1.847 1 78 167 GLY B O 1
ATOM 5267 N N . HIS B 1 168 ? -9.539 -41.188 0.23 1 78.88 168 HIS B N 1
ATOM 5268 C CA . HIS B 1 168 ? -10.68 -41.969 0.731 1 78.88 168 HIS B CA 1
ATOM 5269 C C . HIS B 1 168 ? -11.945 -41.094 0.729 1 78.88 168 HIS B C 1
ATOM 5271 O O . HIS B 1 168 ? -11.883 -39.906 0.971 1 78.88 168 HIS B O 1
ATOM 5277 N N . PRO B 1 169 ? -12.984 -41.844 0.33 1 79.06 169 PRO B N 1
ATOM 5278 C CA . PRO B 1 169 ? -14.25 -41.094 0.399 1 79.06 169 PRO B CA 1
ATOM 5279 C C . PRO B 1 169 ? -14.586 -40.625 1.814 1 79.06 169 PRO B C 1
ATOM 5281 O O . PRO B 1 169 ? -14.281 -41.312 2.785 1 79.06 169 PRO B O 1
ATOM 5284 N N . VAL B 1 170 ? -15.039 -39.5 1.882 1 77.19 170 VAL B N 1
ATOM 5285 C CA . VAL B 1 170 ? -15.352 -38.906 3.18 1 77.19 170 VAL B CA 1
ATOM 5286 C C . VAL B 1 170 ? -16.844 -39.031 3.459 1 77.19 170 VAL B C 1
ATOM 5288 O O . VAL B 1 170 ? -17.672 -38.656 2.637 1 77.19 170 VAL B O 1
ATOM 5291 N N . SER B 1 171 ? -17.219 -39.625 4.527 1 84.06 171 SER B N 1
ATOM 5292 C CA . SER B 1 171 ? -18.609 -39.75 4.953 1 84.06 171 SER B CA 1
ATOM 5293 C C . SER B 1 171 ? -19.203 -38.375 5.297 1 84.06 171 SER B C 1
ATOM 5295 O O . SER B 1 171 ? -18.469 -37.438 5.625 1 84.06 171 SER B O 1
ATOM 5297 N N . PRO B 1 172 ? -20.531 -38.188 5.117 1 81.69 172 PRO B N 1
ATOM 5298 C CA . PRO B 1 172 ? -21.156 -36.906 5.473 1 81.69 172 PRO B CA 1
ATOM 5299 C C . PRO B 1 172 ? -20.891 -36.5 6.918 1 81.69 172 PRO B C 1
ATOM 5301 O O . PRO B 1 172 ? -20.703 -35.312 7.203 1 81.69 172 PRO B O 1
ATOM 5304 N N . ALA B 1 173 ? -20.891 -37.438 7.77 1 86.06 173 ALA B N 1
ATOM 5305 C CA . ALA B 1 173 ? -20.594 -37.156 9.172 1 86.06 173 ALA B CA 1
ATOM 5306 C C . ALA B 1 173 ? -19.172 -36.656 9.344 1 86.06 173 ALA B C 1
ATOM 5308 O O . ALA B 1 173 ? -18.938 -35.688 10.102 1 86.06 173 ALA B O 1
ATOM 5309 N N . ALA B 1 174 ? -18.328 -37.312 8.68 1 83.44 174 ALA B N 1
ATOM 5310 C CA . ALA B 1 174 ? -16.922 -36.906 8.75 1 83.44 174 ALA B CA 1
ATOM 5311 C C . ALA B 1 174 ? -16.719 -35.531 8.141 1 83.44 174 ALA B C 1
ATOM 5313 O O . ALA B 1 174 ? -15.906 -34.75 8.633 1 83.44 174 ALA B O 1
ATOM 5314 N N . LEU B 1 175 ? -17.469 -35.25 7.125 1 82.5 175 LEU B N 1
ATOM 5315 C CA . LEU B 1 175 ? -17.391 -33.969 6.48 1 82.5 175 LEU B CA 1
ATOM 5316 C C . LEU B 1 175 ? -17.938 -32.875 7.398 1 82.5 175 LEU B C 1
ATOM 5318 O O . LEU B 1 175 ? -17.344 -31.781 7.484 1 82.5 175 LEU B O 1
ATOM 5322 N N . THR B 1 176 ? -19.016 -33.188 7.996 1 83.94 176 THR B N 1
ATOM 5323 C CA . THR B 1 176 ? -19.609 -32.219 8.922 1 83.94 176 THR B CA 1
ATOM 5324 C C . THR B 1 176 ? -18.656 -31.922 10.07 1 83.94 176 THR B C 1
ATOM 5326 O O . THR B 1 176 ? -18.5 -30.766 10.469 1 83.94 176 THR B O 1
ATOM 5329 N N . PHE B 1 177 ? -18.078 -32.906 10.539 1 85.88 177 PHE B N 1
ATOM 5330 C CA . PHE B 1 177 ? -17.125 -32.719 11.625 1 85.88 177 PHE B CA 1
ATOM 5331 C C . PHE B 1 177 ? -15.93 -31.891 11.156 1 85.88 177 PHE B C 1
ATOM 5333 O O . PHE B 1 177 ? -15.453 -31.031 11.891 1 85.88 177 PHE B O 1
ATOM 5340 N N . ARG B 1 178 ? -15.484 -32.188 10.055 1 82.62 178 ARG B N 1
ATOM 5341 C CA . ARG B 1 178 ? -14.359 -31.438 9.5 1 82.62 178 ARG B CA 1
ATOM 5342 C C . ARG B 1 178 ? -14.727 -29.969 9.344 1 82.62 178 ARG B C 1
ATOM 5344 O O . ARG B 1 178 ? -13.898 -29.094 9.586 1 82.62 178 ARG B O 1
ATOM 5351 N N . PHE B 1 179 ? -15.938 -29.781 8.977 1 85.81 179 PHE B N 1
ATOM 5352 C CA . PHE B 1 179 ? -16.406 -28.406 8.805 1 85.81 179 PHE B CA 1
ATOM 5353 C C . PHE B 1 179 ? -16.453 -27.688 10.148 1 85.81 179 PHE B C 1
ATOM 5355 O O . PHE B 1 179 ? -15.969 -26.547 10.258 1 85.81 179 PHE B O 1
ATOM 5362 N N . ILE B 1 180 ? -17.016 -28.266 11.039 1 88.75 180 ILE B N 1
ATOM 5363 C CA . ILE B 1 180 ? -17.156 -27.656 12.359 1 88.75 180 ILE B CA 1
ATOM 5364 C C . ILE B 1 180 ? -15.773 -27.406 12.969 1 88.75 180 ILE B C 1
ATOM 5366 O O . ILE B 1 180 ? -15.516 -26.344 13.516 1 88.75 180 ILE B O 1
ATOM 5370 N N . ALA B 1 181 ? -14.938 -28.406 12.891 1 90.69 181 ALA B N 1
ATOM 5371 C CA . ALA B 1 181 ? -13.578 -28.266 13.414 1 90.69 181 ALA B CA 1
ATOM 5372 C C . ALA B 1 181 ? -12.82 -27.156 12.703 1 90.69 181 ALA B C 1
ATOM 5374 O O . ALA B 1 181 ? -12.07 -26.406 13.336 1 90.69 181 ALA B O 1
ATOM 5375 N N . SER B 1 182 ? -13.023 -27.078 11.438 1 90.62 182 SER B N 1
ATOM 5376 C CA . SER B 1 182 ? -12.359 -26.047 10.648 1 90.62 182 SER B CA 1
ATOM 5377 C C . SER B 1 182 ? -12.82 -24.656 11.07 1 90.62 182 SER B C 1
ATOM 5379 O O . SER B 1 182 ? -12 -23.75 11.211 1 90.62 182 SER B O 1
ATOM 5381 N N . TYR B 1 183 ? -14.055 -24.469 11.344 1 91.25 183 TYR B N 1
ATOM 5382 C CA . TYR B 1 183 ? -14.602 -23.172 11.711 1 91.25 183 TYR B CA 1
ATOM 5383 C C . TYR B 1 183 ? -14.219 -22.797 13.141 1 91.25 183 TYR B C 1
ATOM 5385 O O . TYR B 1 183 ? -13.836 -21.656 13.414 1 91.25 183 TYR B O 1
ATOM 5393 N N . VAL B 1 184 ? -14.297 -23.766 14 1 94.62 184 VAL B N 1
ATOM 5394 C CA . VAL B 1 184 ? -13.945 -23.516 15.391 1 94.62 184 VAL B CA 1
ATOM 5395 C C . VAL B 1 184 ? -12.461 -23.172 15.5 1 94.62 184 VAL B C 1
ATOM 5397 O O . VAL B 1 184 ? -12.086 -22.234 16.203 1 94.62 184 VAL B O 1
ATOM 5400 N N . GLY B 1 185 ? -11.68 -23.969 14.836 1 95 185 GLY B N 1
ATOM 5401 C CA . GLY B 1 185 ? -10.258 -23.656 14.797 1 95 185 GLY B CA 1
ATOM 5402 C C . GLY B 1 185 ? -9.961 -22.297 14.195 1 95 185 GLY B C 1
ATOM 5403 O O . GLY B 1 185 ? -9.062 -21.594 14.656 1 95 185 GLY B O 1
ATOM 5404 N N . GLY B 1 186 ? -10.672 -21.922 13.164 1 95.25 186 GLY B N 1
ATOM 5405 C CA . GLY B 1 186 ? -10.523 -20.609 12.562 1 95.25 186 GLY B CA 1
ATOM 5406 C C . GLY B 1 186 ? -10.891 -19.469 13.5 1 95.25 186 GLY B C 1
ATOM 5407 O O . GLY B 1 186 ? -10.195 -18.453 13.562 1 95.25 186 GLY B O 1
ATOM 5408 N N . ILE B 1 187 ? -11.945 -19.672 14.203 1 95.5 187 ILE B N 1
ATOM 5409 C CA . ILE B 1 187 ? -12.391 -18.688 15.18 1 95.5 187 ILE B CA 1
ATOM 5410 C C . ILE B 1 187 ? -11.32 -18.5 16.25 1 95.5 187 ILE B C 1
ATOM 5412 O O . ILE B 1 187 ? -10.953 -17.375 16.578 1 95.5 187 ILE B O 1
ATOM 5416 N N . ALA B 1 188 ? -10.805 -19.594 16.734 1 97.56 188 ALA B N 1
ATOM 5417 C CA . ALA B 1 188 ? -9.789 -19.547 17.781 1 97.56 188 ALA B CA 1
ATOM 5418 C C . ALA B 1 188 ? -8.531 -18.844 17.281 1 97.56 188 ALA B C 1
ATOM 5420 O O . ALA B 1 188 ? -7.965 -18 17.984 1 97.56 188 ALA B O 1
ATOM 5421 N N . ALA B 1 189 ? -8.133 -19.203 16.109 1 97.44 189 ALA B N 1
ATOM 5422 C CA . ALA B 1 189 ? -6.938 -18.594 15.523 1 97.44 189 ALA B CA 1
ATOM 5423 C C . ALA B 1 189 ? -7.125 -17.094 15.312 1 97.44 189 ALA B C 1
ATOM 5425 O O . ALA B 1 189 ? -6.223 -16.297 15.594 1 97.44 189 ALA B O 1
ATOM 5426 N N . GLY B 1 190 ? -8.258 -16.703 14.797 1 97.44 190 GLY B N 1
ATOM 5427 C CA . GLY B 1 190 ? -8.555 -15.289 14.578 1 97.44 190 GLY B CA 1
ATOM 5428 C C . GLY B 1 190 ? -8.586 -14.477 15.852 1 97.44 190 GLY B C 1
ATOM 5429 O O . GLY B 1 190 ? -8.039 -13.375 15.906 1 97.44 190 GLY B O 1
ATOM 5430 N N . LEU B 1 191 ? -9.18 -15.047 16.875 1 97.19 191 LEU B N 1
ATOM 5431 C CA . LEU B 1 191 ? -9.25 -14.367 18.172 1 97.19 191 LEU B CA 1
ATOM 5432 C C . LEU B 1 191 ? -7.863 -14.242 18.797 1 97.19 191 LEU B C 1
ATOM 5434 O O . LEU B 1 191 ? -7.531 -13.211 19.375 1 97.19 191 LEU B O 1
ATOM 5438 N N . LEU B 1 192 ? -7.129 -15.258 18.641 1 97.69 192 LEU B N 1
ATOM 5439 C CA . LEU B 1 192 ? -5.785 -15.25 19.219 1 97.69 192 LEU B CA 1
ATOM 5440 C C . LEU B 1 192 ? -4.91 -14.203 18.547 1 97.69 192 LEU B C 1
ATOM 5442 O O . LEU B 1 192 ? -4.273 -13.391 19.219 1 97.69 192 LEU B O 1
ATOM 5446 N N . VAL B 1 193 ? -4.875 -14.203 17.266 1 97.12 193 VAL B N 1
ATOM 5447 C CA . VAL B 1 193 ? -4.059 -13.242 16.531 1 97.12 193 VAL B CA 1
ATOM 5448 C C . VAL B 1 193 ? -4.59 -11.828 16.766 1 97.12 193 VAL B C 1
ATOM 5450 O O . VAL B 1 193 ? -3.811 -10.891 16.969 1 97.12 193 VAL B O 1
ATOM 5453 N N . GLY B 1 194 ? -5.934 -11.695 16.703 1 96.31 194 GLY B N 1
ATOM 5454 C CA . GLY B 1 194 ? -6.52 -10.398 16.984 1 96.31 194 GLY B CA 1
ATOM 5455 C C . GLY B 1 194 ? -6.137 -9.852 18.344 1 96.31 194 GLY B C 1
ATOM 5456 O O . GLY B 1 194 ? -5.766 -8.688 18.484 1 96.31 194 GLY B O 1
ATOM 5457 N N . ALA B 1 195 ? -6.172 -10.695 19.312 1 96.31 195 ALA B N 1
ATOM 5458 C CA . ALA B 1 195 ? -5.836 -10.297 20.688 1 96.31 195 ALA B CA 1
ATOM 5459 C C . ALA B 1 195 ? -4.355 -9.93 20.797 1 96.31 195 ALA B C 1
ATOM 5461 O O . ALA B 1 195 ? -4.004 -8.953 21.469 1 96.31 195 ALA B O 1
ATOM 5462 N N . LEU B 1 196 ? -3.543 -10.688 20.219 1 96 196 LEU B N 1
ATOM 5463 C CA . LEU B 1 196 ? -2.107 -10.43 20.25 1 96 196 LEU B CA 1
ATOM 5464 C C . LEU B 1 196 ? -1.781 -9.094 19.578 1 96 196 LEU B C 1
ATOM 5466 O O . LEU B 1 196 ? -0.936 -8.344 20.078 1 96 196 LEU B O 1
ATOM 5470 N N . VAL B 1 197 ? -2.387 -8.828 18.516 1 95.12 197 VAL B N 1
ATOM 5471 C CA . VAL B 1 197 ? -2.131 -7.594 17.797 1 95.12 197 VAL B CA 1
ATOM 5472 C C . VAL B 1 197 ? -2.6 -6.398 18.625 1 95.12 197 VAL B C 1
ATOM 5474 O O . VAL B 1 197 ? -1.942 -5.355 18.641 1 95.12 197 VAL B O 1
ATOM 5477 N N . VAL B 1 198 ? -3.736 -6.559 19.266 1 92.81 198 VAL B N 1
ATOM 5478 C CA . VAL B 1 198 ? -4.238 -5.504 20.141 1 92.81 198 VAL B CA 1
ATOM 5479 C C . VAL B 1 198 ? -3.215 -5.215 21.234 1 92.81 198 VAL B C 1
ATOM 5481 O O . VAL B 1 198 ? -2.914 -4.051 21.531 1 92.81 198 VAL B O 1
ATOM 5484 N N . LEU B 1 199 ? -2.658 -6.219 21.797 1 93.38 199 LEU B N 1
ATOM 5485 C CA . LEU B 1 199 ? -1.672 -6.07 22.859 1 93.38 199 LEU B CA 1
ATOM 5486 C C . LEU B 1 199 ? -0.399 -5.414 22.344 1 93.38 199 LEU B C 1
ATOM 5488 O O . LEU B 1 199 ? 0.186 -4.559 23 1 93.38 199 LEU B O 1
ATOM 5492 N N . LEU B 1 200 ? 0.005 -5.785 21.188 1 91.81 200 LEU B N 1
ATOM 5493 C CA . LEU B 1 200 ? 1.219 -5.238 20.578 1 91.81 200 LEU B CA 1
ATOM 5494 C C . LEU B 1 200 ? 1.034 -3.77 20.219 1 91.81 200 LEU B C 1
ATOM 5496 O O . LEU B 1 200 ? 1.96 -2.969 20.375 1 91.81 200 LEU B O 1
ATOM 5500 N N . ARG B 1 201 ? -0.107 -3.461 19.734 1 89.88 201 ARG B N 1
ATOM 5501 C CA . ARG B 1 201 ? -0.385 -2.094 19.312 1 89.88 201 ARG B CA 1
ATOM 5502 C C . ARG B 1 201 ? -0.388 -1.137 20.5 1 89.88 201 ARG B C 1
ATOM 5504 O O . ARG B 1 201 ? -0.115 0.056 20.344 1 89.88 201 ARG B O 1
ATOM 5511 N N . GLN B 1 202 ? -0.69 -1.633 21.625 1 87.31 202 GLN B N 1
ATOM 5512 C CA . GLN B 1 202 ? -0.669 -0.812 22.828 1 87.31 202 GLN B CA 1
ATOM 5513 C C . GLN B 1 202 ? 0.757 -0.417 23.203 1 87.31 202 GLN B C 1
ATOM 5515 O O . GLN B 1 202 ? 0.973 0.608 23.859 1 87.31 202 GLN B O 1
ATOM 5520 N N . LYS B 1 203 ? 1.693 -1.149 22.688 1 86 203 LYS B N 1
ATOM 5521 C CA . LYS B 1 203 ? 3.08 -0.927 23.078 1 86 203 LYS B CA 1
ATOM 5522 C C . LYS B 1 203 ? 3.863 -0.221 21.984 1 86 203 LYS B C 1
ATOM 5524 O O . LYS B 1 203 ? 4.984 0.241 22.203 1 86 203 LYS B O 1
ATOM 5529 N N . ILE B 1 204 ? 3.307 -0.194 20.828 1 84.88 204 ILE B N 1
ATOM 5530 C CA . ILE B 1 204 ? 4.008 0.383 19.688 1 84.88 204 ILE B CA 1
ATOM 5531 C C . ILE B 1 204 ? 3.418 1.752 19.359 1 84.88 204 ILE B C 1
ATOM 5533 O O . ILE B 1 204 ? 2.205 1.888 19.188 1 84.88 204 ILE B O 1
ATOM 5537 N N . ASP B 1 205 ? 4.262 2.771 19.359 1 79.94 205 ASP B N 1
ATOM 5538 C CA . ASP B 1 205 ? 3.818 4.117 19 1 79.94 205 ASP B CA 1
ATOM 5539 C C . ASP B 1 205 ? 4.555 4.629 17.766 1 79.94 205 ASP B C 1
ATOM 5541 O O . ASP B 1 205 ? 5.324 5.586 17.844 1 79.94 205 ASP B O 1
ATOM 5545 N N . ALA B 1 206 ? 4.312 3.984 16.625 1 86.88 206 ALA B N 1
ATOM 5546 C CA . ALA B 1 206 ? 4.922 4.367 15.359 1 86.88 206 ALA B CA 1
ATOM 5547 C C . ALA B 1 206 ? 4.012 4.016 14.188 1 86.88 206 ALA B C 1
ATOM 5549 O O . ALA B 1 206 ? 3.699 2.842 13.969 1 86.88 206 ALA B O 1
ATOM 5550 N N . PRO B 1 207 ? 3.668 4.996 13.484 1 86.94 207 PRO B N 1
ATOM 5551 C CA . PRO B 1 207 ? 2.666 4.797 12.438 1 86.94 207 PRO B CA 1
ATOM 5552 C C . PRO B 1 207 ? 3.098 3.77 11.391 1 86.94 207 PRO B C 1
ATOM 5554 O O . PRO B 1 207 ? 2.279 2.971 10.93 1 86.94 207 PRO B O 1
ATOM 5557 N N . LEU B 1 208 ? 4.352 3.756 11.031 1 90.31 208 LEU B N 1
ATOM 5558 C CA . LEU B 1 208 ? 4.797 2.854 9.969 1 90.31 208 LEU B CA 1
ATOM 5559 C C . LEU B 1 208 ? 4.812 1.409 10.461 1 90.31 208 LEU B C 1
ATOM 5561 O O . LEU B 1 208 ? 4.352 0.507 9.75 1 90.31 208 LEU B O 1
ATOM 5565 N N . GLU B 1 209 ? 5.293 1.204 11.68 1 91.56 209 GLU B N 1
ATOM 5566 C CA . GLU B 1 209 ? 5.285 -0.132 12.266 1 91.56 209 GLU B CA 1
ATOM 5567 C C . GLU B 1 209 ? 3.859 -0.629 12.484 1 91.56 209 GLU B C 1
ATOM 5569 O O . GLU B 1 209 ? 3.57 -1.811 12.289 1 91.56 209 GLU B O 1
ATOM 5574 N N . GLU B 1 210 ? 3.012 0.284 12.867 1 91.56 210 GLU B N 1
ATOM 5575 C CA . GLU B 1 210 ? 1.611 -0.076 13.062 1 91.56 210 GLU B CA 1
ATOM 5576 C C . GLU B 1 210 ? 0.939 -0.426 11.742 1 91.56 210 GLU B C 1
ATOM 5578 O O . GLU B 1 210 ? 0.084 -1.312 11.688 1 91.56 210 GLU B O 1
ATOM 5583 N N . GLY B 1 211 ? 1.302 0.363 10.742 1 92.62 211 GLY B N 1
ATOM 5584 C CA . GLY B 1 211 ? 0.816 0.011 9.422 1 92.62 211 GLY B CA 1
ATOM 5585 C C . GLY B 1 211 ? 1.259 -1.368 8.969 1 92.62 211 GLY B C 1
ATOM 5586 O O . GLY B 1 211 ? 0.468 -2.123 8.398 1 92.62 211 GLY B O 1
ATOM 5587 N N . ALA B 1 212 ? 2.49 -1.697 9.25 1 93.88 212 ALA B N 1
ATOM 5588 C CA . ALA B 1 212 ? 3.014 -3.02 8.914 1 93.88 212 ALA B CA 1
ATOM 5589 C C . ALA B 1 212 ? 2.297 -4.109 9.711 1 93.88 212 ALA B C 1
ATOM 5591 O O . ALA B 1 212 ? 2.037 -5.195 9.188 1 93.88 212 ALA B O 1
ATOM 5592 N N . LEU B 1 213 ? 2.053 -3.785 10.938 1 93.88 213 LEU B N 1
ATOM 5593 C CA . LEU B 1 213 ? 1.326 -4.723 11.789 1 93.88 213 LEU B CA 1
ATOM 5594 C C . LEU B 1 213 ? -0.081 -4.965 11.25 1 93.88 213 LEU B C 1
ATOM 5596 O O . LEU B 1 213 ? -0.586 -6.09 11.305 1 93.88 213 LEU B O 1
ATOM 5600 N N . SER B 1 214 ? -0.7 -3.885 10.805 1 94.44 214 SER B N 1
ATOM 5601 C CA . SER B 1 214 ? -2.014 -4.008 10.18 1 94.44 214 SER B CA 1
ATOM 5602 C C . SER B 1 214 ? -1.966 -4.934 8.969 1 94.44 214 SER B C 1
ATOM 5604 O O . SER B 1 214 ? -2.873 -5.746 8.766 1 94.44 214 SER B O 1
ATOM 5606 N N . LEU B 1 215 ? -0.967 -4.82 8.195 1 94.38 215 LEU B N 1
ATOM 5607 C CA . LEU B 1 215 ? -0.8 -5.668 7.023 1 94.38 215 LEU B CA 1
ATOM 5608 C C . LEU B 1 215 ? -0.525 -7.113 7.434 1 94.38 215 LEU B C 1
ATOM 5610 O O . LEU B 1 215 ? -0.985 -8.047 6.773 1 94.38 215 LEU B O 1
ATOM 5614 N N . LEU B 1 216 ? 0.21 -7.309 8.484 1 95.25 216 LEU B N 1
ATOM 5615 C CA . LEU B 1 216 ? 0.623 -8.625 8.961 1 95.25 216 LEU B CA 1
ATOM 5616 C C . LEU B 1 216 ? -0.568 -9.398 9.508 1 95.25 216 LEU B C 1
ATOM 5618 O O . LEU B 1 216 ? -0.612 -10.633 9.406 1 95.25 216 LEU B O 1
ATOM 5622 N N . THR B 1 217 ? -1.535 -8.781 10.031 1 96 217 THR B N 1
ATOM 5623 C CA . THR B 1 217 ? -2.607 -9.359 10.836 1 96 217 THR B CA 1
ATOM 5624 C C . THR B 1 217 ? -3.391 -10.391 10.031 1 96 217 THR B C 1
ATOM 5626 O O . THR B 1 217 ? -3.521 -11.547 10.445 1 96 217 THR B O 1
ATOM 5629 N N . PRO B 1 218 ? -3.936 -10.055 8.844 1 96.12 218 PRO B N 1
ATOM 5630 C CA . PRO B 1 218 ? -4.711 -11.055 8.109 1 96.12 218 PRO B CA 1
ATOM 5631 C C . PRO B 1 218 ? -3.867 -12.258 7.684 1 96.12 218 PRO B C 1
ATOM 5633 O O . PRO B 1 218 ? -4.344 -13.391 7.719 1 96.12 218 PRO B O 1
ATOM 5636 N N . PHE B 1 219 ? -2.656 -12.055 7.375 1 95.44 219 PHE B N 1
ATOM 5637 C CA . PHE B 1 219 ? -1.802 -13.141 6.902 1 95.44 219 PHE B CA 1
ATOM 5638 C C . PHE B 1 219 ? -1.392 -14.047 8.055 1 95.44 219 PHE B C 1
ATOM 5640 O O . PHE B 1 219 ? -1.319 -15.266 7.898 1 95.44 219 PHE B O 1
ATOM 5647 N N . ALA B 1 220 ? -1.067 -13.406 9.156 1 95.88 220 ALA B N 1
ATOM 5648 C CA . ALA B 1 220 ? -0.73 -14.203 10.336 1 95.88 220 ALA B CA 1
ATOM 5649 C C . ALA B 1 220 ? -1.914 -15.055 10.781 1 95.88 220 ALA B C 1
ATOM 5651 O O . ALA B 1 220 ? -1.744 -16.219 11.133 1 95.88 220 ALA B O 1
ATOM 5652 N N . ALA B 1 221 ? -3.08 -14.438 10.781 1 96.88 221 ALA B N 1
ATOM 5653 C CA . ALA B 1 221 ? -4.285 -15.172 11.156 1 96.88 221 ALA B CA 1
ATOM 5654 C C . ALA B 1 221 ? -4.547 -16.328 10.188 1 96.88 221 ALA B C 1
ATOM 5656 O O . ALA B 1 221 ? -4.836 -17.438 10.617 1 96.88 221 ALA B O 1
ATOM 5657 N N . PHE B 1 222 ? -4.484 -16.047 8.914 1 94.5 222 PHE B N 1
ATOM 5658 C CA . PHE B 1 222 ? -4.695 -17.062 7.891 1 94.5 222 PHE B CA 1
ATOM 5659 C C . PHE B 1 222 ? -3.693 -18.203 8.039 1 94.5 222 PHE B C 1
ATOM 5661 O O . PHE B 1 222 ? -4.066 -19.375 7.992 1 94.5 222 PHE B O 1
ATOM 5668 N N . LEU B 1 223 ? -2.443 -17.891 8.227 1 93.56 223 LEU B N 1
ATOM 5669 C CA . LEU B 1 223 ? -1.372 -18.875 8.336 1 93.56 223 LEU B CA 1
ATOM 5670 C C . LEU B 1 223 ? -1.567 -19.75 9.57 1 93.56 223 LEU B C 1
ATOM 5672 O O . LEU B 1 223 ? -1.393 -20.969 9.5 1 93.56 223 LEU B O 1
ATOM 5676 N N . LEU B 1 224 ? -1.859 -19.109 10.664 1 95 224 LEU B N 1
ATOM 5677 C CA . LEU B 1 224 ? -2.047 -19.859 11.898 1 95 224 LEU B CA 1
ATOM 5678 C C . LEU B 1 224 ? -3.18 -20.875 11.758 1 95 224 LEU B C 1
ATOM 5680 O O . LEU B 1 224 ? -3.049 -22.031 12.18 1 95 224 LEU B O 1
ATOM 5684 N N . ALA B 1 225 ? -4.27 -20.438 11.203 1 94.5 225 ALA B N 1
ATOM 5685 C CA . ALA B 1 225 ? -5.395 -21.344 10.984 1 94.5 225 ALA B CA 1
ATOM 5686 C C . ALA B 1 225 ? -5.02 -22.469 10.039 1 94.5 225 ALA B C 1
ATOM 5688 O O . ALA B 1 225 ? -5.301 -23.641 10.312 1 94.5 225 ALA B O 1
ATOM 5689 N N . GLN B 1 226 ? -4.418 -22.156 8.961 1 88.75 226 GLN B N 1
ATOM 5690 C CA . GLN B 1 226 ? -4.047 -23.156 7.961 1 88.75 226 GLN B CA 1
ATOM 5691 C C . GLN B 1 226 ? -3.049 -24.156 8.531 1 88.75 226 GLN B C 1
ATOM 5693 O O . GLN B 1 226 ? -3.039 -25.328 8.133 1 88.75 226 GLN B O 1
ATOM 5698 N N . ALA B 1 227 ? -2.164 -23.688 9.406 1 90.44 227 ALA B N 1
ATOM 5699 C CA . ALA B 1 227 ? -1.181 -24.562 10.031 1 90.44 227 ALA B CA 1
ATOM 5700 C C . ALA B 1 227 ? -1.863 -25.703 10.789 1 90.44 227 ALA B C 1
ATOM 5702 O O . ALA B 1 227 ? -1.3 -26.797 10.938 1 90.44 227 ALA B O 1
ATOM 5703 N N . PHE B 1 228 ? -3.068 -25.547 11.195 1 91.44 228 PHE B N 1
ATOM 5704 C CA . PHE B 1 228 ? -3.822 -26.562 11.914 1 91.44 228 PHE B CA 1
ATOM 5705 C C . PHE B 1 228 ? -4.965 -27.094 11.062 1 91.44 228 PHE B C 1
ATOM 5707 O O . PHE B 1 228 ? -5.938 -27.641 11.586 1 91.44 228 PHE B O 1
ATOM 5714 N N . ASP B 1 229 ? -4.926 -26.812 9.789 1 88 229 ASP B N 1
ATOM 5715 C CA . ASP B 1 229 ? -5.902 -27.281 8.805 1 88 229 ASP B CA 1
ATOM 5716 C C . ASP B 1 229 ? -7.293 -26.734 9.109 1 88 229 ASP B C 1
ATOM 5718 O O . ASP B 1 229 ? -8.289 -27.453 9 1 88 229 ASP B O 1
ATOM 5722 N N . CYS B 1 230 ? -7.273 -25.547 9.602 1 92.25 230 CYS B N 1
ATOM 5723 C CA . CYS B 1 230 ? -8.531 -24.859 9.891 1 92.25 230 CYS B CA 1
ATOM 5724 C C . CYS B 1 230 ? -8.82 -23.781 8.859 1 92.25 230 CYS B C 1
ATOM 5726 O O . CYS B 1 230 ? -8.008 -23.547 7.969 1 92.25 230 CYS B O 1
ATOM 5728 N N . SER B 1 231 ? -10.008 -23.188 8.977 1 91.19 231 SER B N 1
ATOM 5729 C CA . SER B 1 231 ? -10.445 -22.203 7.984 1 91.19 231 SER B CA 1
ATOM 5730 C C . SER B 1 231 ? -9.695 -20.891 8.133 1 91.19 231 SER B C 1
ATOM 5732 O O . SER B 1 231 ? -9.953 -20.125 9.062 1 91.19 231 SER B O 1
ATOM 5734 N N . GLY B 1 232 ? -8.812 -20.578 7.207 1 92.38 232 GLY B N 1
ATOM 5735 C CA . GLY B 1 232 ? -8.109 -19.312 7.215 1 92.38 232 GLY B CA 1
ATOM 5736 C C . GLY B 1 232 ? -9.023 -18.109 7.02 1 92.38 232 GLY B C 1
ATOM 5737 O O . GLY B 1 232 ? -8.781 -17.047 7.574 1 92.38 232 GLY B O 1
ATOM 5738 N N . VAL B 1 233 ? -10.102 -18.297 6.289 1 91.31 233 VAL B N 1
ATOM 5739 C CA . VAL B 1 233 ? -11.047 -17.234 5.965 1 91.31 233 VAL B CA 1
ATOM 5740 C C . VAL B 1 233 ? -11.734 -16.75 7.238 1 91.31 233 VAL B C 1
ATOM 5742 O O . VAL B 1 233 ? -11.812 -15.547 7.488 1 91.31 233 VAL B O 1
ATOM 5745 N N . VAL B 1 234 ? -12.148 -17.672 8 1 92.5 234 VAL B N 1
ATOM 5746 C CA . VAL B 1 234 ? -12.836 -17.328 9.242 1 92.5 234 VAL B CA 1
ATOM 5747 C C . VAL B 1 234 ? -11.867 -16.672 10.211 1 92.5 234 VAL B C 1
ATOM 5749 O O . VAL B 1 234 ? -12.242 -15.75 10.945 1 92.5 234 VAL B O 1
ATOM 5752 N N . ALA B 1 235 ? -10.695 -17.141 10.203 1 96.31 235 ALA B N 1
ATOM 5753 C CA . ALA B 1 235 ? -9.68 -16.562 11.07 1 96.31 235 ALA B CA 1
ATOM 5754 C C . ALA B 1 235 ? -9.453 -15.086 10.742 1 96.31 235 ALA B C 1
ATOM 5756 O O . ALA B 1 235 ? -9.383 -14.242 11.641 1 96.31 235 ALA B O 1
ATOM 5757 N N . VAL B 1 236 ? -9.336 -14.773 9.508 1 95.75 236 VAL B N 1
ATOM 5758 C CA . VAL B 1 236 ? -9.125 -13.391 9.07 1 95.75 236 VAL B CA 1
ATOM 5759 C C . VAL B 1 236 ? -10.328 -12.539 9.445 1 95.75 236 VAL B C 1
ATOM 5761 O O . VAL B 1 236 ? -10.172 -11.414 9.938 1 95.75 236 VAL B O 1
ATOM 5764 N N . LEU B 1 237 ? -11.5 -13.055 9.25 1 93.69 237 LEU B N 1
ATOM 5765 C CA . LEU B 1 237 ? -12.734 -12.344 9.578 1 93.69 237 LEU B CA 1
ATOM 5766 C C . LEU B 1 237 ? -12.773 -11.977 11.055 1 93.69 237 LEU B C 1
ATOM 5768 O O . LEU B 1 237 ? -13.047 -10.82 11.406 1 93.69 237 LEU B O 1
ATOM 5772 N N . LEU B 1 238 ? -12.484 -12.93 11.883 1 94.69 238 LEU B N 1
ATOM 5773 C CA . LEU B 1 238 ? -12.562 -12.695 13.32 1 94.69 238 LEU B CA 1
ATOM 5774 C C . LEU B 1 238 ? -11.461 -11.75 13.789 1 94.69 238 LEU B C 1
ATOM 5776 O O . LEU B 1 238 ? -11.672 -10.938 14.688 1 94.69 238 LEU B O 1
ATOM 5780 N N . SER B 1 239 ? -10.289 -11.898 13.242 1 96.56 239 SER B N 1
ATOM 5781 C CA . SER B 1 239 ? -9.211 -10.984 13.594 1 96.56 239 SER B CA 1
ATOM 5782 C C . SER B 1 239 ? -9.57 -9.547 13.234 1 96.56 239 SER B C 1
ATOM 5784 O O . SER B 1 239 ? -9.258 -8.609 13.977 1 96.56 239 SER B O 1
ATOM 5786 N N . ALA B 1 240 ? -10.211 -9.352 12.133 1 94.69 240 ALA B N 1
ATOM 5787 C CA . ALA B 1 240 ? -10.648 -8.031 11.703 1 94.69 240 ALA B CA 1
ATOM 5788 C C . ALA B 1 240 ? -11.695 -7.461 12.656 1 94.69 240 ALA B C 1
ATOM 5790 O O . ALA B 1 240 ? -11.656 -6.273 12.984 1 94.69 240 ALA B O 1
ATOM 5791 N N . PHE B 1 241 ? -12.586 -8.289 13.086 1 92.12 241 PHE B N 1
ATOM 5792 C CA . PHE B 1 241 ? -13.633 -7.848 14 1 92.12 241 PHE B CA 1
ATOM 5793 C C . PHE B 1 241 ? -13.031 -7.434 15.344 1 92.12 241 PHE B C 1
ATOM 5795 O O . PHE B 1 241 ? -13.477 -6.457 15.945 1 92.12 241 PHE B O 1
ATOM 5802 N N . VAL B 1 242 ? -12.086 -8.188 15.773 1 93.25 242 VAL B N 1
ATOM 5803 C CA . VAL B 1 242 ? -11.406 -7.82 17.016 1 93.25 242 VAL B CA 1
ATOM 5804 C C . VAL B 1 242 ? -10.766 -6.441 16.859 1 93.25 242 VAL B C 1
ATOM 5806 O O . VAL B 1 242 ? -10.859 -5.602 17.75 1 93.25 242 VAL B O 1
ATOM 5809 N N . MET B 1 243 ? -10.188 -6.234 15.758 1 91.25 243 MET B N 1
ATOM 5810 C CA . MET B 1 243 ? -9.516 -4.965 15.5 1 91.25 243 MET B CA 1
ATOM 5811 C C . MET B 1 243 ? -10.523 -3.824 15.414 1 91.25 243 MET B C 1
ATOM 5813 O O . MET B 1 243 ? -10.25 -2.707 15.852 1 91.25 243 MET B O 1
ATOM 5817 N N . THR B 1 244 ? -11.672 -4.066 14.828 1 87.38 244 THR B N 1
ATOM 5818 C CA . THR B 1 244 ? -12.703 -3.039 14.703 1 87.38 244 THR B CA 1
ATOM 5819 C C . THR B 1 244 ? -13.297 -2.701 16.062 1 87.38 244 THR B C 1
ATOM 5821 O O . THR B 1 244 ? -13.633 -1.547 16.344 1 87.38 244 THR B O 1
ATOM 5824 N N . TYR B 1 245 ? -13.375 -3.695 16.844 1 86.25 245 TYR B N 1
ATOM 5825 C CA . TYR B 1 245 ? -13.984 -3.5 18.156 1 86.25 245 TYR B CA 1
ATOM 5826 C C . TYR B 1 245 ? -13.047 -2.754 19.094 1 86.25 245 TYR B C 1
ATOM 5828 O O . TYR B 1 245 ? -13.461 -1.829 19.797 1 86.25 245 TYR B O 1
ATOM 5836 N N . PHE B 1 246 ? -11.797 -3.033 19.094 1 86.56 246 PHE B N 1
ATOM 5837 C CA . PHE B 1 246 ? -10.844 -2.451 20.047 1 86.56 246 PHE B CA 1
ATOM 5838 C C . PHE B 1 246 ? -10.055 -1.326 19.391 1 86.56 246 PHE B C 1
ATOM 5840 O O . PHE B 1 246 ? -9.391 -0.548 20.078 1 86.56 246 PHE B O 1
ATOM 5847 N N . GLY B 1 247 ? -10.141 -1.13 18.141 1 82.75 247 GLY B N 1
ATOM 5848 C CA . GLY B 1 247 ? -9.344 -0.21 17.344 1 82.75 247 GLY B CA 1
ATOM 5849 C C . GLY B 1 247 ? -9.453 1.229 17.812 1 82.75 247 GLY B C 1
ATOM 5850 O O . GLY B 1 247 ? -8.438 1.899 18.016 1 82.75 247 GLY B O 1
ATOM 5851 N N . PRO B 1 248 ? -10.656 1.675 18.047 1 75.88 248 PRO B N 1
ATOM 5852 C CA . PRO B 1 248 ? -10.82 3.082 18.422 1 75.88 248 PRO B CA 1
ATOM 5853 C C . PRO B 1 248 ? -10.062 3.449 19.703 1 75.88 248 PRO B C 1
ATOM 5855 O O . PRO B 1 248 ? -9.641 4.598 19.859 1 75.88 248 PRO B O 1
ATOM 5858 N N . LYS B 1 249 ? -9.812 2.523 20.484 1 76.19 249 LYS B N 1
ATOM 5859 C CA . LYS B 1 249 ? -9.164 2.805 21.766 1 76.19 249 LYS B CA 1
ATOM 5860 C C . LYS B 1 249 ? -7.652 2.619 21.656 1 76.19 249 LYS B C 1
ATOM 5862 O O . LYS B 1 249 ? -6.891 3.291 22.359 1 76.19 249 LYS B O 1
ATOM 5867 N N . VAL B 1 250 ? -7.281 1.835 20.797 1 78.06 250 VAL B N 1
ATOM 5868 C CA . VAL B 1 250 ? -5.887 1.409 20.844 1 78.06 250 VAL B CA 1
ATOM 5869 C C . VAL B 1 250 ? -5.113 2.025 19.688 1 78.06 250 VAL B C 1
ATOM 5871 O O . VAL B 1 250 ? -3.914 2.279 19.797 1 78.06 250 VAL B O 1
ATOM 5874 N N . ILE B 1 251 ? -5.75 2.328 18.609 1 80.94 251 ILE B N 1
ATOM 5875 C CA . ILE B 1 251 ? -5.055 2.803 17.422 1 80.94 251 ILE B CA 1
ATOM 5876 C C . ILE B 1 251 ? -5.086 4.328 17.375 1 80.94 251 ILE B C 1
ATOM 5878 O O . ILE B 1 251 ? -6.152 4.938 17.5 1 80.94 251 ILE B O 1
ATOM 5882 N N . ARG B 1 252 ? -4.012 4.914 17.172 1 82.69 252 ARG B N 1
ATOM 5883 C CA . ARG B 1 252 ? -3.893 6.367 17.109 1 82.69 252 ARG B CA 1
ATOM 5884 C C . ARG B 1 252 ? -4.379 6.91 15.781 1 82.69 252 ARG B C 1
ATOM 5886 O O . ARG B 1 252 ? -4.395 6.188 14.781 1 82.69 252 ARG B O 1
ATOM 5893 N N . ALA B 1 253 ? -4.738 8.164 15.82 1 82.88 253 ALA B N 1
ATOM 5894 C CA . ALA B 1 253 ? -5.387 8.82 14.688 1 82.88 253 ALA B CA 1
ATOM 5895 C C . ALA B 1 253 ? -4.496 8.773 13.445 1 82.88 253 ALA B C 1
ATOM 5897 O O . ALA B 1 253 ? -4.949 8.406 12.359 1 82.88 253 ALA B O 1
ATOM 5898 N N . ARG B 1 254 ? -3.205 9.109 13.633 1 83.25 254 ARG B N 1
ATOM 5899 C CA . ARG B 1 254 ? -2.287 9.148 12.5 1 83.25 254 ARG B CA 1
ATOM 5900 C C . ARG B 1 254 ? -2.115 7.758 11.883 1 83.25 254 ARG B C 1
ATOM 5902 O O . ARG B 1 254 ? -2.131 7.609 10.664 1 83.25 254 ARG B O 1
ATOM 5909 N N . SER B 1 255 ? -1.957 6.797 12.758 1 87.75 255 SER B N 1
ATOM 5910 C CA . SER B 1 255 ? -1.784 5.418 12.312 1 87.75 255 SER B CA 1
ATOM 5911 C C . SER B 1 255 ? -3.031 4.91 11.594 1 87.75 255 SER B C 1
ATOM 5913 O O . SER B 1 255 ? -2.932 4.203 10.594 1 87.75 255 SER B O 1
ATOM 5915 N N . ARG B 1 256 ? -4.156 5.25 12.062 1 86.62 256 ARG B N 1
ATOM 5916 C CA . ARG B 1 256 ? -5.414 4.809 11.477 1 86.62 256 ARG B CA 1
ATOM 5917 C C . ARG B 1 256 ? -5.609 5.41 10.086 1 86.62 256 ARG B C 1
ATOM 5919 O O . ARG B 1 256 ? -5.988 4.711 9.148 1 86.62 256 ARG B O 1
ATOM 5926 N N . LEU B 1 257 ? -5.359 6.699 9.992 1 86.19 257 LEU B N 1
ATOM 5927 C CA . LEU B 1 257 ? -5.504 7.371 8.711 1 86.19 257 LEU B CA 1
ATOM 5928 C C . LEU B 1 257 ? -4.562 6.77 7.672 1 86.19 257 LEU B C 1
ATOM 5930 O O . LEU B 1 257 ? -4.965 6.527 6.531 1 86.19 257 LEU B O 1
ATOM 5934 N N . GLN B 1 258 ? -3.375 6.484 8.07 1 90 258 GLN B N 1
ATOM 5935 C CA . GLN B 1 258 ? -2.379 5.93 7.16 1 90 258 GLN B CA 1
ATOM 5936 C C . GLN B 1 258 ? -2.734 4.5 6.758 1 90 258 GLN B C 1
ATOM 5938 O O . GLN B 1 258 ? -2.664 4.145 5.582 1 90 258 GLN B O 1
ATOM 5943 N N . ALA B 1 259 ? -3.115 3.729 7.734 1 90.81 259 ALA B N 1
ATOM 5944 C CA . ALA B 1 259 ? -3.445 2.33 7.469 1 90.81 259 ALA B CA 1
ATOM 5945 C C . ALA B 1 259 ? -4.668 2.215 6.562 1 90.81 259 ALA B C 1
ATOM 5947 O O . ALA B 1 259 ? -4.695 1.384 5.652 1 90.81 259 ALA B O 1
ATOM 5948 N N . PHE B 1 260 ? -5.656 3.027 6.777 1 90.19 260 PHE B N 1
ATOM 5949 C CA . PHE B 1 260 ? -6.875 2.969 5.977 1 90.19 260 PHE B CA 1
ATOM 5950 C C . PHE B 1 260 ? -6.602 3.4 4.543 1 90.19 260 PHE B C 1
ATOM 5952 O O . PHE B 1 260 ? -7.121 2.801 3.6 1 90.19 260 PHE B O 1
ATOM 5959 N N . ALA B 1 261 ? -5.809 4.453 4.461 1 91.44 261 ALA B N 1
ATOM 5960 C CA . ALA B 1 261 ? -5.438 4.895 3.119 1 91.44 261 ALA B CA 1
ATOM 5961 C C . ALA B 1 261 ? -4.684 3.799 2.371 1 91.44 261 ALA B C 1
ATOM 5963 O O . ALA B 1 261 ? -4.934 3.564 1.186 1 91.44 261 ALA B O 1
ATOM 5964 N N . PHE B 1 262 ? -3.811 3.098 3.045 1 93.62 262 PHE B N 1
ATOM 5965 C CA . PHE B 1 262 ? -3.057 1.989 2.473 1 93.62 262 PHE B CA 1
ATOM 5966 C C . PHE B 1 262 ? -3.992 0.877 2.012 1 93.62 262 PHE B C 1
ATOM 5968 O O . PHE B 1 262 ? -3.873 0.383 0.89 1 93.62 262 PHE B O 1
ATOM 5975 N N . TRP B 1 263 ? -4.871 0.478 2.848 1 93.62 263 TRP B N 1
ATOM 5976 C CA . TRP B 1 263 ? -5.777 -0.627 2.547 1 93.62 263 TRP B CA 1
ATOM 5977 C C . TRP B 1 263 ? -6.73 -0.257 1.417 1 93.62 263 TRP B C 1
ATOM 5979 O O . TRP B 1 263 ? -7.078 -1.101 0.587 1 93.62 263 TRP B O 1
ATOM 5989 N N . ASP B 1 264 ? -7.152 0.991 1.342 1 92.88 264 ASP B N 1
ATOM 5990 C CA . ASP B 1 264 ? -8.062 1.435 0.287 1 92.88 264 ASP B CA 1
ATOM 5991 C C . ASP B 1 264 ? -7.426 1.259 -1.091 1 92.88 264 ASP B C 1
ATOM 5993 O O . ASP B 1 264 ? -8.023 0.657 -1.984 1 92.88 264 ASP B O 1
ATOM 5997 N N . ILE B 1 265 ? -6.25 1.709 -1.196 1 93.19 265 ILE B N 1
ATOM 5998 C CA . ILE B 1 265 ? -5.574 1.65 -2.488 1 93.19 265 ILE B CA 1
ATOM 5999 C C . ILE B 1 265 ? -5.191 0.207 -2.807 1 93.19 265 ILE B C 1
ATOM 6001 O O . ILE B 1 265 ? -5.387 -0.261 -3.93 1 93.19 265 ILE B O 1
ATOM 6005 N N . THR B 1 266 ? -4.703 -0.489 -1.826 1 94.06 266 THR B N 1
ATOM 6006 C CA . THR B 1 266 ? -4.246 -1.861 -2.016 1 94.06 266 THR B CA 1
ATOM 6007 C C . THR B 1 266 ? -5.406 -2.764 -2.432 1 94.06 266 THR B C 1
ATOM 6009 O O . THR B 1 266 ? -5.289 -3.523 -3.396 1 94.06 266 THR B O 1
ATOM 6012 N N . THR B 1 267 ? -6.512 -2.678 -1.73 1 92.06 267 THR B N 1
ATOM 6013 C CA . THR B 1 267 ? -7.645 -3.545 -2.029 1 92.06 267 THR B CA 1
ATOM 6014 C C . THR B 1 267 ? -8.297 -3.152 -3.354 1 92.06 267 THR B C 1
ATOM 6016 O O . THR B 1 267 ? -8.797 -4.008 -4.086 1 92.06 267 THR B O 1
ATOM 6019 N N . PHE B 1 268 ? -8.266 -1.871 -3.676 1 91.75 268 PHE B N 1
ATOM 6020 C CA . PHE B 1 268 ? -8.742 -1.417 -4.977 1 91.75 268 PHE B CA 1
ATOM 6021 C C . PHE B 1 268 ? -7.941 -2.066 -6.102 1 91.75 268 PHE B C 1
ATOM 6023 O O . PHE B 1 268 ? -8.516 -2.586 -7.059 1 91.75 268 PHE B O 1
ATOM 6030 N N . LEU B 1 269 ? -6.672 -2.098 -5.898 1 93 269 LEU B N 1
ATOM 6031 C CA . LEU B 1 269 ? -5.773 -2.648 -6.91 1 93 269 LEU B CA 1
ATOM 6032 C C . LEU B 1 269 ? -5.898 -4.168 -6.973 1 93 269 LEU B C 1
ATOM 6034 O O . LEU B 1 269 ? -5.91 -4.75 -8.062 1 93 269 LEU B O 1
ATOM 6038 N N . ILE B 1 270 ? -5.984 -4.812 -5.824 1 90.81 270 ILE B N 1
ATOM 6039 C CA . ILE B 1 270 ? -6.105 -6.266 -5.785 1 90.81 270 ILE B CA 1
ATOM 6040 C C . ILE B 1 270 ? -7.414 -6.695 -6.441 1 90.81 270 ILE B C 1
ATOM 6042 O O . ILE B 1 270 ? -7.426 -7.578 -7.305 1 90.81 270 ILE B O 1
ATOM 6046 N N . ASN B 1 271 ? -8.508 -6.008 -6.082 1 89.12 271 ASN B N 1
ATOM 6047 C CA . ASN B 1 271 ? -9.805 -6.328 -6.66 1 89.12 271 ASN B CA 1
ATOM 6048 C C . ASN B 1 271 ? -9.82 -6.105 -8.172 1 89.12 271 ASN B C 1
ATOM 6050 O O . ASN B 1 271 ? -10.281 -6.965 -8.922 1 89.12 271 ASN B O 1
ATOM 6054 N N . GLY B 1 272 ? -9.344 -4.961 -8.555 1 89.75 272 GLY B N 1
ATOM 6055 C CA . GLY B 1 272 ? -9.273 -4.688 -9.977 1 89.75 272 GLY B CA 1
ATOM 6056 C C . GLY B 1 272 ? -8.43 -5.695 -10.734 1 89.75 272 GLY B C 1
ATOM 6057 O O . GLY B 1 272 ? -8.82 -6.156 -11.812 1 89.75 272 GLY B O 1
ATOM 6058 N N . SER B 1 273 ? -7.305 -6.055 -10.18 1 90 273 SER B N 1
ATOM 6059 C CA . SER B 1 273 ? -6.402 -7.004 -10.82 1 90 273 SER B CA 1
ATOM 6060 C C . SER B 1 273 ? -7.043 -8.383 -10.938 1 90 273 SER B C 1
ATOM 6062 O O . SER B 1 273 ? -6.832 -9.086 -11.922 1 90 273 SER B O 1
ATOM 6064 N N . LEU B 1 274 ? -7.766 -8.773 -9.938 1 87.19 274 LEU B N 1
ATOM 6065 C CA . LEU B 1 274 ? -8.422 -10.07 -9.953 1 87.19 274 LEU B CA 1
ATOM 6066 C C . LEU B 1 274 ? -9.461 -10.148 -11.07 1 87.19 274 LEU B C 1
ATOM 6068 O O . LEU B 1 274 ? -9.578 -11.172 -11.742 1 87.19 274 LEU B O 1
ATOM 6072 N N . TRP B 1 275 ? -10.156 -9.07 -11.273 1 88.5 275 TRP B N 1
ATOM 6073 C CA . TRP B 1 275 ? -11.141 -9.039 -12.352 1 88.5 275 TRP B CA 1
ATOM 6074 C C . TRP B 1 275 ? -10.453 -9.102 -13.711 1 88.5 275 TRP B C 1
ATOM 6076 O O . TRP B 1 275 ? -10.922 -9.789 -14.625 1 88.5 275 TRP B O 1
ATOM 6086 N N . VAL B 1 276 ? -9.398 -8.406 -13.812 1 89.25 276 VAL B N 1
ATOM 6087 C CA . VAL B 1 276 ? -8.625 -8.445 -15.055 1 89.25 276 VAL B CA 1
ATOM 6088 C C . VAL B 1 276 ? -8.094 -9.859 -15.289 1 89.25 276 VAL B C 1
ATOM 6090 O O . VAL B 1 276 ? -8.086 -10.344 -16.422 1 89.25 276 VAL B O 1
ATOM 6093 N N . PHE B 1 277 ? -7.668 -10.445 -14.25 1 84.81 277 PHE B N 1
ATOM 6094 C CA . PHE B 1 277 ? -7.133 -11.797 -14.336 1 84.81 277 PHE B CA 1
ATOM 6095 C C . PHE B 1 277 ? -8.203 -12.773 -14.812 1 84.81 277 PHE B C 1
ATOM 6097 O O . PHE B 1 277 ? -7.91 -13.695 -15.578 1 84.81 277 PHE B O 1
ATOM 6104 N N . VAL B 1 278 ? -9.375 -12.609 -14.32 1 83.75 278 VAL B N 1
ATOM 6105 C CA . VAL B 1 278 ? -10.484 -13.43 -14.789 1 83.75 278 VAL B CA 1
ATOM 6106 C C . VAL B 1 278 ? -10.625 -13.281 -16.312 1 83.75 278 VAL B C 1
ATOM 6108 O O . VAL B 1 278 ? -10.773 -14.273 -17.016 1 83.75 278 VAL B O 1
ATOM 6111 N N . GLY B 1 279 ? -10.523 -12.102 -16.766 1 86.81 279 GLY B N 1
ATOM 6112 C CA . GLY B 1 279 ? -10.656 -11.836 -18.188 1 86.81 279 GLY B CA 1
ATOM 6113 C C . GLY B 1 279 ? -9.531 -12.43 -19.016 1 86.81 279 GLY B C 1
ATOM 6114 O O . GLY B 1 279 ? -9.758 -12.961 -20.109 1 86.81 279 GLY B O 1
ATOM 6115 N N . VAL B 1 280 ? -8.359 -12.375 -18.531 1 87.56 280 VAL B N 1
ATOM 6116 C CA . VAL B 1 280 ? -7.18 -12.844 -19.234 1 87.56 280 VAL B CA 1
ATOM 6117 C C . VAL B 1 280 ? -7.27 -14.352 -19.453 1 87.56 280 VAL B C 1
ATOM 6119 O O . VAL B 1 280 ? -6.684 -14.898 -20.391 1 87.56 280 VAL B O 1
ATOM 6122 N N . GLN B 1 281 ? -7.988 -15.039 -18.625 1 84.5 281 GLN B N 1
ATOM 6123 C CA . GLN B 1 281 ? -8.078 -16.484 -18.688 1 84.5 281 GLN B CA 1
ATOM 6124 C C . GLN B 1 281 ? -9.047 -16.938 -19.766 1 84.5 281 GLN B C 1
ATOM 6126 O O . GLN B 1 281 ? -9.062 -18.109 -20.156 1 84.5 281 GLN B O 1
ATOM 6131 N N . ILE B 1 282 ? -9.836 -16.062 -20.297 1 84.44 282 ILE B N 1
ATOM 6132 C CA . ILE B 1 282 ? -10.93 -16.391 -21.203 1 84.44 282 ILE B CA 1
ATOM 6133 C C . ILE B 1 282 ? -10.375 -17.047 -22.469 1 84.44 282 ILE B C 1
ATOM 6135 O O . ILE B 1 282 ? -10.789 -18.141 -22.844 1 84.44 282 ILE B O 1
ATOM 6139 N N . PRO B 1 283 ? -9.391 -16.422 -23.125 1 84.69 283 PRO B N 1
ATOM 6140 C CA . PRO B 1 283 ? -8.883 -17.047 -24.344 1 84.69 283 PRO B CA 1
ATOM 6141 C C . PRO B 1 283 ? -8.227 -18.406 -24.078 1 84.69 283 PRO B C 1
ATOM 6143 O O . PRO B 1 283 ? -8.367 -19.328 -24.891 1 84.69 283 PRO B O 1
ATOM 6146 N N . GLY B 1 284 ? -7.543 -18.484 -23 1 82.38 284 GLY B N 1
ATOM 6147 C CA . GLY B 1 284 ? -6.934 -19.75 -22.641 1 82.38 284 GLY B CA 1
ATOM 6148 C C . GLY B 1 284 ? -7.949 -20.844 -22.359 1 82.38 284 GLY B C 1
ATOM 6149 O O . GLY B 1 284 ? -7.73 -22.016 -22.703 1 82.38 284 GLY B O 1
ATOM 6150 N N . ALA B 1 285 ? -8.992 -20.484 -21.703 1 81.56 285 ALA B N 1
ATOM 6151 C CA . ALA B 1 285 ? -10.062 -21.422 -21.406 1 81.56 285 ALA B CA 1
ATOM 6152 C C . ALA B 1 285 ? -10.727 -21.922 -22.688 1 81.56 285 ALA B C 1
ATOM 6154 O O . ALA B 1 285 ? -11.078 -23.109 -22.797 1 81.56 285 ALA B O 1
ATOM 6155 N N . VAL B 1 286 ? -10.836 -21.062 -23.625 1 83 286 VAL B N 1
ATOM 6156 C CA . VAL B 1 286 ? -11.461 -21.422 -24.891 1 83 286 VAL B CA 1
ATOM 6157 C C . VAL B 1 286 ? -10.547 -22.344 -25.688 1 83 286 VAL B C 1
ATOM 6159 O O . VAL B 1 286 ? -11 -23.328 -26.266 1 83 286 VAL B O 1
ATOM 6162 N N . ARG B 1 287 ? -9.289 -22.094 -25.641 1 81.75 287 ARG B N 1
ATOM 6163 C CA . ARG B 1 287 ? -8.328 -22.906 -26.375 1 81.75 287 ARG B CA 1
ATOM 6164 C C . ARG B 1 287 ? -8.195 -24.297 -25.75 1 81.75 287 ARG B C 1
ATOM 6166 O O . ARG B 1 287 ? -7.93 -25.281 -26.438 1 81.75 287 ARG B O 1
ATOM 6173 N N . GLY B 1 288 ? -8.43 -24.297 -24.469 1 78.75 288 GLY B N 1
ATOM 6174 C CA . GLY B 1 288 ? -8.289 -25.547 -23.766 1 78.75 288 GLY B CA 1
ATOM 6175 C C . GLY B 1 288 ? -9.375 -26.547 -24.094 1 78.75 288 GLY B C 1
ATOM 6176 O O . GLY B 1 288 ? -9.219 -27.75 -23.844 1 78.75 288 GLY B O 1
ATOM 6177 N N . ILE B 1 289 ? -10.445 -26.156 -24.625 1 78.19 289 ILE B N 1
ATOM 6178 C CA . ILE B 1 289 ? -11.594 -27.031 -24.875 1 78.19 289 ILE B CA 1
ATOM 6179 C C . ILE B 1 289 ? -11.539 -27.547 -26.312 1 78.19 289 ILE B C 1
ATOM 6181 O O . ILE B 1 289 ? -12.289 -28.453 -26.672 1 78.19 289 ILE B O 1
ATOM 6185 N N . ASP B 1 290 ? -10.703 -27.062 -27.031 1 69.38 290 ASP B N 1
ATOM 6186 C CA . ASP B 1 290 ? -10.648 -27.531 -28.406 1 69.38 290 ASP B CA 1
ATOM 6187 C C . ASP B 1 290 ? -10.492 -29.047 -28.469 1 69.38 290 ASP B C 1
ATOM 6189 O O . ASP B 1 290 ? -11.016 -29.688 -29.391 1 69.38 290 ASP B O 1
ATOM 6193 N N . HIS B 1 291 ? -9.945 -29.578 -27.375 1 63.56 291 HIS B N 1
ATOM 6194 C CA . HIS B 1 291 ? -9.68 -31.016 -27.469 1 63.56 291 HIS B CA 1
ATOM 6195 C C . HIS B 1 291 ? -10.609 -31.812 -26.578 1 63.56 291 HIS B C 1
ATOM 6197 O O . HIS B 1 291 ? -10.414 -33.031 -26.391 1 63.56 291 HIS B O 1
ATOM 6203 N N . VAL B 1 292 ? -11.508 -31.172 -25.906 1 65.56 292 VAL B N 1
ATOM 6204 C CA . VAL B 1 292 ? -12.344 -31.906 -24.953 1 65.56 292 VAL B CA 1
ATOM 6205 C C . VAL B 1 292 ? -13.508 -32.562 -25.688 1 65.56 292 VAL B C 1
ATOM 6207 O O . VAL B 1 292 ? -13.977 -32.062 -26.703 1 65.56 292 VAL B O 1
ATOM 6210 N N . ASP B 1 293 ? -13.82 -33.781 -25.359 1 61.25 293 ASP B N 1
ATOM 6211 C CA . ASP B 1 293 ? -14.922 -34.562 -25.906 1 61.25 293 ASP B CA 1
ATOM 6212 C C . ASP B 1 293 ? -16.234 -33.812 -25.844 1 61.25 293 ASP B C 1
ATOM 6214 O O . ASP B 1 293 ? -16.594 -33.281 -24.781 1 61.25 293 ASP B O 1
ATOM 6218 N N . GLY B 1 294 ? -17.047 -33.656 -27.031 1 66.81 294 GLY B N 1
ATOM 6219 C CA . GLY B 1 294 ? -18.312 -32.969 -27.203 1 66.81 294 GLY B CA 1
ATOM 6220 C C . GLY B 1 294 ? -18.156 -31.531 -27.703 1 66.81 294 GLY B C 1
ATOM 6221 O O . GLY B 1 294 ? -19.109 -30.922 -28.172 1 66.81 294 GLY B O 1
ATOM 6222 N N . GLY B 1 295 ? -16.859 -30.938 -27.594 1 76.62 295 GLY B N 1
ATOM 6223 C CA . GLY B 1 295 ? -16.516 -29.703 -28.281 1 76.62 295 GLY B CA 1
ATOM 6224 C C . GLY B 1 295 ? -16.953 -28.469 -27.516 1 76.62 295 GLY B C 1
ATOM 6225 O O . GLY B 1 295 ? -17.312 -28.547 -26.344 1 76.62 295 GLY B O 1
ATOM 6226 N N . LEU B 1 296 ? -16.875 -27.297 -28.047 1 85.62 296 LEU B N 1
ATOM 6227 C CA . LEU B 1 296 ? -17.203 -25.969 -27.531 1 85.62 296 LEU B CA 1
ATOM 6228 C C . LEU B 1 296 ? -18.703 -25.844 -27.281 1 85.62 296 LEU B C 1
ATOM 6230 O O . LEU B 1 296 ? -19.125 -25.219 -26.312 1 85.62 296 LEU B O 1
ATOM 6234 N N . ARG B 1 297 ? -19.5 -26.531 -28.016 1 87.88 297 ARG B N 1
ATOM 6235 C CA . ARG B 1 297 ? -20.953 -26.422 -27.875 1 87.88 297 ARG B CA 1
ATOM 6236 C C . ARG B 1 297 ? -21.438 -27.094 -26.594 1 87.88 297 ARG B C 1
ATOM 6238 O O . ARG B 1 297 ? -22.281 -26.547 -25.891 1 87.88 297 ARG B O 1
ATOM 6245 N N . HIS B 1 298 ? -20.891 -28.203 -26.359 1 90.19 298 HIS B N 1
ATOM 6246 C CA . HIS B 1 298 ? -21.25 -28.906 -25.125 1 90.19 298 HIS B CA 1
ATOM 6247 C C . HIS B 1 298 ? -20.797 -28.141 -23.891 1 90.19 298 HIS B C 1
ATOM 6249 O O . HIS B 1 298 ? -21.531 -28.062 -22.906 1 90.19 298 HIS B O 1
ATOM 6255 N N . ALA B 1 299 ? -19.625 -27.625 -23.969 1 92.31 299 ALA B N 1
ATOM 6256 C CA . ALA B 1 299 ? -19.062 -26.875 -22.844 1 92.31 299 ALA B CA 1
ATOM 6257 C C . ALA B 1 299 ? -19.891 -25.641 -22.562 1 92.31 299 ALA B C 1
ATOM 6259 O O . ALA B 1 299 ? -20.156 -25.312 -21.391 1 92.31 299 ALA B O 1
ATOM 6260 N N . VAL B 1 300 ? -20.297 -24.969 -23.594 1 92.94 300 VAL B N 1
ATOM 6261 C CA . VAL B 1 300 ? -21.109 -23.766 -23.453 1 92.94 300 VAL B CA 1
ATOM 6262 C C . VAL B 1 300 ? -22.484 -24.125 -22.891 1 92.94 300 VAL B C 1
ATOM 6264 O O . VAL B 1 300 ? -23.016 -23.422 -22.047 1 92.94 300 VAL B O 1
ATOM 6267 N N . PHE B 1 301 ? -23 -25.172 -23.406 1 94.69 301 PHE B N 1
ATOM 6268 C CA . PHE B 1 301 ? -24.297 -25.641 -22.922 1 94.69 301 PHE B CA 1
ATOM 6269 C C . PHE B 1 301 ? -24.219 -25.984 -21.438 1 94.69 301 PHE B C 1
ATOM 6271 O O . PHE B 1 301 ? -25.109 -25.609 -20.672 1 94.69 301 PHE B O 1
ATOM 6278 N N . LEU B 1 302 ? -23.219 -26.703 -21.109 1 94.81 302 LEU B N 1
ATOM 6279 C CA . LEU B 1 302 ? -23.016 -27.062 -19.703 1 94.81 302 LEU B CA 1
ATOM 6280 C C . LEU B 1 302 ? -22.906 -25.812 -18.844 1 94.81 302 LEU B C 1
ATOM 6282 O O . LEU B 1 302 ? -23.516 -25.75 -17.766 1 94.81 302 LEU B O 1
ATOM 6286 N N . ALA B 1 303 ? -22.156 -24.812 -19.281 1 95.75 303 ALA B N 1
ATOM 6287 C CA . ALA B 1 303 ? -21.969 -23.562 -18.547 1 95.75 303 ALA B CA 1
ATOM 6288 C C . ALA B 1 303 ? -23.297 -22.828 -18.375 1 95.75 303 ALA B C 1
ATOM 6290 O O . ALA B 1 303 ? -23.578 -22.281 -17.312 1 95.75 303 ALA B O 1
ATOM 6291 N N . LEU B 1 304 ? -24.109 -22.828 -19.406 1 96.62 304 LEU B N 1
ATOM 6292 C CA . LEU B 1 304 ? -25.391 -22.141 -19.359 1 96.62 304 LEU B CA 1
ATOM 6293 C C . LEU B 1 304 ? -26.344 -22.844 -18.391 1 96.62 304 LEU B C 1
ATOM 6295 O O . LEU B 1 304 ? -27.047 -22.172 -17.641 1 96.62 304 LEU B O 1
ATOM 6299 N N . VAL B 1 305 ? -26.359 -24.109 -18.438 1 97.38 305 VAL B N 1
ATOM 6300 C CA . VAL B 1 305 ? -27.234 -24.875 -17.562 1 97.38 305 VAL B CA 1
ATOM 6301 C C . VAL B 1 305 ? -26.781 -24.703 -16.109 1 97.38 305 VAL B C 1
ATOM 6303 O O . VAL B 1 305 ? -27.625 -24.516 -15.219 1 97.38 305 VAL B O 1
ATOM 6306 N N . VAL B 1 306 ? -25.516 -24.828 -15.914 1 97.12 306 VAL B N 1
ATOM 6307 C CA . VAL B 1 306 ? -24.953 -24.656 -14.57 1 97.12 306 VAL B CA 1
ATOM 6308 C C . VAL B 1 306 ? -25.297 -23.266 -14.047 1 97.12 306 VAL B C 1
ATOM 6310 O O . VAL B 1 306 ? -25.625 -23.094 -12.867 1 97.12 306 VAL B O 1
ATOM 6313 N N . THR B 1 307 ? -25.172 -22.25 -14.898 1 96.94 307 THR B N 1
ATOM 6314 C CA . THR B 1 307 ? -25.547 -20.906 -14.5 1 96.94 307 THR B CA 1
ATOM 6315 C C . THR B 1 307 ? -27 -20.828 -14.086 1 96.94 307 THR B C 1
ATOM 6317 O O . THR B 1 307 ? -27.344 -20.203 -13.078 1 96.94 307 THR B O 1
ATOM 6320 N N . ALA B 1 308 ? -27.812 -21.453 -14.852 1 96.5 308 ALA B N 1
ATOM 6321 C CA . ALA B 1 308 ? -29.234 -21.484 -14.539 1 96.5 308 ALA B CA 1
ATOM 6322 C C . ALA B 1 308 ? -29.5 -22.156 -13.203 1 96.5 308 ALA B C 1
ATOM 6324 O O . ALA B 1 308 ? -30.344 -21.719 -12.422 1 96.5 308 ALA B O 1
ATOM 6325 N N . VAL B 1 309 ? -28.797 -23.188 -12.953 1 96.69 309 VAL B N 1
ATOM 6326 C CA . VAL B 1 309 ? -28.953 -23.938 -11.711 1 96.69 309 VAL B CA 1
ATOM 6327 C C . VAL B 1 309 ? -28.516 -23.094 -10.531 1 96.69 309 VAL B C 1
ATOM 6329 O O . VAL B 1 309 ? -29.141 -23.109 -9.469 1 96.69 309 VAL B O 1
ATOM 6332 N N . ILE B 1 310 ? -27.438 -22.375 -10.664 1 96 310 ILE B N 1
ATOM 6333 C CA . ILE B 1 310 ? -26.906 -21.516 -9.609 1 96 310 ILE B CA 1
ATOM 6334 C C . ILE B 1 310 ? -27.938 -20.422 -9.273 1 96 310 ILE B C 1
ATOM 6336 O O . ILE B 1 310 ? -28.219 -20.188 -8.094 1 96 310 ILE B O 1
ATOM 6340 N N . VAL B 1 311 ? -28.5 -19.812 -10.242 1 94.12 311 VAL B N 1
ATOM 6341 C CA . VAL B 1 311 ? -29.469 -18.75 -10.039 1 94.12 311 VAL B CA 1
ATOM 6342 C C . VAL B 1 311 ? -30.75 -19.328 -9.43 1 94.12 311 VAL B C 1
ATOM 6344 O O . VAL B 1 311 ? -31.312 -18.75 -8.5 1 94.12 311 VAL B O 1
ATOM 6347 N N . ALA B 1 312 ? -31.156 -20.469 -9.93 1 94.56 312 ALA B N 1
ATOM 6348 C CA . ALA B 1 312 ? -32.375 -21.109 -9.438 1 94.56 312 ALA B CA 1
ATOM 6349 C C . ALA B 1 312 ? -32.188 -21.562 -7.988 1 94.56 312 ALA B C 1
ATOM 6351 O O . ALA B 1 312 ? -33.125 -21.453 -7.184 1 94.56 312 ALA B O 1
ATOM 6352 N N . SER B 1 313 ? -31.062 -22.125 -7.734 1 94 313 SER B N 1
ATOM 6353 C CA . SER B 1 313 ? -30.812 -22.578 -6.375 1 94 313 SER B CA 1
ATOM 6354 C C . SER B 1 313 ? -30.891 -21.438 -5.375 1 94 313 SER B C 1
ATOM 6356 O O . SER B 1 313 ? -31.422 -21.609 -4.27 1 94 313 SER B O 1
ATOM 6358 N N . ARG B 1 314 ? -30.391 -20.281 -5.688 1 91.94 314 ARG B N 1
ATOM 6359 C CA . ARG B 1 314 ? -30.438 -19.109 -4.801 1 91.94 314 ARG B CA 1
ATOM 6360 C C . ARG B 1 314 ? -31.875 -18.625 -4.617 1 91.94 314 ARG B C 1
ATOM 6362 O O . ARG B 1 314 ? -32.281 -18.281 -3.506 1 91.94 314 ARG B O 1
ATOM 6369 N N . PHE B 1 315 ? -32.625 -18.656 -5.652 1 90.88 315 PHE B N 1
ATOM 6370 C CA . PHE B 1 315 ? -34 -18.219 -5.594 1 90.88 315 PHE B CA 1
ATOM 6371 C C . PHE B 1 315 ? -34.812 -19.188 -4.738 1 90.88 315 PHE B C 1
ATOM 6373 O O . PHE B 1 315 ? -35.594 -18.75 -3.875 1 90.88 315 PHE B O 1
ATOM 6380 N N . PHE B 1 316 ? -34.625 -20.375 -4.98 1 89.88 316 PHE B N 1
ATOM 6381 C CA . PHE B 1 316 ? -35.406 -21.391 -4.254 1 89.88 316 PHE B CA 1
ATOM 6382 C C . PHE B 1 316 ? -35 -21.406 -2.779 1 89.88 316 PHE B C 1
ATOM 6384 O O . PHE B 1 316 ? -35.875 -21.531 -1.904 1 89.88 316 PHE B O 1
ATOM 6391 N N . TRP B 1 317 ? -33.75 -21.297 -2.564 1 88 317 TRP B N 1
ATOM 6392 C CA . TRP B 1 317 ? -33.281 -21.312 -1.188 1 88 317 TRP B CA 1
ATOM 6393 C C . TRP B 1 317 ? -33.781 -20.078 -0.436 1 88 317 TRP B C 1
ATOM 6395 O O . TRP B 1 317 ? -34.125 -20.156 0.747 1 88 317 TRP B O 1
ATOM 6405 N N . GLY B 1 318 ? -33.75 -18.922 -1.1 1 83.5 318 GLY B N 1
ATOM 6406 C CA . GLY B 1 318 ? -34.25 -17.719 -0.484 1 83.5 318 GLY B CA 1
ATOM 6407 C C . GLY B 1 318 ? -35.719 -17.828 -0.065 1 83.5 318 GLY B C 1
ATOM 6408 O O . GLY B 1 318 ? -36.062 -17.469 1.058 1 83.5 318 GLY B O 1
ATOM 6409 N N . GLU B 1 319 ? -36.469 -18.438 -0.883 1 81.75 319 GLU B N 1
ATOM 6410 C CA . GLU B 1 319 ? -37.906 -18.609 -0.593 1 81.75 319 GLU B CA 1
ATOM 6411 C C . GLU B 1 319 ? -38.125 -19.688 0.453 1 81.75 319 GLU B C 1
ATOM 6413 O O . GLU B 1 319 ? -38.969 -19.562 1.32 1 81.75 319 GLU B O 1
ATOM 6418 N N . ALA B 1 320 ? -37.281 -20.641 0.343 1 81.31 320 ALA B N 1
ATOM 6419 C CA . ALA B 1 320 ? -37.438 -21.75 1.293 1 81.31 320 ALA B CA 1
ATOM 6420 C C . ALA B 1 320 ? -37.031 -21.297 2.703 1 81.31 320 ALA B C 1
ATOM 6422 O O . ALA B 1 320 ? -37.688 -21.672 3.678 1 81.31 320 ALA B O 1
ATOM 6423 N N . THR B 1 321 ? -36 -20.609 2.736 1 78.06 321 THR B N 1
ATOM 6424 C CA . THR B 1 321 ? -35.562 -20.125 4.035 1 78.06 321 THR B CA 1
ATOM 6425 C C . THR B 1 321 ? -36.594 -19.219 4.672 1 78.06 321 THR B C 1
ATOM 6427 O O . THR B 1 321 ? -3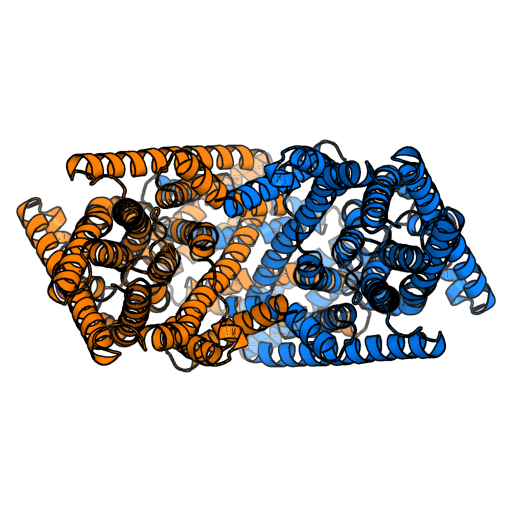6.844 -19.297 5.879 1 78.06 321 THR B O 1
ATOM 6430 N N . THR B 1 322 ? -37.125 -18.344 3.865 1 74.81 322 THR B N 1
ATOM 6431 C CA . THR B 1 322 ? -38.188 -17.469 4.375 1 74.81 322 THR B CA 1
ATOM 6432 C C . THR B 1 322 ? -39.375 -18.281 4.855 1 74.81 322 THR B C 1
ATOM 6434 O O . THR B 1 322 ? -39.969 -17.969 5.898 1 74.81 322 THR B O 1
ATOM 6437 N N . ALA B 1 323 ? -39.688 -19.281 4.125 1 75.25 323 ALA B N 1
ATOM 6438 C CA . ALA B 1 323 ? -40.812 -20.125 4.496 1 75.25 323 ALA B CA 1
ATOM 6439 C C . ALA B 1 323 ? -40.5 -20.891 5.781 1 75.25 323 ALA B C 1
ATOM 6441 O O . ALA B 1 323 ? -41.375 -21.016 6.648 1 75.25 323 ALA B O 1
ATOM 6442 N N . VAL B 1 324 ? -39.312 -21.344 5.859 1 74.69 324 VAL B N 1
ATOM 6443 C CA . VAL B 1 324 ? -38.938 -22.125 7.035 1 74.69 324 VAL B CA 1
ATOM 6444 C C . VAL B 1 324 ? -38.875 -21.203 8.258 1 74.69 324 VAL B C 1
ATOM 6446 O O . VAL B 1 324 ? -39.344 -21.594 9.344 1 74.69 324 VAL B O 1
ATOM 6449 N N . LEU B 1 325 ? -38.312 -20.078 8 1 69.75 325 LEU B N 1
ATOM 6450 C CA . LEU B 1 325 ? -38.219 -19.125 9.109 1 69.75 325 LEU B CA 1
ATOM 6451 C C . LEU B 1 325 ? -39.625 -18.672 9.562 1 69.75 325 LEU B C 1
ATOM 6453 O O . LEU B 1 325 ? -39.844 -18.469 10.758 1 69.75 325 LEU B O 1
ATOM 6457 N N . ARG B 1 326 ? -40.531 -18.5 8.656 1 67.31 326 ARG B N 1
ATOM 6458 C CA . ARG B 1 326 ? -41.906 -18.141 8.977 1 67.31 326 ARG B CA 1
ATOM 6459 C C . ARG B 1 326 ? -42.594 -19.266 9.742 1 67.31 326 ARG B C 1
ATOM 6461 O O . ARG B 1 326 ? -43.438 -19 10.594 1 67.31 326 ARG B O 1
ATOM 6468 N N . LEU B 1 327 ? -42.156 -20.406 9.453 1 65.94 327 LEU B N 1
ATOM 6469 C CA . LEU B 1 327 ? -42.75 -21.562 10.094 1 65.94 327 LEU B CA 1
ATOM 6470 C C . LEU B 1 327 ? -42.219 -21.75 11.508 1 65.94 327 LEU B C 1
ATOM 6472 O O . LEU B 1 327 ? -42.969 -22.141 12.414 1 65.94 327 LEU B O 1
ATOM 6476 N N . VAL B 1 328 ? -40.969 -21.562 11.633 1 61.44 328 VAL B N 1
ATOM 6477 C CA . VAL B 1 328 ? -40.344 -21.859 12.922 1 61.44 328 VAL B CA 1
ATOM 6478 C C . VAL B 1 328 ? -40.531 -20.672 13.867 1 61.44 328 VAL B C 1
ATOM 6480 O O . VAL B 1 328 ? -40.781 -20.844 15.062 1 61.44 328 VAL B O 1
ATOM 6483 N N . ASP B 1 329 ? -40.219 -19.516 13.406 1 58.38 329 ASP B N 1
ATOM 6484 C CA . ASP B 1 329 ? -40.281 -18.359 14.312 1 58.38 329 ASP B CA 1
ATOM 6485 C C . ASP B 1 329 ? -41.531 -17.531 14.055 1 58.38 329 ASP B C 1
ATOM 6487 O O . ASP B 1 329 ? -41.531 -16.703 13.133 1 58.38 329 ASP B O 1
ATOM 6491 N N . ARG B 1 330 ? -42.75 -17.75 14.672 1 56.16 330 ARG B N 1
ATOM 6492 C CA . ARG B 1 330 ? -44.031 -17.078 14.586 1 56.16 330 ARG B CA 1
ATOM 6493 C C . ARG B 1 330 ? -44.062 -15.82 15.461 1 56.16 330 ARG B C 1
ATOM 6495 O O . ARG B 1 330 ? -45.125 -15.234 15.695 1 56.16 330 ARG B O 1
ATOM 6502 N N . ARG B 1 331 ? -42.844 -15.508 15.758 1 50 331 ARG B N 1
ATOM 6503 C CA . ARG B 1 331 ? -42.906 -14.398 16.703 1 50 331 ARG B CA 1
ATOM 6504 C C . ARG B 1 331 ? -43.188 -13.078 15.977 1 50 331 ARG B C 1
ATOM 6506 O O . ARG B 1 331 ? -42.844 -12.922 14.805 1 50 331 ARG B O 1
ATOM 6513 N N . GLU B 1 332 ? -44 -12.234 16.625 1 51.59 332 GLU B N 1
ATOM 6514 C CA . GLU B 1 332 ? -44.438 -10.93 16.141 1 51.59 332 GLU B CA 1
ATOM 6515 C C . GLU B 1 332 ? -43.281 -10.062 15.711 1 51.59 332 GLU B C 1
ATOM 6517 O O . GLU B 1 332 ? -43.375 -9.281 14.766 1 51.59 332 GLU B O 1
ATOM 6522 N N . VAL B 1 333 ? -42.125 -10.102 16.375 1 50.44 333 VAL B N 1
ATOM 6523 C CA . VAL B 1 333 ? -40.938 -9.281 16.109 1 50.44 333 VAL B CA 1
ATOM 6524 C C . VAL B 1 333 ? -40.406 -9.609 14.711 1 50.44 333 VAL B C 1
ATOM 6526 O O . VAL B 1 333 ? -39.938 -8.719 13.992 1 50.44 333 VAL B O 1
ATOM 6529 N N . GLN B 1 334 ? -40.562 -10.789 14.375 1 51.44 334 GLN B N 1
ATOM 6530 C CA . GLN B 1 334 ? -40.125 -11.234 13.055 1 51.44 334 GLN B CA 1
ATOM 6531 C C . GLN B 1 334 ? -41.062 -10.734 11.961 1 51.44 334 GLN B C 1
ATOM 6533 O O . GLN B 1 334 ? -40.625 -10.453 10.844 1 51.44 334 GLN B O 1
ATOM 6538 N N . ARG B 1 335 ? -42.344 -10.617 12.234 1 48.75 335 ARG B N 1
ATOM 6539 C CA . ARG B 1 335 ? -43.312 -10.047 11.289 1 48.75 335 ARG B CA 1
ATOM 6540 C C . ARG B 1 335 ? -42.938 -8.609 10.945 1 48.75 335 ARG B C 1
ATOM 6542 O O . ARG B 1 335 ? -43.156 -8.164 9.812 1 48.75 335 ARG B O 1
ATOM 6549 N N . ALA B 1 336 ? -42.5 -7.957 11.922 1 48.31 336 ALA B N 1
ATOM 6550 C CA . ALA B 1 336 ? -42.125 -6.559 11.727 1 48.31 336 ALA B CA 1
ATOM 6551 C C . ALA B 1 336 ? -40.906 -6.434 10.836 1 48.31 336 ALA B C 1
ATOM 6553 O O . ALA B 1 336 ? -40.688 -5.406 10.18 1 48.31 336 ALA B O 1
ATOM 6554 N N . ARG B 1 337 ? -40.094 -7.5 10.836 1 55.22 337 ARG B N 1
ATOM 6555 C CA . ARG B 1 337 ? -38.906 -7.527 10.016 1 55.22 337 ARG B CA 1
ATOM 6556 C C . ARG B 1 337 ? -39.188 -8.133 8.641 1 55.22 337 ARG B C 1
ATOM 6558 O O . ARG B 1 337 ? -38.25 -8.539 7.934 1 55.22 337 ARG B O 1
ATOM 6565 N N . ARG B 1 338 ? -40.438 -8.18 8.359 1 58.38 338 ARG B N 1
ATOM 6566 C CA . ARG B 1 338 ? -40.875 -8.836 7.133 1 58.38 338 ARG B CA 1
ATOM 6567 C C . ARG B 1 338 ? -40.344 -8.102 5.902 1 58.38 338 ARG B C 1
ATOM 6569 O O . ARG B 1 338 ? -40.531 -6.887 5.777 1 58.38 338 ARG B O 1
ATOM 6576 N N . VAL B 1 339 ? -39.312 -8.734 5.355 1 62.16 339 VAL B N 1
ATOM 6577 C CA . VAL B 1 339 ? -38.75 -8.219 4.105 1 62.16 339 VAL B CA 1
ATOM 6578 C C . VAL B 1 339 ? -39.719 -8.547 2.953 1 62.16 339 VAL B C 1
ATOM 6580 O O . VAL B 1 339 ? -40.188 -9.688 2.832 1 62.16 339 VAL B O 1
ATOM 6583 N N . ASP B 1 340 ? -40.25 -7.516 2.336 1 71.56 340 ASP B N 1
ATOM 6584 C CA . ASP B 1 340 ? -41.125 -7.641 1.161 1 71.56 340 ASP B CA 1
ATOM 6585 C C . ASP B 1 340 ? -40.438 -8.492 0.083 1 71.56 340 ASP B C 1
ATOM 6587 O O . ASP B 1 340 ? -39.219 -8.641 0.068 1 71.56 340 ASP B O 1
ATOM 6591 N N . TRP B 1 341 ? -41.281 -9.281 -0.563 1 79.56 341 TRP B N 1
ATOM 6592 C CA . TRP B 1 341 ? -40.844 -10.156 -1.634 1 79.56 341 TRP B CA 1
ATOM 6593 C C . TRP B 1 341 ? -39.938 -9.398 -2.605 1 79.56 341 TRP B C 1
ATOM 6595 O O . TRP B 1 341 ? -38.969 -9.961 -3.135 1 79.56 341 TRP B O 1
ATOM 6605 N N . ARG B 1 342 ? -40.125 -8.18 -2.725 1 81.56 342 ARG B N 1
ATOM 6606 C CA . ARG B 1 342 ? -39.312 -7.371 -3.633 1 81.56 342 ARG B CA 1
ATOM 6607 C C . ARG B 1 342 ? -37.875 -7.188 -3.092 1 81.56 342 ARG B C 1
ATOM 6609 O O . ARG B 1 342 ? -36.906 -7.238 -3.85 1 81.56 342 ARG B O 1
ATOM 6616 N N . GLN B 1 343 ? -37.875 -7.059 -1.859 1 80.12 343 GLN B N 1
ATOM 6617 C CA . GLN B 1 343 ? -36.562 -6.875 -1.24 1 80.12 343 GLN B CA 1
ATOM 6618 C C . GLN B 1 343 ? -35.75 -8.172 -1.262 1 80.12 343 GLN B C 1
ATOM 6620 O O . GLN B 1 343 ? -34.531 -8.141 -1.415 1 80.12 343 GLN B O 1
ATOM 6625 N N . ARG B 1 344 ? -36.469 -9.227 -1.182 1 84.62 344 ARG B N 1
ATOM 6626 C CA . ARG B 1 344 ? -35.781 -10.523 -1.217 1 84.62 344 ARG B CA 1
ATOM 6627 C C . ARG B 1 344 ? -35.25 -10.836 -2.613 1 84.62 344 ARG B C 1
ATOM 6629 O O . ARG B 1 344 ? -34.25 -11.516 -2.764 1 84.62 344 ARG B O 1
ATOM 6636 N N . MET B 1 345 ? -35.875 -10.289 -3.586 1 86.75 345 MET B N 1
ATOM 6637 C CA . MET B 1 345 ? -35.469 -10.5 -4.965 1 86.75 345 MET B CA 1
ATOM 6638 C C . MET B 1 345 ? -34.125 -9.836 -5.227 1 86.75 345 MET B C 1
ATOM 6640 O O . MET B 1 345 ? -33.312 -10.32 -6.035 1 86.75 345 MET B O 1
ATOM 6644 N N . VAL B 1 346 ? -33.906 -8.766 -4.531 1 86.44 346 VAL B N 1
ATOM 6645 C CA . VAL B 1 346 ? -32.656 -8.062 -4.688 1 86.44 346 VAL B CA 1
ATOM 6646 C C . VAL B 1 346 ? -31.5 -8.93 -4.16 1 86.44 346 VAL B C 1
ATOM 6648 O O . VAL B 1 346 ? -30.469 -9.07 -4.816 1 86.44 346 VAL B O 1
ATOM 6651 N N . THR B 1 347 ? -31.719 -9.57 -3.037 1 85.56 347 THR B N 1
ATOM 6652 C CA . THR B 1 347 ? -30.703 -10.422 -2.432 1 85.56 347 THR B CA 1
ATOM 6653 C C . THR B 1 347 ? -30.5 -11.688 -3.252 1 85.56 347 THR B C 1
ATOM 6655 O O . THR B 1 347 ? -29.375 -12.18 -3.371 1 85.56 347 THR B O 1
ATOM 6658 N N . ALA B 1 348 ? -31.531 -12.148 -3.797 1 87.94 348 ALA B N 1
ATOM 6659 C CA . ALA B 1 348 ? -31.469 -13.359 -4.609 1 87.94 348 ALA B CA 1
ATOM 6660 C C . ALA B 1 348 ? -30.75 -13.094 -5.934 1 87.94 348 ALA B C 1
ATOM 6662 O O . ALA B 1 348 ? -30.047 -13.961 -6.445 1 87.94 348 ALA B O 1
ATOM 6663 N N . TRP B 1 349 ? -30.891 -11.906 -6.418 1 89.06 349 TRP B N 1
ATOM 6664 C CA . TRP B 1 349 ? -30.312 -11.555 -7.711 1 89.06 349 TRP B CA 1
ATOM 6665 C C . TRP B 1 349 ? -28.844 -11.148 -7.562 1 89.06 349 TRP B C 1
ATOM 6667 O O . TRP B 1 349 ? -28.094 -11.18 -8.531 1 89.06 349 TRP B O 1
ATOM 6677 N N . ALA B 1 350 ? -28.484 -10.805 -6.332 1 86.56 350 ALA B N 1
ATOM 6678 C CA . ALA B 1 350 ? -27.125 -10.336 -6.074 1 86.56 350 ALA B CA 1
ATOM 6679 C C . ALA B 1 350 ? -26.172 -11.5 -5.793 1 86.56 350 ALA B C 1
ATOM 6681 O O . ALA B 1 350 ? -25.438 -11.484 -4.812 1 86.56 350 ALA B O 1
ATOM 6682 N N . GLY B 1 351 ? -26.219 -12.609 -6.559 1 86.25 351 GLY B N 1
ATOM 6683 C CA . GLY B 1 351 ? -25.391 -13.781 -6.359 1 86.25 351 GLY B CA 1
ATOM 6684 C C . GLY B 1 351 ? -24.328 -13.953 -7.426 1 86.25 351 GLY B C 1
ATOM 6685 O O . GLY B 1 351 ? -24.219 -15.016 -8.039 1 86.25 351 GLY B O 1
ATOM 6686 N N . PHE B 1 352 ? -23.406 -12.977 -7.504 1 87.75 352 PHE B N 1
ATOM 6687 C CA . PHE B 1 352 ? -22.328 -13 -8.484 1 87.75 352 PHE B CA 1
ATOM 6688 C C . PHE B 1 352 ? -21.234 -13.969 -8.062 1 87.75 352 PHE B C 1
ATOM 6690 O O . PHE B 1 352 ? -21.031 -14.203 -6.871 1 87.75 352 PHE B O 1
ATOM 6697 N N . ARG B 1 353 ? -20.734 -14.539 -9.125 1 89.62 353 ARG B N 1
ATOM 6698 C CA . ARG B 1 353 ? -19.531 -15.312 -8.875 1 89.62 353 ARG B CA 1
ATOM 6699 C C . ARG B 1 353 ? -18.281 -14.5 -9.203 1 89.62 353 ARG B C 1
ATOM 6701 O O . ARG B 1 353 ? -18.359 -13.5 -9.93 1 89.62 353 ARG B O 1
ATOM 6708 N N . GLY B 1 354 ? -17.203 -14.906 -8.617 1 86.75 354 GLY B N 1
ATOM 6709 C CA . GLY B 1 354 ? -16.078 -13.992 -8.812 1 86.75 354 GLY B CA 1
ATOM 6710 C C . GLY B 1 354 ? -14.734 -14.688 -8.758 1 86.75 354 GLY B C 1
ATOM 6711 O O . GLY B 1 354 ? -14.594 -15.82 -9.219 1 86.75 354 GLY B O 1
ATOM 6712 N N . ALA B 1 355 ? -13.758 -13.914 -8.266 1 80.31 355 ALA B N 1
ATOM 6713 C CA . ALA B 1 355 ? -12.344 -14.25 -8.383 1 80.31 355 ALA B CA 1
ATOM 6714 C C . ALA B 1 355 ? -11.992 -15.469 -7.535 1 80.31 355 ALA B C 1
ATOM 6716 O O . ALA B 1 355 ? -11.117 -16.25 -7.906 1 80.31 355 ALA B O 1
ATOM 6717 N N . VAL B 1 356 ? -12.68 -15.672 -6.461 1 85.25 356 VAL B N 1
ATOM 6718 C CA . VAL B 1 356 ? -12.383 -16.812 -5.598 1 85.25 356 VAL B CA 1
ATOM 6719 C C . VAL B 1 356 ? -12.711 -18.109 -6.328 1 85.25 356 VAL B C 1
ATOM 6721 O O . VAL B 1 356 ? -11.969 -19.094 -6.227 1 85.25 356 VAL B O 1
ATOM 6724 N N . SER B 1 357 ? -13.789 -18.062 -7.031 1 91.62 357 SER B N 1
ATOM 6725 C CA . SER B 1 357 ? -14.156 -19.234 -7.832 1 91.62 357 SER B CA 1
ATOM 6726 C C . SER B 1 357 ? -13.102 -19.516 -8.898 1 91.62 357 SER B C 1
ATOM 6728 O O . SER B 1 357 ? -12.711 -20.672 -9.086 1 91.62 357 SER B O 1
ATOM 6730 N N . LEU B 1 358 ? -12.695 -18.531 -9.516 1 87.88 358 LEU B N 1
ATOM 6731 C CA . LEU B 1 358 ? -11.68 -18.703 -10.555 1 87.88 358 LEU B CA 1
ATOM 6732 C C . LEU B 1 358 ? -10.367 -19.203 -9.953 1 87.88 358 LEU B C 1
ATOM 6734 O O . LEU B 1 358 ? -9.727 -20.094 -10.508 1 87.88 358 LEU B O 1
ATOM 6738 N N . ALA B 1 359 ? -9.977 -18.594 -8.898 1 86.38 359 ALA B N 1
ATOM 6739 C CA . ALA B 1 359 ? -8.742 -19 -8.227 1 86.38 359 ALA B CA 1
ATOM 6740 C C . ALA B 1 359 ? -8.789 -20.469 -7.82 1 86.38 359 ALA B C 1
ATOM 6742 O O . ALA B 1 359 ? -7.805 -21.203 -7.969 1 86.38 359 ALA B O 1
ATOM 6743 N N . ALA B 1 360 ? -9.891 -20.875 -7.309 1 89.19 360 ALA B N 1
ATOM 6744 C CA . ALA B 1 360 ? -10.062 -22.281 -6.918 1 89.19 360 ALA B CA 1
ATOM 6745 C C . ALA B 1 360 ? -9.969 -23.203 -8.125 1 89.19 360 ALA B C 1
ATOM 6747 O O . ALA B 1 360 ? -9.352 -24.266 -8.062 1 89.19 360 ALA B O 1
ATOM 6748 N N . ALA B 1 361 ? -10.555 -22.781 -9.195 1 90.94 361 ALA B N 1
ATOM 6749 C CA . ALA B 1 361 ? -10.516 -23.578 -10.422 1 90.94 361 ALA B CA 1
ATOM 6750 C C . ALA B 1 361 ? -9.086 -23.734 -10.922 1 90.94 361 ALA B C 1
ATOM 6752 O O . ALA B 1 361 ? -8.688 -24.828 -11.359 1 90.94 361 ALA B O 1
ATOM 6753 N N . LEU B 1 362 ? -8.336 -22.719 -10.797 1 87.12 362 LEU B N 1
ATOM 6754 C CA . LEU B 1 362 ? -6.961 -22.734 -11.289 1 87.12 362 LEU B CA 1
ATOM 6755 C C . LEU B 1 362 ? -6.039 -23.453 -10.32 1 87.12 362 LEU B C 1
ATOM 6757 O O . LEU B 1 362 ? -4.926 -23.844 -10.68 1 87.12 362 LEU B O 1
ATOM 6761 N N . ALA B 1 363 ? -6.496 -23.609 -9.172 1 86.31 363 ALA B N 1
ATOM 6762 C CA . ALA B 1 363 ? -5.695 -24.281 -8.148 1 86.31 363 ALA B CA 1
ATOM 6763 C C . ALA B 1 363 ? -5.844 -25.797 -8.242 1 86.31 363 ALA B C 1
ATOM 6765 O O . ALA B 1 363 ? -5.148 -26.531 -7.543 1 86.31 363 ALA B O 1
ATOM 6766 N N . ILE B 1 364 ? -6.73 -26.25 -9.094 1 89.44 364 ILE B N 1
ATOM 6767 C CA . ILE B 1 364 ? -6.898 -27.688 -9.32 1 89.44 364 ILE B CA 1
ATOM 6768 C C . ILE B 1 364 ? -5.598 -28.281 -9.859 1 89.44 364 ILE B C 1
ATOM 6770 O O . ILE B 1 364 ? -5.016 -27.75 -10.812 1 89.44 364 ILE B O 1
ATOM 6774 N N . PRO B 1 365 ? -5.129 -29.281 -9.242 1 86.12 365 PRO B N 1
ATOM 6775 C CA . PRO B 1 365 ? -3.881 -29.891 -9.711 1 86.12 365 PRO B CA 1
ATOM 6776 C C . PRO B 1 365 ? -3.979 -30.406 -11.141 1 86.12 365 PRO B C 1
ATOM 6778 O O . PRO B 1 365 ? -5.066 -30.781 -11.594 1 86.12 365 PRO B O 1
ATOM 6781 N N . MET B 1 366 ? -2.83 -30.484 -11.75 1 82.38 366 MET B N 1
ATOM 6782 C CA . MET B 1 366 ? -2.789 -30.922 -13.141 1 82.38 366 MET B CA 1
ATOM 6783 C C . MET B 1 366 ? -2.896 -32.438 -13.242 1 82.38 366 MET B C 1
ATOM 6785 O O . MET B 1 366 ? -3.52 -32.969 -14.164 1 82.38 366 MET B O 1
ATOM 6789 N N . THR B 1 367 ? -2.268 -33.031 -12.273 1 85.75 367 THR B N 1
ATOM 6790 C CA . THR B 1 367 ? -2.25 -34.5 -12.289 1 85.75 367 THR B CA 1
ATOM 6791 C C . THR B 1 367 ? -2.709 -35.062 -10.945 1 85.75 367 THR B C 1
ATOM 6793 O O . THR B 1 367 ? -2.643 -34.375 -9.922 1 85.75 367 THR B O 1
ATOM 6796 N N . THR B 1 368 ? -3.307 -36.219 -11.078 1 86.5 368 THR B N 1
ATOM 6797 C CA . THR B 1 368 ? -3.705 -36.906 -9.859 1 86.5 368 THR B CA 1
ATOM 6798 C C . THR B 1 368 ? -2.51 -37.594 -9.219 1 86.5 368 THR B C 1
ATOM 6800 O O . THR B 1 368 ? -1.392 -37.531 -9.734 1 86.5 368 THR B O 1
ATOM 6803 N N . ASN B 1 369 ? -2.699 -38.156 -8.031 1 82.44 369 ASN B N 1
ATOM 6804 C CA . ASN B 1 369 ? -1.632 -38.875 -7.332 1 82.44 369 ASN B CA 1
ATOM 6805 C C . ASN B 1 369 ? -1.122 -40.062 -8.133 1 82.44 369 ASN B C 1
ATOM 6807 O O . ASN B 1 369 ? 0.032 -40.469 -7.984 1 82.44 369 ASN B O 1
ATOM 6811 N N . SER B 1 370 ? -1.957 -40.562 -9.031 1 82.69 370 SER B N 1
ATOM 6812 C CA . SER B 1 370 ? -1.593 -41.688 -9.875 1 82.69 370 SER B CA 1
ATOM 6813 C C . SER B 1 370 ? -0.845 -41.25 -11.125 1 82.69 370 SER B C 1
ATOM 6815 O O . SER B 1 370 ? -0.412 -42.062 -11.93 1 82.69 370 SER B O 1
ATOM 6817 N N . GLY B 1 371 ? -0.685 -39.875 -11.266 1 80.88 371 GLY B N 1
ATOM 6818 C CA . GLY B 1 371 ? 0.04 -39.344 -12.414 1 80.88 371 GLY B CA 1
ATOM 6819 C C . GLY B 1 371 ? -0.855 -39.062 -13.594 1 80.88 371 GLY B C 1
ATOM 6820 O O . GLY B 1 371 ? -0.401 -38.5 -14.602 1 80.88 371 GLY B O 1
ATOM 6821 N N . ARG B 1 372 ? -2.039 -39.594 -13.586 1 86.25 372 ARG B N 1
ATOM 6822 C CA . ARG B 1 372 ? -2.996 -39.344 -14.656 1 86.25 372 ARG B CA 1
ATOM 6823 C C . ARG B 1 372 ? -3.475 -37.906 -14.625 1 86.25 372 ARG B C 1
ATOM 6825 O O . ARG B 1 372 ? -3.447 -37.25 -13.578 1 86.25 372 ARG B O 1
ATOM 6832 N N . PRO B 1 373 ? -3.789 -37.344 -15.719 1 86 373 PRO B N 1
ATOM 6833 C CA . PRO B 1 373 ? -4.312 -36 -15.734 1 86 373 PRO B CA 1
ATOM 6834 C C . PRO B 1 373 ? -5.605 -35.844 -14.93 1 86 373 PRO B C 1
ATOM 6836 O O . PRO B 1 373 ? -6.426 -36.75 -14.898 1 86 373 PRO B O 1
ATOM 6839 N N . PHE B 1 374 ? -5.762 -34.812 -14.281 1 88.75 374 PHE B N 1
ATOM 6840 C CA . PHE B 1 374 ? -6.992 -34.531 -13.555 1 88.75 374 PHE B CA 1
ATOM 6841 C C . PHE B 1 374 ? -8.188 -34.531 -14.492 1 88.75 374 PHE B C 1
ATOM 6843 O O . PHE B 1 374 ? -8.148 -33.906 -15.562 1 88.75 374 PHE B O 1
ATOM 6850 N N . PRO B 1 375 ? -9.133 -35.25 -14.125 1 85.62 375 PRO B N 1
ATOM 6851 C CA . PRO B 1 375 ? -10.273 -35.375 -15.031 1 85.62 375 PRO B CA 1
ATOM 6852 C C . PRO B 1 375 ? -10.961 -34.031 -15.32 1 85.62 375 PRO B C 1
ATOM 6854 O O . PRO B 1 375 ? -11.336 -33.312 -14.391 1 85.62 375 PRO B O 1
ATOM 6857 N N . ASP B 1 376 ? -11.164 -33.688 -16.594 1 88.31 376 ASP B N 1
ATOM 6858 C CA . ASP B 1 376 ? -11.953 -32.562 -17.094 1 88.31 376 ASP B CA 1
ATOM 6859 C C . ASP B 1 376 ? -11.477 -31.234 -16.516 1 88.31 376 ASP B C 1
ATOM 6861 O O . ASP B 1 376 ? -12.289 -30.359 -16.203 1 88.31 376 ASP B O 1
ATOM 6865 N N . ARG B 1 377 ? -10.266 -31.125 -16.188 1 88.06 377 ARG B N 1
ATOM 6866 C CA . ARG B 1 377 ? -9.742 -29.906 -15.594 1 88.06 377 ARG B CA 1
ATOM 6867 C C . ARG B 1 377 ? -10.023 -28.688 -16.484 1 88.06 377 ARG B C 1
ATOM 6869 O O . ARG B 1 377 ? -10.508 -27.656 -16.016 1 88.06 377 ARG B O 1
ATOM 6876 N N . ASN B 1 378 ? -9.766 -28.812 -17.781 1 87.06 378 ASN B N 1
ATOM 6877 C CA . ASN B 1 378 ? -9.969 -27.719 -18.719 1 87.06 378 ASN B CA 1
ATOM 6878 C C . ASN B 1 378 ? -11.445 -27.359 -18.844 1 87.06 378 ASN B C 1
ATOM 6880 O O . ASN B 1 378 ? -11.789 -26.188 -19.016 1 87.06 378 ASN B O 1
ATOM 6884 N N . LEU B 1 379 ? -12.203 -28.359 -18.766 1 90.69 379 LEU B N 1
ATOM 6885 C CA . LEU B 1 379 ? -13.641 -28.141 -18.844 1 90.69 379 LEU B CA 1
ATOM 6886 C C . LEU B 1 379 ? -14.125 -27.375 -17.609 1 90.69 379 LEU B C 1
ATOM 6888 O O . LEU B 1 379 ? -14.977 -26.484 -17.719 1 90.69 379 LEU B O 1
ATOM 6892 N N . ILE B 1 380 ? -13.625 -27.719 -16.453 1 93 380 ILE B N 1
ATOM 6893 C CA . ILE B 1 380 ? -13.984 -27.016 -15.219 1 93 380 ILE B CA 1
ATOM 6894 C C . ILE B 1 380 ? -13.625 -25.547 -15.336 1 93 380 ILE B C 1
ATOM 6896 O O . ILE B 1 380 ? -14.453 -24.672 -15.055 1 93 380 ILE B O 1
ATOM 6900 N N . VAL B 1 381 ? -12.438 -25.297 -15.766 1 89.81 381 VAL B N 1
ATOM 6901 C CA . VAL B 1 381 ? -11.953 -23.938 -15.852 1 89.81 381 VAL B CA 1
ATOM 6902 C C . VAL B 1 381 ? -12.805 -23.141 -16.844 1 89.81 381 VAL B C 1
ATOM 6904 O O . VAL B 1 381 ? -13.195 -22 -16.578 1 89.81 381 VAL B O 1
ATOM 6907 N N . PHE B 1 382 ? -13.078 -23.719 -17.906 1 91.75 382 PHE B N 1
ATOM 6908 C CA . PHE B 1 382 ? -13.891 -23.062 -18.922 1 91.75 382 PHE B CA 1
ATOM 6909 C C . PHE B 1 382 ? -15.273 -22.734 -18.375 1 91.75 382 PHE B C 1
ATOM 6911 O O . PHE B 1 382 ? -15.742 -21.594 -18.5 1 91.75 382 PHE B O 1
ATOM 6918 N N . VAL B 1 383 ? -15.922 -23.656 -17.781 1 94 383 VAL B N 1
ATOM 6919 C CA . VAL B 1 383 ? -17.266 -23.469 -17.25 1 94 383 VAL B CA 1
ATOM 6920 C C . VAL B 1 383 ? -17.266 -22.391 -16.188 1 94 383 VAL B C 1
ATOM 6922 O O . VAL B 1 383 ? -18.141 -21.531 -16.156 1 94 383 VAL B O 1
ATOM 6925 N N . VAL B 1 384 ? -16.266 -22.406 -15.336 1 94.12 384 VAL B N 1
ATOM 6926 C CA . VAL B 1 384 ? -16.156 -21.422 -14.258 1 94.12 384 VAL B CA 1
ATOM 6927 C C . VAL B 1 384 ? -16.031 -20.031 -14.852 1 94.12 384 VAL B C 1
ATOM 6929 O O . VAL B 1 384 ? -16.703 -19.094 -14.422 1 94.12 384 VAL B O 1
ATOM 6932 N N . VAL B 1 385 ? -15.219 -19.906 -15.844 1 90.56 385 VAL B N 1
ATOM 6933 C CA . VAL B 1 385 ? -14.984 -18.609 -16.469 1 90.56 385 VAL B CA 1
ATOM 6934 C C . VAL B 1 385 ? -16.281 -18.094 -17.094 1 90.56 385 VAL B C 1
ATOM 6936 O O . VAL B 1 385 ? -16.641 -16.938 -16.922 1 90.56 385 VAL B O 1
ATOM 6939 N N . ILE B 1 386 ? -16.938 -18.906 -17.75 1 91.75 386 ILE B N 1
ATOM 6940 C CA . ILE B 1 386 ? -18.156 -18.516 -18.453 1 91.75 386 ILE B CA 1
ATOM 6941 C C . ILE B 1 386 ? -19.25 -18.172 -17.438 1 91.75 386 ILE B C 1
ATOM 6943 O O . ILE B 1 386 ? -20 -17.219 -17.625 1 91.75 386 ILE B O 1
ATOM 6947 N N . VAL B 1 387 ? -19.359 -18.969 -16.438 1 94.31 387 VAL B N 1
ATOM 6948 C CA . VAL B 1 387 ? -20.359 -18.719 -15.398 1 94.31 387 VAL B CA 1
ATOM 6949 C C . VAL B 1 387 ? -20.094 -17.359 -14.766 1 94.31 387 VAL B C 1
ATOM 6951 O O . VAL B 1 387 ? -21.016 -16.578 -14.523 1 94.31 387 VAL B O 1
ATOM 6954 N N . ILE B 1 388 ? -18.844 -17.094 -14.453 1 91.94 388 ILE B N 1
ATOM 6955 C CA . ILE B 1 388 ? -18.469 -15.805 -13.875 1 91.94 388 ILE B CA 1
ATOM 6956 C C . ILE B 1 388 ? -18.859 -14.68 -14.836 1 91.94 388 ILE B C 1
ATOM 6958 O O . ILE B 1 388 ? -19.453 -13.688 -14.43 1 91.94 388 ILE B O 1
ATOM 6962 N N . LEU B 1 389 ? -18.594 -14.914 -16.047 1 89.25 389 LEU B N 1
ATOM 6963 C CA . LEU B 1 389 ? -18.875 -13.906 -17.078 1 89.25 389 LEU B CA 1
ATOM 6964 C C . LEU B 1 389 ? -20.375 -13.625 -17.172 1 89.25 389 LEU B C 1
ATOM 6966 O O . LEU B 1 389 ? -20.797 -12.469 -17.156 1 89.25 389 LEU B O 1
ATOM 6970 N N . ILE B 1 390 ? -21.094 -14.617 -17.203 1 91.31 390 ILE B N 1
ATOM 6971 C CA . ILE B 1 390 ? -22.547 -14.477 -17.375 1 91.31 390 ILE B CA 1
ATOM 6972 C C . ILE B 1 390 ? -23.141 -13.828 -16.125 1 91.31 390 ILE B C 1
ATOM 6974 O O . ILE B 1 390 ? -23.938 -12.898 -16.234 1 91.31 390 ILE B O 1
ATOM 6978 N N . THR B 1 391 ? -22.75 -14.242 -15 1 91.31 391 THR B N 1
ATOM 6979 C CA . THR B 1 391 ? -23.328 -13.719 -13.766 1 91.31 391 THR B CA 1
ATOM 6980 C C . THR B 1 391 ? -22.938 -12.258 -13.57 1 91.31 391 THR B C 1
ATOM 6982 O O . THR B 1 391 ? -23.781 -11.43 -13.195 1 91.31 391 THR B O 1
ATOM 6985 N N . VAL B 1 392 ? -21.734 -11.938 -13.867 1 87.12 392 VAL B N 1
ATOM 6986 C CA . VAL B 1 392 ? -21.281 -10.57 -13.664 1 87.12 392 VAL B CA 1
ATOM 6987 C C . VAL B 1 392 ? -21.906 -9.648 -14.711 1 87.12 392 VAL B C 1
ATOM 6989 O O . VAL B 1 392 ? -22.344 -8.539 -14.391 1 87.12 392 VAL B O 1
ATOM 6992 N N . ILE B 1 393 ? -21.953 -10.086 -15.922 1 84.88 393 ILE B N 1
ATOM 6993 C CA . ILE B 1 393 ? -22.453 -9.242 -17 1 84.88 393 ILE B CA 1
ATOM 6994 C C . ILE B 1 393 ? -23.969 -9.117 -16.891 1 84.88 393 ILE B C 1
ATOM 6996 O O . ILE B 1 393 ? -24.516 -8.008 -16.875 1 84.88 393 ILE B O 1
ATOM 7000 N N . VAL B 1 394 ? -24.656 -10.219 -16.766 1 88.19 394 VAL B N 1
ATOM 7001 C CA . VAL B 1 394 ? -26.125 -10.211 -16.781 1 88.19 394 VAL B CA 1
ATOM 7002 C C . VAL B 1 394 ? -26.641 -9.664 -15.453 1 88.19 394 VAL B C 1
ATOM 7004 O O . VAL B 1 394 ? -27.406 -8.695 -15.43 1 88.19 394 VAL B O 1
ATOM 7007 N N . GLN B 1 395 ? -26.219 -10.227 -14.406 1 86.94 395 GLN B N 1
ATOM 7008 C CA . GLN B 1 395 ? -26.719 -9.789 -13.102 1 86.94 395 GLN B CA 1
ATOM 7009 C C . GLN B 1 395 ? -26.125 -8.438 -12.711 1 86.94 395 GLN B C 1
ATOM 7011 O O . GLN B 1 395 ? -26.797 -7.637 -12.055 1 86.94 395 GLN B O 1
ATOM 7016 N N . GLY B 1 396 ? -24.891 -8.25 -13.039 1 80.38 396 GLY B N 1
ATOM 7017 C CA . GLY B 1 396 ? -24.281 -6.977 -12.711 1 80.38 396 GLY B CA 1
ATOM 7018 C C . GLY B 1 396 ? -24.922 -5.801 -13.414 1 80.38 396 GLY B C 1
ATOM 7019 O O . GLY B 1 396 ? -25.125 -4.742 -12.812 1 80.38 396 GLY B O 1
ATOM 7020 N N . THR B 1 397 ? -25.344 -5.973 -14.641 1 82.31 397 THR B N 1
ATOM 7021 C CA . THR B 1 397 ? -25.938 -4.891 -15.414 1 82.31 397 THR B CA 1
ATOM 7022 C C . THR B 1 397 ? -27.422 -4.738 -15.07 1 82.31 397 THR B C 1
ATOM 7024 O O . THR B 1 397 ? -27.984 -3.645 -15.188 1 82.31 397 THR B O 1
ATOM 7027 N N . THR B 1 398 ? -28.016 -5.727 -14.562 1 87.5 398 THR B N 1
ATOM 7028 C CA . THR B 1 398 ? -29.453 -5.68 -14.328 1 87.5 398 THR B CA 1
ATOM 7029 C C . THR B 1 398 ? -29.766 -5.398 -12.859 1 87.5 398 THR B C 1
ATOM 7031 O O . THR B 1 398 ? -30.891 -5.043 -12.508 1 87.5 398 THR B O 1
ATOM 7034 N N . LEU B 1 399 ? -28.828 -5.504 -12.062 1 84.69 399 LEU B N 1
ATOM 7035 C CA . LEU B 1 399 ? -29.047 -5.363 -10.625 1 84.69 399 LEU B CA 1
ATOM 7036 C C . LEU B 1 399 ? -29.562 -3.969 -10.289 1 84.69 399 LEU B C 1
ATOM 7038 O O . LEU B 1 399 ? -30.469 -3.822 -9.469 1 84.69 399 LEU B O 1
ATOM 7042 N N . PRO B 1 400 ? -29.031 -2.9 -10.906 1 82.88 400 PRO B N 1
ATOM 7043 C CA . PRO B 1 400 ? -29.578 -1.577 -10.602 1 82.88 400 PRO B CA 1
ATOM 7044 C C . PRO B 1 400 ? -31.062 -1.453 -10.945 1 82.88 400 PRO B C 1
ATOM 7046 O O . PRO B 1 400 ? -31.812 -0.779 -10.242 1 82.88 400 PRO B O 1
ATOM 7049 N N . ALA B 1 401 ? -31.469 -2.105 -11.961 1 86.38 401 ALA B N 1
ATOM 7050 C CA . ALA B 1 401 ? -32.875 -2.088 -12.359 1 86.38 401 ALA B CA 1
ATOM 7051 C C . ALA B 1 401 ? -33.719 -2.846 -11.352 1 86.38 401 ALA B C 1
ATOM 7053 O O . ALA B 1 401 ? -34.844 -2.434 -11.055 1 86.38 401 ALA B O 1
ATOM 7054 N N . VAL B 1 402 ? -33.188 -3.877 -10.859 1 88.44 402 VAL B N 1
ATOM 7055 C CA . VAL B 1 402 ? -33.906 -4.68 -9.875 1 88.44 402 VAL B CA 1
ATOM 7056 C C . VAL B 1 402 ? -34.062 -3.9 -8.57 1 88.44 402 VAL B C 1
ATOM 7058 O O . VAL B 1 402 ? -35.094 -3.953 -7.914 1 88.44 402 VAL B O 1
ATOM 7061 N N . VAL B 1 403 ? -33.094 -3.209 -8.219 1 86.25 403 VAL B N 1
ATOM 7062 C CA . VAL B 1 403 ? -33.094 -2.416 -6.992 1 86.25 403 VAL B CA 1
ATOM 7063 C C . VAL B 1 403 ? -34.125 -1.292 -7.109 1 86.25 403 VAL B C 1
ATOM 7065 O O . VAL B 1 403 ? -34.844 -1.003 -6.152 1 86.25 403 VAL B O 1
ATOM 7068 N N . ARG B 1 404 ? -34.156 -0.639 -8.25 1 84.81 404 ARG B N 1
ATOM 7069 C CA . ARG B 1 404 ? -35.125 0.427 -8.484 1 84.81 404 ARG B CA 1
ATOM 7070 C C . ARG B 1 404 ? -36.562 -0.113 -8.453 1 84.81 404 ARG B C 1
ATOM 7072 O O . ARG B 1 404 ? -37.469 0.528 -7.91 1 84.81 404 ARG B O 1
ATOM 7079 N N . TRP B 1 405 ? -36.656 -1.242 -9.062 1 87.62 405 TRP B N 1
ATOM 7080 C CA . TRP B 1 405 ? -37.938 -1.886 -9.117 1 87.62 405 TRP B CA 1
ATOM 7081 C C . TRP B 1 405 ? -38.438 -2.266 -7.719 1 87.62 405 TRP B C 1
ATOM 7083 O O . TRP B 1 405 ? -39.625 -2.152 -7.414 1 87.62 405 TRP B O 1
ATOM 7093 N N . ALA B 1 406 ? -37.562 -2.627 -6.871 1 87.75 406 ALA B N 1
ATOM 7094 C CA . ALA B 1 406 ? -37.906 -3.094 -5.527 1 87.75 406 ALA B CA 1
ATOM 7095 C C . ALA B 1 406 ? -38.188 -1.922 -4.598 1 87.75 406 ALA B C 1
ATOM 7097 O O . ALA B 1 406 ? -38.75 -2.107 -3.514 1 87.75 406 ALA B O 1
ATOM 7098 N N . GLN B 1 407 ? -37.938 -0.668 -4.914 1 80.94 407 GLN B N 1
ATOM 7099 C CA . GLN B 1 407 ? -38.125 0.526 -4.105 1 80.94 407 GLN B CA 1
ATOM 7100 C C . GLN B 1 407 ? -37.625 0.32 -2.68 1 80.94 407 GLN B C 1
ATOM 7102 O O . GLN B 1 407 ? -38.406 0.427 -1.721 1 80.94 407 GLN B O 1
ATOM 7107 N N . MET B 1 408 ? -36.438 0.132 -2.59 1 79.31 408 MET B N 1
ATOM 7108 C CA . MET B 1 408 ? -35.844 -0.134 -1.296 1 79.31 408 MET B CA 1
ATOM 7109 C C . MET B 1 408 ? -35.969 1.064 -0.365 1 79.31 408 MET B C 1
ATOM 7111 O O . MET B 1 408 ? -35.875 2.211 -0.8 1 79.31 408 MET B O 1
ATOM 7115 N N . PRO B 1 409 ? -36.281 0.785 0.861 1 74.81 409 PRO B N 1
ATOM 7116 C CA . PRO B 1 409 ? -36.469 1.888 1.809 1 74.81 409 PRO B CA 1
ATOM 7117 C C . PRO B 1 409 ? -35.156 2.604 2.135 1 74.81 409 PRO B C 1
ATOM 7119 O O . PRO B 1 409 ? -34.094 2.01 2.027 1 74.81 409 PRO B O 1
ATOM 7122 N N . ASP B 1 410 ? -35.312 3.85 2.391 1 72.62 410 ASP B N 1
ATOM 7123 C CA . ASP B 1 410 ? -34.156 4.633 2.805 1 72.62 410 ASP B CA 1
ATOM 7124 C C . ASP B 1 410 ? -33.656 4.219 4.195 1 72.62 410 ASP B C 1
ATOM 7126 O O . ASP B 1 410 ? -34.469 3.74 5.012 1 72.62 410 ASP B O 1
ATOM 7130 N N . ASP B 1 411 ? -32.438 4.207 4.391 1 73.69 411 ASP B N 1
ATOM 7131 C CA . ASP B 1 411 ? -31.859 3.881 5.695 1 73.69 411 ASP B CA 1
ATOM 7132 C C . ASP B 1 411 ? -32 5.051 6.668 1 73.69 411 ASP B C 1
ATOM 7134 O O . ASP B 1 411 ? -31.062 5.789 6.91 1 73.69 411 ASP B O 1
ATOM 7138 N N . VAL B 1 412 ? -33.125 5.273 7.25 1 72.75 412 VAL B N 1
ATOM 7139 C CA . VAL B 1 412 ? -33.438 6.363 8.172 1 72.75 412 VAL B CA 1
ATOM 7140 C C . VAL B 1 412 ? -32.656 6.168 9.477 1 72.75 412 VAL B C 1
ATOM 7142 O O . VAL B 1 412 ? -32.312 7.137 10.148 1 72.75 412 VAL B O 1
ATOM 7145 N N . ALA B 1 413 ? -32.375 4.93 9.805 1 79.25 413 ALA B N 1
ATOM 7146 C CA . ALA B 1 413 ? -31.672 4.613 11.055 1 79.25 413 ALA B CA 1
ATOM 7147 C C . ALA B 1 413 ? -30.266 5.188 11.047 1 79.25 413 ALA B C 1
ATOM 7149 O O . ALA B 1 413 ? -29.766 5.617 12.094 1 79.25 413 ALA B O 1
ATOM 7150 N N . HIS B 1 414 ? -29.703 5.266 9.922 1 82 414 HIS B N 1
ATOM 7151 C CA . HIS B 1 414 ? -28.344 5.793 9.812 1 82 414 HIS B CA 1
ATOM 7152 C C . HIS B 1 414 ? -28.297 7.262 10.219 1 82 414 HIS B C 1
ATOM 7154 O O . HIS B 1 414 ? -27.453 7.656 11.031 1 82 414 HIS B O 1
ATOM 7160 N N . ALA B 1 415 ? -29.172 8.039 9.727 1 77.31 415 ALA B N 1
ATOM 7161 C CA . ALA B 1 415 ? -29.203 9.469 10.016 1 77.31 415 ALA B CA 1
ATOM 7162 C C . ALA B 1 415 ? -29.484 9.727 11.492 1 77.31 415 ALA B C 1
ATOM 7164 O O . ALA B 1 415 ? -28.922 10.641 12.094 1 77.31 415 ALA B O 1
ATOM 7165 N N . GLU B 1 416 ? -30.375 8.922 12.016 1 82.69 416 GLU B N 1
ATOM 7166 C CA . GLU B 1 416 ? -30.734 9.07 13.422 1 82.69 416 GLU B CA 1
ATOM 7167 C C . GLU B 1 416 ? -29.562 8.719 14.336 1 82.69 416 GLU B C 1
ATOM 7169 O O . GLU B 1 416 ? -29.328 9.391 15.344 1 82.69 416 GLU B O 1
ATOM 7174 N N . GLU B 1 417 ? -28.906 7.715 14.008 1 87.94 417 GLU B N 1
ATOM 7175 C CA . GLU B 1 417 ? -27.75 7.293 14.797 1 87.94 417 GLU B CA 1
ATOM 7176 C C . GLU B 1 417 ? -26.625 8.32 14.719 1 87.94 417 GLU B C 1
ATOM 7178 O O . GLU B 1 417 ? -25.922 8.562 15.703 1 87.94 417 GLU B O 1
ATOM 7183 N N . LEU B 1 418 ? -26.469 8.852 13.57 1 85.12 418 LEU B N 1
ATOM 7184 C CA . LEU B 1 418 ? -25.438 9.875 13.391 1 85.12 418 LEU B CA 1
ATOM 7185 C C . LEU B 1 418 ? -25.75 11.109 14.227 1 85.12 418 LEU B C 1
ATOM 7187 O O . LEU B 1 418 ? -24.859 11.68 14.852 1 85.12 418 LEU B O 1
ATOM 7191 N N . ARG B 1 419 ? -26.969 11.477 14.234 1 82.06 419 ARG B N 1
ATOM 7192 C CA . ARG B 1 419 ? -27.406 12.625 15.023 1 82.06 419 ARG B CA 1
ATOM 7193 C C . ARG B 1 419 ? -27.188 12.375 16.516 1 82.06 419 ARG B C 1
ATOM 7195 O O . ARG B 1 419 ? -26.688 13.25 17.219 1 82.06 419 ARG B O 1
ATOM 7202 N N . LEU B 1 420 ? -27.531 11.273 16.906 1 86.25 420 LEU B N 1
ATOM 7203 C CA . LEU B 1 420 ? -27.359 10.906 18.312 1 86.25 420 LEU B CA 1
ATOM 7204 C C . LEU B 1 420 ? -25.891 10.953 18.703 1 86.25 420 LEU B C 1
ATOM 7206 O O . LEU B 1 420 ? -25.547 11.516 19.75 1 86.25 420 LEU B O 1
ATOM 7210 N N . ALA B 1 421 ? -25.078 10.375 17.922 1 88.62 421 ALA B N 1
ATOM 7211 C CA . ALA B 1 421 ? -23.656 10.297 18.219 1 88.62 421 ALA B CA 1
ATOM 7212 C C . ALA B 1 421 ? -23.031 11.68 18.234 1 88.62 421 ALA B C 1
ATOM 7214 O O . ALA B 1 421 ? -22.203 11.984 19.109 1 88.62 421 ALA B O 1
ATOM 7215 N N . ARG B 1 422 ? -23.422 12.484 17.312 1 85.19 422 ARG B N 1
ATOM 7216 C CA . ARG B 1 422 ? -22.875 13.828 17.234 1 85.19 422 ARG B CA 1
ATOM 7217 C C . ARG B 1 422 ? -23.297 14.672 18.438 1 85.19 422 ARG B C 1
ATOM 7219 O O . ARG B 1 422 ? -22.484 15.406 19 1 85.19 422 ARG B O 1
ATOM 7226 N N . THR B 1 423 ? -24.531 14.594 18.781 1 83.25 423 THR B N 1
ATOM 7227 C CA . THR B 1 423 ? -25.062 15.352 19.906 1 83.25 423 THR B CA 1
ATOM 7228 C C . THR B 1 423 ? -24.422 14.906 21.219 1 83.25 423 THR B C 1
ATOM 7230 O O . THR B 1 423 ? -23.953 15.734 22 1 83.25 423 THR B O 1
ATOM 7233 N N . ARG B 1 424 ? -24.375 13.633 21.406 1 86.25 424 ARG B N 1
ATOM 7234 C CA . ARG B 1 424 ? -23.797 13.109 22.641 1 86.25 424 ARG B CA 1
ATOM 7235 C C . ARG B 1 424 ? -22.297 13.375 22.703 1 86.25 424 ARG B C 1
ATOM 7237 O O . ARG B 1 424 ? -21.734 13.617 23.766 1 86.25 424 ARG B O 1
ATOM 7244 N N . GLY B 1 425 ? -21.672 13.242 21.594 1 87.06 425 GLY B N 1
ATOM 7245 C CA . GLY B 1 425 ? -20.234 13.531 21.531 1 87.06 425 GLY B CA 1
ATOM 7246 C C . GLY B 1 425 ? -19.906 14.977 21.859 1 87.06 425 GLY B C 1
ATOM 7247 O O . GLY B 1 425 ? -18.984 15.25 22.625 1 87.06 425 GLY B O 1
ATOM 7248 N N . THR B 1 426 ? -20.672 15.852 21.297 1 82.25 426 THR B N 1
ATOM 7249 C CA . THR B 1 426 ? -20.453 17.281 21.531 1 82.25 426 THR B CA 1
ATOM 7250 C C . THR B 1 426 ? -20.734 17.625 22.984 1 82.25 426 THR B C 1
ATOM 7252 O O . THR B 1 426 ? -20.016 18.422 23.578 1 82.25 426 THR B O 1
ATOM 7255 N N . GLN B 1 427 ? -21.766 17.062 23.5 1 83.88 427 GLN B N 1
ATOM 7256 C CA . GLN B 1 427 ? -22.109 17.312 24.891 1 83.88 427 GLN B CA 1
ATOM 7257 C C . GLN B 1 427 ? -21.031 16.781 25.828 1 83.88 427 GLN B C 1
ATOM 7259 O O . GLN B 1 427 ? -20.688 17.438 26.828 1 83.88 427 GLN B O 1
ATOM 7264 N N . ALA B 1 428 ? -20.547 15.68 25.531 1 86.94 428 ALA B N 1
ATOM 7265 C CA . ALA B 1 428 ? -19.484 15.086 26.344 1 86.94 428 ALA B CA 1
ATOM 7266 C C . ALA B 1 428 ? -18.234 15.961 26.344 1 86.94 428 ALA B C 1
ATOM 7268 O O . ALA B 1 428 ? -17.562 16.109 27.359 1 86.94 428 ALA B O 1
ATOM 7269 N N . ALA B 1 429 ? -17.875 16.469 25.219 1 86.44 429 ALA B N 1
ATOM 7270 C CA . ALA B 1 429 ? -16.734 17.359 25.109 1 86.44 429 ALA B CA 1
ATOM 7271 C C . ALA B 1 429 ? -16.938 18.625 25.922 1 86.44 429 ALA B C 1
ATOM 7273 O O . ALA B 1 429 ? -16.016 19.094 26.594 1 86.44 429 ALA B O 1
ATOM 7274 N N . LEU B 1 430 ? -18.125 19.141 25.812 1 84.5 430 LEU B N 1
ATOM 7275 C CA . LEU B 1 430 ? -18.453 20.359 26.547 1 84.5 430 LEU B CA 1
ATOM 7276 C C . LEU B 1 430 ? -18.391 20.125 28.047 1 84.5 430 LEU B C 1
ATOM 7278 O O . LEU B 1 430 ? -17.875 20.969 28.781 1 84.5 430 LEU B O 1
ATOM 7282 N N . ASP B 1 431 ? -18.891 19.031 28.453 1 87.69 431 ASP B N 1
ATOM 7283 C CA . ASP B 1 431 ? -18.938 18.703 29.875 1 87.69 431 ASP B CA 1
ATOM 7284 C C . ASP B 1 431 ? -17.547 18.469 30.438 1 87.69 431 ASP B C 1
ATOM 7286 O O . ASP B 1 431 ? -17.297 18.688 31.625 1 87.69 431 ASP B O 1
ATOM 7290 N N . ALA B 1 432 ? -16.625 18.109 29.656 1 88.31 432 ALA B N 1
ATOM 7291 C CA . ALA B 1 432 ? -15.297 17.734 30.109 1 88.31 432 ALA B CA 1
ATOM 7292 C C . ALA B 1 432 ? -14.375 18.953 30.156 1 88.31 432 ALA B C 1
ATOM 7294 O O . ALA B 1 432 ? -13.32 18.922 30.812 1 88.31 432 ALA B O 1
ATOM 7295 N N . LEU B 1 433 ? -14.711 20.078 29.547 1 88.12 433 LEU B N 1
ATOM 7296 C CA . LEU B 1 433 ? -13.836 21.234 29.344 1 88.12 433 LEU B CA 1
ATOM 7297 C C . LEU B 1 433 ? -13.367 21.812 30.672 1 88.12 433 LEU B C 1
ATOM 7299 O O . LEU B 1 433 ? -12.18 22.078 30.859 1 88.12 433 LEU B O 1
ATOM 7303 N N . PRO B 1 434 ? -14.273 21.922 31.672 1 87.25 434 PRO B N 1
ATOM 7304 C CA . PRO B 1 434 ? -13.828 22.5 32.938 1 87.25 434 PRO B CA 1
ATOM 7305 C C . PRO B 1 434 ? -12.797 21.609 33.656 1 87.25 434 PRO B C 1
ATOM 7307 O O . PRO B 1 434 ? -11.812 22.125 34.188 1 87.25 434 PRO B O 1
ATOM 7310 N N . ALA B 1 435 ? -13.023 20.375 33.625 1 88.06 435 ALA B N 1
ATOM 7311 C CA . ALA B 1 435 ? -12.094 19.438 34.281 1 88.06 435 ALA B CA 1
ATOM 7312 C C . ALA B 1 435 ? -10.734 19.469 33.594 1 88.06 435 ALA B C 1
ATOM 7314 O O . ALA B 1 435 ? -9.695 19.391 34.25 1 88.06 435 ALA B O 1
ATOM 7315 N N . ILE B 1 436 ? -10.719 19.531 32.312 1 87.38 436 ILE B N 1
ATOM 7316 C CA . ILE B 1 436 ? -9.484 19.562 31.531 1 87.38 436 ILE B CA 1
ATOM 7317 C C . ILE B 1 436 ? -8.734 20.859 31.812 1 87.38 436 ILE B C 1
ATOM 7319 O O . ILE B 1 436 ? -7.508 20.859 31.953 1 87.38 436 ILE B O 1
ATOM 7323 N N . ALA B 1 437 ? -9.445 21.922 31.828 1 86.31 437 ALA B N 1
ATOM 7324 C CA . ALA B 1 437 ? -8.859 23.234 32.094 1 86.31 437 ALA B CA 1
ATOM 7325 C C . ALA B 1 437 ? -8.188 23.266 33.469 1 86.31 437 ALA B C 1
ATOM 7327 O O . ALA B 1 437 ? -7.109 23.844 33.625 1 86.31 437 ALA B O 1
ATOM 7328 N N . ASP B 1 438 ? -8.852 22.703 34.406 1 87.38 438 ASP B N 1
ATOM 7329 C CA . ASP B 1 438 ? -8.305 22.641 35.781 1 87.38 438 ASP B CA 1
ATOM 7330 C C . ASP B 1 438 ? -7 21.844 35.812 1 87.38 438 ASP B C 1
ATOM 7332 O O . ASP B 1 438 ? -6.043 22.219 36.469 1 87.38 438 ASP B O 1
ATOM 7336 N N . GLU B 1 439 ? -6.984 20.812 35.156 1 86.94 439 GLU B N 1
ATOM 7337 C CA . GLU B 1 439 ? -5.805 19.953 35.094 1 86.94 439 GLU B CA 1
ATOM 7338 C C . GLU B 1 439 ? -4.637 20.656 34.406 1 86.94 439 GLU B C 1
ATOM 7340 O O . GLU B 1 439 ? -3.479 20.453 34.781 1 86.94 439 GLU B O 1
ATOM 7345 N N . LEU B 1 440 ? -4.945 21.484 33.375 1 88.25 440 LEU B N 1
ATOM 7346 C CA . LEU B 1 440 ? -3.906 22.125 32.594 1 88.25 440 LEU B CA 1
ATOM 7347 C C . LEU B 1 440 ? -3.521 23.469 33.188 1 88.25 440 LEU B C 1
ATOM 7349 O O . LEU B 1 440 ? -2.533 24.078 32.75 1 88.25 440 LEU B O 1
ATOM 7353 N N . GLY B 1 441 ? -4.277 23.938 34.094 1 82.88 441 GLY B N 1
ATOM 7354 C CA . GLY B 1 441 ? -4 25.234 34.719 1 82.88 441 GLY B CA 1
ATOM 7355 C C . GLY B 1 441 ? -4.332 26.406 33.812 1 82.88 441 GLY B C 1
ATOM 7356 O O . GLY B 1 441 ? -3.602 27.406 33.781 1 82.88 441 GLY B O 1
ATOM 7357 N N . VAL B 1 442 ? -5.379 26.281 33 1 84.19 442 VAL B N 1
ATOM 7358 C CA . VAL B 1 442 ? -5.797 27.328 32.094 1 84.19 442 VAL B CA 1
ATOM 7359 C C . VAL B 1 442 ? -6.582 28.391 32.844 1 84.19 442 VAL B C 1
ATOM 7361 O O . VAL B 1 442 ? -7.332 28.094 33.75 1 84.19 442 VAL B O 1
ATOM 7364 N N . ASP B 1 443 ? -6.367 29.594 32.406 1 83.62 443 ASP B N 1
ATOM 7365 C CA . ASP B 1 443 ? -7.062 30.719 33.031 1 83.62 443 ASP B CA 1
ATOM 7366 C C . ASP B 1 443 ? -8.555 30.688 32.719 1 83.62 443 ASP B C 1
ATOM 7368 O O . ASP B 1 443 ? -8.969 30.078 31.734 1 83.62 443 ASP B O 1
ATOM 7372 N N . HIS B 1 444 ? -9.344 31.281 33.594 1 85.88 444 HIS B N 1
ATOM 7373 C CA . HIS B 1 444 ? -10.797 31.266 33.5 1 85.88 444 HIS B CA 1
ATOM 7374 C C . HIS B 1 444 ? -11.273 31.969 32.25 1 85.88 444 HIS B C 1
ATOM 7376 O O . HIS B 1 444 ? -12.242 31.547 31.609 1 85.88 444 HIS B O 1
ATOM 7382 N N . ASP B 1 445 ? -10.555 32.969 31.875 1 84.44 445 ASP B N 1
ATOM 7383 C CA . ASP B 1 445 ? -10.953 33.688 30.672 1 84.44 445 ASP B CA 1
ATOM 7384 C C . ASP B 1 445 ? -10.781 32.844 29.422 1 84.44 445 ASP B C 1
ATOM 7386 O O . ASP B 1 445 ? -11.625 32.875 28.531 1 84.44 445 ASP B O 1
ATOM 7390 N N . MET B 1 446 ? -9.727 32.125 29.453 1 83.88 446 MET B N 1
ATOM 7391 C CA . MET B 1 446 ? -9.453 31.266 28.312 1 83.88 446 MET B CA 1
ATOM 7392 C C . MET B 1 446 ? -10.461 30.125 28.25 1 83.88 446 MET B C 1
ATOM 7394 O O . MET B 1 446 ? -10.922 29.75 27.172 1 83.88 446 MET B O 1
ATOM 7398 N N . LEU B 1 447 ? -10.742 29.609 29.344 1 87.38 447 LEU B N 1
ATOM 7399 C CA . LEU B 1 447 ? -11.734 28.547 29.422 1 87.38 447 LEU B CA 1
ATOM 7400 C C . LEU B 1 447 ? -13.094 29.031 28.922 1 87.38 447 LEU B C 1
ATOM 7402 O O . LEU B 1 447 ? -13.766 28.328 28.156 1 87.38 447 LEU B O 1
ATOM 7406 N N . GLN B 1 448 ? -13.469 30.188 29.328 1 86.38 448 GLN B N 1
ATOM 7407 C CA . GLN B 1 448 ? -14.766 30.734 28.938 1 86.38 448 GLN B CA 1
ATOM 7408 C C . GLN B 1 448 ? -14.844 30.938 27.422 1 86.38 448 GLN B C 1
ATOM 7410 O O . GLN B 1 448 ? -15.883 30.703 26.812 1 86.38 448 GLN B O 1
ATOM 7415 N N . ARG B 1 449 ? -13.789 31.297 26.906 1 80.81 449 ARG B N 1
ATOM 7416 C CA . ARG B 1 449 ? -13.758 31.516 25.469 1 80.81 449 ARG B CA 1
ATOM 7417 C C . ARG B 1 449 ? -13.906 30.203 24.703 1 80.81 449 ARG B C 1
ATOM 7419 O O . ARG B 1 449 ? -14.68 30.125 23.75 1 80.81 449 ARG B O 1
ATOM 7426 N N . VAL B 1 450 ? -13.133 29.234 25.156 1 82.12 450 VAL B N 1
ATOM 7427 C CA . VAL B 1 450 ? -13.172 27.938 24.5 1 82.12 450 VAL B CA 1
ATOM 7428 C C . VAL B 1 450 ? -14.539 27.297 24.703 1 82.12 450 VAL B C 1
ATOM 7430 O O . VAL B 1 450 ? -15.094 26.688 23.781 1 82.12 450 VAL B O 1
ATOM 7433 N N . GLN B 1 451 ? -15.039 27.453 25.844 1 85.88 451 GLN B N 1
ATOM 7434 C CA . GLN B 1 451 ? -16.344 26.906 26.156 1 85.88 451 GLN B CA 1
ATOM 7435 C C . GLN B 1 451 ? -17.438 27.547 25.297 1 85.88 451 GLN B C 1
ATOM 7437 O O . GLN B 1 451 ? -18.344 26.859 24.828 1 85.88 451 GLN B O 1
ATOM 7442 N N . GLN B 1 452 ? -17.359 28.797 25.078 1 83.75 452 GLN B N 1
ATOM 7443 C CA . GLN B 1 452 ? -18.344 29.5 24.25 1 83.75 452 GLN B CA 1
ATOM 7444 C C . GLN B 1 452 ? -18.266 29.016 22.797 1 83.75 452 GLN B C 1
ATOM 7446 O O . GLN B 1 452 ? -19.297 28.891 22.125 1 83.75 452 GLN B O 1
ATOM 7451 N N . GLU B 1 453 ? -17.125 28.812 22.406 1 79.75 453 GLU B N 1
ATOM 7452 C CA . GLU B 1 453 ? -16.953 28.297 21.047 1 79.75 453 GLU B CA 1
ATOM 7453 C C . GLU B 1 453 ? -17.594 26.922 20.891 1 79.75 453 GLU B C 1
ATOM 7455 O O . GLU B 1 453 ? -18.25 26.641 19.891 1 79.75 453 GLU B O 1
ATOM 7460 N N . TYR B 1 454 ? -17.375 26.109 21.875 1 79.38 454 TYR B N 1
ATOM 7461 C CA . TYR B 1 454 ? -17.938 24.75 21.844 1 79.38 454 TYR B CA 1
ATOM 7462 C C . TYR B 1 454 ? -19.453 24.781 21.984 1 79.38 454 TYR B C 1
ATOM 7464 O O . TYR B 1 454 ? -20.141 23.969 21.375 1 79.38 454 TYR B O 1
ATOM 7472 N N . GLU B 1 455 ? -19.922 25.688 22.734 1 83.06 455 GLU B N 1
ATOM 7473 C CA . GLU B 1 455 ? -21.375 25.828 22.906 1 83.06 455 GLU B CA 1
ATOM 7474 C C . GLU B 1 455 ? -22.047 26.266 21.609 1 83.06 455 GLU B C 1
ATOM 7476 O O . GLU B 1 455 ? -23.109 25.766 21.25 1 83.06 455 GLU B O 1
ATOM 7481 N N . LYS B 1 456 ? -21.406 27.156 20.969 1 76.5 456 LYS B N 1
ATOM 7482 C CA . LYS B 1 456 ? -21.922 27.578 19.688 1 76.5 456 LYS B CA 1
ATOM 7483 C C . LYS B 1 456 ? -21.938 26.438 18.672 1 76.5 456 LYS B C 1
ATOM 7485 O O . LYS B 1 456 ? -22.891 26.281 17.922 1 76.5 456 LYS B O 1
ATOM 7490 N N . HIS B 1 457 ? -20.922 25.719 18.734 1 75.06 457 HIS B N 1
ATOM 7491 C CA . HIS B 1 457 ? -20.844 24.547 17.859 1 75.06 457 HIS B CA 1
ATOM 7492 C C . HIS B 1 457 ? -21.922 23.531 18.219 1 75.06 457 HIS B C 1
ATOM 7494 O O . HIS B 1 457 ? -22.531 22.938 17.312 1 75.06 457 HIS B O 1
ATOM 7500 N N . ALA B 1 458 ? -22.047 23.344 19.422 1 77.88 458 ALA B N 1
ATOM 7501 C CA . ALA B 1 458 ? -23.062 22.391 19.875 1 77.88 458 ALA B CA 1
ATOM 7502 C C . ALA B 1 458 ? -24.469 22.844 19.438 1 77.88 458 ALA B C 1
ATOM 7504 O O . ALA B 1 458 ? -25.281 22.016 19.031 1 77.88 458 ALA B O 1
ATOM 7505 N N . ALA B 1 459 ? -24.688 24.094 19.531 1 76.62 459 ALA B N 1
ATOM 7506 C CA . ALA B 1 459 ? -25.984 24.641 19.125 1 76.62 459 ALA B CA 1
ATOM 7507 C C . ALA B 1 459 ? -26.219 24.469 17.625 1 76.62 459 ALA B C 1
ATOM 7509 O O . ALA B 1 459 ? -27.328 24.172 17.203 1 76.62 459 ALA B O 1
ATOM 7510 N N . LEU B 1 460 ? -25.203 24.594 16.984 1 73.12 460 LEU B N 1
ATOM 7511 C CA . LEU B 1 460 ? -25.281 24.438 15.539 1 73.12 460 LEU B CA 1
ATOM 7512 C C . LEU B 1 460 ? -25.547 22.984 15.164 1 73.12 460 LEU B C 1
ATOM 7514 O O . LEU B 1 460 ? -26.328 22.719 14.25 1 73.12 460 LEU B O 1
ATOM 7518 N N . VAL B 1 461 ? -24.859 22.109 15.766 1 71.94 461 VAL B N 1
ATOM 7519 C CA . VAL B 1 461 ? -25.047 20.688 15.508 1 71.94 461 VAL B CA 1
ATOM 7520 C C . VAL B 1 461 ? -26.469 20.266 15.844 1 71.94 461 VAL B C 1
ATOM 7522 O O . VAL B 1 461 ? -27.109 19.531 15.078 1 71.94 461 VAL B O 1
ATOM 7525 N N . MET B 1 462 ? -27 20.797 16.859 1 72.44 462 MET B N 1
ATOM 7526 C CA . MET B 1 462 ? -28.359 20.469 17.297 1 72.44 462 MET B CA 1
ATOM 7527 C C . MET B 1 462 ? -29.391 21.047 16.344 1 72.44 462 MET B C 1
ATOM 7529 O O . MET B 1 462 ? -30.391 20.406 16.031 1 72.44 462 MET B O 1
ATOM 7533 N N . ALA B 1 463 ? -29.078 22.234 15.875 1 69.56 463 ALA B N 1
ATOM 7534 C CA . ALA B 1 463 ? -30.016 22.906 14.977 1 69.56 463 ALA B CA 1
ATOM 7535 C C . ALA B 1 463 ? -30.047 22.234 13.609 1 69.56 463 ALA B C 1
ATOM 7537 O O . ALA B 1 463 ? -31.109 22.109 12.992 1 69.56 463 ALA B O 1
ATOM 7538 N N . THR B 1 464 ? -28.906 21.891 13.094 1 64.56 464 THR B N 1
ATOM 7539 C CA . THR B 1 464 ? -28.797 21.266 11.781 1 64.56 464 THR B CA 1
ATOM 7540 C C . THR B 1 464 ? -29.438 19.875 11.789 1 64.56 464 THR B C 1
ATOM 7542 O O . THR B 1 464 ? -30.078 19.484 10.812 1 64.56 464 THR B O 1
ATOM 7545 N N . GLU B 1 465 ? -29.281 19.219 12.828 1 62.5 465 GLU B N 1
ATOM 7546 C CA . GLU B 1 465 ? -29.766 17.844 12.883 1 62.5 465 GLU B CA 1
ATOM 7547 C C . GLU B 1 465 ? -31.281 17.781 13.055 1 62.5 465 GLU B C 1
ATOM 7549 O O . GLU B 1 465 ? -31.922 16.844 12.578 1 62.5 465 GLU B O 1
ATOM 7554 N N . ASP B 1 466 ? -31.891 18.812 13.703 1 59.75 466 ASP B N 1
ATOM 7555 C CA . ASP B 1 466 ? -33.344 18.812 13.906 1 59.75 466 ASP B CA 1
ATOM 7556 C C . ASP B 1 466 ? -34.062 19.422 12.711 1 59.75 466 ASP B C 1
ATOM 7558 O O . ASP B 1 466 ? -35.281 19.469 12.672 1 59.75 466 ASP B O 1
ATOM 7562 N N . GLY B 1 467 ? -33.219 19.641 11.586 1 60.16 467 GLY B N 1
ATOM 7563 C CA . GLY B 1 467 ? -33.875 20.219 10.406 1 60.16 467 GLY B CA 1
ATOM 7564 C C . GLY B 1 467 ? -34.5 21.562 10.68 1 60.16 467 GLY B C 1
ATOM 7565 O O . GLY B 1 467 ? -35.219 22.094 9.82 1 60.16 467 GLY B O 1
ATOM 7566 N N . SER B 1 468 ? -34.5 22.047 11.898 1 59.34 468 SER B N 1
ATOM 7567 C CA . SER B 1 468 ? -35.281 23.188 12.336 1 59.34 468 SER B CA 1
ATOM 7568 C C . SER B 1 468 ? -34.75 24.5 11.75 1 59.34 468 SER B C 1
ATOM 7570 O O . SER B 1 468 ? -35.531 25.406 11.453 1 59.34 468 SER B O 1
ATOM 7572 N N . ASP B 1 469 ? -33.375 24.609 11.594 1 63 469 ASP B N 1
ATOM 7573 C CA . ASP B 1 469 ? -32.938 25.938 11.172 1 63 469 ASP B CA 1
ATOM 7574 C C . ASP B 1 469 ? -32.156 25.875 9.875 1 63 469 ASP B C 1
ATOM 7576 O O . ASP B 1 469 ? -30.922 25.906 9.891 1 63 469 ASP B O 1
ATOM 7580 N N . SER B 1 470 ? -32.781 25.641 8.82 1 68.44 470 SER B N 1
ATOM 7581 C CA . SER B 1 470 ? -32.25 25.625 7.453 1 68.44 470 SER B CA 1
ATOM 7582 C C . SER B 1 470 ? -31.344 26.828 7.199 1 68.44 470 SER B C 1
ATOM 7584 O O . SER B 1 470 ? -30.344 26.703 6.488 1 68.44 470 SER B O 1
ATOM 7586 N N . HIS B 1 471 ? -31.672 27.906 7.887 1 72.19 471 HIS B N 1
ATOM 7587 C CA . HIS B 1 471 ? -30.875 29.109 7.695 1 72.19 471 HIS B CA 1
ATOM 7588 C C . HIS B 1 471 ? -29.484 28.953 8.289 1 72.19 471 HIS B C 1
ATOM 7590 O O . HIS B 1 471 ? -28.5 29.391 7.695 1 72.19 471 HIS B O 1
ATOM 7596 N N . LEU B 1 472 ? -29.453 28.281 9.359 1 73.38 472 LEU B N 1
ATOM 7597 C CA . LEU B 1 472 ? -28.172 28.062 10.008 1 73.38 472 LEU B CA 1
ATOM 7598 C C . LEU B 1 472 ? -27.297 27.109 9.188 1 73.38 472 LEU B C 1
ATOM 7600 O O . LEU B 1 472 ? -26.078 27.297 9.102 1 73.38 472 LEU B O 1
ATOM 7604 N N . ALA B 1 473 ? -27.953 26.172 8.586 1 74.5 473 ALA B N 1
ATOM 7605 C CA . ALA B 1 473 ? -27.219 25.219 7.746 1 74.5 473 ALA B CA 1
ATOM 7606 C C . ALA B 1 473 ? -26.641 25.922 6.516 1 74.5 473 ALA B C 1
ATOM 7608 O O . ALA B 1 473 ? -25.516 25.641 6.105 1 74.5 473 ALA B O 1
ATOM 7609 N N . GLU B 1 474 ? -27.406 26.75 6.008 1 77.81 474 GLU B N 1
ATOM 7610 C CA . GLU B 1 474 ? -26.953 27.484 4.832 1 77.81 474 GLU B CA 1
ATOM 7611 C C . GLU B 1 474 ? -25.781 28.406 5.176 1 77.81 474 GLU B C 1
ATOM 7613 O O . GLU B 1 474 ? -24.844 28.547 4.391 1 77.81 474 GLU B O 1
ATOM 7618 N N . ARG B 1 475 ? -25.891 29.031 6.289 1 76.25 475 ARG B N 1
ATOM 7619 C CA . ARG B 1 475 ? -24.828 29.922 6.742 1 76.25 475 ARG B CA 1
ATOM 7620 C C . ARG B 1 475 ? -23.531 29.141 6.969 1 76.25 475 ARG B C 1
ATOM 7622 O O . ARG B 1 475 ? -22.453 29.609 6.609 1 76.25 475 ARG B O 1
ATOM 7629 N N . LYS B 1 476 ? -23.656 28.031 7.496 1 76.81 476 LYS B N 1
ATOM 7630 C CA . LYS B 1 476 ? -22.5 27.188 7.738 1 76.81 476 LYS B CA 1
ATOM 7631 C C . LYS B 1 476 ? -21.844 26.766 6.426 1 76.81 476 LYS B C 1
ATOM 7633 O O . LYS B 1 476 ? -20.609 26.719 6.328 1 76.81 476 LYS B O 1
ATOM 7638 N N . ASP B 1 477 ? -22.719 26.5 5.531 1 82.06 477 ASP B N 1
ATOM 7639 C CA . ASP B 1 477 ? -22.188 26.094 4.23 1 82.06 477 ASP B CA 1
ATOM 7640 C C . ASP B 1 477 ? -21.453 27.25 3.549 1 82.06 477 ASP B C 1
ATOM 7642 O O . ASP B 1 477 ? -20.438 27.047 2.891 1 82.06 477 ASP B O 1
ATOM 7646 N N . LEU B 1 478 ? -21.984 28.406 3.746 1 82 478 LEU B N 1
ATOM 7647 C CA . LEU B 1 478 ? -21.344 29.578 3.145 1 82 478 LEU B CA 1
ATOM 7648 C C . LEU B 1 478 ? -19.984 29.844 3.781 1 82 478 LEU B C 1
ATOM 7650 O O . LEU B 1 478 ? -19.031 30.188 3.084 1 82 478 LEU B O 1
ATOM 7654 N N . ILE B 1 479 ? -19.922 29.688 5.062 1 82.25 479 ILE B N 1
ATOM 7655 C CA . ILE B 1 479 ? -18.672 29.891 5.77 1 82.25 479 ILE B CA 1
ATOM 7656 C C . ILE B 1 479 ? -17.641 28.844 5.328 1 82.25 479 ILE B C 1
ATOM 7658 O O . ILE B 1 479 ? -16.469 29.156 5.121 1 82.25 479 ILE B O 1
ATOM 7662 N N . ARG B 1 480 ? -18.156 27.688 5.195 1 82.81 480 ARG B N 1
ATOM 7663 C CA . ARG B 1 480 ? -17.281 26.609 4.742 1 82.81 480 ARG B CA 1
ATOM 7664 C C . ARG B 1 480 ? -16.734 26.891 3.354 1 82.81 480 ARG B C 1
ATOM 7666 O O . ARG B 1 480 ? -15.539 26.703 3.105 1 82.81 480 ARG B O 1
ATOM 7673 N N . ARG B 1 481 ? -17.531 27.359 2.525 1 85.31 481 ARG B N 1
ATOM 7674 C CA . ARG B 1 481 ? -17.094 27.672 1.164 1 85.31 481 ARG B CA 1
ATOM 7675 C C . ARG B 1 481 ? -16.125 28.844 1.148 1 85.31 481 ARG B C 1
ATOM 7677 O O . ARG B 1 481 ? -15.188 28.875 0.342 1 85.31 481 ARG B O 1
ATOM 7684 N N . MET B 1 482 ? -16.312 29.75 2.016 1 86.38 482 MET B N 1
ATOM 7685 C CA . MET B 1 482 ? -15.391 30.875 2.135 1 86.38 482 MET B CA 1
ATOM 7686 C C . MET B 1 482 ? -14.016 30.422 2.602 1 86.38 482 MET B C 1
ATOM 7688 O O . MET B 1 482 ? -12.992 30.859 2.076 1 86.38 482 MET B O 1
ATOM 7692 N N . ARG B 1 483 ? -14.016 29.516 3.523 1 85.56 483 ARG B N 1
ATOM 7693 C CA . ARG B 1 483 ? -12.758 29 4.051 1 85.56 483 ARG B CA 1
ATOM 7694 C C . ARG B 1 483 ? -12.016 28.188 2.994 1 85.56 483 ARG B C 1
ATOM 7696 O O . ARG B 1 483 ? -10.789 28.234 2.914 1 85.56 483 ARG B O 1
ATOM 7703 N N . LEU B 1 484 ? -12.766 27.453 2.246 1 86.62 484 LEU B N 1
ATOM 7704 C CA . LEU B 1 484 ? -12.164 26.688 1.16 1 86.62 484 LEU B CA 1
ATOM 7705 C C . LEU B 1 484 ? -11.539 27.609 0.118 1 86.62 484 LEU B C 1
ATOM 7707 O O . LEU B 1 484 ? -10.461 27.344 -0.4 1 86.62 484 LEU B O 1
ATOM 7711 N N . GLY B 1 485 ? -12.242 28.672 -0.159 1 85.75 485 GLY B N 1
ATOM 7712 C CA . GLY B 1 485 ? -11.688 29.672 -1.075 1 85.75 485 GLY B CA 1
ATOM 7713 C C . GLY B 1 485 ? -10.422 30.312 -0.559 1 85.75 485 GLY B C 1
ATOM 7714 O O . GLY B 1 485 ? -9.453 30.484 -1.306 1 85.75 485 GLY B O 1
ATOM 7715 N N . ALA B 1 486 ? -10.438 30.656 0.71 1 87.25 486 ALA B N 1
ATOM 7716 C CA . ALA B 1 486 ? -9.258 31.266 1.329 1 87.25 486 ALA B CA 1
ATOM 7717 C C . ALA B 1 486 ? -8.07 30.297 1.31 1 87.25 486 ALA B C 1
ATOM 7719 O O . ALA B 1 486 ? -6.934 30.703 1.094 1 87.25 486 ALA B O 1
ATOM 7720 N N . LEU B 1 487 ? -8.383 29.062 1.549 1 87.25 487 LEU B N 1
ATOM 7721 C CA . LEU B 1 487 ? -7.344 28.031 1.556 1 87.25 487 LEU B CA 1
ATOM 7722 C C . LEU B 1 487 ? -6.711 27.891 0.177 1 87.25 487 LEU B C 1
ATOM 7724 O O . LEU B 1 487 ? -5.504 27.656 0.064 1 87.25 487 LEU B O 1
ATOM 7728 N N . GLN B 1 488 ? -7.512 28.031 -0.849 1 86.81 488 GLN B N 1
ATOM 7729 C CA . GLN B 1 488 ? -6.996 27.953 -2.211 1 86.81 488 GLN B CA 1
ATOM 7730 C C . GLN B 1 488 ? -6.043 29.094 -2.506 1 86.81 488 GLN B C 1
ATOM 7732 O O . GLN B 1 488 ? -5.016 28.906 -3.164 1 86.81 488 GLN B O 1
ATOM 7737 N N . HIS B 1 489 ? -6.379 30.266 -2.053 1 87.19 489 HIS B N 1
ATOM 7738 C CA . HIS B 1 489 ? -5.508 31.406 -2.252 1 87.19 489 HIS B CA 1
ATOM 7739 C C . HIS B 1 489 ? -4.219 31.281 -1.445 1 87.19 489 HIS B C 1
ATOM 7741 O O . HIS B 1 489 ? -3.152 31.703 -1.896 1 87.19 489 HIS B O 1
ATOM 7747 N N . LYS B 1 490 ? -4.336 30.75 -0.26 1 89.06 490 LYS B N 1
ATOM 7748 C CA . LYS B 1 490 ? -3.16 30.453 0.553 1 89.06 490 LYS B CA 1
ATOM 7749 C C . LYS B 1 490 ? -2.227 29.484 -0.165 1 89.06 490 LYS B C 1
ATOM 7751 O O . LYS B 1 490 ? -1.012 29.703 -0.203 1 89.06 490 LYS B O 1
ATOM 7756 N N . ARG B 1 491 ? -2.805 28.469 -0.741 1 87.56 491 ARG B N 1
ATOM 7757 C CA . ARG B 1 491 ? -2.031 27.469 -1.473 1 87.56 491 ARG B CA 1
ATOM 7758 C C . ARG B 1 491 ? -1.324 28.094 -2.67 1 87.56 491 ARG B C 1
ATOM 7760 O O . ARG B 1 491 ? -0.163 27.797 -2.943 1 87.56 491 ARG B O 1
ATOM 7767 N N . HIS B 1 492 ? -2.006 28.906 -3.369 1 87.75 492 HIS B N 1
ATOM 7768 C CA . HIS B 1 492 ? -1.424 29.562 -4.531 1 87.75 492 HIS B CA 1
ATOM 7769 C C . HIS B 1 492 ? -0.259 30.469 -4.129 1 87.75 492 HIS B C 1
ATOM 7771 O O . HIS B 1 492 ? 0.76 30.516 -4.82 1 87.75 492 HIS B O 1
ATOM 7777 N N . ALA B 1 493 ? -0.413 31.141 -3.062 1 88.69 493 ALA B N 1
ATOM 7778 C CA . ALA B 1 493 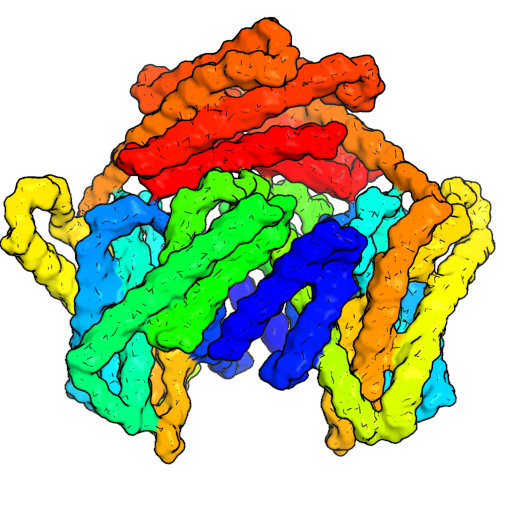? 0.638 32.031 -2.596 1 88.69 493 ALA B CA 1
ATOM 7779 C C . ALA B 1 493 ? 1.889 31.266 -2.195 1 88.69 493 ALA B C 1
ATOM 7781 O O . ALA B 1 493 ? 3.008 31.672 -2.523 1 88.69 493 ALA B O 1
ATOM 7782 N N . ILE B 1 494 ? 1.696 30.219 -1.504 1 88.56 494 ILE B N 1
ATOM 7783 C CA . ILE B 1 494 ? 2.82 29.406 -1.035 1 88.56 494 ILE B CA 1
ATOM 7784 C C . ILE B 1 494 ? 3.504 28.734 -2.223 1 88.56 494 ILE B C 1
ATOM 7786 O O . ILE B 1 494 ? 4.734 28.656 -2.279 1 88.56 494 ILE B O 1
ATOM 7790 N N . THR B 1 495 ? 2.711 28.234 -3.17 1 88.06 495 THR B N 1
ATOM 7791 C CA . THR B 1 495 ? 3.275 27.609 -4.367 1 88.06 495 THR B CA 1
ATOM 7792 C C . THR B 1 495 ? 4.059 28.641 -5.184 1 88.06 495 THR B C 1
ATOM 7794 O O . THR B 1 495 ? 5.086 28.297 -5.781 1 88.06 495 THR B O 1
ATOM 7797 N N . ALA B 1 496 ? 3.562 29.844 -5.207 1 89.12 496 ALA B N 1
ATOM 7798 C CA . ALA B 1 496 ? 4.254 30.922 -5.926 1 89.12 496 ALA B CA 1
ATOM 7799 C C . ALA B 1 496 ? 5.617 31.203 -5.297 1 89.12 496 ALA B C 1
ATOM 7801 O O . ALA B 1 496 ? 6.582 31.5 -6.004 1 89.12 496 ALA B O 1
ATOM 7802 N N . LEU B 1 497 ? 5.695 31.141 -3.992 1 89.75 497 LEU B N 1
ATOM 7803 C CA . LEU B 1 497 ? 6.969 31.344 -3.307 1 89.75 497 LEU B CA 1
ATOM 7804 C C . LEU B 1 497 ? 7.988 30.297 -3.732 1 89.75 497 LEU B C 1
ATOM 7806 O O . LEU B 1 497 ? 9.164 30.609 -3.916 1 89.75 497 LEU B O 1
ATOM 7810 N N . ARG B 1 498 ? 7.582 29.062 -3.809 1 88.19 498 ARG B N 1
ATOM 7811 C CA . ARG B 1 498 ? 8.469 28 -4.254 1 88.19 498 ARG B CA 1
ATOM 7812 C C . ARG B 1 498 ? 8.891 28.203 -5.703 1 88.19 498 ARG B C 1
ATOM 7814 O O . ARG B 1 498 ? 10.055 28 -6.051 1 88.19 498 ARG B O 1
ATOM 7821 N N . ASN B 1 499 ? 7.867 28.609 -6.582 1 88.06 499 ASN B N 1
ATOM 7822 C CA . ASN B 1 499 ? 8.172 28.844 -7.988 1 88.06 499 ASN B CA 1
ATOM 7823 C C . ASN B 1 499 ? 9.172 29.969 -8.164 1 88.06 499 ASN B C 1
ATOM 7825 O O . ASN B 1 499 ? 9.945 29.984 -9.125 1 88.06 499 ASN B O 1
ATOM 7829 N N . GLN B 1 500 ? 9.195 30.906 -7.172 1 89 500 GLN B N 1
ATOM 7830 C CA . GLN B 1 500 ? 10.141 32.031 -7.191 1 89 500 GLN B CA 1
ATOM 7831 C C . GLN B 1 500 ? 11.43 31.672 -6.465 1 89 500 GLN B C 1
ATOM 7833 O O . GLN B 1 500 ? 12.305 32.531 -6.289 1 89 500 GLN B O 1
ATOM 7838 N N . ASN B 1 501 ? 11.555 30.422 -6.008 1 88.81 501 ASN B N 1
ATOM 7839 C CA . ASN B 1 501 ? 12.734 29.891 -5.34 1 88.81 501 ASN B CA 1
ATOM 7840 C C . ASN B 1 501 ? 12.992 30.594 -4.012 1 88.81 501 ASN B C 1
ATOM 7842 O O . ASN B 1 501 ? 14.148 30.812 -3.641 1 88.81 501 ASN B O 1
ATOM 7846 N N . LEU B 1 502 ? 11.875 31.047 -3.359 1 87.81 502 LEU B N 1
ATOM 7847 C CA . LEU B 1 502 ? 12.008 31.703 -2.062 1 87.81 502 LEU B CA 1
ATOM 7848 C C . LEU B 1 502 ? 11.867 30.688 -0.927 1 87.81 502 LEU B C 1
ATOM 7850 O O . LEU B 1 502 ? 12.359 30.922 0.18 1 87.81 502 LEU B O 1
ATOM 7854 N N . ILE B 1 503 ? 11.141 29.656 -1.25 1 88.38 503 ILE B N 1
ATOM 7855 C CA . ILE B 1 503 ? 11.062 28.562 -0.29 1 88.38 503 ILE B CA 1
ATOM 7856 C C . ILE B 1 503 ? 11.406 27.234 -0.98 1 88.38 503 ILE B C 1
ATOM 7858 O O . ILE B 1 503 ? 11.266 27.109 -2.199 1 88.38 503 ILE B O 1
ATOM 7862 N N . ASP B 1 504 ? 11.875 26.297 -0.189 1 87.62 504 ASP B N 1
ATOM 7863 C CA . ASP B 1 504 ? 12.289 25 -0.684 1 87.62 504 ASP B CA 1
ATOM 7864 C C . ASP B 1 504 ? 11.094 24.062 -0.826 1 87.62 504 ASP B C 1
ATOM 7866 O O . ASP B 1 504 ? 10.039 24.297 -0.239 1 87.62 504 ASP B O 1
ATOM 7870 N N . ASP B 1 505 ? 11.273 23 -1.636 1 85.44 505 ASP B N 1
ATOM 7871 C CA . ASP B 1 505 ? 10.242 21.984 -1.866 1 85.44 505 ASP B CA 1
ATOM 7872 C C . ASP B 1 505 ? 9.828 21.312 -0.56 1 85.44 505 ASP B C 1
ATOM 7874 O O . ASP B 1 505 ? 8.664 20.953 -0.378 1 85.44 505 ASP B O 1
ATOM 7878 N N . ILE B 1 506 ? 10.711 21.125 0.281 1 81.12 506 ILE B N 1
ATOM 7879 C CA . ILE B 1 506 ? 10.445 20.438 1.539 1 81.12 506 ILE B CA 1
ATOM 7880 C C . ILE B 1 506 ? 9.508 21.281 2.4 1 81.12 506 ILE B C 1
ATOM 7882 O O . ILE B 1 506 ? 8.617 20.75 3.064 1 81.12 506 ILE B O 1
ATOM 7886 N N . VAL B 1 507 ? 9.75 22.625 2.381 1 83.19 507 VAL B N 1
ATOM 7887 C CA . VAL B 1 507 ? 8.906 23.547 3.137 1 83.19 507 VAL B CA 1
ATOM 7888 C C . VAL B 1 507 ? 7.5 23.562 2.543 1 83.19 507 VAL B C 1
ATOM 7890 O O . VAL B 1 507 ? 6.512 23.531 3.277 1 83.19 507 VAL B O 1
ATOM 7893 N N . LEU B 1 508 ? 7.48 23.594 1.245 1 87.19 508 LEU B N 1
ATOM 7894 C CA . LEU B 1 508 ? 6.18 23.562 0.587 1 87.19 508 LEU B CA 1
ATOM 7895 C C . LEU B 1 508 ? 5.426 22.281 0.955 1 87.19 508 LEU B C 1
ATOM 7897 O O . LEU B 1 508 ? 4.23 22.312 1.243 1 87.19 508 LEU B O 1
ATOM 7901 N N . ARG B 1 509 ? 6.059 21.203 0.926 1 82.19 509 ARG B N 1
ATOM 7902 C CA . ARG B 1 509 ? 5.434 19.906 1.219 1 82.19 509 ARG B CA 1
ATOM 7903 C C . ARG B 1 509 ? 4.902 19.875 2.648 1 82.19 509 ARG B C 1
ATOM 7905 O O . ARG B 1 509 ? 3.84 19.312 2.906 1 82.19 509 ARG B O 1
ATOM 7912 N N . GLU B 1 510 ? 5.656 20.359 3.52 1 83.06 510 GLU B N 1
ATOM 7913 C CA . GLU B 1 510 ? 5.238 20.406 4.918 1 83.06 510 GLU B CA 1
ATOM 7914 C C . GLU B 1 510 ? 3.957 21.219 5.09 1 83.06 510 GLU B C 1
ATOM 7916 O O . GLU B 1 510 ? 3.025 20.781 5.77 1 83.06 510 GLU B O 1
ATOM 7921 N N . LEU B 1 511 ? 3.918 22.391 4.469 1 83.88 511 LEU B N 1
ATOM 7922 C CA . LEU B 1 511 ? 2.746 23.25 4.574 1 83.88 511 LEU B CA 1
ATOM 7923 C C . LEU B 1 511 ? 1.567 22.672 3.809 1 83.88 511 LEU B C 1
ATOM 7925 O O . LEU B 1 511 ? 0.414 22.828 4.215 1 83.88 511 LEU B O 1
ATOM 7929 N N . GLN B 1 512 ? 1.891 22.031 2.721 1 86.06 512 GLN B N 1
ATOM 7930 C CA . GLN B 1 512 ? 0.856 21.375 1.931 1 86.06 512 GLN B CA 1
ATOM 7931 C C . GLN B 1 512 ? 0.163 20.281 2.736 1 86.06 512 GLN B C 1
ATOM 7933 O O . GLN B 1 512 ? -1.054 20.109 2.635 1 86.06 512 GLN B O 1
ATOM 7938 N N . ALA B 1 513 ? 0.862 19.531 3.471 1 82.75 513 ALA B N 1
ATOM 7939 C CA . ALA B 1 513 ? 0.289 18.484 4.301 1 82.75 513 ALA B CA 1
ATOM 7940 C C . ALA B 1 513 ? -0.69 19.062 5.32 1 82.75 513 ALA B C 1
ATOM 7942 O O . ALA B 1 513 ? -1.767 18.5 5.543 1 82.75 513 ALA B O 1
ATOM 7943 N N . GLU B 1 514 ? -0.338 20.156 5.898 1 80.75 514 GLU B N 1
ATOM 7944 C CA . GLU B 1 514 ? -1.209 20.828 6.855 1 80.75 514 GLU B CA 1
ATOM 7945 C C . GLU B 1 514 ? -2.492 21.312 6.188 1 80.75 514 GLU B C 1
ATOM 7947 O O . GLU B 1 514 ? -3.586 21.141 6.727 1 80.75 514 GLU B O 1
ATOM 7952 N N . MET B 1 515 ? -2.287 21.906 5.027 1 84.38 515 MET B N 1
ATOM 7953 C CA . MET B 1 515 ? -3.43 22.453 4.297 1 84.38 515 MET B CA 1
ATOM 7954 C C . MET B 1 515 ? -4.34 21.344 3.801 1 84.38 515 MET B C 1
ATOM 7956 O O . MET B 1 515 ? -5.562 21.5 3.756 1 84.38 515 MET B O 1
ATOM 7960 N N . ASP B 1 516 ? -3.773 20.25 3.457 1 86.06 516 ASP B N 1
ATOM 7961 C CA . ASP B 1 516 ? -4.566 19.109 2.988 1 86.06 516 ASP B CA 1
ATOM 7962 C C . ASP B 1 516 ? -5.461 18.562 4.102 1 86.06 516 ASP B C 1
ATOM 7964 O O . ASP B 1 516 ? -6.621 18.234 3.861 1 86.06 516 ASP B O 1
ATOM 7968 N N . LEU B 1 517 ? -4.914 18.422 5.27 1 84.19 517 LEU B N 1
ATOM 7969 C CA . LEU B 1 517 ? -5.703 17.953 6.406 1 84.19 517 LEU B CA 1
ATOM 7970 C C . LEU B 1 517 ? -6.887 18.891 6.656 1 84.19 517 LEU B C 1
ATOM 7972 O O . LEU B 1 517 ? -8.008 18.438 6.887 1 84.19 517 LEU B O 1
ATOM 7976 N N . GLU B 1 518 ? -6.625 20.172 6.566 1 80.94 518 GLU B N 1
ATOM 7977 C CA . GLU B 1 518 ? -7.672 21.172 6.758 1 80.94 518 GLU B CA 1
ATOM 7978 C C . GLU B 1 518 ? -8.727 21.078 5.656 1 80.94 518 GLU B C 1
ATOM 7980 O O . GLU B 1 518 ? -9.93 21.141 5.934 1 80.94 518 GLU B O 1
ATOM 7985 N N . GLU B 1 519 ? -8.273 20.969 4.492 1 84.56 519 GLU B N 1
ATOM 7986 C CA . GLU B 1 519 ? -9.18 20.906 3.35 1 84.56 519 GLU B CA 1
ATOM 7987 C C . GLU B 1 519 ? -10.094 19.688 3.434 1 84.56 519 GLU B C 1
ATOM 7989 O O . GLU B 1 519 ? -11.305 19.797 3.227 1 84.56 519 GLU B O 1
ATOM 7994 N N . VAL B 1 520 ? -9.539 18.578 3.75 1 82.44 520 VAL B N 1
ATOM 7995 C CA . VAL B 1 520 ? -10.328 17.344 3.82 1 82.44 520 VAL B CA 1
ATOM 7996 C C . VAL B 1 520 ? -11.336 17.438 4.961 1 82.44 520 VAL B C 1
ATOM 7998 O O . VAL B 1 520 ? -12.469 16.969 4.836 1 82.44 520 VAL B O 1
ATOM 8001 N N . GLN B 1 521 ? -10.938 18 6.004 1 78.94 521 GLN B N 1
ATOM 8002 C CA . GLN B 1 521 ? -11.852 18.203 7.121 1 78.94 521 GLN B CA 1
ATOM 8003 C C . GLN B 1 521 ? -13.039 19.078 6.711 1 78.94 521 GLN B C 1
ATOM 8005 O O . GLN B 1 521 ? -14.18 18.781 7.074 1 78.94 521 GLN B O 1
ATOM 8010 N N . LEU B 1 522 ? -12.789 20.141 5.922 1 76.88 522 LEU B N 1
ATOM 8011 C CA . LEU B 1 522 ? -13.836 21.062 5.477 1 76.88 522 LEU B CA 1
ATOM 8012 C C . LEU B 1 522 ? -14.758 20.375 4.465 1 76.88 522 LEU B C 1
ATOM 8014 O O . LEU B 1 522 ? -15.961 20.625 4.457 1 76.88 522 LEU B O 1
ATOM 8018 N N . LEU B 1 523 ? -14.203 19.531 3.705 1 74.25 523 LEU B N 1
ATOM 8019 C CA . LEU B 1 523 ? -14.977 18.844 2.682 1 74.25 523 LEU B CA 1
ATOM 8020 C C . LEU B 1 523 ? -15.844 17.75 3.299 1 74.25 523 LEU B C 1
ATOM 8022 O O . LEU B 1 523 ? -16.984 17.516 2.863 1 74.25 523 LEU B O 1
ATOM 8026 N N . ASP B 1 524 ? -15.305 17 4.207 1 70.44 524 ASP B N 1
ATOM 8027 C CA . ASP B 1 524 ? -16.047 15.914 4.84 1 70.44 524 ASP B CA 1
ATOM 8028 C C . ASP B 1 524 ? -17.234 16.453 5.645 1 70.44 524 ASP B C 1
ATOM 8030 O O . ASP B 1 524 ? -18.25 15.766 5.801 1 70.44 524 ASP B O 1
ATOM 8034 N N . GLN B 1 525 ? -17.094 17.641 6.156 1 58.53 525 GLN B N 1
ATOM 8035 C CA . GLN B 1 525 ? -18.203 18.266 6.855 1 58.53 525 GLN B CA 1
ATOM 8036 C C . GLN B 1 525 ? -19.375 18.516 5.914 1 58.53 525 GLN B C 1
ATOM 8038 O O . GLN B 1 525 ? -20.531 18.516 6.348 1 58.53 525 GLN B O 1
ATOM 8043 N N . ALA B 1 526 ? -19.125 18.609 4.645 1 47.84 526 ALA B N 1
ATOM 8044 C CA . ALA B 1 526 ? -20.156 18.812 3.646 1 47.84 526 ALA B CA 1
ATOM 8045 C C . ALA B 1 526 ? -20.844 17.5 3.275 1 47.84 526 ALA B C 1
ATOM 8047 O O . ALA B 1 526 ? -22.062 17.453 3.082 1 47.84 526 ALA B O 1
ATOM 8048 N N . ASP B 1 527 ? -19.984 16.453 3.008 1 47.72 527 ASP B N 1
ATOM 8049 C CA . ASP B 1 527 ? -20.547 15.18 2.561 1 47.72 527 ASP B CA 1
ATOM 8050 C C . ASP B 1 527 ? -21.438 14.562 3.639 1 47.72 527 ASP B C 1
ATOM 8052 O O . ASP B 1 527 ? -22.328 13.766 3.334 1 47.72 527 ASP B O 1
ATOM 8056 N N . GLY B 1 528 ? -21.219 14.797 4.902 1 41.78 528 GLY B N 1
ATOM 8057 C CA . GLY B 1 528 ? -22.062 14.32 5.98 1 41.78 528 GLY B CA 1
ATOM 8058 C C . GLY B 1 528 ? -23.359 15.102 6.113 1 41.78 528 GLY B C 1
ATOM 8059 O O . GLY B 1 528 ? -24.25 14.703 6.867 1 41.78 528 GLY B O 1
ATOM 8060 N N . GLU B 1 529 ? -23.438 16.328 5.59 1 40.91 529 GLU B N 1
ATOM 8061 C CA . GLU B 1 529 ? -24.688 17.078 5.629 1 40.91 529 GLU B CA 1
ATOM 8062 C C . GLU B 1 529 ? -25.609 16.672 4.477 1 40.91 529 GLU B C 1
ATOM 8064 O O . GLU B 1 529 ? -25.125 16.391 3.375 1 40.91 529 GLU B O 1
#

Organism: NCBI:txid185642

Secondary structure (DSSP, 8-state):
-HHHHHHHHHHHHHHHHHHHHHHHT--HHHHHHHHHHHHHTSHHHHT----HHHIIIIIHHHHHHHHHHTS-HHHHHHTHHHHHIIIIIHHHHHHHHHHHHHHHTT--HHHHHHHHHHTS---GGGGGGGGGGS-HHHHHHHHHHHHHHHHHHHHHHHHHHHHHTTPPPPPHHHHHHHHHHHHHHHHHHHHHHHHHHHHHHHH---HHHHHHHHHHHHHHHHHHHHHTT--HHHHHHHHHHHHHHHHHHHS-HHHHHHHHHHHHHHHHHHHHHHHHHHHHHHHHHHHHTTTSTTHHHHHHHHHHHHHHHHHHHHHHHHHHHHHHHHHH---HHHHHT---HHHHHHHHH-----HHHHHHHHTS-SB-TTSSBPTTHHHHHHHHHHHHHHIIIIIHHHHHHHHHHHTPPP-HHHHHHHHHHHH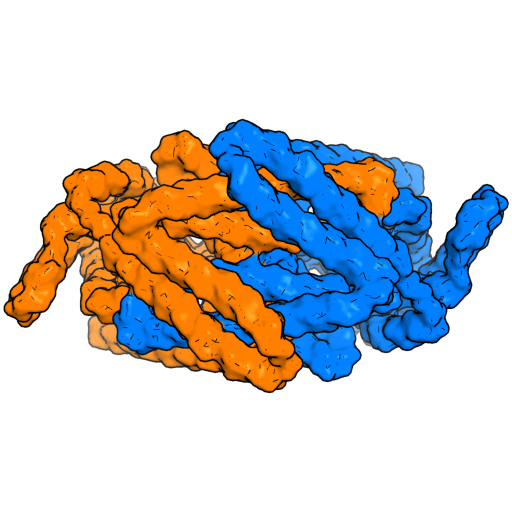HHHHHHHHHHHHHHHHHT--HHHHHHHHHHHHHHHHHHHHHHTT--HHHHHHHHHHHHHHHHHHHHHHHHHHHHHHTTSS-HHHHHHHHHHHHHHHHHHHHHHHT-/-HHHHHHHHHHHHHHHHHHHHHHHT--HHHHHHHHHHHHHTSHHHHT----HHHIIIIIHHHHHHHHHHTS-HHHHHHTHHHHHIIIIIHHHHHHHHHHHHHHHTT--HHHHHHHHHHTS---GGGGGGGGGGS-HHHHHHHHHHHHHHHHHHHHHHHHHHHHHTTPPPPPHHHHHHHHHHHHHHHHHHHHHHHHHHHHHHHH---HHHHHHHHHHHHHHHHHHHHHTT--HHHHHHHHHHHHHHHHHHHS-HHHHHHHHHHHHHHHHHHHHHHHHHHHHHHHHHHHHGGGSTTHHHHHHHHHHHHHHHHHHHHHHHHHHHHHHHHHH---HHHHHT---HHHHHHHHH-----HHHHHHHHTS-SB-TTSSBPTTHHHHHHHHHHHHHHIIIIIHHHHHHHHHHHTPPP-HHHHHHHHHHHHHHHHHHHHHHHHHHHHHT--HHHHHHHHHHHHHHHHHHHHHHTT--HHHHHHHHHHHHHHHHHHHHHHHHHHHHHHTTSS-HHHHHHHHHHHHHHHHHHHHHHHT-

Radius of gyration: 31.28 Å; Cα contacts (8 Å, |Δi|>4): 1477; chains: 2; bounding box: 90×84×64 Å

Foldseek 3Di:
DLVVVCVCLLQVLLVVLVVVCVVVVHQSLQSLLQVLLVVLVPVSLVPDQDQLVCCVQPQLLLLLLLLLLVADPVLCVVCVVVLCCLQAVLLVLQLVLQLVLLVVLPFDNLLSSLLSLLFSAFDLPLCVVVLVLAANNLSNSLSSSNLRNLLNSVLSNVLSLCVLLPHDDADPVRSVVLQVVQLVLLLVLLVVLLVVLLVVLQVDDDLVVNLVSSVVRLNSSLVSSVVVPHRSSNSSSSSSVSCSVCVVPRPDPSNVVVNSVVSVVVSSSSQSSLSSVLSSNQVVLQVLQCPPPPGPVSLVVSLVVSLVSSLVSLVVSLVVVVVVCVVPPVDPVVVVVDDPPLNSVLSSLSGADGSSSLSSLSNRDQARPVRHGRGCSSSSNNSSSVSNSCSCNVSSVCSVVSSVVSCHDDNPVVLVVVLVCVLVVLVVVLVCLVVVCVVVVHDPVVSVVVSVVSVVVSVLSNCVSVVNCVVSVVVLLVVLVVVLVVLVVVLVVLVVCVVVVNDDPVVNVVVVVVSVVVNVVSVVVVVSD/DLVVVVVCLLLVLLVVLVVVCVVVVHQSLQSLLQVLLVVLVPVSLVPDQDQLVCCVQPQLLLLLLLLLLVADPVLCVVCVVVLCCLQAVLLVLQLVLQLVLLVVLPFDNLLSSLLSLLFSAFDLPLCVVVVVLAANNLSNSLSSSNLRNLLNSVLSNVLSLCVLLPHDHADPVRSVVLQVVQLVLLLVLLVVLLVVLLVVLQVDDDLVVNLVSSVVSLNSSLVSSVVVPHRSSNSSSSSSVSCSVCVVPRPDPSNVVVNSVVSVVVSSSSQSSLSSVLSSNQVVLQVLQCPPPPGPVSLVVSLVVSLVSSLVSLVVSLVVVVVVCVVPPVDPVVVVVDDPPLNSVLSSLSGAHGSSSLSSLSNRDQARPVRHGRGCSSSSNNSSSVSNSCSCNVSSVCSVVSSVVSVHDDNPVVLVVVLVCVLVVLVVVLVCLVVVCVVVVHDPVVSVVVSVVSVVVSVLSNCVSVVNCVVSVVVLLVVLVVVLVVLVVVLVVLVVCVVVVNDDPVVNVVVVVVSVVVNVVSVVVVVSD

pLDDT: mean 84.78, std 9.67, range [40.91, 97.75]

Sequence (1058 aa):
MFGLVLIVALVSTVIVGTVLGRRYRVGPPVLLILLGALLGLIPRFGEVRIDGEIVLLLFLPAILYWESMNTSFREIRANARVIVFLSIGLVIATSVAVSWTARALGMESHAAAVLGAVLSPTDAAAVAGLAKKLPRRSLTVLRGESLINDGTALVLFAVSVSVAMGGHPVSPAALTFRFIASYVGGIAAGLLVGALVVLLRQKIDAPLEEGALSLLTPFAAFLLAQAFDCSGVVAVLLSAFVMTYFGPKVIRARSRLQAFAFWDITTFLINGSLWVFVGVQIPGAVRGIDHVDGGLRHAVFLALVVTAVIVASRFFWGEATTAVLRLVDRREVQRARRVDWRQRMVTAWAGFRGAVSLAAALAIPMTTNSGRPFPDRNLIVFVVVIVILITVIVQGTTLPAVVRWAQMPDDVAHAEELRLARTRGTQAALDALPAIADELGVDHDMLQRVQQEYEKHAALVMATEDGSDSHLAERKDLIRRMRLGALQHKRHAITALRNQNLIDDIVLRELQAEMDLEEVQLLDQADGEMFGLVLIVALVSTVIVGTVLGRRYRVGPPVLLILLGALLGLIPRFGEVRIDGEIVLLLFLPAILYWESMNTSFREIRANARVIVFLSIGLVIATSVAVSWTARALGMESHAAAVLGAVLSPTDAAAVAGLAKKLPRRSLTVLRGESLINDGTALVLFAVSVSVAMGGHPVSPAALTFRFIASYVGGIAAGLLVGALVVLLRQKIDAPLEEGALSLLTPFAAFLLAQAFDCSGVVAVLLSAFVMTYFGPKVIRARSRLQAFAFWDITTFLINGSLWVFVGVQIPGAVRGIDHVDGGLRHAVFLALVVTAVIVASRFFWGEATTAVLRLVDRREVQRARRVDWRQRMVTAWAGFRGAVSLAAALAIPMTTNSGRPFPDRNLIVFVVVIVILITVIVQGTTLPAVVRWAQMPDDVAHAEELRLARTRGTQAALDALPAIADELGVDHDMLQRVQQEYEKHAALVMATEDGSDSHLAERKDLIRRMRLGALQHKRHAITALRNQNLIDDIVLRELQAEMDLEEVQLLDQADGE

Nearest PDB structures (foldseek):
  8j2m-assembly1_B  TM=8.802E-01  e=3.294E-13  Oryza sativa Japonica Group
  8jd9-assembly1_B  TM=6.781E-01  e=8.074E-16  Arabidopsis thaliana
  8hya-assembly1_A  TM=6.666E-01  e=1.310E-14  Arabidopsis thaliana
  7x2u-assembly1_A  TM=7.288E-01  e=1.381E-12  Homo sapiens
  7x2u-assembly1_B  TM=7.288E-01  e=2.140E-12  Homo sapiens